Protein AF-0000000075755833 (afdb_homodimer)

pLDDT: mean 76.12, std 20.35, range [17.09, 98.19]

Radius of gyration: 36.27 Å; Cα contacts (8 Å, |Δi|>4): 3076; chains: 2; bounding box: 116×124×97 Å

Structure (mmCIF, N/CA/C/O backbone):
data_AF-0000000075755833-model_v1
#
loop_
_entity.id
_entity.type
_entity.pdbx_description
1 polymer 'Uncharacterized protein'
#
loop_
_atom_site.group_PDB
_atom_site.id
_atom_site.type_symbol
_atom_site.label_atom_id
_atom_site.label_alt_id
_atom_site.label_comp_id
_atom_site.label_asym_id
_atom_site.label_entity_id
_atom_site.label_seq_id
_atom_site.pdbx_PDB_ins_code
_atom_site.Cartn_x
_atom_site.Cartn_y
_atom_site.Cartn_z
_atom_site.occupancy
_atom_site.B_iso_or_equiv
_atom_site.auth_seq_id
_atom_site.auth_comp_id
_atom_site.auth_asym_id
_atom_site.auth_atom_id
_atom_site.pdbx_PDB_model_num
ATOM 1 N N . MET A 1 1 ? -30.406 -0.521 -21.859 1 26.59 1 MET A N 1
ATOM 2 C CA . MET A 1 1 ? -29.328 -1.122 -21.062 1 26.59 1 MET A CA 1
ATOM 3 C C . MET A 1 1 ? -28.156 -1.527 -21.969 1 26.59 1 MET A C 1
ATOM 5 O O . MET A 1 1 ? -28.359 -2.191 -22.984 1 26.59 1 MET A O 1
ATOM 9 N N . ALA A 1 2 ? -27.203 -0.777 -22.047 1 30.27 2 ALA A N 1
ATOM 10 C CA . ALA A 1 2 ? -26.156 -1.152 -22.984 1 30.27 2 ALA A CA 1
ATOM 11 C C . ALA A 1 2 ? -25.609 -2.547 -22.672 1 30.27 2 ALA A C 1
ATOM 13 O O . ALA A 1 2 ? -25.391 -2.889 -21.5 1 30.27 2 ALA A O 1
ATOM 14 N N . THR A 1 3 ? -25.969 -3.449 -23.578 1 31.47 3 THR A N 1
ATOM 15 C CA . THR A 1 3 ? -25.672 -4.879 -23.531 1 31.47 3 THR A CA 1
ATOM 16 C C . THR A 1 3 ? -24.188 -5.133 -23.75 1 31.47 3 THR A C 1
ATOM 18 O O . THR A 1 3 ? -23.625 -4.727 -24.766 1 31.47 3 THR A O 1
ATOM 21 N N . LEU A 1 4 ? -23.391 -5.031 -22.766 1 42.38 4 LEU A N 1
ATOM 22 C CA . LEU A 1 4 ? -22.062 -5.562 -23.047 1 42.38 4 LEU A CA 1
ATOM 23 C C . LEU A 1 4 ? -22.125 -7.039 -23.422 1 42.38 4 LEU A C 1
ATOM 25 O O . LEU A 1 4 ? -22.891 -7.801 -22.828 1 42.38 4 LEU A O 1
ATOM 29 N N . VAL A 1 5 ? -21.938 -7.34 -24.734 1 37.75 5 VAL A N 1
ATOM 30 C CA . VAL A 1 5 ? -21.984 -8.688 -25.297 1 37.75 5 VAL A CA 1
ATOM 31 C C . VAL A 1 5 ? -20.844 -9.523 -24.734 1 37.75 5 VAL A C 1
ATOM 33 O O . VAL A 1 5 ? -19.672 -9.156 -24.859 1 37.75 5 VAL A O 1
ATOM 36 N N . PHE A 1 6 ? -21.141 -10.227 -23.562 1 39.69 6 PHE A N 1
ATOM 37 C CA . PHE A 1 6 ? -20.125 -11.078 -22.969 1 39.69 6 PHE A CA 1
ATOM 38 C C . PHE A 1 6 ? -20.188 -12.492 -23.547 1 39.69 6 PHE A C 1
ATOM 40 O O . PHE A 1 6 ? -21.266 -12.969 -23.906 1 39.69 6 PHE A O 1
ATOM 47 N N . THR A 1 7 ? -19.312 -12.945 -24.375 1 37.56 7 THR A N 1
ATOM 48 C CA . THR A 1 7 ? -19.297 -14.32 -24.859 1 37.56 7 THR A CA 1
ATOM 49 C C . THR A 1 7 ? -18.984 -15.297 -23.734 1 37.56 7 THR A C 1
ATOM 51 O O . THR A 1 7 ? -18.047 -15.086 -22.969 1 37.56 7 THR A O 1
ATOM 54 N N . THR A 1 8 ? -19.984 -15.883 -23.188 1 33.81 8 THR A N 1
ATOM 55 C CA . THR A 1 8 ? -19.781 -16.891 -22.156 1 33.81 8 THR A CA 1
ATOM 56 C C . THR A 1 8 ? -19.031 -18.094 -22.703 1 33.81 8 THR A C 1
ATOM 58 O O . THR A 1 8 ? -19.016 -18.328 -23.922 1 33.81 8 THR A O 1
ATOM 61 N N . THR A 1 9 ? -18.125 -18.688 -21.984 1 32.5 9 THR A N 1
ATOM 62 C CA . THR A 1 9 ? -17.359 -19.859 -22.422 1 32.5 9 THR A CA 1
ATOM 63 C C . THR A 1 9 ? -18.297 -20.938 -22.969 1 32.5 9 THR A C 1
ATOM 65 O O . THR A 1 9 ? -17.844 -21.891 -23.625 1 32.5 9 THR A O 1
ATOM 68 N N . ALA A 1 10 ? -19.328 -21.359 -22.312 1 32.16 10 ALA A N 1
ATOM 69 C CA . ALA A 1 10 ? -20.109 -22.547 -22.641 1 32.16 10 ALA A CA 1
ATOM 70 C C . ALA A 1 10 ? -20.859 -22.359 -23.953 1 32.16 10 ALA A C 1
ATOM 72 O O . ALA A 1 10 ? -21.75 -23.141 -24.281 1 32.16 10 ALA A O 1
ATOM 73 N N . GLY A 1 11 ? -20.453 -21.844 -25.125 1 30.73 11 GLY A N 1
ATOM 74 C CA . GLY A 1 11 ? -20.953 -21.828 -26.5 1 30.73 11 GLY A CA 1
ATOM 75 C C . GLY A 1 11 ? -21.172 -20.422 -27.031 1 30.73 11 GLY A C 1
ATOM 76 O O . GLY A 1 11 ? -21.078 -19.438 -26.281 1 30.73 11 GLY A O 1
ATOM 77 N N . PRO A 1 12 ? -21.438 -20.266 -28.547 1 32.53 12 PRO A N 1
ATOM 78 C CA . PRO A 1 12 ? -21.562 -19.062 -29.359 1 32.53 12 PRO A CA 1
ATOM 79 C C . PRO A 1 12 ? -22.297 -17.938 -28.641 1 32.53 12 PRO A C 1
ATOM 81 O O . PRO A 1 12 ? -21.828 -16.797 -28.625 1 32.53 12 PRO A O 1
ATOM 84 N N . LEU A 1 13 ? -23.75 -17.719 -28.844 1 32.69 13 LEU A N 1
ATOM 85 C CA . LEU A 1 13 ? -24.703 -16.656 -29.109 1 32.69 13 LEU A CA 1
ATOM 86 C C . LEU A 1 13 ? -25.125 -15.961 -27.812 1 32.69 13 LEU A C 1
ATOM 88 O O . LEU A 1 13 ? -25.984 -15.07 -27.828 1 32.69 13 LEU A O 1
ATOM 92 N N . GLN A 1 14 ? -25.188 -16.719 -26.688 1 33.78 14 GLN A N 1
ATOM 93 C CA . GLN A 1 14 ? -26.188 -16.109 -25.812 1 33.78 14 GLN A CA 1
ATOM 94 C C . GLN A 1 14 ? -25.625 -14.867 -25.125 1 33.78 14 GLN A C 1
ATOM 96 O O . GLN A 1 14 ? -24.562 -14.922 -24.5 1 33.78 14 GLN A O 1
ATOM 101 N N . GLN A 1 15 ? -25.859 -13.75 -25.703 1 38.88 15 GLN A N 1
ATOM 102 C CA . GLN A 1 15 ? -25.656 -12.406 -25.172 1 38.88 15 GLN A CA 1
ATOM 103 C C . GLN A 1 15 ? -26.188 -12.297 -23.734 1 38.88 15 GLN A C 1
ATOM 105 O O . GLN A 1 15 ? -27.359 -12.57 -23.484 1 38.88 15 GLN A O 1
ATOM 110 N N . VAL A 1 16 ? -25.359 -12.828 -22.766 1 42.94 16 VAL A N 1
ATOM 111 C CA . VAL A 1 16 ? -25.844 -12.68 -21.391 1 42.94 16 VAL A CA 1
ATOM 112 C C . VAL A 1 16 ? -25.719 -11.219 -20.953 1 42.94 16 VAL A C 1
ATOM 114 O O . VAL A 1 16 ? -24.734 -10.562 -21.25 1 42.94 16 VAL A O 1
ATOM 117 N N . GLN A 1 17 ? -26.812 -10.641 -20.672 1 43.16 17 GLN A N 1
ATOM 118 C CA . GLN A 1 17 ? -26.859 -9.32 -20.062 1 43.16 17 GLN A CA 1
ATOM 119 C C . GLN A 1 17 ? -26.359 -9.359 -18.625 1 43.16 17 GLN A C 1
ATOM 121 O O . GLN A 1 17 ? -26.906 -10.078 -17.781 1 43.16 17 GLN A O 1
ATOM 126 N N . ILE A 1 18 ? -25.062 -9.062 -18.484 1 49.44 18 ILE A N 1
ATOM 127 C CA . ILE A 1 18 ? -24.516 -8.961 -17.141 1 49.44 18 ILE A CA 1
ATOM 128 C C . ILE A 1 18 ? -25.125 -7.766 -16.422 1 49.44 18 ILE A C 1
ATOM 130 O O . ILE A 1 18 ? -25.406 -6.734 -17.031 1 49.44 18 ILE A O 1
ATOM 134 N N . GLY A 1 19 ? -25.484 -8 -15.172 1 55.53 19 GLY A N 1
ATOM 135 C CA . GLY A 1 19 ? -25.984 -6.898 -14.367 1 55.53 19 GLY A CA 1
ATOM 136 C C . GLY A 1 19 ? -25.016 -5.742 -14.273 1 55.53 19 GLY A C 1
ATOM 137 O O . GLY A 1 19 ? -23.797 -5.945 -14.25 1 55.53 19 GLY A O 1
ATOM 138 N N . PRO A 1 20 ? -25.484 -4.57 -14.523 1 61.88 20 PRO A N 1
ATOM 139 C CA . PRO A 1 20 ? -24.656 -3.363 -14.516 1 61.88 20 PRO A CA 1
ATOM 140 C C . PRO A 1 20 ? -23.75 -3.281 -13.289 1 61.88 20 PRO A C 1
ATOM 142 O O . PRO A 1 20 ? -22.641 -2.742 -13.375 1 61.88 20 PRO A O 1
ATOM 145 N N . ALA A 1 21 ? -24.141 -4.047 -12.273 1 64.56 21 ALA A N 1
ATOM 146 C CA . ALA A 1 21 ? -23.375 -3.941 -11.039 1 64.56 21 ALA A CA 1
ATOM 147 C C . ALA A 1 21 ? -22.047 -4.691 -11.156 1 64.56 21 ALA A C 1
ATOM 149 O O . ALA A 1 21 ? -21 -4.203 -10.711 1 64.56 21 ALA A O 1
ATOM 150 N N . ASP A 1 22 ? -22.141 -5.785 -11.852 1 70 22 ASP A N 1
ATOM 151 C CA . ASP A 1 22 ? -20.922 -6.574 -12.016 1 70 22 ASP A CA 1
ATOM 152 C C . ASP A 1 22 ? -19.938 -5.879 -12.953 1 70 22 ASP A C 1
ATOM 154 O O . ASP A 1 22 ? -18.734 -5.863 -12.703 1 70 22 ASP A O 1
ATOM 158 N N . VAL A 1 23 ? -20.469 -5.273 -13.859 1 66.19 23 VAL A N 1
ATOM 159 C CA . VAL A 1 23 ? -19.641 -4.602 -14.852 1 66.19 23 VAL A CA 1
ATOM 160 C C . VAL A 1 23 ? -18.969 -3.381 -14.227 1 66.19 23 VAL A C 1
ATOM 162 O O . VAL A 1 23 ? -17.75 -3.195 -14.359 1 66.19 23 VAL A O 1
ATOM 165 N N . ILE A 1 24 ? -19.734 -2.707 -13.531 1 67 24 ILE A N 1
ATOM 166 C CA . ILE A 1 24 ? -19.219 -1.475 -12.945 1 67 24 ILE A CA 1
ATOM 167 C C . ILE A 1 24 ? -18.203 -1.809 -11.852 1 67 24 ILE A C 1
ATOM 169 O O . ILE A 1 24 ? -17.156 -1.16 -11.742 1 67 24 ILE A O 1
ATOM 173 N N . SER A 1 25 ? -18.516 -2.777 -11.156 1 68.75 25 SER A N 1
ATOM 174 C CA . SER A 1 25 ? -17.578 -3.195 -10.125 1 68.75 25 SER A CA 1
ATOM 175 C C . SER A 1 25 ? -16.281 -3.691 -10.727 1 68.75 25 SER A C 1
ATOM 177 O O . SER A 1 25 ? -15.195 -3.412 -10.203 1 68.75 25 SER A O 1
ATOM 179 N N . THR A 1 26 ? -16.438 -4.379 -11.781 1 66.69 26 THR A N 1
ATOM 180 C CA . THR A 1 26 ? -15.266 -4.906 -12.484 1 66.69 26 THR A CA 1
ATOM 181 C C . THR A 1 26 ? -14.422 -3.773 -13.062 1 66.69 26 THR A C 1
ATOM 183 O O . THR A 1 26 ? -13.203 -3.76 -12.906 1 66.69 26 THR A O 1
ATOM 186 N N . LEU A 1 27 ? -15.102 -2.904 -13.68 1 67.31 27 LEU A N 1
ATOM 187 C CA . LEU A 1 27 ? -14.391 -1.775 -14.266 1 67.31 27 LEU A CA 1
ATOM 188 C C . LEU A 1 27 ? -13.727 -0.924 -13.188 1 67.31 27 LEU A C 1
ATOM 190 O O . LEU A 1 27 ? -12.617 -0.423 -13.375 1 67.31 27 LEU A O 1
ATOM 194 N N . SER A 1 28 ? -14.43 -0.807 -12.141 1 66.62 28 SER A N 1
ATOM 195 C CA . SER A 1 28 ? -13.867 -0.073 -11.016 1 66.62 28 SER A CA 1
ATOM 196 C C . SER A 1 28 ? -12.617 -0.758 -10.477 1 66.62 28 SER A C 1
ATOM 198 O O . SER A 1 28 ? -11.609 -0.098 -10.203 1 66.62 28 SER A O 1
ATOM 200 N N . ALA A 1 29 ? -12.664 -1.994 -10.445 1 64.75 29 ALA A N 1
ATOM 201 C CA . ALA A 1 29 ? -11.523 -2.77 -9.961 1 64.75 29 ALA A CA 1
ATOM 202 C C . ALA A 1 29 ? -10.352 -2.676 -10.93 1 64.75 29 ALA A C 1
ATOM 204 O O . ALA A 1 29 ? -9.195 -2.602 -10.508 1 64.75 29 ALA A O 1
ATOM 205 N N . ALA A 1 30 ? -10.641 -2.676 -12.172 1 62.09 30 ALA A N 1
ATOM 206 C CA . ALA A 1 30 ? -9.609 -2.631 -13.211 1 62.09 30 ALA A CA 1
ATOM 207 C C . ALA A 1 30 ? -8.797 -1.343 -13.125 1 62.09 30 ALA A C 1
ATOM 209 O O . ALA A 1 30 ? -7.582 -1.354 -13.32 1 62.09 30 ALA A O 1
ATOM 210 N N . TYR A 1 31 ? -9.453 -0.344 -12.773 1 59.94 31 TYR A N 1
ATOM 211 C CA . TYR A 1 31 ? -8.758 0.935 -12.805 1 59.94 31 TYR A CA 1
ATOM 212 C C . TYR A 1 31 ? -8.164 1.269 -11.445 1 59.94 31 TYR A C 1
ATOM 214 O O . TYR A 1 31 ? -7.195 2.029 -11.352 1 59.94 31 TYR A O 1
ATOM 222 N N . THR A 1 32 ? -8.781 0.763 -10.492 1 54.59 32 THR A N 1
ATOM 223 C CA . THR A 1 32 ? -8.281 1.14 -9.172 1 54.59 32 THR A CA 1
ATOM 224 C C . THR A 1 32 ? -6.855 0.632 -8.969 1 54.59 32 THR A C 1
ATOM 226 O O . THR A 1 32 ? -6.391 -0.243 -9.703 1 54.59 32 THR A O 1
ATOM 229 N N . ALA A 1 33 ? -6.172 1.301 -8.047 1 46.94 33 ALA A N 1
ATOM 230 C CA . ALA A 1 33 ? -4.785 0.999 -7.699 1 46.94 33 ALA A CA 1
ATOM 231 C C . ALA A 1 33 ? -4.559 -0.508 -7.605 1 46.94 33 ALA A C 1
ATOM 233 O O . ALA A 1 33 ? -3.461 -0.996 -7.887 1 46.94 33 ALA A O 1
ATOM 234 N N . ALA A 1 34 ? -5.684 -1.25 -7.055 1 48.84 34 ALA A N 1
ATOM 235 C CA . ALA A 1 34 ? -5.32 -2.664 -6.973 1 48.84 34 ALA A CA 1
ATOM 236 C C . ALA A 1 34 ? -5.023 -3.23 -8.359 1 48.84 34 ALA A C 1
ATOM 238 O O . ALA A 1 34 ? -4.676 -4.406 -8.492 1 48.84 34 ALA A O 1
ATOM 239 N N . GLY A 1 35 ? -4.828 -2.285 -9.391 1 53.75 35 GLY A N 1
ATOM 240 C CA . GLY A 1 35 ? -3.943 -2.326 -10.547 1 53.75 35 GLY A CA 1
ATOM 241 C C . GLY A 1 35 ? -4.148 -3.555 -11.414 1 53.75 35 GLY A C 1
ATOM 242 O O . GLY A 1 35 ? -3.197 -4.062 -12.008 1 53.75 35 GLY A O 1
ATOM 243 N N . TRP A 1 36 ? -5.453 -3.955 -11.406 1 60.34 36 TRP A N 1
ATOM 244 C CA . TRP A 1 36 ? -5.441 -5.184 -12.195 1 60.34 36 TRP A CA 1
ATOM 245 C C . TRP A 1 36 ? -4.875 -4.93 -13.586 1 60.34 36 TRP A C 1
ATOM 247 O O . TRP A 1 36 ? -4.082 -5.723 -14.094 1 60.34 36 TRP A O 1
ATOM 257 N N . LEU A 1 37 ? -5.438 -3.816 -14.219 1 59.94 37 LEU A N 1
ATOM 258 C CA . LEU A 1 37 ? -4.957 -3.584 -15.578 1 59.94 37 LEU A CA 1
ATOM 259 C C . LEU A 1 37 ? -4.32 -2.203 -15.695 1 59.94 37 LEU A C 1
ATOM 261 O O . LEU A 1 37 ? -4.664 -1.289 -14.945 1 59.94 37 LEU A O 1
ATOM 265 N N . GLY A 1 38 ? -3.359 -2.258 -16.484 1 60.59 38 GLY A N 1
ATOM 266 C CA . GLY A 1 38 ? -2.797 -0.979 -16.891 1 60.59 38 GLY A CA 1
ATOM 267 C C . GLY A 1 38 ? -1.657 -0.519 -16.016 1 60.59 38 GLY A C 1
ATOM 268 O O . GLY A 1 38 ? -0.87 -1.336 -15.523 1 60.59 38 GLY A O 1
ATOM 269 N N . GLY A 1 39 ? -1.248 0.649 -16 1 61.94 39 GLY A N 1
ATOM 270 C CA . GLY A 1 39 ? -0.295 1.229 -15.062 1 61.94 39 GLY A CA 1
ATOM 271 C C . GLY A 1 39 ? 0.862 1.93 -15.75 1 61.94 39 GLY A C 1
ATOM 272 O O . GLY A 1 39 ? 1.658 2.607 -15.102 1 61.94 39 GLY A O 1
ATOM 273 N N . LEU A 1 40 ? 0.791 1.753 -17.078 1 75.38 40 LEU A N 1
ATOM 274 C CA . LEU A 1 40 ? 1.986 2.307 -17.703 1 75.38 40 LEU A CA 1
ATOM 275 C C . LEU A 1 40 ? 1.755 3.75 -18.125 1 75.38 40 LEU A C 1
ATOM 277 O O . LEU A 1 40 ? 2.547 4.309 -18.891 1 75.38 40 LEU A O 1
ATOM 281 N N . ASP A 1 41 ? 0.688 4.309 -17.641 1 71.19 41 ASP A N 1
ATOM 282 C CA . ASP A 1 41 ? 0.421 5.711 -17.953 1 71.19 41 ASP A CA 1
ATOM 283 C C . ASP A 1 41 ? 1.513 6.617 -17.406 1 71.19 41 ASP A C 1
ATOM 285 O O . ASP A 1 41 ? 1.879 7.617 -18.031 1 71.19 41 ASP A O 1
ATOM 289 N N . GLY A 1 42 ? 1.945 6.219 -16.234 1 72.06 42 GLY A N 1
ATOM 290 C CA . GLY A 1 42 ? 3.057 6.977 -15.688 1 72.06 42 GLY A CA 1
ATOM 291 C C . GLY A 1 42 ? 4.316 6.887 -16.531 1 72.06 42 GLY A C 1
ATOM 292 O O . GLY A 1 42 ? 5.008 7.887 -16.734 1 72.06 42 GLY A O 1
ATOM 293 N N . VAL A 1 43 ? 4.531 5.738 -17 1 73.88 43 VAL A N 1
ATOM 294 C CA . VAL A 1 43 ? 5.68 5.527 -17.875 1 73.88 43 VAL A CA 1
ATOM 295 C C . VAL A 1 43 ? 5.492 6.305 -19.172 1 73.88 43 VAL A C 1
ATOM 297 O O . VAL A 1 43 ? 6.422 6.945 -19.656 1 73.88 43 VAL A O 1
ATOM 300 N N . LYS A 1 44 ? 4.32 6.238 -19.656 1 76.5 44 LYS A N 1
ATOM 301 C CA . LYS A 1 44 ? 3.992 7 -20.859 1 76.5 44 LYS A CA 1
ATOM 302 C C . LYS A 1 44 ? 4.242 8.492 -20.656 1 76.5 44 LYS A C 1
ATOM 304 O O . LYS A 1 44 ? 4.809 9.156 -21.516 1 76.5 44 LYS A O 1
ATOM 309 N N . TYR A 1 45 ? 3.832 8.922 -19.594 1 71.44 45 TYR A N 1
ATOM 310 C CA . TYR A 1 45 ? 3.986 10.328 -19.266 1 71.44 45 TYR A CA 1
ATOM 311 C C . TYR A 1 45 ? 5.461 10.719 -19.203 1 71.44 45 TYR A C 1
ATOM 313 O O . TYR A 1 45 ? 5.871 11.719 -19.812 1 71.44 45 TYR A O 1
ATOM 321 N N . ILE A 1 46 ? 6.25 9.969 -18.547 1 72.75 46 ILE A N 1
ATOM 322 C CA . ILE A 1 46 ? 7.668 10.266 -18.391 1 72.75 46 ILE A CA 1
ATOM 323 C C . ILE A 1 46 ? 8.359 10.211 -19.75 1 72.75 46 ILE A C 1
ATOM 325 O O . ILE A 1 46 ? 9.195 11.062 -20.062 1 72.75 46 ILE A O 1
ATOM 329 N N . LEU A 1 47 ? 7.961 9.273 -20.484 1 73.19 47 LEU A N 1
ATOM 330 C CA . LEU A 1 47 ? 8.555 9.125 -21.812 1 73.19 47 LEU A CA 1
ATOM 331 C C . LEU A 1 47 ? 8.188 10.305 -22.703 1 73.19 47 LEU A C 1
ATOM 333 O O . LEU A 1 47 ? 9.039 10.828 -23.438 1 73.19 47 LEU A O 1
ATOM 337 N N . SER A 1 48 ? 6.957 10.672 -22.609 1 70.88 48 SER A N 1
ATOM 338 C CA . SER A 1 48 ? 6.504 11.789 -23.438 1 70.88 48 SER A CA 1
ATOM 339 C C . SER A 1 48 ? 7.211 13.086 -23.047 1 70.88 48 SER A C 1
ATOM 341 O O . SER A 1 48 ? 7.562 13.891 -23.906 1 70.88 48 SER A O 1
ATOM 343 N N . ARG A 1 49 ? 7.414 13.242 -21.812 1 67.19 49 ARG A N 1
ATOM 344 C CA . ARG A 1 49 ? 8.078 14.453 -21.344 1 67.19 49 ARG A CA 1
ATOM 345 C C . ARG A 1 49 ? 9.562 14.43 -21.656 1 67.19 49 ARG A C 1
ATOM 347 O O . ARG A 1 49 ? 10.164 15.461 -21.969 1 67.19 49 ARG A O 1
ATOM 354 N N . TYR A 1 50 ? 10.086 13.266 -21.531 1 67.12 50 TYR A N 1
ATOM 355 C CA . TYR A 1 50 ? 11.5 13.117 -21.844 1 67.12 50 TYR A CA 1
ATOM 356 C C . TYR A 1 50 ? 11.773 13.43 -23.312 1 67.12 50 TYR A C 1
ATOM 358 O O . TYR A 1 50 ? 12.75 14.109 -23.641 1 67.12 50 TYR A O 1
ATOM 366 N N . VAL A 1 51 ? 10.891 12.93 -24.094 1 62.06 51 VAL A N 1
ATOM 367 C CA . VAL A 1 51 ? 11.031 13.18 -25.531 1 62.06 51 VAL A CA 1
ATOM 368 C C . VAL A 1 51 ? 10.914 14.68 -25.797 1 62.06 51 VAL A C 1
ATOM 370 O O . VAL A 1 51 ? 11.633 15.227 -26.641 1 62.06 51 VAL A O 1
ATOM 373 N N . GLY A 1 52 ? 10.047 15.242 -25 1 58.06 52 GLY A N 1
ATOM 374 C CA . GLY A 1 52 ? 9.883 16.672 -25.156 1 58.06 52 GLY A CA 1
ATOM 375 C C . GLY A 1 52 ? 11.086 17.469 -24.672 1 58.06 52 GLY A C 1
ATOM 376 O O . GLY A 1 52 ? 11.367 18.547 -25.172 1 58.06 52 GLY A O 1
ATOM 377 N N . LEU A 1 53 ? 11.664 16.875 -23.656 1 58.97 53 LEU A N 1
ATOM 378 C CA . LEU A 1 53 ? 12.836 17.531 -23.094 1 58.97 53 LEU A CA 1
ATOM 379 C C . LEU A 1 53 ? 14.055 17.328 -23.969 1 58.97 53 LEU A C 1
ATOM 381 O O . LEU A 1 53 ? 14.969 18.156 -23.969 1 58.97 53 LEU A O 1
ATOM 385 N N . LEU A 1 54 ? 14.023 16.094 -24.578 1 55.38 54 LEU A N 1
ATOM 386 C CA . LEU A 1 54 ? 15.18 15.812 -25.438 1 55.38 54 LEU A CA 1
ATOM 387 C C . LEU A 1 54 ? 15.039 16.5 -26.781 1 55.38 54 LEU A C 1
ATOM 389 O O . LEU A 1 54 ? 13.93 16.828 -27.203 1 55.38 54 LEU A O 1
ATOM 393 N N . ARG A 1 55 ? 16.047 16.938 -27.469 1 50.62 55 ARG A N 1
ATOM 394 C CA . ARG A 1 55 ? 16.078 17.547 -28.797 1 50.62 55 ARG A CA 1
ATOM 395 C C . ARG A 1 55 ? 15.344 16.672 -29.812 1 50.62 55 ARG A C 1
ATOM 397 O O . ARG A 1 55 ? 15.32 15.445 -29.688 1 50.62 55 ARG A O 1
ATOM 404 N N . PRO A 1 56 ? 14.375 17.266 -30.656 1 50 56 PRO A N 1
ATOM 405 C CA . PRO A 1 56 ? 13.617 16.578 -31.719 1 50 56 PRO A CA 1
ATOM 406 C C . PRO A 1 56 ? 14.391 15.43 -32.344 1 50 56 PRO A C 1
ATOM 408 O O . PRO A 1 56 ? 13.789 14.43 -32.75 1 50 56 PRO A O 1
ATOM 411 N N . SER A 1 57 ? 15.617 15.406 -32.469 1 52.31 57 SER A N 1
ATOM 412 C CA . SER A 1 57 ? 16.438 14.375 -33.094 1 52.31 57 SER A CA 1
ATOM 413 C C . SER A 1 57 ? 16.375 13.062 -32.281 1 52.31 57 SER A C 1
ATOM 415 O O . SER A 1 57 ? 16.672 12 -32.844 1 52.31 57 SER A O 1
ATOM 417 N N . SER A 1 58 ? 15.891 13.141 -31.062 1 55.53 58 SER A N 1
ATOM 418 C CA . SER A 1 58 ? 15.906 11.984 -30.188 1 55.53 58 SER A CA 1
ATOM 419 C C . SER A 1 58 ? 14.742 11.039 -30.484 1 55.53 58 SER A C 1
ATOM 421 O O . SER A 1 58 ? 14.883 9.82 -30.359 1 55.53 58 SER A O 1
ATOM 423 N N . ASN A 1 59 ? 13.672 11.555 -30.969 1 59.09 59 ASN A N 1
ATOM 424 C CA . ASN A 1 59 ? 12.547 10.703 -31.359 1 59.09 59 ASN A CA 1
ATOM 425 C C . ASN A 1 59 ? 12.891 9.836 -32.562 1 59.09 59 ASN A C 1
ATOM 427 O O . ASN A 1 59 ? 12.523 8.664 -32.625 1 59.09 59 ASN A O 1
ATOM 431 N N . HIS A 1 60 ? 13.602 10.453 -33.469 1 61.5 60 HIS A N 1
ATOM 432 C CA . HIS A 1 60 ? 14.016 9.688 -34.625 1 61.5 60 HIS A CA 1
ATOM 433 C C . HIS A 1 60 ? 14.992 8.578 -34.25 1 61.5 60 HIS A C 1
ATOM 435 O O . HIS A 1 60 ? 14.93 7.48 -34.812 1 61.5 60 HIS A O 1
ATOM 441 N N . VAL A 1 61 ? 15.727 8.867 -33.312 1 64.12 61 VAL A N 1
ATOM 442 C CA . VAL A 1 61 ? 16.719 7.891 -32.875 1 64.12 61 VAL A CA 1
ATOM 443 C C . VAL A 1 61 ? 16.016 6.715 -32.188 1 64.12 61 VAL A C 1
ATOM 445 O O . VAL A 1 61 ? 16.359 5.555 -32.438 1 64.12 61 VAL A O 1
ATOM 448 N N . LEU A 1 62 ? 15.039 7.016 -31.484 1 71.25 62 LEU A N 1
ATOM 449 C CA . LEU A 1 62 ? 14.289 5.965 -30.812 1 71.25 62 LEU A CA 1
ATOM 450 C C . LEU A 1 62 ? 13.531 5.102 -31.828 1 71.25 62 LEU A C 1
ATOM 452 O O . LEU A 1 62 ? 13.555 3.873 -31.734 1 71.25 62 LEU A O 1
ATOM 456 N N . SER A 1 63 ? 12.953 5.754 -32.781 1 69.06 63 SER A N 1
ATOM 457 C CA . SER A 1 63 ? 12.195 5.027 -33.781 1 69.06 63 SER A CA 1
ATOM 458 C C . SER A 1 63 ? 13.094 4.105 -34.594 1 69.06 63 SER A C 1
ATOM 460 O O . SER A 1 63 ? 12.711 2.977 -34.906 1 69.06 63 SER A O 1
ATOM 462 N N . ASN A 1 64 ? 14.188 4.57 -34.906 1 70.81 64 ASN A N 1
ATOM 463 C CA . ASN A 1 64 ? 15.141 3.764 -35.656 1 70.81 64 ASN A CA 1
ATOM 464 C C . ASN A 1 64 ? 15.633 2.57 -34.844 1 70.81 64 ASN A C 1
ATOM 466 O O . ASN A 1 64 ? 15.781 1.468 -35.375 1 70.81 64 ASN A O 1
ATOM 470 N N . ARG A 1 65 ? 15.836 2.781 -33.688 1 75.06 65 ARG A N 1
ATOM 471 C CA . ARG A 1 65 ? 16.297 1.711 -32.812 1 75.06 65 ARG A CA 1
ATOM 472 C C . ARG A 1 65 ? 15.234 0.637 -32.625 1 75.06 65 ARG A C 1
ATOM 474 O O . ARG A 1 65 ? 15.539 -0.557 -32.656 1 75.06 65 ARG A O 1
ATOM 481 N N . LEU A 1 66 ? 14.109 1.118 -32.531 1 74.31 66 LEU A N 1
ATOM 482 C CA . LEU A 1 66 ? 12.992 0.182 -32.406 1 74.31 66 LEU A CA 1
ATOM 483 C C . LEU A 1 66 ? 12.805 -0.633 -33.656 1 74.31 66 LEU A C 1
ATOM 485 O O . LEU A 1 66 ? 12.492 -1.823 -33.594 1 74.31 66 LEU A O 1
ATOM 489 N N . ALA A 1 67 ? 13.07 -0.002 -34.719 1 72.69 67 ALA A N 1
ATOM 490 C CA . ALA A 1 67 ? 12.922 -0.681 -36 1 72.69 67 ALA A CA 1
ATOM 491 C C . ALA A 1 67 ? 13.961 -1.791 -36.156 1 72.69 67 ALA A C 1
ATOM 493 O O . ALA A 1 67 ? 13.719 -2.777 -36.844 1 72.69 67 ALA A O 1
ATOM 494 N N . THR A 1 68 ? 15.078 -1.598 -35.5 1 74.31 68 THR A N 1
ATOM 495 C CA . THR A 1 68 ? 16.125 -2.6 -35.625 1 74.31 68 THR A CA 1
ATOM 496 C C . THR A 1 68 ? 15.883 -3.746 -34.625 1 74.31 68 THR A C 1
ATOM 498 O O . THR A 1 68 ? 16.359 -4.863 -34.844 1 74.31 68 THR A O 1
ATOM 501 N N . LEU A 1 69 ? 15.234 -3.451 -33.625 1 79.38 69 LEU A N 1
ATOM 502 C CA . LEU A 1 69 ? 15.047 -4.43 -32.562 1 79.38 69 LEU A CA 1
ATOM 503 C C . LEU A 1 69 ? 13.758 -5.219 -32.781 1 79.38 69 LEU A C 1
ATOM 505 O O . LEU A 1 69 ? 13.656 -6.371 -32.344 1 79.38 69 LEU A O 1
ATOM 509 N N . LEU A 1 70 ? 12.828 -4.465 -33.469 1 79.56 70 LEU A N 1
ATOM 510 C CA . LEU A 1 70 ? 11.492 -5.051 -33.531 1 79.56 70 LEU A CA 1
ATOM 511 C C . LEU A 1 70 ? 11.164 -5.5 -34.938 1 79.56 70 LEU A C 1
ATOM 513 O O . LEU A 1 70 ? 11.609 -4.887 -35.906 1 79.56 70 LEU A O 1
ATOM 517 N N . GLY A 1 71 ? 10.609 -6.645 -34.969 1 68.19 71 GLY A N 1
ATOM 518 C CA . GLY A 1 71 ? 10.07 -7.109 -36.25 1 68.19 71 GLY A CA 1
ATOM 519 C C . GLY A 1 71 ? 8.758 -6.441 -36.594 1 68.19 71 GLY A C 1
ATOM 520 O O . GLY A 1 71 ? 8.5 -5.305 -36.219 1 68.19 71 GLY A O 1
ATOM 521 N N . PRO A 1 72 ? 7.945 -7.254 -37.375 1 60.78 72 PRO A N 1
ATOM 522 C CA . PRO A 1 72 ? 6.668 -6.695 -37.812 1 60.78 72 PRO A CA 1
ATOM 523 C C . PRO A 1 72 ? 5.789 -6.238 -36.656 1 60.78 72 PRO A C 1
ATOM 525 O O . PRO A 1 72 ? 6.012 -6.645 -35.531 1 60.78 72 PRO A O 1
ATOM 528 N N . SER A 1 73 ? 4.844 -5.434 -37 1 63.34 73 SER A N 1
ATOM 529 C CA . SER A 1 73 ? 3.949 -4.758 -36.062 1 63.34 73 SER A CA 1
ATOM 530 C C . SER A 1 73 ? 3.277 -5.75 -35.125 1 63.34 73 SER A C 1
ATOM 532 O O . SER A 1 73 ? 2.809 -6.805 -35.531 1 63.34 73 SER A O 1
ATOM 534 N N . ILE A 1 74 ? 3.471 -5.496 -33.812 1 63.97 74 ILE A N 1
ATOM 535 C CA . ILE A 1 74 ? 2.869 -6.289 -32.75 1 63.97 74 ILE A CA 1
ATOM 536 C C . ILE A 1 74 ? 1.355 -6.086 -32.75 1 63.97 74 ILE A C 1
ATOM 538 O O . ILE A 1 74 ? 0.875 -4.953 -32.812 1 63.97 74 ILE A O 1
ATOM 542 N N . SER A 1 75 ? 0.571 -7.137 -33 1 74.12 75 SER A N 1
ATOM 543 C CA . SER A 1 75 ? -0.88 -7.043 -32.875 1 74.12 75 SER A CA 1
ATOM 544 C C . SER A 1 75 ? -1.348 -7.512 -31.516 1 74.12 75 SER A C 1
ATOM 546 O O . SER A 1 75 ? -0.818 -8.484 -30.969 1 74.12 75 SER A O 1
ATOM 548 N N . PHE A 1 76 ? -2.207 -6.746 -30.969 1 80 76 PHE A N 1
ATOM 549 C CA . PHE A 1 76 ? -2.732 -7.086 -29.641 1 80 76 PHE A CA 1
ATOM 550 C C . PHE A 1 76 ? -4.16 -7.613 -29.75 1 80 76 PHE A C 1
ATOM 552 O O . PHE A 1 76 ? -4.945 -7.137 -30.578 1 80 76 PHE A O 1
ATOM 559 N N . ASN A 1 77 ? -4.371 -8.633 -28.922 1 79.62 77 ASN A N 1
ATOM 560 C CA . ASN A 1 77 ? -5.746 -9.086 -28.75 1 79.62 77 ASN A CA 1
ATOM 561 C C . ASN A 1 77 ? -6.523 -8.156 -27.812 1 79.62 77 ASN A C 1
ATOM 563 O O . ASN A 1 77 ? -5.926 -7.457 -26.984 1 79.62 77 ASN A O 1
ATOM 567 N N . ASN A 1 78 ? -7.812 -8.188 -28.062 1 79.69 78 ASN A N 1
ATOM 568 C CA . ASN A 1 78 ? -8.688 -7.574 -27.062 1 79.69 78 ASN A CA 1
ATOM 569 C C . ASN A 1 78 ? -8.539 -8.25 -25.703 1 79.69 78 ASN A C 1
ATOM 571 O O . ASN A 1 78 ? -8.172 -9.422 -25.625 1 79.69 78 ASN A O 1
ATOM 575 N N . SER A 1 79 ? -8.719 -7.434 -24.688 1 78.56 79 SER A N 1
ATOM 576 C CA . SER A 1 79 ? -8.695 -8.031 -23.359 1 78.56 79 SER A CA 1
ATOM 577 C C . SER A 1 79 ? -9.852 -9.016 -23.172 1 78.56 79 SER A C 1
ATOM 579 O O . SER A 1 79 ? -10.984 -8.719 -23.547 1 78.56 79 SER A O 1
ATOM 581 N N . GLN A 1 80 ? -9.477 -10.172 -22.781 1 81.25 80 GLN A N 1
ATOM 582 C CA . GLN A 1 80 ? -10.461 -11.188 -22.438 1 81.25 80 GLN A CA 1
ATOM 583 C C . GLN A 1 80 ? -10.398 -11.523 -20.953 1 81.25 80 GLN A C 1
ATOM 585 O O . GLN A 1 80 ? -9.336 -11.875 -20.422 1 81.25 80 GLN A O 1
ATOM 590 N N . VAL A 1 81 ? -11.578 -11.344 -20.281 1 80.88 81 VAL A N 1
ATOM 591 C CA . VAL A 1 81 ? -11.609 -11.602 -18.844 1 80.88 81 VAL A CA 1
ATOM 592 C C . VAL A 1 81 ? -12.852 -12.414 -18.484 1 80.88 81 VAL A C 1
ATOM 594 O O . VAL A 1 81 ? -13.805 -12.469 -19.266 1 80.88 81 VAL A O 1
ATOM 597 N N . HIS A 1 82 ? -12.727 -13.141 -17.406 1 84.5 82 HIS A N 1
ATOM 598 C CA . HIS A 1 82 ? -13.898 -13.773 -16.812 1 84.5 82 HIS A CA 1
ATOM 599 C C . HIS A 1 82 ? -14.43 -12.953 -15.641 1 84.5 82 HIS A C 1
ATOM 601 O O . HIS A 1 82 ? -13.656 -12.375 -14.875 1 84.5 82 HIS A O 1
ATOM 607 N N . ILE A 1 83 ? -15.742 -12.797 -15.609 1 82.5 83 ILE A N 1
ATOM 608 C CA . ILE A 1 83 ? -16.422 -12.102 -14.523 1 82.5 83 ILE A CA 1
ATOM 609 C C . ILE A 1 83 ? -17.344 -13.062 -13.789 1 82.5 83 ILE A C 1
ATOM 611 O O . ILE A 1 83 ? -18.094 -13.812 -14.422 1 82.5 83 ILE A O 1
ATOM 615 N N . LEU A 1 84 ? -17.172 -13.078 -12.531 1 86.75 84 LEU A N 1
ATOM 616 C CA . LEU A 1 84 ? -18.078 -13.883 -11.727 1 86.75 84 LEU A CA 1
ATOM 617 C C . LEU A 1 84 ? -19.391 -13.148 -11.477 1 86.75 84 LEU A C 1
ATOM 619 O O . LEU A 1 84 ? -19.391 -12.031 -10.961 1 86.75 84 LEU A O 1
ATOM 623 N N . THR A 1 85 ? -20.469 -13.789 -11.898 1 82.62 85 THR A N 1
ATOM 624 C CA . THR A 1 85 ? -21.781 -13.156 -11.781 1 82.62 85 THR A CA 1
ATOM 625 C C . THR A 1 85 ? -22.719 -14.023 -10.953 1 82.62 85 THR A C 1
ATOM 627 O O . THR A 1 85 ? -22.531 -15.242 -10.859 1 82.62 85 THR A O 1
ATOM 630 N N . SER A 1 86 ? -23.75 -13.469 -10.422 1 79.94 86 SER A N 1
ATOM 631 C CA . SER A 1 86 ? -24.703 -14.172 -9.57 1 79.94 86 SER A CA 1
ATOM 632 C C . SER A 1 86 ? -25.609 -15.07 -10.391 1 79.94 86 SER A C 1
ATOM 634 O O . SER A 1 86 ? -25.953 -16.172 -9.953 1 79.94 86 SER A O 1
ATOM 636 N N . ASP A 1 87 ? -25.891 -14.641 -11.617 1 72.19 87 ASP A N 1
ATOM 637 C CA . ASP A 1 87 ? -26.938 -15.336 -12.375 1 72.19 87 ASP A CA 1
ATOM 638 C C . ASP A 1 87 ? -26.328 -16.391 -13.289 1 72.19 87 ASP A C 1
ATOM 640 O O . ASP A 1 87 ? -26.938 -17.438 -13.516 1 72.19 87 ASP A O 1
ATOM 644 N N . HIS A 1 88 ? -25.109 -16.109 -13.703 1 72.31 88 HIS A N 1
ATOM 645 C CA . HIS A 1 88 ? -24.625 -16.969 -14.766 1 72.31 88 HIS A CA 1
ATOM 646 C C . HIS A 1 88 ? -23.297 -17.625 -14.375 1 72.31 88 HIS A C 1
ATOM 648 O O . HIS A 1 88 ? -22.719 -18.391 -15.148 1 72.31 88 HIS A O 1
ATOM 654 N N . GLY A 1 89 ? -22.922 -17.422 -13.172 1 77.19 89 GLY A N 1
ATOM 655 C CA . GLY A 1 89 ? -21.578 -17.891 -12.875 1 77.19 89 GLY A CA 1
ATOM 656 C C . GLY A 1 89 ? -20.5 -17.141 -13.641 1 77.19 89 GLY A C 1
ATOM 657 O O . GLY A 1 89 ? -20.625 -15.938 -13.891 1 77.19 89 GLY A O 1
ATOM 658 N N . PRO A 1 90 ? -19.422 -17.859 -13.961 1 83.94 90 PRO A N 1
ATOM 659 C CA . PRO A 1 90 ? -18.359 -17.188 -14.711 1 83.94 90 PRO A CA 1
ATOM 660 C C . PRO A 1 90 ? -18.766 -16.875 -16.156 1 83.94 90 PRO A C 1
ATOM 662 O O . PRO A 1 90 ? -19.25 -17.766 -16.859 1 83.94 90 PRO A O 1
ATOM 665 N N . VAL A 1 91 ? -18.609 -15.656 -16.516 1 80.38 91 VAL A N 1
ATOM 666 C CA . VAL A 1 91 ? -18.922 -15.234 -17.875 1 80.38 91 VAL A CA 1
ATOM 667 C C . VAL A 1 91 ? -17.672 -14.617 -18.516 1 80.38 91 VAL A C 1
ATOM 669 O O . VAL A 1 91 ? -16.953 -13.859 -17.875 1 80.38 91 VAL A O 1
ATOM 672 N N . ARG A 1 92 ? -17.391 -15.086 -19.703 1 80.81 92 ARG A N 1
ATOM 673 C CA . ARG A 1 92 ? -16.281 -14.516 -20.438 1 80.81 92 ARG A CA 1
ATOM 674 C C . ARG A 1 92 ? -16.672 -13.203 -21.109 1 80.81 92 ARG A C 1
ATOM 676 O O . ARG A 1 92 ? -17.719 -13.117 -21.75 1 80.81 92 ARG A O 1
ATOM 683 N N . CYS A 1 93 ? -15.859 -12.211 -20.828 1 73.56 93 CYS A N 1
ATOM 684 C CA . CYS A 1 93 ? -16.109 -10.891 -21.391 1 73.56 93 CYS A CA 1
ATOM 685 C C . CYS A 1 93 ? -14.906 -10.422 -22.219 1 73.56 93 CYS A C 1
ATOM 687 O O . CYS A 1 93 ? -13.758 -10.68 -21.859 1 73.56 93 CYS A O 1
ATOM 689 N N . GLU A 1 94 ? -15.258 -9.844 -23.359 1 74.5 94 GLU A N 1
ATOM 690 C CA . GLU A 1 94 ? -14.227 -9.234 -24.188 1 74.5 94 GLU A CA 1
ATOM 691 C C . GLU A 1 94 ? -14.344 -7.715 -24.188 1 74.5 94 GLU A C 1
ATOM 693 O O . GLU A 1 94 ? -15.43 -7.172 -24.391 1 74.5 94 GLU A O 1
ATOM 698 N N . ILE A 1 95 ? -13.344 -7.086 -23.859 1 68.62 95 ILE A N 1
ATOM 699 C CA . ILE A 1 95 ? -13.273 -5.629 -23.891 1 68.62 95 ILE A CA 1
ATOM 700 C C . ILE A 1 95 ? -12.508 -5.172 -25.125 1 68.62 95 ILE A C 1
ATOM 702 O O . ILE A 1 95 ? -11.344 -5.535 -25.297 1 68.62 95 ILE A O 1
ATOM 706 N N . PRO A 1 96 ? -13.164 -4.48 -26.016 1 72.81 96 PRO A N 1
ATOM 707 C CA . PRO A 1 96 ? -12.5 -4.039 -27.25 1 72.81 96 PRO A CA 1
ATOM 708 C C . PRO A 1 96 ? -11.5 -2.912 -27 1 72.81 96 PRO A C 1
ATOM 710 O O . PRO A 1 96 ? -11.789 -1.751 -27.297 1 72.81 96 PRO A O 1
ATOM 713 N N . ASN A 1 97 ? -10.359 -3.17 -26.547 1 74.5 97 ASN A N 1
ATOM 714 C CA . ASN A 1 97 ? -9.367 -2.16 -26.203 1 74.5 97 ASN A CA 1
ATOM 715 C C . ASN A 1 97 ? -7.973 -2.57 -26.672 1 74.5 97 ASN A C 1
ATOM 717 O O . ASN A 1 97 ? -6.98 -2.316 -25.984 1 74.5 97 ASN A O 1
ATOM 721 N N . ALA A 1 98 ? -7.93 -3.203 -27.766 1 79.19 98 ALA A N 1
ATOM 722 C CA . ALA A 1 98 ? -6.652 -3.674 -28.297 1 79.19 98 ALA A CA 1
ATOM 723 C C . ALA A 1 98 ? -5.703 -2.508 -28.562 1 79.19 98 ALA A C 1
ATOM 725 O O . ALA A 1 98 ? -4.504 -2.6 -28.281 1 79.19 98 ALA A O 1
ATOM 726 N N . GLU A 1 99 ? -6.289 -1.421 -29 1 77.44 99 GLU A N 1
ATOM 727 C CA . GLU A 1 99 ? -5.473 -0.268 -29.375 1 77.44 99 GLU A CA 1
ATOM 728 C C . GLU A 1 99 ? -4.91 0.424 -28.125 1 77.44 99 GLU A C 1
ATOM 730 O O . GLU A 1 99 ? -3.895 1.117 -28.203 1 77.44 99 GLU A O 1
ATOM 735 N N . GLU A 1 100 ? -5.543 0.18 -27.031 1 77.75 100 GLU A N 1
ATOM 736 C CA . GLU A 1 100 ? -5.145 0.847 -25.797 1 77.75 100 GLU A CA 1
ATOM 737 C C . GLU A 1 100 ? -4.258 -0.055 -24.953 1 77.75 100 GLU A C 1
ATOM 739 O O . GLU A 1 100 ? -4.008 0.24 -23.781 1 77.75 100 GLU A O 1
ATOM 744 N N . ALA A 1 101 ? -3.717 -1.051 -25.609 1 84.31 101 ALA A N 1
ATOM 745 C CA . ALA A 1 101 ? -2.908 -2.006 -24.859 1 84.31 101 ALA A CA 1
ATOM 746 C C . ALA A 1 101 ? -1.685 -1.33 -24.25 1 84.31 101 ALA A C 1
ATOM 748 O O . ALA A 1 101 ? -1.004 -0.546 -24.922 1 84.31 101 ALA A O 1
ATOM 749 N N . PHE A 1 102 ? -1.459 -1.65 -22.984 1 87.19 102 PHE A N 1
ATOM 750 C CA . PHE A 1 102 ? -0.302 -1.136 -22.266 1 87.19 102 PHE A CA 1
ATOM 751 C C . PHE A 1 102 ? -0.18 0.373 -22.438 1 87.19 102 PHE A C 1
ATOM 753 O O . PHE A 1 102 ? 0.893 0.879 -22.781 1 87.19 102 PHE A O 1
ATOM 760 N N . SER A 1 103 ? -1.269 1.105 -22.391 1 79.19 103 SER A N 1
ATOM 761 C CA . SER A 1 103 ? -1.399 2.559 -22.422 1 79.19 103 SER A CA 1
ATOM 762 C C . SER A 1 103 ? -1.344 3.084 -23.844 1 79.19 103 SER A C 1
ATOM 764 O O . SER A 1 103 ? -1.245 4.293 -24.062 1 79.19 103 SER A O 1
ATOM 766 N N . GLY A 1 104 ? -1.255 2.279 -24.922 1 78.62 104 GLY A N 1
ATOM 767 C CA . GLY A 1 104 ? -1.564 2.605 -26.312 1 78.62 104 GLY A CA 1
ATOM 768 C C . GLY A 1 104 ? -0.378 3.168 -27.062 1 78.62 104 GLY A C 1
ATOM 769 O O . GLY A 1 104 ? -0.456 3.381 -28.281 1 78.62 104 GLY A O 1
ATOM 770 N N . ASP A 1 105 ? 0.73 3.459 -26.422 1 81.62 105 ASP A N 1
ATOM 771 C CA . ASP A 1 105 ? 1.918 3.971 -27.094 1 81.62 105 ASP A CA 1
ATOM 772 C C . ASP A 1 105 ? 2.891 2.844 -27.422 1 81.62 105 ASP A C 1
ATOM 774 O O . ASP A 1 105 ? 3.047 1.901 -26.641 1 81.62 105 ASP A O 1
ATOM 778 N N . GLN A 1 106 ? 3.555 3.021 -28.484 1 78.62 106 GLN A N 1
ATOM 779 C CA . GLN A 1 106 ? 4.465 1.98 -28.953 1 78.62 106 GLN A CA 1
ATOM 780 C C . GLN A 1 106 ? 5.543 1.686 -27.922 1 78.62 106 GLN A C 1
ATOM 782 O O . GLN A 1 106 ? 5.922 0.529 -27.719 1 78.62 106 GLN A O 1
ATOM 787 N N . SER A 1 107 ? 6.012 2.736 -27.297 1 81.12 107 SER A N 1
ATOM 788 C CA . SER A 1 107 ? 7.082 2.557 -26.328 1 81.12 107 SER A CA 1
ATOM 789 C C . SER A 1 107 ? 6.59 1.793 -25.094 1 81.12 107 SER A C 1
ATOM 791 O O . SER A 1 107 ? 7.281 0.905 -24.594 1 81.12 107 SER A O 1
ATOM 793 N N . THR A 1 108 ? 5.414 2.188 -24.641 1 86.19 108 THR A N 1
ATOM 794 C CA . THR A 1 108 ? 4.875 1.511 -23.469 1 86.19 108 THR A CA 1
ATOM 795 C C . THR A 1 108 ? 4.461 0.082 -23.812 1 86.19 108 THR A C 1
ATOM 797 O O . THR A 1 108 ? 4.562 -0.816 -22.969 1 86.19 108 THR A O 1
ATOM 800 N N . GLN A 1 109 ? 4.004 -0.092 -25.031 1 86.06 109 GLN A N 1
ATOM 801 C CA . GLN A 1 109 ? 3.656 -1.433 -25.5 1 86.06 109 GLN A CA 1
ATOM 802 C C . GLN A 1 109 ? 4.883 -2.34 -25.516 1 86.06 109 GLN A C 1
ATOM 804 O O . GLN A 1 109 ? 4.812 -3.502 -25.125 1 86.06 109 GLN A O 1
ATOM 809 N N . LEU A 1 110 ? 5.883 -1.781 -25.969 1 87.25 110 LEU A N 1
ATOM 810 C CA . LEU A 1 110 ? 7.125 -2.545 -25.984 1 87.25 110 LEU A CA 1
ATOM 811 C C . LEU A 1 110 ? 7.559 -2.934 -24.578 1 87.25 110 LEU A C 1
ATOM 813 O O . LEU A 1 110 ? 7.984 -4.066 -24.344 1 87.25 110 LEU A O 1
ATOM 817 N N . VAL A 1 111 ? 7.488 -2.008 -23.688 1 89.12 111 VAL A N 1
ATOM 818 C CA . VAL A 1 111 ? 7.867 -2.266 -22.297 1 89.12 111 VAL A CA 1
ATOM 819 C C . VAL A 1 111 ? 6.977 -3.363 -21.719 1 89.12 111 VAL A C 1
ATOM 821 O O . VAL A 1 111 ? 7.477 -4.332 -21.141 1 89.12 111 VAL A O 1
ATOM 824 N N . GLY A 1 112 ? 5.676 -3.203 -21.906 1 91.19 112 GLY A N 1
ATOM 825 C CA . GLY A 1 112 ? 4.734 -4.176 -21.375 1 91.19 112 GLY A CA 1
ATOM 826 C C . GLY A 1 112 ? 4.934 -5.57 -21.938 1 91.19 112 GLY A C 1
ATOM 827 O O . GLY A 1 112 ? 5.012 -6.547 -21.188 1 91.19 112 GLY A O 1
ATOM 828 N N . LEU A 1 113 ? 5.105 -5.656 -23.234 1 91.25 113 LEU A N 1
ATOM 829 C CA . LEU A 1 113 ? 5.297 -6.934 -23.922 1 91.25 113 LEU A CA 1
ATOM 830 C C . LEU A 1 113 ? 6.602 -7.594 -23.484 1 91.25 113 LEU A C 1
ATOM 832 O O . LEU A 1 113 ? 6.637 -8.805 -23.25 1 91.25 113 LEU A O 1
ATOM 836 N N . THR A 1 114 ? 7.566 -6.797 -23.391 1 92.94 114 THR A N 1
ATOM 837 C CA . THR A 1 114 ? 8.875 -7.32 -23 1 92.94 114 THR A CA 1
ATOM 838 C C . THR A 1 114 ? 8.82 -7.898 -21.594 1 92.94 114 THR A C 1
ATOM 840 O O . THR A 1 114 ? 9.344 -8.984 -21.344 1 92.94 114 THR A O 1
ATOM 843 N N . LEU A 1 115 ? 8.188 -7.176 -20.719 1 93.38 115 LEU A N 1
ATOM 844 C CA . LEU A 1 115 ? 8.102 -7.625 -19.344 1 93.38 115 LEU A CA 1
ATOM 845 C C . LEU A 1 115 ? 7.301 -8.914 -19.234 1 93.38 115 LEU A C 1
ATOM 847 O O . LEU A 1 115 ? 7.676 -9.828 -18.5 1 93.38 115 LEU A O 1
ATOM 851 N N . CYS A 1 116 ? 6.223 -8.953 -19.984 1 92.75 116 CYS A N 1
ATOM 852 C CA . CYS A 1 116 ? 5.414 -10.172 -19.969 1 92.75 116 CYS A CA 1
ATOM 853 C C . CYS A 1 116 ? 6.207 -11.359 -20.5 1 92.75 116 CYS A C 1
ATOM 855 O O . CYS A 1 116 ? 6.133 -12.453 -19.938 1 92.75 116 CYS A O 1
ATOM 857 N N . ALA A 1 117 ? 6.949 -11.141 -21.516 1 94.5 117 ALA A N 1
ATOM 858 C CA . ALA A 1 117 ? 7.738 -12.211 -22.125 1 94.5 117 ALA A CA 1
ATOM 859 C C . ALA A 1 117 ? 8.82 -12.703 -21.172 1 94.5 117 ALA A C 1
ATOM 861 O O . ALA A 1 117 ? 9 -13.906 -20.984 1 94.5 117 ALA A O 1
ATOM 862 N N . LEU A 1 118 ? 9.508 -11.797 -20.562 1 93.94 118 LEU A N 1
ATOM 863 C CA . LEU A 1 118 ? 10.586 -12.148 -19.641 1 93.94 118 LEU A CA 1
ATOM 864 C C . LEU A 1 118 ? 10.031 -12.797 -18.375 1 93.94 118 LEU A C 1
ATOM 866 O O . LEU A 1 118 ? 10.586 -13.781 -17.891 1 93.94 118 LEU A O 1
ATOM 870 N N . ALA A 1 119 ? 8.961 -12.227 -17.906 1 91.25 119 ALA A N 1
ATOM 871 C CA . ALA A 1 119 ? 8.391 -12.68 -16.641 1 91.25 119 ALA A CA 1
ATOM 872 C C . ALA A 1 119 ? 7.82 -14.086 -16.766 1 91.25 119 ALA A C 1
ATOM 874 O O . ALA A 1 119 ? 7.684 -14.805 -15.773 1 91.25 119 ALA A O 1
ATOM 875 N N . HIS A 1 120 ? 7.477 -14.453 -17.984 1 90.19 120 HIS A N 1
ATOM 876 C CA . HIS A 1 120 ? 6.898 -15.781 -18.188 1 90.19 120 HIS A CA 1
ATOM 877 C C . HIS A 1 120 ? 7.867 -16.875 -17.766 1 90.19 120 HIS A C 1
ATOM 879 O O . HIS A 1 120 ? 7.453 -17.906 -17.219 1 90.19 120 HIS A O 1
ATOM 885 N N . GLU A 1 121 ? 9.211 -16.625 -18 1 86.44 121 GLU A N 1
ATOM 886 C CA . GLU A 1 121 ? 10.227 -17.641 -17.703 1 86.44 121 GLU A CA 1
ATOM 887 C C . GLU A 1 121 ? 11.055 -17.25 -16.484 1 86.44 121 GLU A C 1
ATOM 889 O O . GLU A 1 121 ? 11.672 -18.109 -15.852 1 86.44 121 GLU A O 1
ATOM 894 N N . CYS A 1 122 ? 11.211 -16 -16.031 1 82.75 122 CYS A N 1
ATOM 895 C CA . CYS A 1 122 ? 12.156 -15.555 -15.023 1 82.75 122 CYS A CA 1
ATOM 896 C C . CYS A 1 122 ? 11.422 -15.008 -13.805 1 82.75 122 CYS A C 1
ATOM 898 O O . CYS A 1 122 ? 12.055 -14.664 -12.797 1 82.75 122 CYS A O 1
ATOM 900 N N . THR A 1 123 ? 10.219 -14.672 -13.68 1 78.69 123 THR A N 1
ATOM 901 C CA . THR A 1 123 ? 9.391 -14.055 -12.648 1 78.69 123 THR A CA 1
ATOM 902 C C . THR A 1 123 ? 9.266 -12.555 -12.883 1 78.69 123 THR A C 1
ATOM 904 O O . THR A 1 123 ? 10.039 -11.969 -13.641 1 78.69 123 THR A O 1
ATOM 907 N N . GLY A 1 124 ? 8.422 -11.898 -12.18 1 80.19 124 GLY A N 1
ATOM 908 C CA . GLY A 1 124 ? 8.078 -10.508 -12.43 1 80.19 124 GLY A CA 1
ATOM 909 C C . GLY A 1 124 ? 9.203 -9.539 -12.102 1 80.19 124 GLY A C 1
ATOM 910 O O . GLY A 1 124 ? 9.695 -8.836 -12.977 1 80.19 124 GLY A O 1
ATOM 911 N N . LEU A 1 125 ? 9.789 -9.539 -10.891 1 80.94 125 LEU A N 1
ATOM 912 C CA . LEU A 1 125 ? 10.797 -8.578 -10.469 1 80.94 125 LEU A CA 1
ATOM 913 C C . LEU A 1 125 ? 12.102 -8.797 -11.227 1 80.94 125 LEU A C 1
ATOM 915 O O . LEU A 1 125 ? 12.781 -7.832 -11.602 1 80.94 125 LEU A O 1
ATOM 919 N N . THR A 1 126 ? 12.43 -10.016 -11.492 1 85.81 126 THR A N 1
ATOM 920 C CA . THR A 1 126 ? 13.617 -10.328 -12.281 1 85.81 126 THR A CA 1
ATOM 921 C C . THR A 1 126 ? 13.469 -9.82 -13.711 1 85.81 126 THR A C 1
ATOM 923 O O . THR A 1 126 ? 14.438 -9.32 -14.297 1 85.81 126 THR A O 1
ATOM 926 N N . ALA A 1 127 ? 12.297 -9.961 -14.156 1 91 127 ALA A N 1
ATOM 927 C CA . ALA A 1 127 ? 12.031 -9.469 -15.508 1 91 127 ALA A CA 1
ATOM 928 C C . ALA A 1 127 ? 12.25 -7.965 -15.602 1 91 127 ALA A C 1
ATOM 930 O O . ALA A 1 127 ? 12.828 -7.473 -16.578 1 91 127 ALA A O 1
ATOM 931 N N . VAL A 1 128 ? 11.82 -7.266 -14.625 1 88.25 128 VAL A N 1
ATOM 932 C CA . VAL A 1 128 ? 11.977 -5.816 -14.602 1 88.25 128 VAL A CA 1
ATOM 933 C C . VAL A 1 128 ? 13.461 -5.457 -14.57 1 88.25 128 VAL A C 1
ATOM 935 O O . VAL A 1 128 ? 13.906 -4.586 -15.32 1 88.25 128 VAL A O 1
ATOM 938 N N . ARG A 1 129 ? 14.25 -6.121 -13.812 1 86.25 129 ARG A N 1
ATOM 939 C CA . ARG A 1 129 ? 15.672 -5.836 -13.68 1 86.25 129 ARG A CA 1
ATOM 940 C C . ARG A 1 129 ? 16.422 -6.176 -14.969 1 86.25 129 ARG A C 1
ATOM 942 O O . ARG A 1 129 ? 17.281 -5.418 -15.414 1 86.25 129 ARG A O 1
ATOM 949 N N . LEU A 1 130 ? 16.078 -7.312 -15.492 1 91.12 130 LEU A N 1
ATOM 950 C CA . LEU A 1 130 ? 16.688 -7.719 -16.75 1 91.12 130 LEU A CA 1
ATOM 951 C C . LEU A 1 130 ? 16.406 -6.699 -17.844 1 91.12 130 LEU A C 1
ATOM 953 O O . LEU A 1 130 ? 17.312 -6.289 -18.578 1 91.12 130 LEU A O 1
ATOM 957 N N . PHE A 1 131 ? 15.242 -6.309 -17.828 1 92.44 131 PHE A N 1
ATOM 958 C CA . PHE A 1 131 ? 14.844 -5.324 -18.828 1 92.44 131 PHE A CA 1
ATOM 959 C C . PHE A 1 131 ? 15.57 -4.004 -18.609 1 92.44 131 PHE A C 1
ATOM 961 O O . PHE A 1 131 ? 16.172 -3.457 -19.547 1 92.44 131 PHE A O 1
ATOM 968 N N . ALA A 1 132 ? 15.484 -3.537 -17.484 1 87.25 132 ALA A N 1
ATOM 969 C CA . ALA A 1 132 ? 16.031 -2.219 -17.172 1 87.25 132 ALA A CA 1
ATOM 970 C C . ALA A 1 132 ? 17.547 -2.199 -17.359 1 87.25 132 ALA A C 1
ATOM 972 O O . ALA A 1 132 ? 18.109 -1.19 -17.781 1 87.25 132 ALA A O 1
ATOM 973 N N . ASN A 1 133 ? 18.25 -3.281 -17.109 1 86.12 133 ASN A N 1
ATOM 974 C CA . ASN A 1 133 ? 19.719 -3.293 -17.109 1 86.12 133 ASN A CA 1
ATOM 975 C C . ASN A 1 133 ? 20.281 -3.645 -18.484 1 86.12 133 ASN A C 1
ATOM 977 O O . ASN A 1 133 ? 21.375 -3.217 -18.828 1 86.12 133 ASN A O 1
ATOM 981 N N . PHE A 1 134 ? 19.5 -4.352 -19.266 1 90.5 134 PHE A N 1
ATOM 982 C CA . PHE A 1 134 ? 20.203 -4.941 -20.406 1 90.5 134 PHE A CA 1
ATOM 983 C C . PHE A 1 134 ? 19.484 -4.602 -21.703 1 90.5 134 PHE A C 1
ATOM 985 O O . PHE A 1 134 ? 20.078 -4.715 -22.781 1 90.5 134 PHE A O 1
ATOM 992 N N . LEU A 1 135 ? 18.25 -4.219 -21.641 1 90.62 135 LEU A N 1
ATOM 993 C CA . LEU A 1 135 ? 17.547 -3.896 -22.875 1 90.62 135 LEU A CA 1
ATOM 994 C C . LEU A 1 135 ? 17.188 -2.412 -22.922 1 90.62 135 LEU A C 1
ATOM 996 O O . LEU A 1 135 ? 17.391 -1.76 -23.953 1 90.62 135 LEU A O 1
ATOM 1000 N N . ALA A 1 136 ? 16.656 -1.916 -21.812 1 88.31 136 ALA A N 1
ATOM 1001 C CA . ALA A 1 136 ? 16.172 -0.543 -21.766 1 88.31 136 ALA A CA 1
ATOM 1002 C C . ALA A 1 136 ? 17.25 0.451 -22.156 1 88.31 136 ALA A C 1
ATOM 1004 O O . ALA A 1 136 ? 16.984 1.405 -22.891 1 88.31 136 ALA A O 1
ATOM 1005 N N . PRO A 1 137 ? 18.5 0.281 -21.688 1 84.56 137 PRO A N 1
ATOM 1006 C CA . PRO A 1 137 ? 19.547 1.243 -22.078 1 84.56 137 PRO A CA 1
ATOM 1007 C C . PRO A 1 137 ? 19.75 1.318 -23.594 1 84.56 137 PRO A C 1
ATOM 1009 O O . PRO A 1 137 ? 20.109 2.375 -24.109 1 84.56 137 PRO A O 1
ATOM 1012 N N . ALA A 1 138 ? 19.531 0.184 -24.219 1 82.94 138 ALA A N 1
ATOM 1013 C CA . ALA A 1 138 ? 19.703 0.157 -25.672 1 82.94 138 ALA A CA 1
ATOM 1014 C C . ALA A 1 138 ? 18.484 0.774 -26.359 1 82.94 138 ALA A C 1
ATOM 1016 O O . ALA A 1 138 ? 18.625 1.413 -27.406 1 82.94 138 ALA A O 1
ATOM 1017 N N . ILE A 1 139 ? 17.391 0.574 -25.812 1 81.31 139 ILE A N 1
ATOM 1018 C CA . ILE A 1 139 ? 16.156 1.096 -26.391 1 81.31 139 ILE A CA 1
ATOM 1019 C C . ILE A 1 139 ? 16.109 2.611 -26.203 1 81.31 139 ILE A C 1
ATOM 1021 O O . ILE A 1 139 ? 15.773 3.342 -27.141 1 81.31 139 ILE A O 1
ATOM 1025 N N . PHE A 1 140 ? 16.469 3.01 -25 1 77.81 140 PHE A N 1
ATOM 1026 C CA . PHE A 1 140 ? 16.391 4.43 -24.672 1 77.81 140 PHE A CA 1
ATOM 1027 C C . PHE A 1 140 ? 17.781 5.055 -24.641 1 77.81 140 PHE A C 1
ATOM 1029 O O . PHE A 1 140 ? 18.109 5.785 -23.703 1 77.81 140 PHE A O 1
ATOM 1036 N N . LYS A 1 141 ? 18.609 4.75 -25.531 1 69.12 141 LYS A N 1
ATOM 1037 C CA . LYS A 1 141 ? 20.031 5.117 -25.609 1 69.12 141 LYS A CA 1
ATOM 1038 C C . LYS A 1 141 ? 20.234 6.586 -25.25 1 69.12 141 LYS A C 1
ATOM 1040 O O . LYS A 1 141 ? 19.562 7.465 -25.781 1 69.12 141 LYS A O 1
ATOM 1045 N N . GLY A 1 142 ? 21.172 6.723 -24.391 1 62.72 142 GLY A N 1
ATOM 1046 C CA . GLY A 1 142 ? 21.562 8.062 -23.984 1 62.72 142 GLY A CA 1
ATOM 1047 C C . GLY A 1 142 ? 20.703 8.617 -22.875 1 62.72 142 GLY A C 1
ATOM 1048 O O . GLY A 1 142 ? 20.922 9.75 -22.422 1 62.72 142 GLY A O 1
ATOM 1049 N N . ALA A 1 143 ? 19.797 7.836 -22.453 1 70.5 143 ALA A N 1
ATOM 1050 C CA . ALA A 1 143 ? 18.891 8.383 -21.438 1 70.5 143 ALA A CA 1
ATOM 1051 C C . ALA A 1 143 ? 18.922 7.555 -20.156 1 70.5 143 ALA A C 1
ATOM 1053 O O . ALA A 1 143 ? 17.906 6.988 -19.75 1 70.5 143 ALA A O 1
ATOM 1054 N N . ASN A 1 144 ? 20.094 7.602 -19.5 1 73.5 144 ASN A N 1
ATOM 1055 C CA . ASN A 1 144 ? 20.266 6.801 -18.297 1 73.5 144 ASN A CA 1
ATOM 1056 C C . ASN A 1 144 ? 19.312 7.242 -17.188 1 73.5 144 ASN A C 1
ATOM 1058 O O . ASN A 1 144 ? 18.797 6.41 -16.453 1 73.5 144 ASN A O 1
ATOM 1062 N N . LEU A 1 145 ? 19.094 8.523 -17.234 1 73.5 145 LEU A N 1
ATOM 1063 C CA . LEU A 1 145 ? 18.172 9.055 -16.25 1 73.5 145 LEU A CA 1
ATOM 1064 C C . LEU A 1 145 ? 16.766 8.492 -16.453 1 73.5 145 LEU A C 1
ATOM 1066 O O . LEU A 1 145 ? 16.062 8.211 -15.484 1 73.5 145 LEU A O 1
ATOM 1070 N N . LEU A 1 146 ? 16.484 8.336 -17.672 1 76 146 LEU A N 1
ATOM 1071 C CA . LEU A 1 146 ? 15.164 7.797 -18 1 76 146 LEU A CA 1
ATOM 1072 C C . LEU A 1 146 ? 15.062 6.332 -17.609 1 76 146 LEU A C 1
ATOM 1074 O O . LEU A 1 146 ? 14.023 5.895 -17.094 1 76 146 LEU A O 1
ATOM 1078 N N . VAL A 1 147 ? 16.094 5.664 -17.812 1 80.56 147 VAL A N 1
ATOM 1079 C CA . VAL A 1 147 ? 16.094 4.242 -17.484 1 80.56 147 VAL A CA 1
ATOM 1080 C C . VAL A 1 147 ? 15.961 4.051 -15.977 1 80.56 147 VAL A C 1
ATOM 1082 O O . VAL A 1 147 ? 15.211 3.182 -15.523 1 80.56 147 VAL A O 1
ATOM 1085 N N . ASP A 1 148 ? 16.578 4.887 -15.266 1 78.69 148 ASP A N 1
ATOM 1086 C CA . ASP A 1 148 ? 16.484 4.816 -13.812 1 78.69 148 ASP A CA 1
ATOM 1087 C C . ASP A 1 148 ? 15.062 5.129 -13.336 1 78.69 148 ASP A C 1
ATOM 1089 O O . ASP A 1 148 ? 14.555 4.488 -12.414 1 78.69 148 ASP A O 1
ATOM 1093 N N . SER A 1 149 ? 14.531 6.062 -13.977 1 76.94 149 SER A N 1
ATOM 1094 C CA . SER A 1 149 ? 13.172 6.445 -13.625 1 76.94 149 SER A CA 1
ATOM 1095 C C . SER A 1 149 ? 12.172 5.344 -13.984 1 76.94 149 SER A C 1
ATOM 1097 O O . SER A 1 149 ? 11.211 5.113 -13.258 1 76.94 149 SER A O 1
ATOM 1099 N N . LEU A 1 150 ? 12.438 4.762 -15.117 1 78.94 150 LEU A N 1
ATOM 1100 C CA . LEU A 1 150 ? 11.594 3.656 -15.555 1 78.94 150 LEU A CA 1
ATOM 1101 C C . LEU A 1 150 ? 11.672 2.488 -14.578 1 78.94 150 LEU A C 1
ATOM 1103 O O . LEU A 1 150 ? 10.656 1.893 -14.227 1 78.94 150 LEU A O 1
ATOM 1107 N N . LEU A 1 151 ? 12.852 2.201 -14.227 1 80.88 151 LEU A N 1
ATOM 1108 C CA . LEU A 1 151 ? 13.047 1.126 -13.266 1 80.88 151 LEU A CA 1
ATOM 1109 C C . LEU A 1 151 ? 12.328 1.429 -11.953 1 80.88 151 LEU A C 1
ATOM 1111 O O . LEU A 1 151 ? 11.68 0.55 -11.383 1 80.88 151 LEU A O 1
ATOM 1115 N N . SER A 1 152 ? 12.398 2.602 -11.578 1 76.62 152 SER A N 1
ATOM 1116 C CA . SER A 1 152 ? 11.742 3.014 -10.344 1 76.62 152 SER A CA 1
ATOM 1117 C C . SER A 1 152 ? 10.227 2.887 -10.453 1 76.62 152 SER A C 1
ATOM 1119 O O . SER A 1 152 ? 9.57 2.396 -9.531 1 76.62 152 SER A O 1
ATOM 1121 N N . GLN A 1 153 ? 9.703 3.23 -11.539 1 77.75 153 GLN A N 1
ATOM 1122 C CA . GLN A 1 153 ? 8.258 3.184 -11.75 1 77.75 153 GLN A CA 1
ATOM 1123 C C . GLN A 1 153 ? 7.762 1.743 -11.836 1 77.75 153 GLN A C 1
ATOM 1125 O O . GLN A 1 153 ? 6.707 1.409 -11.297 1 77.75 153 GLN A O 1
ATOM 1130 N N . LEU A 1 154 ? 8.492 0.986 -12.469 1 81.38 154 LEU A N 1
ATOM 1131 C CA . LEU A 1 154 ? 8.055 -0.387 -12.703 1 81.38 154 LEU A CA 1
ATOM 1132 C C . LEU A 1 154 ? 8.102 -1.202 -11.414 1 81.38 154 LEU A C 1
ATOM 1134 O O . LEU A 1 154 ? 7.41 -2.217 -11.297 1 81.38 154 LEU A O 1
ATOM 1138 N N . THR A 1 155 ? 8.898 -0.78 -10.523 1 78.25 155 THR A N 1
ATOM 1139 C CA . THR A 1 155 ? 9.016 -1.523 -9.273 1 78.25 155 THR A CA 1
ATOM 1140 C C . THR A 1 155 ? 8.102 -0.931 -8.203 1 78.25 155 THR A C 1
ATOM 1142 O O . THR A 1 155 ? 7.934 -1.515 -7.133 1 78.25 155 THR A O 1
ATOM 1145 N N . ASP A 1 156 ? 7.434 0.143 -8.531 1 71.31 156 ASP A N 1
ATOM 1146 C CA . ASP A 1 156 ? 6.586 0.85 -7.574 1 71.31 156 ASP A CA 1
ATOM 1147 C C . ASP A 1 156 ? 5.23 0.164 -7.426 1 71.31 156 ASP A C 1
ATOM 1149 O O . ASP A 1 156 ? 4.551 -0.098 -8.422 1 71.31 156 ASP A O 1
ATOM 1153 N N . ASP A 1 157 ? 4.805 0.037 -6.297 1 62.97 157 ASP A N 1
ATOM 1154 C CA . ASP A 1 157 ? 3.459 -0.331 -5.867 1 62.97 157 ASP A CA 1
ATOM 1155 C C . ASP A 1 157 ? 2.908 -1.48 -6.707 1 62.97 157 ASP A C 1
ATOM 1157 O O . ASP A 1 157 ? 1.749 -1.451 -7.125 1 62.97 157 ASP A O 1
ATOM 1161 N N . GLY A 1 158 ? 3.779 -2.4 -7.098 1 67.19 158 GLY A N 1
ATOM 1162 C CA . GLY A 1 158 ? 3.293 -3.59 -7.777 1 67.19 158 GLY A CA 1
ATOM 1163 C C . GLY A 1 158 ? 2.883 -3.332 -9.219 1 67.19 158 GLY A C 1
ATOM 1164 O O . GLY A 1 158 ? 2.105 -4.098 -9.789 1 67.19 158 GLY A O 1
ATOM 1165 N N . LEU A 1 159 ? 3.428 -2.27 -9.805 1 77.31 159 LEU A N 1
ATOM 1166 C CA . LEU A 1 159 ? 3.076 -1.92 -11.18 1 77.31 159 LEU A CA 1
ATOM 1167 C C . LEU A 1 159 ? 3.367 -3.078 -12.125 1 77.31 159 LEU A C 1
ATOM 1169 O O . LEU A 1 159 ? 2.6 -3.332 -13.055 1 77.31 159 LEU A O 1
ATOM 1173 N N . TYR A 1 160 ? 4.398 -3.729 -11.883 1 81.31 160 TYR A N 1
ATOM 1174 C CA . TYR A 1 160 ? 4.719 -4.816 -12.797 1 81.31 160 TYR A CA 1
ATOM 1175 C C . TYR A 1 160 ? 3.672 -5.918 -12.727 1 81.31 160 TYR A C 1
ATOM 1177 O O . TYR A 1 160 ? 3.393 -6.586 -13.727 1 81.31 160 TYR A O 1
ATOM 1185 N N . GLU A 1 161 ? 3.051 -6.105 -11.609 1 79.19 161 GLU A N 1
ATOM 1186 C CA . GLU A 1 161 ? 1.985 -7.098 -11.5 1 79.19 161 GLU A CA 1
ATOM 1187 C C . GLU A 1 161 ? 0.777 -6.707 -12.344 1 79.19 161 GLU A C 1
ATOM 1189 O O . GLU A 1 161 ? 0.145 -7.562 -12.969 1 79.19 161 GLU A O 1
ATOM 1194 N N . ARG A 1 162 ? 0.49 -5.441 -12.359 1 80.94 162 ARG A N 1
ATOM 1195 C CA . ARG A 1 162 ? -0.607 -4.949 -13.188 1 80.94 162 ARG A CA 1
ATOM 1196 C C . ARG A 1 162 ? -0.323 -5.18 -14.664 1 80.94 162 ARG A C 1
ATOM 1198 O O . ARG A 1 162 ? -1.229 -5.508 -15.43 1 80.94 162 ARG A O 1
ATOM 1205 N N . ILE A 1 163 ? 0.932 -4.961 -14.977 1 86.69 163 ILE A N 1
ATOM 1206 C CA . ILE A 1 163 ? 1.348 -5.18 -16.359 1 86.69 163 ILE A CA 1
ATOM 1207 C C . ILE A 1 163 ? 1.185 -6.656 -16.719 1 86.69 163 ILE A C 1
ATOM 1209 O O . ILE A 1 163 ? 0.67 -6.984 -17.797 1 86.69 163 ILE A O 1
ATOM 1213 N N . LEU A 1 164 ? 1.563 -7.484 -15.859 1 86.75 164 LEU A N 1
ATOM 1214 C CA . LEU A 1 164 ? 1.454 -8.914 -16.109 1 86.75 164 LEU A CA 1
ATOM 1215 C C . LEU A 1 164 ? -0.008 -9.344 -16.188 1 86.75 164 LEU A C 1
ATOM 1217 O O . LEU A 1 164 ? -0.358 -10.219 -16.984 1 86.75 164 LEU A O 1
ATOM 1221 N N . ASN A 1 165 ? -0.822 -8.734 -15.383 1 84.25 165 ASN A N 1
ATOM 1222 C CA . ASN A 1 165 ? -2.252 -9.016 -15.445 1 84.25 165 ASN A CA 1
ATOM 1223 C C . ASN A 1 165 ? -2.854 -8.57 -16.781 1 84.25 165 ASN A C 1
ATOM 1225 O O . ASN A 1 165 ? -3.713 -9.25 -17.328 1 84.25 165 ASN A O 1
ATOM 1229 N N . GLU A 1 166 ? -2.426 -7.438 -17.172 1 86.94 166 GLU A N 1
ATOM 1230 C CA . GLU A 1 166 ? -2.896 -7 -18.484 1 86.94 166 GLU A CA 1
ATOM 1231 C C . GLU A 1 166 ? -2.475 -7.98 -19.578 1 86.94 166 GLU A C 1
ATOM 1233 O O . GLU A 1 166 ? -3.262 -8.305 -20.469 1 86.94 166 GLU A O 1
ATOM 1238 N N . GLY A 1 167 ? -1.241 -8.398 -19.516 1 89 167 GLY A N 1
ATOM 1239 C CA . GLY A 1 167 ? -0.788 -9.406 -20.453 1 89 167 GLY A CA 1
ATOM 1240 C C . GLY A 1 167 ? -1.608 -10.68 -20.391 1 89 167 GLY A C 1
ATOM 1241 O O . GLY A 1 167 ? -1.908 -11.281 -21.438 1 89 167 GLY A O 1
ATOM 1242 N N . ALA A 1 168 ? -1.954 -11.039 -19.234 1 87.19 168 ALA A N 1
ATOM 1243 C CA . ALA A 1 168 ? -2.754 -12.25 -19.062 1 87.19 168 ALA A CA 1
ATOM 1244 C C . ALA A 1 168 ? -4.133 -12.094 -19.703 1 87.19 168 ALA A C 1
ATOM 1246 O O . ALA A 1 168 ? -4.66 -13.039 -20.297 1 87.19 168 ALA A O 1
ATOM 1247 N N . THR A 1 169 ? -4.727 -10.93 -19.578 1 85.56 169 THR A N 1
ATOM 1248 C CA . THR A 1 169 ? -6.035 -10.695 -20.188 1 85.56 169 THR A CA 1
ATOM 1249 C C . THR A 1 169 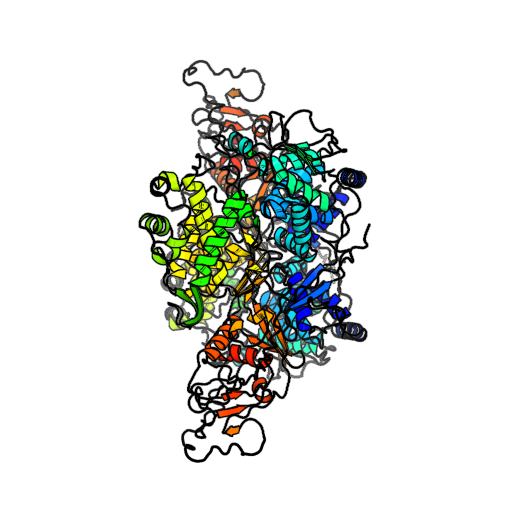? -5.945 -10.742 -21.703 1 85.56 169 THR A C 1
ATOM 1251 O O . THR A 1 169 ? -6.945 -10.984 -22.391 1 85.56 169 THR A O 1
ATOM 1254 N N . ARG A 1 170 ? -4.773 -10.562 -22.156 1 88.75 170 ARG A N 1
ATOM 1255 C CA . ARG A 1 170 ? -4.605 -10.508 -23.609 1 88.75 170 ARG A CA 1
ATOM 1256 C C . ARG A 1 170 ? -4.133 -11.852 -24.156 1 88.75 170 ARG A C 1
ATOM 1258 O O . ARG A 1 170 ? -3.836 -11.969 -25.344 1 88.75 170 ARG A O 1
ATOM 1265 N N . GLY A 1 171 ? -3.971 -12.797 -23.375 1 87.12 171 GLY A N 1
ATOM 1266 C CA . GLY A 1 171 ? -3.686 -14.164 -23.797 1 87.12 171 GLY A CA 1
ATOM 1267 C C . GLY A 1 171 ? -2.203 -14.43 -23.984 1 87.12 171 GLY A C 1
ATOM 1268 O O . GLY A 1 171 ? -1.82 -15.438 -24.578 1 87.12 171 GLY A O 1
ATOM 1269 N N . LEU A 1 172 ? -1.374 -13.633 -23.453 1 90.44 172 LEU A N 1
ATOM 1270 C CA . LEU A 1 172 ? 0.056 -13.773 -23.703 1 90.44 172 LEU A CA 1
ATOM 1271 C C . LEU A 1 172 ? 0.607 -15.023 -23.031 1 90.44 172 LEU A C 1
ATOM 1273 O O . LEU A 1 172 ? 1.351 -15.789 -23.656 1 90.44 172 LEU A O 1
ATOM 1277 N N . PRO A 1 173 ? 0.25 -15.273 -21.797 1 88 173 PRO A N 1
ATOM 1278 C CA . PRO A 1 173 ? 0.78 -16.5 -21.188 1 88 173 PRO A CA 1
ATOM 1279 C C . PRO A 1 173 ? 0.404 -17.75 -21.969 1 88 173 PRO A C 1
ATOM 1281 O O . PRO A 1 173 ? 1.218 -18.672 -22.094 1 88 173 PRO A O 1
ATOM 1284 N N . GLU A 1 174 ? -0.795 -17.781 -22.5 1 87 174 GLU A N 1
ATOM 1285 C CA . GLU A 1 174 ? -1.23 -18.922 -23.312 1 87 174 GLU A CA 1
ATOM 1286 C C . GLU A 1 174 ? -0.419 -19.016 -24.594 1 87 174 GLU A C 1
ATOM 1288 O O . GLU A 1 174 ? -0.008 -20.109 -24.984 1 87 174 GLU A O 1
ATOM 1293 N N . LEU A 1 175 ? -0.237 -17.953 -25.109 1 90.12 175 LEU A N 1
ATOM 1294 C CA . LEU A 1 175 ? 0.547 -17.906 -26.344 1 90.12 175 LEU A CA 1
ATOM 1295 C C . LEU A 1 175 ? 1.966 -18.406 -26.094 1 90.12 175 LEU A C 1
ATOM 1297 O O . LEU A 1 175 ? 2.5 -19.188 -26.891 1 90.12 175 LEU A O 1
ATOM 1301 N N . PHE A 1 176 ? 2.582 -18 -25.062 1 91.38 176 PHE A N 1
ATOM 1302 C CA . PHE A 1 176 ? 3.945 -18.391 -24.734 1 91.38 176 PHE A CA 1
ATOM 1303 C C . PHE A 1 176 ? 4.02 -19.891 -24.453 1 91.38 176 PHE A C 1
ATOM 1305 O O . PHE A 1 176 ? 4.906 -20.578 -24.953 1 91.38 176 PHE A O 1
ATOM 1312 N N . THR A 1 177 ? 3.098 -20.328 -23.688 1 86.5 177 THR A N 1
ATOM 1313 C CA . THR A 1 177 ? 3.076 -21.734 -23.312 1 86.5 177 THR A CA 1
ATOM 1314 C C . THR A 1 177 ? 2.871 -22.625 -24.547 1 86.5 177 THR A C 1
ATOM 1316 O O . THR A 1 177 ? 3.576 -23.625 -24.719 1 86.5 177 THR A O 1
ATOM 1319 N N . GLU A 1 178 ? 1.932 -22.266 -25.359 1 87.38 178 GLU A N 1
ATOM 1320 C CA . GLU A 1 178 ? 1.642 -23.047 -26.562 1 87.38 178 GLU A CA 1
ATOM 1321 C C . GLU A 1 178 ? 2.842 -23.078 -27.5 1 87.38 178 GLU A C 1
ATOM 1323 O O . GLU A 1 178 ? 3.174 -24.125 -28.062 1 87.38 178 GLU A O 1
ATOM 1328 N N . SER A 1 179 ? 3.389 -21.953 -27.641 1 90.94 179 SER A N 1
ATOM 1329 C CA . SER A 1 179 ? 4.535 -21.875 -28.547 1 90.94 179 SER A CA 1
ATOM 1330 C C . SER A 1 179 ? 5.711 -22.672 -28.016 1 90.94 179 SER A C 1
ATOM 1332 O O . SER A 1 179 ? 6.406 -23.344 -28.781 1 90.94 179 SER A O 1
ATOM 1334 N N . THR A 1 180 ? 5.965 -22.594 -26.781 1 86.56 180 THR A N 1
ATOM 1335 C CA . THR A 1 180 ? 7.055 -23.344 -26.172 1 86.56 180 THR A CA 1
ATOM 1336 C C . THR A 1 180 ? 6.809 -24.844 -26.297 1 86.56 180 THR A C 1
ATOM 1338 O O . THR A 1 180 ? 7.734 -25.609 -26.547 1 86.56 180 THR A O 1
ATOM 1341 N N . GLU A 1 181 ? 5.59 -25.234 -26.125 1 83.19 181 GLU A N 1
ATOM 1342 C CA . GLU A 1 181 ? 5.227 -26.641 -26.266 1 83.19 181 GLU A CA 1
ATOM 1343 C C . GLU A 1 181 ? 5.383 -27.109 -27.703 1 83.19 181 GLU A C 1
ATOM 1345 O O . GLU A 1 181 ? 5.855 -28.234 -27.938 1 83.19 181 GLU A O 1
ATOM 1350 N N . ARG A 1 182 ? 5.051 -26.266 -28.531 1 87.81 182 ARG A N 1
ATOM 1351 C CA . ARG A 1 182 ? 5.152 -26.609 -29.938 1 87.81 182 ARG A CA 1
ATOM 1352 C C . ARG A 1 182 ? 6.605 -26.797 -30.359 1 87.81 182 ARG A C 1
ATOM 1354 O O . ARG A 1 182 ? 6.922 -27.672 -31.156 1 87.81 182 ARG A O 1
ATOM 1361 N N . LEU A 1 183 ? 7.453 -25.969 -29.828 1 89.12 183 LEU A N 1
ATOM 1362 C CA . LEU A 1 183 ? 8.867 -26.047 -30.188 1 89.12 183 LEU A CA 1
ATOM 1363 C C . LEU A 1 183 ? 9.547 -27.203 -29.484 1 89.12 183 LEU A C 1
ATOM 1365 O O . LEU A 1 183 ? 10.617 -27.656 -29.906 1 89.12 183 LEU A O 1
ATOM 1369 N N . GLY A 1 184 ? 8.992 -27.672 -28.391 1 82.06 184 GLY A N 1
ATOM 1370 C CA . GLY A 1 184 ? 9.555 -28.797 -27.672 1 82.06 184 GLY A CA 1
ATOM 1371 C C . GLY A 1 184 ? 10.977 -28.562 -27.203 1 82.06 184 GLY A C 1
ATOM 1372 O O . GLY A 1 184 ? 11.844 -29.422 -27.375 1 82.06 184 GLY A O 1
ATOM 1373 N N . LEU A 1 185 ? 11.242 -27.438 -26.719 1 83.12 185 LEU A N 1
ATOM 1374 C CA . LEU A 1 185 ? 12.609 -27.094 -26.359 1 83.12 185 LEU A CA 1
ATOM 1375 C C . LEU A 1 185 ? 13.039 -27.812 -25.078 1 83.12 185 LEU A C 1
ATOM 1377 O O . LEU A 1 185 ? 12.344 -27.734 -24.062 1 83.12 185 LEU A O 1
ATOM 1381 N N . PRO A 1 186 ? 14.188 -28.469 -25.172 1 79.19 186 PRO A N 1
ATOM 1382 C CA . PRO A 1 186 ? 14.688 -29.156 -23.984 1 79.19 186 PRO A CA 1
ATOM 1383 C C . PRO A 1 186 ? 15.32 -28.203 -22.969 1 79.19 186 PRO A C 1
ATOM 1385 O O . PRO A 1 186 ? 15.406 -27 -23.203 1 79.19 186 PRO A O 1
ATOM 1388 N N . VAL A 1 187 ? 15.797 -28.656 -21.719 1 73.56 187 VAL A N 1
ATOM 1389 C CA . VAL A 1 187 ? 16.406 -27.906 -20.625 1 73.56 187 VAL A CA 1
ATOM 1390 C C . VAL A 1 187 ? 17.766 -27.359 -21.062 1 73.56 187 VAL A C 1
ATOM 1392 O O . VAL A 1 187 ? 18.234 -26.344 -20.547 1 73.56 187 VAL A O 1
ATOM 1395 N N . GLY A 1 188 ? 18.484 -27.797 -21.906 1 79.88 188 GLY A N 1
ATOM 1396 C CA . GLY A 1 188 ? 19.812 -27.438 -22.344 1 79.88 188 GLY A CA 1
ATOM 1397 C C . GLY A 1 188 ? 20.859 -28.5 -22 1 79.88 188 GLY A C 1
ATOM 1398 O O . GLY A 1 188 ? 20.5 -29.641 -21.703 1 79.88 188 GLY A O 1
ATOM 1399 N N . ASP A 1 189 ? 22.141 -28.141 -22.203 1 83.25 189 ASP A N 1
ATOM 1400 C CA . ASP A 1 189 ? 23.234 -29.047 -21.859 1 83.25 189 ASP A CA 1
ATOM 1401 C C . ASP A 1 189 ? 23.453 -29.094 -20.359 1 83.25 189 ASP A C 1
ATOM 1403 O O . ASP A 1 189 ? 24.312 -28.375 -19.828 1 83.25 189 ASP A O 1
ATOM 1407 N N . ALA A 1 190 ? 22.812 -29.984 -19.781 1 78.44 190 ALA A N 1
ATOM 1408 C CA . ALA A 1 190 ? 22.797 -30.047 -18.312 1 78.44 190 ALA A CA 1
ATOM 1409 C C . ALA A 1 190 ? 24.188 -30.359 -17.766 1 78.44 190 ALA A C 1
ATOM 1411 O O . ALA A 1 190 ? 24.562 -29.844 -16.703 1 78.44 190 ALA A O 1
ATOM 1412 N N . SER A 1 191 ? 24.859 -31.172 -18.484 1 77.94 191 SER A N 1
ATOM 1413 C CA . SER A 1 191 ? 26.188 -31.562 -18 1 77.94 191 SER A CA 1
ATOM 1414 C C . SER A 1 191 ? 27.141 -30.359 -18.016 1 77.94 191 SER A C 1
ATOM 1416 O O . SER A 1 191 ? 27.891 -30.156 -17.062 1 77.94 191 SER A O 1
ATOM 1418 N N . TRP A 1 192 ? 27.047 -29.719 -19.047 1 83.38 192 TRP A N 1
ATOM 1419 C CA . TRP A 1 192 ? 27.906 -28.531 -19.156 1 83.38 192 TRP A CA 1
ATOM 1420 C C . TRP A 1 192 ? 27.516 -27.484 -18.109 1 83.38 192 TRP A C 1
ATOM 1422 O O . TRP A 1 192 ? 28.375 -26.906 -17.453 1 83.38 192 TRP A O 1
ATOM 1432 N N . LEU A 1 193 ? 26.297 -27.188 -18 1 82.12 193 LEU A N 1
ATOM 1433 C CA . LEU A 1 193 ? 25.781 -26.203 -17.062 1 82.12 193 LEU A CA 1
ATOM 1434 C C . LEU A 1 193 ? 26.219 -26.531 -15.633 1 82.12 193 LEU A C 1
ATOM 1436 O O . LEU A 1 193 ? 26.625 -25.641 -14.883 1 82.12 193 LEU A O 1
ATOM 1440 N N . ARG A 1 194 ? 26.141 -27.703 -15.344 1 76.69 194 ARG A N 1
ATOM 1441 C CA . ARG A 1 194 ? 26.516 -28.156 -14.008 1 76.69 194 ARG A CA 1
ATOM 1442 C C . ARG A 1 194 ? 28 -27.875 -13.742 1 76.69 194 ARG A C 1
ATOM 1444 O O . ARG A 1 194 ? 28.359 -27.453 -12.641 1 76.69 194 ARG A O 1
ATOM 1451 N N . ARG A 1 195 ? 28.703 -28.047 -14.688 1 73.75 195 ARG A N 1
ATOM 1452 C CA . ARG A 1 195 ? 30.141 -27.875 -14.539 1 73.75 195 ARG A CA 1
ATOM 1453 C C . ARG A 1 195 ? 30.516 -26.391 -14.469 1 73.75 195 ARG A C 1
ATOM 1455 O O . ARG A 1 195 ? 31.391 -26 -13.703 1 73.75 195 ARG A O 1
ATOM 1462 N N . GLN A 1 196 ? 29.828 -25.609 -15.266 1 72.06 196 GLN A N 1
ATOM 1463 C CA . GLN A 1 196 ? 30.25 -24.219 -15.438 1 72.06 196 GLN A CA 1
ATOM 1464 C C . GLN A 1 196 ? 29.531 -23.297 -14.445 1 72.06 196 GLN A C 1
ATOM 1466 O O . GLN A 1 196 ? 30.094 -22.297 -14.008 1 72.06 196 GLN A O 1
ATOM 1471 N N . MET A 1 197 ? 28.344 -23.453 -14.25 1 68.75 197 MET A N 1
ATOM 1472 C CA . MET A 1 197 ? 27.578 -22.531 -13.414 1 68.75 197 MET A CA 1
ATOM 1473 C C . MET A 1 197 ? 27.797 -22.828 -11.938 1 68.75 197 MET A C 1
ATOM 1475 O O . MET A 1 197 ? 27.688 -21.938 -11.094 1 68.75 197 MET A O 1
ATOM 1479 N N . HIS A 1 198 ? 28 -23.984 -11.523 1 54.56 198 HIS A N 1
ATOM 1480 C CA . HIS A 1 198 ? 28.219 -24.391 -10.141 1 54.56 198 HIS A CA 1
ATOM 1481 C C . HIS A 1 198 ? 29.656 -24.172 -9.727 1 54.56 198 HIS A C 1
ATOM 1483 O O . HIS A 1 198 ? 30.391 -25.141 -9.5 1 54.56 198 HIS A O 1
ATOM 1489 N N . VAL A 1 199 ? 30.109 -22.938 -10.156 1 51.69 199 VAL A N 1
ATOM 1490 C CA . VAL A 1 199 ? 31.484 -22.766 -9.688 1 51.69 199 VAL A CA 1
ATOM 1491 C C . VAL A 1 199 ? 31.516 -22.703 -8.164 1 51.69 199 VAL A C 1
ATOM 1493 O O . VAL A 1 199 ? 30.875 -21.844 -7.566 1 51.69 199 VAL A O 1
ATOM 1496 N N . LYS A 1 200 ? 31.984 -23.656 -7.492 1 49.53 200 LYS A N 1
ATOM 1497 C CA . LYS A 1 200 ? 32.25 -23.828 -6.066 1 49.53 200 LYS A CA 1
ATOM 1498 C C . LYS A 1 200 ? 32.969 -22.609 -5.504 1 49.53 200 LYS A C 1
ATOM 1500 O O . LYS A 1 200 ? 33.969 -22.141 -6.078 1 49.53 200 LYS A O 1
ATOM 1505 N N . GLY A 1 201 ? 32.469 -22 -4.535 1 49.03 201 GLY A N 1
ATOM 1506 C CA . GLY A 1 201 ? 33.156 -21.031 -3.701 1 49.03 201 GLY A CA 1
ATOM 1507 C C . GLY A 1 201 ? 32.875 -19.594 -4.09 1 49.03 201 GLY A C 1
ATOM 1508 O O . GLY A 1 201 ? 33.469 -18.656 -3.516 1 49.03 201 GLY A O 1
ATOM 1509 N N . SER A 1 202 ? 32.25 -19.562 -5.309 1 51.22 202 SER A N 1
ATOM 1510 C CA . SER A 1 202 ? 32.031 -18.172 -5.664 1 51.22 202 SER A CA 1
ATOM 1511 C C . SER A 1 202 ? 30.969 -17.531 -4.793 1 51.22 202 SER A C 1
ATOM 1513 O O . SER A 1 202 ? 30.016 -18.188 -4.398 1 51.22 202 SER A O 1
ATOM 1515 N N . GLU A 1 203 ? 31.344 -16.469 -4.242 1 56.81 203 GLU A N 1
ATOM 1516 C CA . GLU A 1 203 ? 30.5 -15.664 -3.377 1 56.81 203 GLU A CA 1
ATOM 1517 C C . GLU A 1 203 ? 29.172 -15.344 -4.055 1 56.81 203 GLU A C 1
ATOM 1519 O O . GLU A 1 203 ? 28.125 -15.305 -3.4 1 56.81 203 GLU A O 1
ATOM 1524 N N . VAL A 1 204 ? 29.234 -15.211 -5.434 1 57.41 204 VAL A N 1
ATOM 1525 C CA . VAL A 1 204 ? 27.984 -14.938 -6.129 1 57.41 204 VAL A CA 1
ATOM 1526 C C . VAL A 1 204 ? 27.75 -15.992 -7.211 1 57.41 204 VAL A C 1
ATOM 1528 O O . VAL A 1 204 ? 28.531 -16.094 -8.156 1 57.41 204 VAL A O 1
ATOM 1531 N N . PRO A 1 205 ? 26.828 -16.844 -7.039 1 66.69 205 PRO A N 1
ATOM 1532 C CA . PRO A 1 205 ? 26.609 -17.938 -8 1 66.69 205 PRO A CA 1
ATOM 1533 C C . PRO A 1 205 ? 26.109 -17.422 -9.359 1 66.69 205 PRO A C 1
ATOM 1535 O O . PRO A 1 205 ? 25.359 -16.453 -9.422 1 66.69 205 PRO A O 1
ATOM 1538 N N . VAL A 1 206 ? 26.719 -17.984 -10.43 1 75.69 206 VAL A N 1
ATOM 1539 C CA . VAL A 1 206 ? 26.25 -17.734 -11.781 1 75.69 206 VAL A CA 1
ATOM 1540 C C . VAL A 1 206 ? 25.094 -18.688 -12.117 1 75.69 206 VAL A C 1
ATOM 1542 O O . VAL A 1 206 ? 25.188 -19.891 -11.867 1 75.69 206 VAL A O 1
ATOM 1545 N N . THR A 1 207 ? 23.969 -18.188 -12.547 1 79.5 207 THR A N 1
ATOM 1546 C CA . THR A 1 207 ? 22.797 -18.984 -12.891 1 79.5 207 THR A CA 1
ATOM 1547 C C . THR A 1 207 ? 22.422 -18.781 -14.359 1 79.5 207 THR A C 1
ATOM 1549 O O . THR A 1 207 ? 23.062 -18.016 -15.07 1 79.5 207 THR A O 1
ATOM 1552 N N . GLU A 1 208 ? 21.422 -19.453 -14.812 1 84.56 208 GLU A N 1
ATOM 1553 C CA . GLU A 1 208 ? 20.969 -19.328 -16.203 1 84.56 208 GLU A CA 1
ATOM 1554 C C . GLU A 1 208 ? 20.453 -17.922 -16.484 1 84.56 208 GLU A C 1
ATOM 1556 O O . GLU A 1 208 ? 20.438 -17.484 -17.625 1 84.56 208 GLU A O 1
ATOM 1561 N N . ILE A 1 209 ? 20.078 -17.203 -15.391 1 86.19 209 ILE A N 1
ATOM 1562 C CA . ILE A 1 209 ? 19.594 -15.836 -15.57 1 86.19 209 ILE A CA 1
ATOM 1563 C C . ILE A 1 209 ? 20.719 -14.969 -16.125 1 86.19 209 ILE A C 1
ATOM 1565 O O . ILE A 1 209 ? 20.469 -14.055 -16.922 1 86.19 209 ILE A O 1
ATOM 1569 N N . HIS A 1 210 ? 21.906 -15.305 -15.758 1 88.31 210 HIS A N 1
ATOM 1570 C CA . HIS A 1 210 ? 23.062 -14.586 -16.297 1 88.31 210 HIS A CA 1
ATOM 1571 C C . HIS A 1 210 ? 23.219 -14.836 -17.797 1 88.31 210 HIS A C 1
ATOM 1573 O O . HIS A 1 210 ? 23.703 -13.977 -18.516 1 88.31 210 HIS A O 1
ATOM 1579 N N . MET A 1 211 ? 22.812 -16 -18.156 1 91.06 211 MET A N 1
ATOM 1580 C CA . MET A 1 211 ? 22.844 -16.344 -19.578 1 91.06 211 MET A CA 1
ATOM 1581 C C . MET A 1 211 ? 21.734 -15.633 -20.344 1 91.06 211 MET A C 1
ATOM 1583 O O . MET A 1 211 ? 21.922 -15.227 -21.5 1 91.06 211 MET A O 1
ATOM 1587 N N . VAL A 1 212 ? 20.625 -15.492 -19.719 1 92.88 212 VAL A N 1
ATOM 1588 C CA . VAL A 1 212 ? 19.547 -14.727 -20.312 1 92.88 212 VAL A CA 1
ATOM 1589 C C . VAL A 1 212 ? 19.984 -13.289 -20.547 1 92.88 212 VAL A C 1
ATOM 1591 O O . VAL A 1 212 ? 19.672 -12.688 -21.562 1 92.88 212 VAL A O 1
ATOM 1594 N N . ALA A 1 213 ? 20.703 -12.758 -19.531 1 93.69 213 ALA A N 1
ATOM 1595 C CA . ALA A 1 213 ? 21.25 -11.414 -19.703 1 93.69 213 ALA A CA 1
ATOM 1596 C C . ALA A 1 213 ? 22.141 -11.328 -20.938 1 93.69 213 ALA A C 1
ATOM 1598 O O . ALA A 1 213 ? 22.141 -10.312 -21.641 1 93.69 213 ALA A O 1
ATOM 1599 N N . GLY A 1 214 ? 22.875 -12.328 -21.172 1 94.69 214 GLY A N 1
ATOM 1600 C CA . GLY A 1 214 ? 23.688 -12.391 -22.375 1 94.69 214 GLY A CA 1
ATOM 1601 C C . GLY A 1 214 ? 22.859 -12.336 -23.656 1 94.69 214 GLY A C 1
ATOM 1602 O O . GLY A 1 214 ? 23.234 -11.641 -24.609 1 94.69 214 GLY A O 1
ATOM 1603 N N . LEU A 1 215 ? 21.828 -13.07 -23.672 1 96 215 LEU A N 1
ATOM 1604 C CA . LEU A 1 215 ? 20.891 -13.016 -24.797 1 96 215 LEU A CA 1
ATOM 1605 C C . LEU A 1 215 ? 20.391 -11.594 -25.016 1 96 215 LEU A C 1
ATOM 1607 O O . LEU A 1 215 ? 20.344 -11.117 -26.156 1 96 215 LEU A O 1
ATOM 1611 N N . LEU A 1 216 ? 19.969 -10.961 -23.953 1 95 216 LEU A N 1
ATOM 1612 C CA . LEU A 1 216 ? 19.438 -9.609 -24.047 1 95 216 LEU A CA 1
ATOM 1613 C C . LEU A 1 216 ? 20.5 -8.641 -24.578 1 95 216 LEU A C 1
ATOM 1615 O O . LEU A 1 216 ? 20.188 -7.746 -25.359 1 95 216 LEU A O 1
ATOM 1619 N N . ARG A 1 217 ? 21.734 -8.828 -24.141 1 93.38 217 ARG A N 1
ATOM 1620 C CA . ARG A 1 217 ? 22.828 -8.031 -24.688 1 93.38 217 ARG A CA 1
ATOM 1621 C C . ARG A 1 217 ? 22.953 -8.234 -26.203 1 93.38 217 ARG A C 1
ATOM 1623 O O . ARG A 1 217 ? 23.188 -7.281 -26.938 1 93.38 217 ARG A O 1
ATOM 1630 N N . TRP A 1 218 ? 22.875 -9.445 -26.562 1 94.38 218 TRP A N 1
ATOM 1631 C CA . TRP A 1 218 ? 22.953 -9.805 -27.969 1 94.38 218 TRP A CA 1
ATOM 1632 C C . TRP A 1 218 ? 21.844 -9.125 -28.766 1 94.38 218 TRP A C 1
ATOM 1634 O O . TRP A 1 218 ? 22.094 -8.555 -29.828 1 94.38 218 TRP A O 1
ATOM 1644 N N . ILE A 1 219 ? 20.641 -9.188 -28.281 1 92.69 219 ILE A N 1
ATOM 1645 C CA . ILE A 1 219 ? 19.516 -8.539 -28.922 1 92.69 219 ILE A CA 1
ATOM 1646 C C . ILE A 1 219 ? 19.75 -7.031 -29 1 92.69 219 ILE A C 1
ATOM 1648 O O . ILE A 1 219 ? 19.531 -6.41 -30.047 1 92.69 219 ILE A O 1
ATOM 1652 N N . ALA A 1 220 ? 20.156 -6.457 -27.875 1 89.69 220 ALA A N 1
ATOM 1653 C CA . ALA A 1 220 ? 20.391 -5.02 -27.766 1 89.69 220 ALA A CA 1
ATOM 1654 C C . ALA A 1 220 ? 21.453 -4.555 -28.766 1 89.69 220 ALA A C 1
ATOM 1656 O O . ALA A 1 220 ? 21.359 -3.449 -29.297 1 89.69 220 ALA A O 1
ATOM 1657 N N . LYS A 1 221 ? 22.406 -5.293 -28.953 1 85.88 221 LYS A N 1
ATOM 1658 C CA . LYS A 1 221 ? 23.5 -4.969 -29.875 1 85.88 221 LYS A CA 1
ATOM 1659 C C . LYS A 1 221 ? 23.047 -5.031 -31.328 1 85.88 221 LYS A C 1
ATOM 1661 O O . LYS A 1 221 ? 23.641 -4.402 -32.188 1 85.88 221 LYS A O 1
ATOM 1666 N N . GLY A 1 222 ? 22 -5.719 -31.594 1 81.12 222 GLY A N 1
ATOM 1667 C CA . GLY A 1 222 ? 21.516 -5.875 -32.969 1 81.12 222 GLY A CA 1
ATOM 1668 C C . GLY A 1 222 ? 22.406 -6.766 -33.812 1 81.12 222 GLY A C 1
ATOM 1669 O O . GLY A 1 222 ? 22.484 -6.602 -35.031 1 81.12 222 GLY A O 1
ATOM 1670 N N . ASP A 1 223 ? 23.047 -7.582 -33.156 1 76 223 ASP A N 1
ATOM 1671 C CA . ASP A 1 223 ? 23.969 -8.484 -33.844 1 76 223 ASP A CA 1
ATOM 1672 C C . ASP A 1 223 ? 23.219 -9.43 -34.781 1 76 223 ASP A C 1
ATOM 1674 O O . ASP A 1 223 ? 22.125 -9.898 -34.469 1 76 223 ASP A O 1
ATOM 1678 N N . THR A 1 224 ? 23.766 -9.586 -35.969 1 85.19 224 THR A N 1
ATOM 1679 C CA . THR A 1 224 ? 23.125 -10.461 -36.938 1 85.19 224 THR A CA 1
ATOM 1680 C C . THR A 1 224 ? 23.688 -11.875 -36.844 1 85.19 224 THR A C 1
ATOM 1682 O O . THR A 1 224 ? 23.109 -12.805 -37.406 1 85.19 224 THR A O 1
ATOM 1685 N N . GLN A 1 225 ? 24.766 -12.008 -36.125 1 88.62 225 GLN A N 1
ATOM 1686 C CA . GLN A 1 225 ? 25.375 -13.328 -35.969 1 88.62 225 GLN A CA 1
ATOM 1687 C C . GLN A 1 225 ? 24.531 -14.234 -35.094 1 88.62 225 GLN A C 1
ATOM 1689 O O . GLN A 1 225 ? 23.844 -13.758 -34.188 1 88.62 225 GLN A O 1
ATOM 1694 N N . PRO A 1 226 ? 24.609 -15.508 -35.375 1 92.75 226 PRO A N 1
ATOM 1695 C CA . PRO A 1 226 ? 23.844 -16.438 -34.531 1 92.75 226 PRO A CA 1
ATOM 1696 C C . PRO A 1 226 ? 24.297 -16.422 -33.062 1 92.75 226 PRO A C 1
ATOM 1698 O O . PRO A 1 226 ? 25.484 -16.172 -32.812 1 92.75 226 PRO A O 1
ATOM 1701 N N . TYR A 1 227 ? 23.375 -16.641 -32.25 1 95.19 227 TYR A N 1
ATOM 1702 C CA . TYR A 1 227 ? 23.656 -16.75 -30.828 1 95.19 227 TYR A CA 1
ATOM 1703 C C . TYR A 1 227 ? 23.656 -18.219 -30.375 1 95.19 227 TYR A C 1
ATOM 1705 O O . TYR A 1 227 ? 22.641 -18.906 -30.5 1 95.19 227 TYR A O 1
ATOM 1713 N N . PHE A 1 228 ? 24.781 -18.688 -29.859 1 93.69 228 PHE A N 1
ATOM 1714 C CA . PHE A 1 228 ? 24.906 -20.062 -29.375 1 93.69 228 PHE A CA 1
ATOM 1715 C C . PHE A 1 228 ? 24.75 -20.109 -27.859 1 93.69 228 PHE A C 1
ATOM 1717 O O . PHE A 1 228 ? 25.375 -19.328 -27.141 1 93.69 228 PHE A O 1
ATOM 1724 N N . THR A 1 229 ? 23.859 -21.031 -27.422 1 95.12 229 THR A N 1
ATOM 1725 C CA . THR A 1 229 ? 23.641 -21.141 -25.984 1 95.12 229 THR A CA 1
ATOM 1726 C C . THR A 1 229 ? 23.531 -22.594 -25.547 1 95.12 229 THR A C 1
ATOM 1728 O O . THR A 1 229 ? 23.172 -23.453 -26.359 1 95.12 229 THR A O 1
ATOM 1731 N N . ARG A 1 230 ? 23.828 -22.891 -24.312 1 92.56 230 ARG A N 1
ATOM 1732 C CA . ARG A 1 230 ? 23.672 -24.219 -23.719 1 92.56 230 ARG A CA 1
ATOM 1733 C C . ARG A 1 230 ? 22.516 -24.234 -22.734 1 92.56 230 ARG A C 1
ATOM 1735 O O . ARG A 1 230 ? 22.297 -25.234 -22.031 1 92.56 230 ARG A O 1
ATOM 1742 N N . SER A 1 231 ? 21.812 -23.219 -22.688 1 91.31 231 SER A N 1
ATOM 1743 C CA . SER A 1 231 ? 20.719 -23.078 -21.719 1 91.31 231 SER A CA 1
ATOM 1744 C C . SER A 1 231 ? 19.359 -23.156 -22.406 1 91.31 231 SER A C 1
ATOM 1746 O O . SER A 1 231 ? 19.062 -22.375 -23.312 1 91.31 231 SER A O 1
ATOM 1748 N N . GLY A 1 232 ? 18.547 -24.062 -21.969 1 90.12 232 GLY A N 1
ATOM 1749 C CA . GLY A 1 232 ? 17.172 -24.125 -22.438 1 90.12 232 GLY A CA 1
ATOM 1750 C C . GLY A 1 232 ? 16.344 -22.906 -22.062 1 90.12 232 GLY A C 1
ATOM 1751 O O . GLY A 1 232 ? 15.438 -22.516 -22.797 1 90.12 232 GLY A O 1
ATOM 1752 N N . LEU A 1 233 ? 16.641 -22.344 -20.891 1 89.5 233 LEU A N 1
ATOM 1753 C CA . LEU A 1 233 ? 15.953 -21.141 -20.453 1 89.5 233 LEU A CA 1
ATOM 1754 C C . LEU A 1 233 ? 16.156 -20 -21.438 1 89.5 233 LEU A C 1
ATOM 1756 O O . LEU A 1 233 ? 15.219 -19.25 -21.734 1 89.5 233 LEU A O 1
ATOM 1760 N N . VAL A 1 234 ? 17.344 -19.891 -21.891 1 94.12 234 VAL A N 1
ATOM 1761 C CA . VAL A 1 234 ? 17.672 -18.859 -22.859 1 94.12 234 VAL A CA 1
ATOM 1762 C C . VAL A 1 234 ? 16.859 -19.078 -24.141 1 94.12 234 VAL A C 1
ATOM 1764 O O . VAL A 1 234 ? 16.281 -18.141 -24.688 1 94.12 234 VAL A O 1
ATOM 1767 N N . ALA A 1 235 ? 16.766 -20.281 -24.547 1 94.62 235 ALA A N 1
ATOM 1768 C CA . ALA A 1 235 ? 16.031 -20.609 -25.766 1 94.62 235 ALA A CA 1
ATOM 1769 C C . ALA A 1 235 ? 14.547 -20.297 -25.594 1 94.62 235 ALA A C 1
ATOM 1771 O O . ALA A 1 235 ? 13.914 -19.75 -26.5 1 94.62 235 ALA A O 1
ATOM 1772 N N . ARG A 1 236 ? 13.992 -20.672 -24.547 1 93.12 236 ARG A N 1
ATOM 1773 C CA . ARG A 1 236 ? 12.578 -20.406 -24.281 1 93.12 236 ARG A CA 1
ATOM 1774 C C . ARG A 1 236 ? 12.32 -18.906 -24.172 1 93.12 236 ARG A C 1
ATOM 1776 O O . ARG A 1 236 ? 11.32 -18.406 -24.688 1 93.12 236 ARG A O 1
ATOM 1783 N N . THR A 1 237 ? 13.188 -18.219 -23.469 1 94.12 237 THR A N 1
ATOM 1784 C CA . THR A 1 237 ? 13.062 -16.766 -23.359 1 94.12 237 THR A CA 1
ATOM 1785 C C . THR A 1 237 ? 13.141 -16.109 -24.75 1 94.12 237 THR A C 1
ATOM 1787 O O . THR A 1 237 ? 12.367 -15.188 -25.047 1 94.12 237 THR A O 1
ATOM 1790 N N . ALA A 1 238 ? 14.031 -16.562 -25.516 1 96.19 238 ALA A N 1
ATOM 1791 C CA . ALA A 1 238 ? 14.156 -16.062 -26.875 1 96.19 238 ALA A CA 1
ATOM 1792 C C . ALA A 1 238 ? 12.859 -16.281 -27.656 1 96.19 238 ALA A C 1
ATOM 1794 O O . ALA A 1 238 ? 12.438 -15.406 -28.422 1 96.19 238 ALA A O 1
ATOM 1795 N N . ASN A 1 239 ? 12.32 -17.406 -27.5 1 94.69 239 ASN A N 1
ATOM 1796 C CA . ASN A 1 239 ? 11.047 -17.703 -28.156 1 94.69 239 ASN A CA 1
ATOM 1797 C C . ASN A 1 239 ? 9.953 -16.734 -27.719 1 94.69 239 ASN A C 1
ATOM 1799 O O . ASN A 1 239 ? 9.195 -16.234 -28.562 1 94.69 239 ASN A O 1
ATOM 1803 N N . CYS A 1 240 ? 9.844 -16.5 -26.438 1 93.88 240 CYS A N 1
ATOM 1804 C CA . CYS A 1 240 ? 8.844 -15.562 -25.922 1 93.88 240 CYS A CA 1
ATOM 1805 C C . CYS A 1 240 ? 9.062 -14.164 -26.484 1 93.88 240 CYS A C 1
ATOM 1807 O O . CYS A 1 240 ? 8.109 -13.492 -26.875 1 93.88 240 CYS A O 1
ATOM 1809 N N . LEU A 1 241 ? 10.289 -13.734 -26.516 1 94.56 241 LEU A N 1
ATOM 1810 C CA . LEU A 1 241 ? 10.617 -12.414 -27.031 1 94.56 241 LEU A CA 1
ATOM 1811 C C . LEU A 1 241 ? 10.328 -12.328 -28.531 1 94.56 241 LEU A C 1
ATOM 1813 O O . LEU A 1 241 ? 9.875 -11.297 -29.016 1 94.56 241 LEU A O 1
ATOM 1817 N N . LYS A 1 242 ? 10.57 -13.359 -29.219 1 92.81 242 LYS A N 1
ATOM 1818 C CA . LYS A 1 242 ? 10.242 -13.422 -30.641 1 92.81 242 LYS A CA 1
ATOM 1819 C C . LYS A 1 242 ? 8.75 -13.234 -30.875 1 92.81 242 LYS A C 1
ATOM 1821 O O . LYS A 1 242 ? 8.336 -12.5 -31.766 1 92.81 242 LYS A O 1
ATOM 1826 N N . LEU A 1 243 ? 8 -13.844 -30.125 1 91 243 LEU A N 1
ATOM 1827 C CA . LEU A 1 243 ? 6.547 -13.82 -30.266 1 91 243 LEU A CA 1
ATOM 1828 C C . LEU A 1 243 ? 6.004 -12.414 -30.031 1 91 243 LEU A C 1
ATOM 1830 O O . LEU A 1 243 ? 4.969 -12.047 -30.594 1 91 243 LEU A O 1
ATOM 1834 N N . VAL A 1 244 ? 6.66 -11.711 -29.203 1 90.56 244 VAL A N 1
ATOM 1835 C CA . VAL A 1 244 ? 6.129 -10.383 -28.891 1 90.56 244 VAL A CA 1
ATOM 1836 C C . VAL A 1 244 ? 6.738 -9.352 -29.844 1 90.56 244 VAL A C 1
ATOM 1838 O O . VAL A 1 244 ? 6.57 -8.148 -29.641 1 90.56 244 VAL A O 1
ATOM 1841 N N . GLY A 1 245 ? 7.582 -9.766 -30.766 1 88.31 245 GLY A N 1
ATOM 1842 C CA . GLY A 1 245 ? 7.906 -8.852 -31.859 1 88.31 245 GLY A CA 1
ATOM 1843 C C . GLY A 1 245 ? 9.398 -8.633 -32.031 1 88.31 245 GLY A C 1
ATOM 1844 O O . GLY A 1 245 ? 9.828 -7.992 -33 1 88.31 245 GLY A O 1
ATOM 1845 N N . TYR A 1 246 ? 10.242 -9.117 -31.125 1 90.75 246 TYR A N 1
ATOM 1846 C CA . TYR A 1 246 ? 11.68 -8.938 -31.312 1 90.75 246 TYR A CA 1
ATOM 1847 C C . TYR A 1 246 ? 12.172 -9.703 -32.531 1 90.75 246 TYR A C 1
ATOM 1849 O O . TYR A 1 246 ? 11.719 -10.812 -32.812 1 90.75 246 TYR A O 1
ATOM 1857 N N . PHE A 1 247 ? 13.086 -9.086 -33.188 1 89.56 247 PHE A N 1
ATOM 1858 C CA . PHE A 1 247 ? 13.664 -9.742 -34.344 1 89.56 247 PHE A CA 1
ATOM 1859 C C . PHE A 1 247 ? 14.625 -10.844 -33.938 1 89.56 247 PHE A C 1
ATOM 1861 O O . PHE A 1 247 ? 15.836 -10.617 -33.812 1 89.56 247 PHE A O 1
ATOM 1868 N N . ILE A 1 248 ? 14.156 -11.992 -33.844 1 92.62 248 ILE A N 1
ATOM 1869 C CA . ILE A 1 248 ? 14.898 -13.211 -33.5 1 92.62 248 ILE A CA 1
ATOM 1870 C C . ILE A 1 248 ? 14.602 -14.281 -34.562 1 92.62 248 ILE A C 1
ATOM 1872 O O . ILE A 1 248 ? 13.438 -14.57 -34.844 1 92.62 248 ILE A O 1
ATOM 1876 N N . GLY A 1 249 ? 15.562 -14.742 -35.156 1 91 249 GLY A N 1
ATOM 1877 C CA . GLY A 1 249 ? 15.414 -15.773 -36.188 1 91 249 GLY A CA 1
ATOM 1878 C C . GLY A 1 249 ? 14.961 -17.109 -35.625 1 91 249 GLY A C 1
ATOM 1879 O O . GLY A 1 249 ? 14.414 -17.172 -34.531 1 91 249 GLY A O 1
ATOM 1880 N N . PRO A 1 250 ? 15.156 -18.125 -36.406 1 92.62 250 PRO A N 1
ATOM 1881 C CA . PRO A 1 250 ? 14.742 -19.453 -35.969 1 92.62 250 PRO A CA 1
ATOM 1882 C C . PRO A 1 250 ? 15.555 -19.953 -34.75 1 92.62 250 PRO A C 1
ATOM 1884 O O . PRO A 1 250 ? 16.734 -19.625 -34.656 1 92.62 250 PRO A O 1
ATOM 1887 N N . ILE A 1 251 ? 14.867 -20.672 -34 1 94.5 251 ILE A N 1
ATOM 1888 C CA . ILE A 1 251 ? 15.516 -21.328 -32.875 1 94.5 251 ILE A CA 1
ATOM 1889 C C . ILE A 1 251 ? 15.734 -22.812 -33.188 1 94.5 251 ILE A C 1
ATOM 1891 O O . ILE A 1 251 ? 14.773 -23.547 -33.406 1 94.5 251 ILE A O 1
ATOM 1895 N N . GLU A 1 252 ? 17 -23.188 -33.25 1 92 252 GLU A N 1
ATOM 1896 C CA . GLU A 1 252 ? 17.359 -24.562 -33.625 1 92 252 GLU A CA 1
ATOM 1897 C C . GLU A 1 252 ? 18.094 -25.266 -32.5 1 92 252 GLU A C 1
ATOM 1899 O O . GLU A 1 252 ? 18.766 -24.625 -31.672 1 92 252 GLU A O 1
ATOM 1904 N N . VAL A 1 253 ? 17.906 -26.562 -32.5 1 92.44 253 VAL A N 1
ATOM 1905 C CA . VAL A 1 253 ? 18.609 -27.391 -31.516 1 92.44 253 VAL A CA 1
ATOM 1906 C C . VAL A 1 253 ? 19.734 -28.156 -32.219 1 92.44 253 VAL A C 1
ATOM 1908 O O . VAL A 1 253 ? 19.547 -28.719 -33.281 1 92.44 253 VAL A O 1
ATOM 1911 N N . TRP A 1 254 ? 20.938 -28.078 -31.703 1 93 254 TRP A N 1
ATOM 1912 C CA . TRP A 1 254 ? 22.125 -28.75 -32.219 1 93 254 TRP A CA 1
ATOM 1913 C C . TRP A 1 254 ? 22.766 -29.625 -31.172 1 93 254 TRP A C 1
ATOM 1915 O O . TRP A 1 254 ? 22.953 -29.203 -30.031 1 93 254 TRP A O 1
ATOM 1925 N N . ASP A 1 255 ? 23.188 -30.812 -31.531 1 90.19 255 ASP A N 1
ATOM 1926 C CA . ASP A 1 255 ? 23.719 -31.781 -30.578 1 90.19 255 ASP A CA 1
ATOM 1927 C C . ASP A 1 255 ? 25.172 -31.469 -30.234 1 90.19 255 ASP A C 1
ATOM 1929 O O . ASP A 1 255 ? 25.719 -32 -29.266 1 90.19 255 ASP A O 1
ATOM 1933 N N . GLY A 1 256 ? 25.719 -30.5 -30.969 1 90.5 256 GLY A N 1
ATOM 1934 C CA . GLY A 1 256 ? 27.078 -30.094 -30.656 1 90.5 256 GLY A CA 1
ATOM 1935 C C . GLY A 1 256 ? 28.125 -30.812 -31.484 1 90.5 256 GLY A C 1
ATOM 1936 O O . GLY A 1 256 ? 29.312 -30.484 -31.438 1 90.5 256 GLY A O 1
ATOM 1937 N N . ALA A 1 257 ? 27.75 -31.844 -32.281 1 89.62 257 ALA A N 1
ATOM 1938 C CA . ALA A 1 257 ? 28.688 -32.594 -33.125 1 89.62 257 ALA A CA 1
ATOM 1939 C C . ALA A 1 257 ? 28.938 -31.844 -34.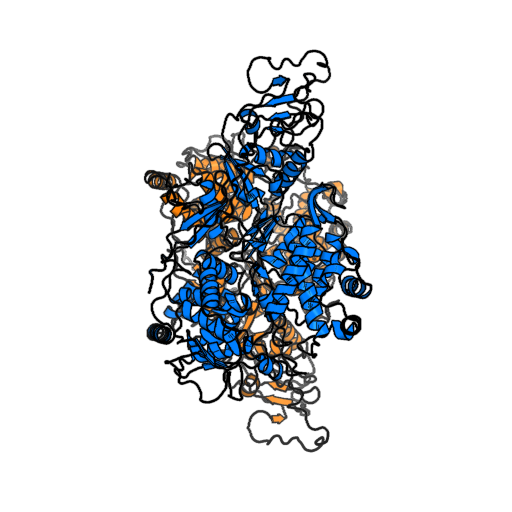438 1 89.62 257 ALA A C 1
ATOM 1941 O O . ALA A 1 257 ? 28.016 -31.266 -35.031 1 89.62 257 ALA A O 1
ATOM 1942 N N . PRO A 1 258 ? 30.234 -31.859 -34.781 1 87.44 258 PRO A N 1
ATOM 1943 C CA . PRO A 1 258 ? 30.516 -31.203 -36.062 1 87.44 258 PRO A CA 1
ATOM 1944 C C . PRO A 1 258 ? 29.75 -31.859 -37.219 1 87.44 258 PRO A C 1
ATOM 1946 O O . PRO A 1 258 ? 29.422 -33.031 -37.188 1 87.44 258 PRO A O 1
ATOM 1949 N N . PRO A 1 259 ? 29.484 -31.172 -38.281 1 85.62 259 PRO A N 1
ATOM 1950 C CA . PRO A 1 259 ? 29.844 -29.766 -38.531 1 85.62 259 PRO A CA 1
ATOM 1951 C C . PRO A 1 259 ? 28.891 -28.797 -37.844 1 85.62 259 PRO A C 1
ATOM 1953 O O . PRO A 1 259 ? 27.734 -29.141 -37.562 1 85.62 259 PRO A O 1
ATOM 1956 N N . ARG A 1 260 ? 29.344 -27.688 -37.594 1 87.31 260 ARG A N 1
ATOM 1957 C CA . ARG A 1 260 ? 28.516 -26.609 -37.062 1 87.31 260 ARG A CA 1
ATOM 1958 C C . ARG A 1 260 ? 27.328 -26.328 -38 1 87.31 260 ARG A C 1
ATOM 1960 O O . ARG A 1 260 ? 27.5 -26.25 -39.219 1 87.31 260 ARG A O 1
ATOM 1967 N N . PRO A 1 261 ? 26.219 -26.312 -37.406 1 84.81 261 PRO A N 1
ATOM 1968 C CA . PRO A 1 261 ? 25.062 -26.047 -38.25 1 84.81 261 PRO A CA 1
ATOM 1969 C C . PRO A 1 261 ? 25.156 -24.703 -38.969 1 84.81 261 PRO A C 1
ATOM 1971 O O . PRO A 1 261 ? 25.688 -23.734 -38.406 1 84.81 261 PRO A O 1
ATOM 1974 N N . LYS A 1 262 ? 24.844 -24.703 -40.219 1 81.94 262 LYS A N 1
ATOM 1975 C CA . LYS A 1 262 ? 24.719 -23.438 -40.938 1 81.94 262 LYS A CA 1
ATOM 1976 C C . LYS A 1 262 ? 23.469 -22.688 -40.5 1 81.94 262 LYS A C 1
ATOM 1978 O O . LYS A 1 262 ? 22.359 -23.219 -40.531 1 81.94 262 LYS A O 1
ATOM 1983 N N . PRO A 1 263 ? 23.656 -21.531 -39.938 1 77.06 263 PRO A N 1
ATOM 1984 C CA . PRO A 1 263 ? 22.484 -20.797 -39.469 1 77.06 263 PRO A CA 1
ATOM 1985 C C . PRO A 1 263 ? 21.438 -20.562 -40.562 1 77.06 263 PRO A C 1
ATOM 1987 O O . PRO A 1 263 ? 21.781 -20.125 -41.656 1 77.06 263 PRO A O 1
ATOM 1990 N N . PRO A 1 264 ? 20.297 -21.031 -40.344 1 76.12 264 PRO A N 1
ATOM 1991 C CA . PRO A 1 264 ? 19.234 -20.922 -41.375 1 76.12 264 PRO A CA 1
ATOM 1992 C C . PRO A 1 264 ? 18.922 -19.469 -41.719 1 76.12 264 PRO A C 1
ATOM 1994 O O . PRO A 1 264 ? 18.234 -19.219 -42.719 1 76.12 264 PRO A O 1
ATOM 1997 N N . GLY A 1 265 ? 19.391 -18.5 -41 1 79.25 265 GLY A N 1
ATOM 1998 C CA . GLY A 1 265 ? 19.125 -17.094 -41.219 1 79.25 265 GLY A CA 1
ATOM 1999 C C . GLY A 1 265 ? 19.797 -16.188 -40.219 1 79.25 265 GLY A C 1
ATOM 2000 O O . GLY A 1 265 ? 20.516 -16.656 -39.344 1 79.25 265 GLY A O 1
ATOM 2001 N N . PRO A 1 266 ? 19.516 -14.984 -40.469 1 86.44 266 PRO A N 1
ATOM 2002 C CA . PRO A 1 266 ? 20.125 -14.039 -39.531 1 86.44 266 PRO A CA 1
ATOM 2003 C C . PRO A 1 266 ? 19.5 -14.109 -38.156 1 86.44 266 PRO A C 1
ATOM 2005 O O . PRO A 1 266 ? 18.328 -14.484 -38 1 86.44 266 PRO A O 1
ATOM 2008 N N . ARG A 1 267 ? 20.219 -13.867 -37.062 1 91.5 267 ARG A N 1
ATOM 2009 C CA . ARG A 1 267 ? 19.781 -13.734 -35.688 1 91.5 267 ARG A CA 1
ATOM 2010 C C . ARG A 1 267 ? 19.156 -15.031 -35.188 1 91.5 267 ARG A C 1
ATOM 2012 O O . ARG A 1 267 ? 18.141 -15.008 -34.469 1 91.5 267 ARG A O 1
ATOM 2019 N N . CYS A 1 268 ? 19.719 -16.109 -35.688 1 93.75 268 CYS A N 1
ATOM 2020 C CA . CYS A 1 268 ? 19.281 -17.422 -35.25 1 93.75 268 CYS A CA 1
ATOM 2021 C C . CYS A 1 268 ? 19.828 -17.75 -33.875 1 93.75 268 CYS A C 1
ATOM 2023 O O . CYS A 1 268 ? 20.891 -17.25 -33.5 1 93.75 268 CYS A O 1
ATOM 2025 N N . ILE A 1 269 ? 19.031 -18.469 -33.156 1 95.31 269 ILE A N 1
ATOM 2026 C CA . ILE A 1 269 ? 19.469 -18.984 -31.844 1 95.31 269 ILE A CA 1
ATOM 2027 C C . ILE A 1 269 ? 19.703 -20.5 -31.953 1 95.31 269 ILE A C 1
ATOM 2029 O O . ILE A 1 269 ? 18.859 -21.234 -32.469 1 95.31 269 ILE A O 1
ATOM 2033 N N . VAL A 1 270 ? 20.859 -20.922 -31.531 1 94.12 270 VAL A N 1
ATOM 2034 C CA . VAL A 1 270 ? 21.203 -22.344 -31.578 1 94.12 270 VAL A CA 1
ATOM 2035 C C . VAL A 1 270 ? 21.391 -22.859 -30.156 1 94.12 270 VAL A C 1
ATOM 2037 O O . VAL A 1 270 ? 22.328 -22.453 -29.453 1 94.12 270 VAL A O 1
ATOM 2040 N N . LEU A 1 271 ? 20.531 -23.719 -29.766 1 95 271 LEU A N 1
ATOM 2041 C CA . LEU A 1 271 ? 20.688 -24.406 -28.484 1 95 271 LEU A CA 1
ATOM 2042 C C . LEU A 1 271 ? 21.609 -25.609 -28.625 1 95 271 LEU A C 1
ATOM 2044 O O . LEU A 1 271 ? 21.281 -26.578 -29.312 1 95 271 LEU A O 1
ATOM 2048 N N . VAL A 1 272 ? 22.703 -25.547 -27.984 1 94 272 VAL A N 1
ATOM 2049 C CA . VAL A 1 272 ? 23.75 -26.562 -28.094 1 94 272 VAL A CA 1
ATOM 2050 C C . VAL A 1 272 ? 23.609 -27.578 -26.953 1 94 272 VAL A C 1
ATOM 2052 O O . VAL A 1 272 ? 23.703 -27.203 -25.781 1 94 272 VAL A O 1
ATOM 2055 N N . LEU A 1 273 ? 23.453 -28.844 -27.266 1 91.69 273 LEU A N 1
ATOM 2056 C CA . LEU A 1 273 ? 23.188 -29.859 -26.25 1 91.69 273 LEU A CA 1
ATOM 2057 C C . LEU A 1 273 ? 24.453 -30.641 -25.906 1 91.69 273 LEU A C 1
ATOM 2059 O O . LEU A 1 273 ? 24.453 -31.422 -24.953 1 91.69 273 LEU A O 1
ATOM 2063 N N . GLY A 1 274 ? 25.516 -30.391 -26.656 1 88.88 274 GLY A N 1
ATOM 2064 C CA . GLY A 1 274 ? 26.75 -31.109 -26.406 1 88.88 274 GLY A CA 1
ATOM 2065 C C . GLY A 1 274 ? 27.938 -30.516 -27.156 1 88.88 274 GLY A C 1
ATOM 2066 O O . GLY A 1 274 ? 27.875 -29.391 -27.625 1 88.88 274 GLY A O 1
ATOM 2067 N N . GLY A 1 275 ? 29.094 -31.234 -27.078 1 87.75 275 GLY A N 1
ATOM 2068 C CA . GLY A 1 275 ? 30.281 -30.812 -27.781 1 87.75 275 GLY A CA 1
ATOM 2069 C C . GLY A 1 275 ? 31.094 -29.766 -27.016 1 87.75 275 GLY A C 1
ATOM 2070 O O . GLY A 1 275 ? 30.844 -29.531 -25.844 1 87.75 275 GLY A O 1
ATOM 2071 N N . SER A 1 276 ? 32.094 -29.156 -27.766 1 86.31 276 SER A N 1
ATOM 2072 C CA . SER A 1 276 ? 33.031 -28.266 -27.078 1 86.31 276 SER A CA 1
ATOM 2073 C C . SER A 1 276 ? 32.906 -26.844 -27.578 1 86.31 276 SER A C 1
ATOM 2075 O O . SER A 1 276 ? 33.688 -25.969 -27.188 1 86.31 276 SER A O 1
ATOM 2077 N N . GLU A 1 277 ? 31.938 -26.609 -28.375 1 87.25 277 GLU A N 1
ATOM 2078 C CA . GLU A 1 277 ? 31.766 -25.266 -28.906 1 87.25 277 GLU A CA 1
ATOM 2079 C C . GLU A 1 277 ? 31.547 -24.25 -27.781 1 87.25 277 GLU A C 1
ATOM 2081 O O . GLU A 1 277 ? 30.812 -24.516 -26.828 1 87.25 277 GLU A O 1
ATOM 2086 N N . GLU A 1 278 ? 32.219 -23.094 -27.906 1 88.94 278 GLU A N 1
ATOM 2087 C CA . GLU A 1 278 ? 32 -22.031 -26.922 1 88.94 278 GLU A CA 1
ATOM 2088 C C . GLU A 1 278 ? 30.688 -21.328 -27.156 1 88.94 278 GLU A C 1
ATOM 2090 O O . GLU A 1 278 ? 30.312 -21.047 -28.297 1 88.94 278 GLU A O 1
ATOM 2095 N N . THR A 1 279 ? 29.969 -21.266 -26.078 1 92.81 279 THR A N 1
ATOM 2096 C CA . THR A 1 279 ? 28.641 -20.656 -26.156 1 92.81 279 THR A CA 1
ATOM 2097 C C . THR A 1 279 ? 28.5 -19.547 -25.125 1 92.81 279 THR A C 1
ATOM 2099 O O . THR A 1 279 ? 29.375 -19.359 -24.281 1 92.81 279 THR A O 1
ATOM 2102 N N . ASP A 1 280 ? 27.484 -18.703 -25.203 1 93.06 280 ASP A N 1
ATOM 2103 C CA . ASP A 1 280 ? 27.078 -17.688 -24.234 1 93.06 280 ASP A CA 1
ATOM 2104 C C . ASP A 1 280 ? 28.219 -16.719 -23.938 1 93.06 280 ASP A C 1
ATOM 2106 O O . ASP A 1 280 ? 28.516 -16.438 -22.781 1 93.06 280 ASP A O 1
ATOM 2110 N N . LEU A 1 281 ? 28.75 -16.266 -24.891 1 91 281 LEU A N 1
ATOM 2111 C CA . LEU A 1 281 ? 29.922 -15.398 -24.812 1 91 281 LEU A CA 1
ATOM 2112 C C . LEU A 1 281 ? 29.562 -14.055 -24.172 1 91 281 LEU A C 1
ATOM 2114 O O . LEU A 1 281 ? 30.422 -13.359 -23.641 1 91 281 LEU A O 1
ATOM 2118 N N . LEU A 1 282 ? 28.281 -13.75 -24.203 1 92.06 282 LEU A N 1
ATOM 2119 C CA . LEU A 1 282 ? 27.875 -12.438 -23.719 1 92.06 282 LEU A CA 1
ATOM 2120 C C . LEU A 1 282 ? 27.219 -12.547 -22.344 1 92.06 282 LEU A C 1
ATOM 2122 O O . LEU A 1 282 ? 26.578 -11.594 -21.891 1 92.06 282 LEU A O 1
ATOM 2126 N N . MET A 1 283 ? 27.312 -13.648 -21.734 1 90.62 283 MET A N 1
ATOM 2127 C CA . MET A 1 283 ? 26.719 -13.867 -20.422 1 90.62 283 MET A CA 1
ATOM 2128 C C . MET A 1 283 ? 27.188 -12.805 -19.422 1 90.62 283 MET A C 1
ATOM 2130 O O . MET A 1 283 ? 28.344 -12.391 -19.453 1 90.62 283 MET A O 1
ATOM 2134 N N . ALA A 1 284 ? 26.203 -12.375 -18.578 1 86.69 284 ALA A N 1
ATOM 2135 C CA . ALA A 1 284 ? 26.531 -11.359 -17.578 1 86.69 284 ALA A CA 1
ATOM 2136 C C . ALA A 1 284 ? 27.438 -11.938 -16.484 1 86.69 284 ALA A C 1
ATOM 2138 O O . ALA A 1 284 ? 27.359 -13.125 -16.172 1 86.69 284 ALA A O 1
ATOM 2139 N N . ALA A 1 285 ? 28.156 -10.984 -15.898 1 78.12 285 ALA A N 1
ATOM 2140 C CA . ALA A 1 285 ? 28.984 -11.359 -14.75 1 78.12 285 ALA A CA 1
ATOM 2141 C C . ALA A 1 285 ? 28.125 -11.547 -13.5 1 78.12 285 ALA A C 1
ATOM 2143 O O . ALA A 1 285 ? 27.016 -11.016 -13.414 1 78.12 285 ALA A O 1
ATOM 2144 N N . ALA A 1 286 ? 28.562 -12.32 -12.609 1 72.94 286 ALA A N 1
ATOM 2145 C CA . ALA A 1 286 ? 27.844 -12.695 -11.391 1 72.94 286 ALA A CA 1
ATOM 2146 C C . ALA A 1 286 ? 27.391 -11.461 -10.617 1 72.94 286 ALA A C 1
ATOM 2148 O O . ALA A 1 286 ? 26.312 -11.453 -10.023 1 72.94 286 ALA A O 1
ATOM 2149 N N . GLU A 1 287 ? 28.156 -10.422 -10.656 1 68 287 GLU A N 1
ATOM 2150 C CA . GLU A 1 287 ? 27.922 -9.25 -9.82 1 68 287 GLU A CA 1
ATOM 2151 C C . GLU A 1 287 ? 26.875 -8.328 -10.453 1 68 287 GLU A C 1
ATOM 2153 O O . GLU A 1 287 ? 26.312 -7.461 -9.781 1 68 287 GLU A O 1
ATOM 2158 N N . GLU A 1 288 ? 26.562 -8.672 -11.656 1 73.25 288 GLU A N 1
ATOM 2159 C CA . GLU A 1 288 ? 25.703 -7.75 -12.383 1 73.25 288 GLU A CA 1
ATOM 2160 C C . GLU A 1 288 ? 24.234 -8 -12.047 1 73.25 288 GLU A C 1
ATOM 2162 O O . GLU A 1 288 ? 23.375 -7.145 -12.289 1 73.25 288 GLU A O 1
ATOM 2167 N N . ILE A 1 289 ? 23.953 -9.195 -11.609 1 73.56 289 ILE A N 1
ATOM 2168 C CA . ILE A 1 289 ? 22.562 -9.539 -11.32 1 73.56 289 ILE A CA 1
ATOM 2169 C C . ILE A 1 289 ? 22.406 -9.883 -9.844 1 73.56 289 ILE A C 1
ATOM 2171 O O . ILE A 1 289 ? 23.188 -10.672 -9.297 1 73.56 289 ILE A O 1
ATOM 2175 N N . THR A 1 290 ? 21.531 -9.055 -9.125 1 60.75 290 THR A N 1
ATOM 2176 C CA . THR A 1 290 ? 21.234 -9.398 -7.738 1 60.75 290 THR A CA 1
ATOM 2177 C C . THR A 1 290 ? 20.234 -10.555 -7.668 1 60.75 290 THR A C 1
ATOM 2179 O O . THR A 1 290 ? 19.266 -10.594 -8.438 1 60.75 290 THR A O 1
ATOM 2182 N N . GLN A 1 291 ? 20.578 -11.633 -6.926 1 54.97 291 GLN A N 1
ATOM 2183 C CA . GLN A 1 291 ? 19.984 -12.961 -6.891 1 54.97 291 GLN A CA 1
ATOM 2184 C C . GLN A 1 291 ? 18.578 -12.914 -6.289 1 54.97 291 GLN A C 1
ATOM 2186 O O . GLN A 1 291 ? 18.406 -12.664 -5.094 1 54.97 291 GLN A O 1
ATOM 2191 N N . ASP A 1 292 ? 17.531 -12.242 -6.57 1 53.22 292 ASP A N 1
ATOM 2192 C CA . ASP A 1 292 ? 16.234 -12.547 -5.969 1 53.22 292 ASP A CA 1
ATOM 2193 C C . ASP A 1 292 ? 15.469 -13.562 -6.809 1 53.22 292 ASP A C 1
ATOM 2195 O O . ASP A 1 292 ? 14.242 -13.633 -6.738 1 53.22 292 ASP A O 1
ATOM 2199 N N . CYS A 1 293 ? 16.188 -14.422 -7.617 1 54.28 293 CYS A N 1
ATOM 2200 C CA . CYS A 1 293 ? 15.352 -14.898 -8.711 1 54.28 293 CYS A CA 1
ATOM 2201 C C . CYS A 1 293 ? 14.789 -16.281 -8.414 1 54.28 293 CYS A C 1
ATOM 2203 O O . CYS A 1 293 ? 15.547 -17.234 -8.219 1 54.28 293 CYS A O 1
ATOM 2205 N N . ASN A 1 294 ? 13.5 -16.312 -7.832 1 61.78 294 ASN A N 1
ATOM 2206 C CA . ASN A 1 294 ? 12.797 -17.594 -7.801 1 61.78 294 ASN A CA 1
ATOM 2207 C C . ASN A 1 294 ? 12.234 -17.953 -9.172 1 61.78 294 ASN A C 1
ATOM 2209 O O . ASN A 1 294 ? 11.68 -17.109 -9.867 1 61.78 294 ASN A O 1
ATOM 2213 N N . GLN A 1 295 ? 12.578 -19.188 -9.656 1 71.81 295 GLN A N 1
ATOM 2214 C CA . GLN A 1 295 ? 12.055 -19.672 -10.93 1 71.81 295 GLN A CA 1
ATOM 2215 C C . GLN A 1 295 ? 10.641 -20.234 -10.766 1 71.81 295 GLN A C 1
ATOM 2217 O O . GLN A 1 295 ? 10.32 -20.828 -9.742 1 71.81 295 GLN A O 1
ATOM 2222 N N . VAL A 1 296 ? 9.805 -19.906 -11.734 1 79.12 296 VAL A N 1
ATOM 2223 C CA . VAL A 1 296 ? 8.438 -20.406 -11.781 1 79.12 296 VAL A CA 1
ATOM 2224 C C . VAL A 1 296 ? 8.297 -21.453 -12.875 1 79.12 296 VAL A C 1
ATOM 2226 O O . VAL A 1 296 ? 8.859 -21.312 -13.961 1 79.12 296 VAL A O 1
ATOM 2229 N N . TYR A 1 297 ? 7.641 -22.625 -12.555 1 86.12 297 TYR A N 1
ATOM 2230 C CA . TYR A 1 297 ? 7.434 -23.703 -13.516 1 86.12 297 TYR A CA 1
ATOM 2231 C C . TYR A 1 297 ? 5.949 -23.922 -13.781 1 86.12 297 TYR A C 1
ATOM 2233 O O . TYR A 1 297 ? 5.152 -24 -12.844 1 86.12 297 TYR A O 1
ATOM 2241 N N . HIS A 1 298 ? 5.676 -23.938 -15.078 1 86.19 298 HIS A N 1
ATOM 2242 C CA . HIS A 1 298 ? 4.316 -24.266 -15.477 1 86.19 298 HIS A CA 1
ATOM 2243 C C . HIS A 1 298 ? 4.184 -25.766 -15.789 1 86.19 298 HIS A C 1
ATOM 2245 O O . HIS A 1 298 ? 5.094 -26.359 -16.359 1 86.19 298 HIS A O 1
ATOM 2251 N N . TYR A 1 299 ? 3.02 -26.391 -15.328 1 91.06 299 TYR A N 1
ATOM 2252 C CA . TYR A 1 299 ? 2.883 -27.812 -15.57 1 91.06 299 TYR A CA 1
ATOM 2253 C C . TYR A 1 299 ? 1.417 -28.219 -15.664 1 91.06 299 TYR A C 1
ATOM 2255 O O . TYR A 1 299 ? 0.528 -27.438 -15.32 1 91.06 299 TYR A O 1
ATOM 2263 N N . THR A 1 300 ? 1.131 -29.312 -16.266 1 92.56 300 THR A N 1
ATOM 2264 C CA . THR A 1 300 ? -0.132 -30.047 -16.281 1 92.56 300 THR A CA 1
ATOM 2265 C C . THR A 1 300 ? 0.051 -31.453 -15.734 1 92.56 300 THR A C 1
ATOM 2267 O O . THR A 1 300 ? 1.162 -31.844 -15.367 1 92.56 300 THR A O 1
ATOM 2270 N N . ARG A 1 301 ? -0.987 -32.188 -15.656 1 94 301 ARG A N 1
ATOM 2271 C CA . ARG A 1 301 ? -0.919 -33.531 -15.141 1 94 301 ARG A CA 1
ATOM 2272 C C . ARG A 1 301 ? 0.118 -34.344 -15.906 1 94 301 ARG A C 1
ATOM 2274 O O . ARG A 1 301 ? 0.856 -35.156 -15.305 1 94 301 ARG A O 1
ATOM 2281 N N . SER A 1 302 ? 0.242 -34.094 -17.125 1 91.38 302 SER A N 1
ATOM 2282 C CA . SER A 1 302 ? 1.074 -34.906 -17.984 1 91.38 302 SER A CA 1
ATOM 2283 C C . SER A 1 302 ? 2.51 -34.406 -18.031 1 91.38 302 SER A C 1
ATOM 2285 O O . SER A 1 302 ? 3.389 -35.062 -18.594 1 91.38 302 SER A O 1
ATOM 2287 N N . THR A 1 303 ? 2.744 -33.281 -17.406 1 91.38 303 THR A N 1
ATOM 2288 C CA . THR A 1 303 ? 4.086 -32.719 -17.516 1 91.38 303 THR A CA 1
ATOM 2289 C C . THR A 1 303 ? 4.688 -32.469 -16.141 1 91.38 303 THR A C 1
ATOM 2291 O O . THR A 1 303 ? 5.523 -31.594 -15.961 1 91.38 303 THR A O 1
ATOM 2294 N N . VAL A 1 304 ? 4.211 -33.156 -15.156 1 95.38 304 VAL A N 1
ATOM 2295 C CA . VAL A 1 304 ? 4.785 -33.031 -13.82 1 95.38 304 VAL A CA 1
ATOM 2296 C C . VAL A 1 304 ? 6.223 -33.531 -13.828 1 95.38 304 VAL A C 1
ATOM 2298 O O . VAL A 1 304 ? 7.094 -32.969 -13.172 1 95.38 304 VAL A O 1
ATOM 2301 N N . GLY A 1 305 ? 6.48 -34.656 -14.5 1 93.62 305 GLY A N 1
ATOM 2302 C CA . GLY A 1 305 ? 7.82 -35.219 -14.609 1 93.62 305 GLY A CA 1
ATOM 2303 C C . GLY A 1 305 ? 8.844 -34.219 -15.109 1 93.62 305 GLY A C 1
ATOM 2304 O O . GLY A 1 305 ? 9.812 -33.906 -14.422 1 93.62 305 GLY A O 1
ATOM 2305 N N . PRO A 1 306 ? 8.555 -33.688 -16.266 1 88.69 306 PRO A N 1
ATOM 2306 C CA . PRO A 1 306 ? 9.445 -32.625 -16.781 1 88.69 306 PRO A CA 1
ATOM 2307 C C . PRO A 1 306 ? 9.609 -31.469 -15.797 1 88.69 306 PRO A C 1
ATOM 2309 O O . PRO A 1 306 ? 10.711 -30.938 -15.656 1 88.69 306 PRO A O 1
ATOM 2312 N N . MET A 1 307 ? 8.547 -31.016 -15.211 1 91.31 307 MET A N 1
ATOM 2313 C CA . MET A 1 307 ? 8.625 -29.922 -14.25 1 91.31 307 MET A CA 1
ATOM 2314 C C . MET A 1 307 ? 9.555 -30.281 -13.094 1 91.31 307 MET A C 1
ATOM 2316 O O . MET A 1 307 ? 10.375 -29.453 -12.672 1 91.31 307 MET A O 1
ATOM 2320 N N . LEU A 1 308 ? 9.492 -31.5 -12.562 1 94 308 LEU A N 1
ATOM 2321 C CA . LEU A 1 308 ? 10.359 -31.969 -11.484 1 94 308 LEU A CA 1
ATOM 2322 C C . LEU A 1 308 ? 11.82 -31.953 -11.922 1 94 308 LEU A C 1
ATOM 2324 O O . LEU A 1 308 ? 12.695 -31.516 -11.172 1 94 308 LEU A O 1
ATOM 2328 N N . TYR A 1 309 ? 11.984 -32.438 -13.023 1 89.38 309 TYR A N 1
ATOM 2329 C CA . TYR A 1 309 ? 13.336 -32.469 -13.578 1 89.38 309 TYR A CA 1
ATOM 2330 C C . TYR A 1 309 ? 13.922 -31.062 -13.648 1 89.38 309 TYR A C 1
ATOM 2332 O O . TYR A 1 309 ? 15.047 -30.844 -13.195 1 89.38 309 TYR A O 1
ATOM 2340 N N . HIS A 1 310 ? 13.102 -30.141 -14.102 1 81.88 310 HIS A N 1
ATOM 2341 C CA . HIS A 1 310 ? 13.57 -28.766 -14.266 1 81.88 310 HIS A CA 1
ATOM 2342 C C . HIS A 1 310 ? 13.82 -28.109 -12.914 1 81.88 310 HIS A C 1
ATOM 2344 O O . HIS A 1 310 ? 14.719 -27.281 -12.773 1 81.88 310 HIS A O 1
ATOM 2350 N N . SER A 1 311 ? 13.055 -28.438 -11.977 1 87.69 311 SER A N 1
ATOM 2351 C CA . SER A 1 311 ? 13.172 -27.812 -10.656 1 87.69 311 SER A CA 1
ATOM 2352 C C . SER A 1 311 ? 14.477 -28.234 -9.969 1 87.69 311 SER A C 1
ATOM 2354 O O . SER A 1 311 ? 14.914 -27.562 -9.023 1 87.69 311 SER A O 1
ATOM 2356 N N . LEU A 1 312 ? 15.094 -29.266 -10.422 1 85.62 312 LEU A N 1
ATOM 2357 C CA . LEU A 1 312 ? 16.391 -29.719 -9.914 1 85.62 312 LEU A CA 1
ATOM 2358 C C . LEU A 1 312 ? 17.516 -28.906 -10.547 1 85.62 312 LEU A C 1
ATOM 2360 O O . LEU A 1 312 ? 18.641 -28.906 -10.047 1 85.62 312 LEU A O 1
ATOM 2364 N N . GLY A 1 313 ? 17.156 -28.297 -11.602 1 76.44 313 GLY A N 1
ATOM 2365 C CA . GLY A 1 313 ? 18.203 -27.594 -12.328 1 76.44 313 GLY A CA 1
ATOM 2366 C C . GLY A 1 313 ? 19.219 -28.531 -12.953 1 76.44 313 GLY A C 1
ATOM 2367 O O . GLY A 1 313 ? 18.953 -29.703 -13.148 1 76.44 313 GLY A O 1
ATOM 2368 N N . PRO A 1 314 ? 20.266 -27.938 -13.305 1 74.56 314 PRO A N 1
ATOM 2369 C CA . PRO A 1 314 ? 21.297 -28.75 -13.938 1 74.56 314 PRO A CA 1
ATOM 2370 C C . PRO A 1 314 ? 22.141 -29.516 -12.922 1 74.56 314 PRO A C 1
ATOM 2372 O O . PRO A 1 314 ? 23.297 -29.875 -13.211 1 74.56 314 PRO A O 1
ATOM 2375 N N . HIS A 1 315 ? 21.531 -29.766 -11.844 1 78.38 315 HIS A N 1
ATOM 2376 C CA . HIS A 1 315 ? 22.344 -30.312 -10.758 1 78.38 315 HIS A CA 1
ATOM 2377 C C . HIS A 1 315 ? 22.344 -31.844 -10.789 1 78.38 315 HIS A C 1
ATOM 2379 O O . HIS A 1 315 ? 23.234 -32.469 -10.227 1 78.38 315 HIS A O 1
ATOM 2385 N N . TYR A 1 316 ? 21.328 -32.406 -11.367 1 82.12 316 TYR A N 1
ATOM 2386 C CA . TYR A 1 316 ? 21.281 -33.875 -11.531 1 82.12 316 TYR A CA 1
ATOM 2387 C C . TYR A 1 316 ? 20.375 -34.25 -12.703 1 82.12 316 TYR A C 1
ATOM 2389 O O . TYR A 1 316 ? 19.312 -33.656 -12.891 1 82.12 316 TYR A O 1
ATOM 2397 N N . LEU A 1 317 ? 20.875 -35.281 -13.422 1 83.12 317 LEU A N 1
ATOM 2398 C CA . LEU A 1 317 ? 20.125 -35.688 -14.602 1 83.12 317 LEU A CA 1
ATOM 2399 C C . LEU A 1 317 ? 19.281 -36.938 -14.312 1 83.12 317 LEU A C 1
ATOM 2401 O O . LEU A 1 317 ? 19.828 -37.969 -13.938 1 83.12 317 LEU A O 1
ATOM 2405 N N . ILE A 1 318 ? 18.078 -36.719 -14.32 1 87.38 318 ILE A N 1
ATOM 2406 C CA . ILE A 1 318 ? 17.125 -37.812 -14.211 1 87.38 318 ILE A CA 1
ATOM 2407 C C . ILE A 1 318 ? 16.188 -37.812 -15.422 1 87.38 318 ILE A C 1
ATOM 2409 O O . ILE A 1 318 ? 15.836 -36.75 -15.93 1 87.38 318 ILE A O 1
ATOM 2413 N N . ASP A 1 319 ? 15.844 -39.031 -15.891 1 87.06 319 ASP A N 1
ATOM 2414 C CA . ASP A 1 319 ? 14.906 -39.094 -17 1 87.06 319 ASP A CA 1
ATOM 2415 C C . ASP A 1 319 ? 13.539 -38.562 -16.609 1 87.06 319 ASP A C 1
ATOM 2417 O O . ASP A 1 319 ? 12.891 -39.094 -15.711 1 87.06 319 ASP A O 1
ATOM 2421 N N . PRO A 1 320 ? 13.094 -37.562 -17.391 1 90.19 320 PRO A N 1
ATOM 2422 C CA . PRO A 1 320 ? 11.797 -37 -17.047 1 90.19 320 PRO A CA 1
ATOM 2423 C C . PRO A 1 320 ? 10.656 -38 -17.141 1 90.19 320 PRO A C 1
ATOM 2425 O O . PRO A 1 320 ? 9.672 -37.906 -16.406 1 90.19 320 PRO A O 1
ATOM 2428 N N . GLU A 1 321 ? 10.727 -38.969 -18.031 1 91.56 321 GLU A N 1
ATOM 2429 C CA . GLU A 1 321 ? 9.695 -39.969 -18.188 1 91.56 321 GLU A CA 1
ATOM 2430 C C . GLU A 1 321 ? 9.617 -40.875 -16.953 1 91.56 321 GLU A C 1
ATOM 2432 O O . GLU A 1 321 ? 8.523 -41.281 -16.547 1 91.56 321 GLU A O 1
ATOM 2437 N N . CYS A 1 322 ? 10.789 -41.125 -16.484 1 94.12 322 CYS A N 1
ATOM 2438 C CA . CYS A 1 322 ? 10.82 -41.875 -15.242 1 94.12 322 CYS A CA 1
ATOM 2439 C C . CYS A 1 322 ? 10.133 -41.125 -14.109 1 94.12 322 CYS A C 1
ATOM 2441 O O . CYS A 1 322 ? 9.359 -41.719 -13.344 1 94.12 322 CYS A O 1
ATOM 2443 N N . LEU A 1 323 ? 10.375 -39.906 -14.039 1 95.88 323 LEU A N 1
ATOM 2444 C CA . LEU A 1 323 ? 9.766 -39.062 -13.008 1 95.88 323 LEU A CA 1
ATOM 2445 C C . LEU A 1 323 ? 8.258 -39 -13.195 1 95.88 323 LEU A C 1
ATOM 2447 O O . LEU A 1 323 ? 7.508 -38.969 -12.219 1 95.88 323 LEU A O 1
ATOM 2451 N N . GLN A 1 324 ? 7.816 -38.969 -14.445 1 95.5 324 GLN A N 1
ATOM 2452 C CA . GLN A 1 324 ? 6.391 -38.906 -14.742 1 95.5 324 GLN A CA 1
ATOM 2453 C C . GLN A 1 324 ? 5.695 -40.219 -14.336 1 95.5 324 GLN A C 1
ATOM 2455 O O . GLN A 1 324 ? 4.602 -40.188 -13.773 1 95.5 324 GLN A O 1
ATOM 2460 N N . GLU A 1 325 ? 6.336 -41.25 -14.625 1 95.88 325 GLU A N 1
ATOM 2461 C CA . GLU A 1 325 ? 5.789 -42.562 -14.234 1 95.88 325 GLU A CA 1
ATOM 2462 C C . GLU A 1 325 ? 5.703 -42.688 -12.719 1 95.88 325 GLU A C 1
ATOM 2464 O O . GLU A 1 325 ? 4.711 -43.188 -12.188 1 95.88 325 GLU A O 1
ATOM 2469 N N . ASP A 1 326 ? 6.723 -42.25 -12.086 1 96.44 326 ASP A N 1
ATOM 2470 C CA . ASP A 1 326 ? 6.711 -42.25 -10.625 1 96.44 326 ASP A CA 1
ATOM 2471 C C . ASP A 1 326 ? 5.562 -41.406 -10.078 1 96.44 326 ASP A C 1
ATOM 2473 O O . ASP A 1 326 ? 4.887 -41.812 -9.133 1 96.44 326 ASP A O 1
ATOM 2477 N N . PHE A 1 327 ? 5.367 -40.312 -10.719 1 97.38 327 PHE A N 1
ATOM 2478 C CA . PHE A 1 327 ? 4.312 -39.438 -10.266 1 97.38 327 PHE A CA 1
ATOM 2479 C C . PHE A 1 327 ? 2.943 -40.062 -10.438 1 97.38 327 PHE A C 1
ATOM 2481 O O . PHE A 1 327 ? 2.102 -40 -9.539 1 97.38 327 PHE A O 1
ATOM 2488 N N . GLU A 1 328 ? 2.713 -40.656 -11.547 1 97.06 328 GLU A N 1
ATOM 2489 C CA . GLU A 1 328 ? 1.425 -41.281 -11.789 1 97.06 328 GLU A CA 1
ATOM 2490 C C . GLU A 1 328 ? 1.168 -42.406 -10.781 1 97.06 328 GLU A C 1
ATOM 2492 O O . GLU A 1 328 ? 0.045 -42.562 -10.297 1 97.06 328 GLU A O 1
ATOM 2497 N N . TYR A 1 329 ? 2.184 -43.094 -10.508 1 96.69 329 TYR A N 1
ATOM 2498 C CA . TYR A 1 329 ? 2.076 -44.156 -9.492 1 96.69 329 TYR A CA 1
ATOM 2499 C C . TYR A 1 329 ? 1.714 -43.531 -8.141 1 96.69 329 TYR A C 1
ATOM 2501 O O . TYR A 1 329 ? 0.81 -44.031 -7.457 1 96.69 329 TYR A O 1
ATOM 2509 N N . ILE A 1 330 ? 2.414 -42.531 -7.734 1 97.62 330 ILE A N 1
ATOM 2510 C CA . ILE A 1 330 ? 2.215 -41.844 -6.449 1 97.62 330 ILE A CA 1
ATOM 2511 C C . ILE A 1 330 ? 0.806 -41.25 -6.387 1 97.62 330 ILE A C 1
ATOM 2513 O O . ILE A 1 330 ? 0.094 -41.438 -5.398 1 97.62 330 ILE A O 1
ATOM 2517 N N . ARG A 1 331 ? 0.468 -40.531 -7.398 1 96.94 331 ARG A N 1
ATOM 2518 C CA . ARG A 1 331 ? -0.86 -39.938 -7.48 1 96.94 331 ARG A CA 1
ATOM 2519 C C . ARG A 1 331 ? -1.949 -40.969 -7.297 1 96.94 331 ARG A C 1
ATOM 2521 O O . ARG A 1 331 ? -2.889 -40.781 -6.523 1 96.94 331 ARG A O 1
ATOM 2528 N N . HIS A 1 332 ? -1.831 -42.094 -7.98 1 95.31 332 HIS A N 1
ATOM 2529 C CA . HIS A 1 332 ? -2.814 -43.156 -7.891 1 95.31 332 HIS A CA 1
ATOM 2530 C C . HIS A 1 332 ? -2.838 -43.75 -6.492 1 95.31 332 HIS A C 1
ATOM 2532 O O . HIS A 1 332 ? -3.91 -44 -5.938 1 95.31 332 HIS A O 1
ATOM 2538 N N . SER A 1 333 ? -1.714 -44 -5.926 1 95.31 333 SER A N 1
ATOM 2539 C CA . SER A 1 333 ? -1.6 -44.562 -4.586 1 95.31 333 SER A CA 1
ATOM 2540 C C . SER A 1 333 ? -2.299 -43.688 -3.555 1 95.31 333 SER A C 1
ATOM 2542 O O . SER A 1 333 ? -2.955 -44.188 -2.643 1 95.31 333 SER A O 1
ATOM 2544 N N . ILE A 1 334 ? -2.137 -42.406 -3.703 1 95.5 334 ILE A N 1
ATOM 2545 C CA . ILE A 1 334 ? -2.715 -41.5 -2.74 1 95.5 334 ILE A CA 1
ATOM 2546 C C . ILE A 1 334 ? -4.207 -41.312 -3.018 1 95.5 334 ILE A C 1
ATOM 2548 O O . ILE A 1 334 ? -5.031 -41.438 -2.107 1 95.5 334 ILE A O 1
ATOM 2552 N N . ALA A 1 335 ? -4.602 -41.125 -4.23 1 93.81 335 ALA A N 1
ATOM 2553 C CA . ALA A 1 335 ? -5.969 -40.781 -4.621 1 93.81 335 ALA A CA 1
ATOM 2554 C C . ALA A 1 335 ? -6.934 -41.906 -4.227 1 93.81 335 ALA A C 1
ATOM 2556 O O . ALA A 1 335 ? -8.094 -41.656 -3.895 1 93.81 335 ALA A O 1
ATOM 2557 N N . THR A 1 336 ? -6.523 -43.062 -4.176 1 93.06 336 THR A N 1
ATOM 2558 C CA . THR A 1 336 ? -7.395 -44.188 -3.895 1 93.06 336 THR A CA 1
ATOM 2559 C C . THR A 1 336 ? -7.547 -44.406 -2.391 1 93.06 336 THR A C 1
ATOM 2561 O O . THR A 1 336 ? -8.438 -45.125 -1.947 1 93.06 336 THR A O 1
ATOM 2564 N N . ARG A 1 337 ? -6.824 -43.688 -1.571 1 95.38 337 ARG A N 1
ATOM 2565 C CA . ARG A 1 337 ? -6.812 -44.031 -0.147 1 95.38 337 ARG A CA 1
ATOM 2566 C C . ARG A 1 337 ? -7.191 -42.812 0.691 1 95.38 337 ARG A C 1
ATOM 2568 O O . ARG A 1 337 ? -7.348 -42.906 1.91 1 95.38 337 ARG A O 1
ATOM 2575 N N . ILE A 1 338 ? -7.258 -41.688 0.018 1 94.69 338 ILE A N 1
ATOM 2576 C CA . ILE A 1 338 ? -7.504 -40.469 0.802 1 94.69 338 ILE A CA 1
ATOM 2577 C C . ILE A 1 338 ? -8.875 -39.906 0.452 1 94.69 338 ILE A C 1
ATOM 2579 O O . ILE A 1 338 ? -9.297 -39.938 -0.707 1 94.69 338 ILE A O 1
ATOM 2583 N N . ARG A 1 339 ? -9.625 -39.438 1.478 1 91.38 339 ARG A N 1
ATOM 2584 C CA . ARG A 1 339 ? -10.883 -38.719 1.33 1 91.38 339 ARG A CA 1
ATOM 2585 C C . ARG A 1 339 ? -10.867 -37.438 2.152 1 91.38 339 ARG A C 1
ATOM 2587 O O . ARG A 1 339 ? -10.516 -37.438 3.334 1 91.38 339 ARG A O 1
ATOM 2594 N N . VAL A 1 340 ? -11.227 -36.406 1.42 1 91.5 340 VAL A N 1
ATOM 2595 C CA . VAL A 1 340 ? -11.25 -35.094 2.09 1 91.5 340 VAL A CA 1
ATOM 2596 C C . VAL A 1 340 ? -12.688 -34.562 2.123 1 91.5 340 VAL A C 1
ATOM 2598 O O . VAL A 1 340 ? -13.367 -34.531 1.097 1 91.5 340 VAL A O 1
ATOM 2601 N N . SER A 1 341 ? -13.172 -34.188 3.289 1 88 341 SER A N 1
ATOM 2602 C CA . SER A 1 341 ? -14.484 -33.562 3.465 1 88 341 SER A CA 1
ATOM 2603 C C . SER A 1 341 ? -14.375 -32.25 4.23 1 88 341 SER A C 1
ATOM 2605 O O . SER A 1 341 ? -13.43 -32.062 4.992 1 88 341 SER A O 1
ATOM 2607 N N . TYR A 1 342 ? -15.297 -31.359 3.947 1 88.69 342 TYR A N 1
ATOM 2608 C CA . TYR A 1 342 ? -15.289 -30.047 4.586 1 88.69 342 TYR A CA 1
ATOM 2609 C C . TYR A 1 342 ? -16.438 -29.922 5.586 1 88.69 342 TYR A C 1
ATOM 2611 O O . TYR A 1 342 ? -17.578 -30.203 5.258 1 88.69 342 TYR A O 1
ATOM 2619 N N . HIS A 1 343 ? -16.016 -29.5 6.801 1 84.06 343 HIS A N 1
ATOM 2620 C CA . HIS A 1 343 ? -16.984 -29.375 7.891 1 84.06 343 HIS A CA 1
ATOM 2621 C C . HIS A 1 343 ? -16.688 -28.156 8.75 1 84.06 343 HIS A C 1
ATOM 2623 O O . HIS A 1 343 ? -15.609 -27.578 8.664 1 84.06 343 HIS A O 1
ATOM 2629 N N . LEU A 1 344 ? -17.734 -27.734 9.516 1 85.06 344 LEU A N 1
ATOM 2630 C CA . LEU A 1 344 ? -17.531 -26.688 10.5 1 85.06 344 LEU A CA 1
ATOM 2631 C C . LEU A 1 344 ? -16.984 -27.266 11.797 1 85.06 344 LEU A C 1
ATOM 2633 O O . LEU A 1 344 ? -17.484 -28.281 12.297 1 85.06 344 LEU A O 1
ATOM 2637 N N . GLU A 1 345 ? -15.914 -26.672 12.164 1 81.38 345 GLU A N 1
ATOM 2638 C CA . GLU A 1 345 ? -15.32 -27.109 13.43 1 81.38 345 GLU A CA 1
ATOM 2639 C C . GLU A 1 345 ? -15.039 -25.922 14.336 1 81.38 345 GLU A C 1
ATOM 2641 O O . GLU A 1 345 ? -14.836 -24.797 13.859 1 81.38 345 GLU A O 1
ATOM 2646 N N . ASN A 1 346 ? -15.141 -26.188 15.523 1 72.44 346 ASN A N 1
ATOM 2647 C CA . ASN A 1 346 ? -14.727 -25.172 16.469 1 72.44 346 ASN A CA 1
ATOM 2648 C C . ASN A 1 346 ? -13.211 -24.969 16.453 1 72.44 346 ASN A C 1
ATOM 2650 O O . ASN A 1 346 ? -12.453 -25.922 16.672 1 72.44 346 ASN A O 1
ATOM 2654 N N . VAL A 1 347 ? -12.789 -24.047 15.844 1 57.47 347 VAL A N 1
ATOM 2655 C CA . VAL A 1 347 ? -11.359 -23.797 15.781 1 57.47 347 VAL A CA 1
ATOM 2656 C C . VAL A 1 347 ? -10.891 -23.109 17.062 1 57.47 347 VAL A C 1
ATOM 2658 O O . VAL A 1 347 ? -11.57 -22.219 17.578 1 57.47 347 VAL A O 1
ATOM 2661 N N . ARG A 1 348 ? -9.734 -23.484 17.516 1 50.12 348 ARG A N 1
ATOM 2662 C CA . ARG A 1 348 ? -9.086 -22.969 18.719 1 50.12 348 ARG A CA 1
ATOM 2663 C C . ARG A 1 348 ? -8.805 -21.469 18.609 1 50.12 348 ARG A C 1
ATOM 2665 O O . ARG A 1 348 ? -8.391 -21 17.547 1 50.12 348 ARG A O 1
ATOM 2672 N N . ASP A 1 349 ? -9.141 -20.781 19.75 1 45.03 349 ASP A N 1
ATOM 2673 C CA . ASP A 1 349 ? -8.805 -19.391 20 1 45.03 349 ASP A CA 1
ATOM 2674 C C . ASP A 1 349 ? -9.719 -18.453 19.203 1 45.03 349 ASP A C 1
ATOM 2676 O O . ASP A 1 349 ? -9.492 -17.25 19.156 1 45.03 349 ASP A O 1
ATOM 2680 N N . VAL A 1 350 ? -10.367 -19.234 18.344 1 49.53 350 VAL A N 1
ATOM 2681 C CA . VAL A 1 350 ? -11.383 -18.391 17.734 1 49.53 350 VAL A CA 1
ATOM 2682 C C . VAL A 1 350 ? -12.742 -18.641 18.391 1 49.53 350 VAL A C 1
ATOM 2684 O O . VAL A 1 350 ? -13.125 -19.797 18.625 1 49.53 350 VAL A O 1
ATOM 2687 N N . ILE A 1 351 ? -13.266 -17.812 19 1 47.31 351 ILE A N 1
ATOM 2688 C CA . ILE A 1 351 ? -14.609 -17.797 19.562 1 47.31 351 ILE A CA 1
ATOM 2689 C C . ILE A 1 351 ? -15.594 -18.375 18.562 1 47.31 351 ILE A C 1
ATOM 2691 O O . ILE A 1 351 ? -16.703 -18.781 18.922 1 47.31 351 ILE A O 1
ATOM 2695 N N . LYS A 1 352 ? -15.18 -18.453 17.234 1 62.56 352 LYS A N 1
ATOM 2696 C CA . LYS A 1 352 ? -16.219 -18.734 16.25 1 62.56 352 LYS A CA 1
ATOM 2697 C C . LYS A 1 352 ? -15.836 -19.938 15.398 1 62.56 352 LYS A C 1
ATOM 2699 O O . LYS A 1 352 ? -14.656 -20.281 15.273 1 62.56 352 LYS A O 1
ATOM 2704 N N . GLU A 1 353 ? -16.719 -20.875 15.039 1 75.94 353 GLU A N 1
ATOM 2705 C CA . GLU A 1 353 ? -16.641 -22.016 14.125 1 75.94 353 GLU A CA 1
ATOM 2706 C C . GLU A 1 353 ? -16.062 -21.594 12.773 1 75.94 353 GLU A C 1
ATOM 2708 O O . GLU A 1 353 ? -16.312 -20.469 12.312 1 75.94 353 GLU A O 1
ATOM 2713 N N . ASP A 1 354 ? -15.086 -22.453 12.312 1 85.44 354 ASP A N 1
ATOM 2714 C CA . ASP A 1 354 ? -14.586 -22.203 10.969 1 85.44 354 ASP A CA 1
ATOM 2715 C C . ASP A 1 354 ? -14.586 -23.484 10.133 1 85.44 354 ASP A C 1
ATOM 2717 O O . ASP A 1 354 ? -14.688 -24.578 10.68 1 85.44 354 ASP A O 1
ATOM 2721 N N . ILE A 1 355 ? -14.547 -23.297 8.906 1 88.62 355 ILE A N 1
ATOM 2722 C CA . ILE A 1 355 ? -14.539 -24.422 7.977 1 88.62 355 ILE A CA 1
ATOM 2723 C C . ILE A 1 355 ? -13.188 -25.125 8.047 1 88.62 355 ILE A C 1
ATOM 2725 O O . ILE A 1 355 ? -12.141 -24.484 8.055 1 88.62 355 ILE A O 1
ATOM 2729 N N . CYS A 1 356 ? -13.281 -26.469 8.148 1 89.88 356 CYS A N 1
ATOM 2730 C CA . CYS A 1 356 ? -12.078 -27.281 8.156 1 89.88 356 CYS A CA 1
ATOM 2731 C C . CYS A 1 356 ? -12.203 -28.453 7.184 1 89.88 356 CYS A C 1
ATOM 2733 O O . CYS A 1 356 ? -13.312 -28.922 6.91 1 89.88 356 CYS A O 1
ATOM 2735 N N . GLY A 1 357 ? -11.062 -28.75 6.617 1 89.81 357 GLY A N 1
ATOM 2736 C CA . GLY A 1 357 ? -10.992 -30 5.871 1 89.81 357 GLY A CA 1
ATOM 2737 C C . GLY A 1 357 ? -10.648 -31.203 6.738 1 89.81 357 GLY A C 1
ATOM 2738 O O . GLY A 1 357 ? -9.664 -31.172 7.477 1 89.81 357 GLY A O 1
ATOM 2739 N N . ILE A 1 358 ? -11.477 -32.188 6.711 1 91.06 358 ILE A N 1
ATOM 2740 C CA . ILE A 1 358 ? -11.219 -33.438 7.441 1 91.06 358 ILE A CA 1
ATOM 2741 C C . ILE A 1 358 ? -10.609 -34.469 6.504 1 91.06 358 ILE A C 1
ATOM 2743 O O . ILE A 1 358 ? -11.141 -34.719 5.418 1 91.06 358 ILE A O 1
ATOM 2747 N N . ILE A 1 359 ? -9.5 -35 6.945 1 94.56 359 ILE A N 1
ATOM 2748 C CA . ILE A 1 359 ? -8.758 -35.938 6.129 1 94.56 359 ILE A CA 1
ATOM 2749 C C . ILE A 1 359 ? -8.969 -37.344 6.668 1 94.56 359 ILE A C 1
ATOM 2751 O O . ILE A 1 359 ? -8.719 -37.625 7.848 1 94.56 359 ILE A O 1
ATOM 2755 N N . GLU A 1 360 ? -9.414 -38.188 5.836 1 93.44 360 GLU A N 1
ATOM 2756 C CA . GLU A 1 360 ? -9.578 -39.594 6.172 1 93.44 360 GLU A CA 1
ATOM 2757 C C . GLU A 1 360 ? -8.727 -40.5 5.27 1 93.44 360 GLU A C 1
ATOM 2759 O O . GLU A 1 360 ? -8.773 -40.375 4.043 1 93.44 360 GLU A O 1
ATOM 2764 N N . TRP A 1 361 ? -7.93 -41.375 5.891 1 95.06 361 TRP A N 1
ATOM 2765 C CA . TRP A 1 361 ? -7.039 -42.25 5.156 1 95.06 361 TRP A CA 1
ATOM 2766 C C . TRP A 1 361 ? -7.543 -43.719 5.219 1 95.06 361 TRP A C 1
ATOM 2768 O O . TRP A 1 361 ? -8.031 -44.156 6.258 1 95.06 361 TRP A O 1
ATOM 2778 N N . GLU A 1 362 ? -7.492 -44.312 4.164 1 93.19 362 GLU A N 1
ATOM 2779 C CA . GLU A 1 362 ? -7.621 -45.75 4.145 1 93.19 362 GLU A CA 1
ATOM 2780 C C . GLU A 1 362 ? -6.25 -46.438 4.164 1 93.19 362 GLU A C 1
ATOM 2782 O O . GLU A 1 362 ? -5.289 -45.906 3.598 1 93.19 362 GLU A O 1
ATOM 2787 N N . ASP A 1 363 ? -6.223 -47.531 4.82 1 88.75 363 ASP A N 1
ATOM 2788 C CA . ASP A 1 363 ? -4.953 -48.25 4.91 1 88.75 363 ASP A CA 1
ATOM 2789 C C . ASP A 1 363 ? -4.539 -48.812 3.549 1 88.75 363 ASP A C 1
ATOM 2791 O O . ASP A 1 363 ? -5.391 -49.125 2.713 1 88.75 363 ASP A O 1
ATOM 2795 N N . SER A 1 364 ? -3.252 -48.844 3.424 1 88.44 364 SER A N 1
ATOM 2796 C CA . SER A 1 364 ? -2.729 -49.438 2.193 1 88.44 364 SER A CA 1
ATOM 2797 C C . SER A 1 364 ? -2.994 -50.938 2.137 1 88.44 364 SER A C 1
ATOM 2799 O O . SER A 1 364 ? -2.898 -51.625 3.152 1 88.44 364 SER A O 1
ATOM 2801 N N . GLN A 1 365 ? -3.312 -51.406 0.951 1 84.94 365 GLN A N 1
ATOM 2802 C CA . GLN A 1 365 ? -3.539 -52.812 0.762 1 84.94 365 GLN A CA 1
ATOM 2803 C C . GLN A 1 365 ? -2.219 -53.594 0.708 1 84.94 365 GLN A C 1
ATOM 2805 O O . GLN A 1 365 ? -2.18 -54.781 0.979 1 84.94 365 GLN A O 1
ATOM 2810 N N . ARG A 1 366 ? -1.262 -52.875 0.319 1 87.38 366 ARG A N 1
ATOM 2811 C CA . ARG A 1 366 ? 0.051 -53.5 0.206 1 87.38 366 ARG A CA 1
ATOM 2812 C C . ARG A 1 366 ? 0.846 -53.344 1.498 1 87.38 366 ARG A C 1
ATOM 2814 O O . ARG A 1 366 ? 0.726 -52.312 2.186 1 87.38 366 ARG A O 1
ATOM 2821 N N . GLN A 1 367 ? 1.723 -54.438 1.782 1 88.38 367 GLN A N 1
ATOM 2822 C CA . GLN A 1 367 ? 2.604 -54.344 2.943 1 88.38 367 GLN A CA 1
ATOM 2823 C C . GLN A 1 367 ? 3.74 -53.375 2.709 1 88.38 367 GLN A C 1
ATOM 2825 O O . GLN A 1 367 ? 4.422 -53.438 1.685 1 88.38 367 GLN A O 1
ATOM 2830 N N . VAL A 1 368 ? 3.947 -52.438 3.604 1 92.31 368 VAL A N 1
ATOM 2831 C CA . VAL A 1 368 ? 4.953 -51.375 3.518 1 92.31 368 VAL A CA 1
ATOM 2832 C C . VAL A 1 368 ? 6.246 -51.844 4.18 1 92.31 368 VAL A C 1
ATOM 2834 O O . VAL A 1 368 ? 6.223 -52.375 5.285 1 92.31 368 VAL A O 1
ATOM 2837 N N . SER A 1 369 ? 7.34 -51.688 3.541 1 94.31 369 SER A N 1
ATOM 2838 C CA . SER A 1 369 ? 8.633 -52.125 4.074 1 94.31 369 SER A CA 1
ATOM 2839 C C . SER A 1 369 ? 9.156 -51.125 5.102 1 94.31 369 SER A C 1
ATOM 2841 O O . SER A 1 369 ? 8.695 -49.969 5.152 1 94.31 369 SER A O 1
ATOM 2843 N N . ALA A 1 370 ? 10.195 -51.594 5.84 1 94.38 370 ALA A N 1
ATOM 2844 C CA . ALA A 1 370 ? 10.812 -50.75 6.84 1 94.38 370 ALA A CA 1
ATOM 2845 C C . ALA A 1 370 ? 11.555 -49.562 6.18 1 94.38 370 ALA A C 1
ATOM 2847 O O . ALA A 1 370 ? 11.586 -48.469 6.723 1 94.38 370 ALA A O 1
ATOM 2848 N N . VAL A 1 371 ? 12.086 -49.781 5.031 1 96.44 371 VAL A N 1
ATOM 2849 C CA . VAL A 1 371 ? 12.828 -48.75 4.32 1 96.44 371 VAL A CA 1
ATOM 2850 C C . VAL A 1 371 ? 11.867 -47.656 3.83 1 96.44 371 VAL A C 1
ATOM 2852 O O . VAL A 1 371 ? 12.141 -46.469 3.953 1 96.44 371 VAL A O 1
ATOM 2855 N N . GLU A 1 372 ? 10.781 -48.156 3.301 1 96.94 372 GLU A N 1
ATOM 2856 C CA . GLU A 1 372 ? 9.766 -47.219 2.846 1 96.94 372 GLU A CA 1
ATOM 2857 C C . GLU A 1 372 ? 9.297 -46.312 3.986 1 96.94 372 GLU A C 1
ATOM 2859 O O . GLU A 1 372 ? 9.195 -45.094 3.828 1 96.94 372 GLU A O 1
ATOM 2864 N N . ARG A 1 373 ? 9.023 -46.844 5.09 1 96.25 373 ARG A N 1
ATOM 2865 C CA . ARG A 1 373 ? 8.547 -46.125 6.258 1 96.25 373 ARG A CA 1
ATOM 2866 C C . ARG A 1 373 ? 9.594 -45.125 6.75 1 96.25 373 ARG A C 1
ATOM 2868 O O . ARG A 1 373 ? 9.258 -44.031 7.18 1 96.25 373 ARG A O 1
ATOM 2875 N N . SER A 1 374 ? 10.789 -45.594 6.727 1 96.62 374 SER A N 1
ATOM 2876 C CA . SER A 1 374 ? 11.875 -44.75 7.195 1 96.62 374 SER A CA 1
ATOM 2877 C C . SER A 1 374 ? 12.062 -43.531 6.281 1 96.62 374 SER A C 1
ATOM 2879 O O . SER A 1 374 ? 12.305 -42.406 6.754 1 96.62 374 SER A O 1
ATOM 2881 N N . LEU A 1 375 ? 11.992 -43.75 5.004 1 97.06 375 LEU A N 1
ATOM 2882 C CA . LEU A 1 375 ? 12.086 -42.625 4.059 1 97.06 375 LEU A CA 1
ATOM 2883 C C . LEU A 1 375 ? 10.961 -41.625 4.273 1 97.06 375 LEU A C 1
ATOM 2885 O O . LEU A 1 375 ? 11.195 -40.438 4.305 1 97.06 375 LEU A O 1
ATOM 2889 N N . ALA A 1 376 ? 9.797 -42.156 4.414 1 97.38 376 ALA A N 1
ATOM 2890 C CA . ALA A 1 376 ? 8.625 -41.312 4.617 1 97.38 376 ALA A CA 1
ATOM 2891 C C . ALA A 1 376 ? 8.75 -40.5 5.906 1 97.38 376 ALA A C 1
ATOM 2893 O O . ALA A 1 376 ? 8.375 -39.344 5.953 1 97.38 376 ALA A O 1
ATOM 2894 N N . ALA A 1 377 ? 9.312 -41.062 6.918 1 95.31 377 ALA A N 1
ATOM 2895 C CA . ALA A 1 377 ? 9.352 -40.5 8.258 1 95.31 377 ALA A CA 1
ATOM 2896 C C . ALA A 1 377 ? 10.312 -39.312 8.305 1 95.31 377 ALA A C 1
ATOM 2898 O O . ALA A 1 377 ? 10.266 -38.5 9.242 1 95.31 377 ALA A O 1
ATOM 2899 N N . ILE A 1 378 ? 11.086 -39.188 7.34 1 95.19 378 ILE A N 1
ATOM 2900 C CA . ILE A 1 378 ? 12.062 -38.125 7.344 1 95.19 378 ILE A CA 1
ATOM 2901 C C . ILE A 1 378 ? 11.336 -36.781 7.281 1 95.19 378 ILE A C 1
ATOM 2903 O O . ILE A 1 378 ? 11.641 -35.875 8.055 1 95.19 378 ILE A O 1
ATOM 2907 N N . TYR A 1 379 ? 10.406 -36.719 6.34 1 95.38 379 TYR A N 1
ATOM 2908 C CA . TYR A 1 379 ? 9.695 -35.469 6.188 1 95.38 379 TYR A CA 1
ATOM 2909 C C . TYR A 1 379 ? 8.273 -35.562 6.734 1 95.38 379 TYR A C 1
ATOM 2911 O O . TYR A 1 379 ? 7.652 -34.562 7.062 1 95.38 379 TYR A O 1
ATOM 2919 N N . PHE A 1 380 ? 7.746 -36.781 6.781 1 96.5 380 PHE A N 1
ATOM 2920 C CA . PHE A 1 380 ? 6.355 -36.969 7.18 1 96.5 380 PHE A CA 1
ATOM 2921 C C . PHE A 1 380 ? 6.266 -37.906 8.367 1 96.5 380 PHE A C 1
ATOM 2923 O O . PHE A 1 380 ? 5.609 -38.969 8.289 1 96.5 380 PHE A O 1
ATOM 2930 N N . PRO A 1 381 ? 6.695 -37.531 9.461 1 95.06 381 PRO A N 1
ATOM 2931 C CA . PRO A 1 381 ? 6.684 -38.438 10.594 1 95.06 381 PRO A CA 1
ATOM 2932 C C . PRO A 1 381 ? 5.273 -38.844 11.031 1 95.06 381 PRO A C 1
ATOM 2934 O O . PRO A 1 381 ? 5.031 -39.969 11.414 1 95.06 381 PRO A O 1
ATOM 2937 N N . LEU A 1 382 ? 4.293 -38 10.984 1 94.31 382 LEU A N 1
ATOM 2938 C CA . LEU A 1 382 ? 2.932 -38.312 11.414 1 94.31 382 LEU A CA 1
ATOM 2939 C C . LEU A 1 382 ? 2.176 -39.094 10.352 1 94.31 382 LEU A C 1
ATOM 2941 O O . LEU A 1 382 ? 1.202 -39.781 10.664 1 94.31 382 LEU A O 1
ATOM 2945 N N . LEU A 1 383 ? 2.615 -38.969 9.078 1 95.31 383 LEU A N 1
ATOM 2946 C CA . LEU A 1 383 ? 1.914 -39.562 7.949 1 95.31 383 LEU A CA 1
ATOM 2947 C C . LEU A 1 383 ? 2.715 -40.75 7.375 1 95.31 383 LEU A C 1
ATOM 2949 O O . LEU A 1 383 ? 2.408 -41.219 6.285 1 95.31 383 LEU A O 1
ATOM 2953 N N . ALA A 1 384 ? 3.65 -41.125 8.055 1 95 384 ALA A N 1
ATOM 2954 C CA . ALA A 1 384 ? 4.637 -42.031 7.504 1 95 384 ALA A CA 1
ATOM 2955 C C . ALA A 1 384 ? 3.963 -43.312 6.973 1 95 384 ALA A C 1
ATOM 2957 O O . ALA A 1 384 ? 4.266 -43.75 5.867 1 95 384 ALA A O 1
ATOM 2958 N N . ASP A 1 385 ? 3.049 -43.812 7.695 1 92 385 ASP A N 1
ATOM 2959 C CA . ASP A 1 385 ? 2.406 -45.062 7.301 1 92 385 ASP A CA 1
ATOM 2960 C C . ASP A 1 385 ? 1.538 -44.875 6.059 1 92 385 ASP A C 1
ATOM 2962 O O . ASP A 1 385 ? 1.387 -45.781 5.25 1 92 385 ASP A O 1
ATOM 2966 N N . HIS A 1 386 ? 1.052 -43.75 5.93 1 94.62 386 HIS A N 1
ATOM 2967 C CA . HIS A 1 386 ? 0.152 -43.469 4.816 1 94.62 386 HIS A CA 1
ATOM 2968 C C . HIS A 1 386 ? 0.932 -43.125 3.551 1 94.62 386 HIS A C 1
ATOM 2970 O O . HIS A 1 386 ? 0.491 -43.438 2.441 1 94.62 386 HIS A O 1
ATOM 2976 N N . VAL A 1 387 ? 2.088 -42.469 3.691 1 96.5 387 VAL A N 1
ATOM 2977 C CA . VAL A 1 387 ? 2.82 -41.969 2.535 1 96.5 387 VAL A CA 1
ATOM 2978 C C . VAL A 1 387 ? 3.928 -42.938 2.154 1 96.5 387 VAL A C 1
ATOM 2980 O O . VAL A 1 387 ? 4.449 -42.906 1.036 1 96.5 387 VAL A O 1
ATOM 2983 N N . ALA A 1 388 ? 4.254 -43.875 2.984 1 96.69 388 ALA A N 1
ATOM 2984 C CA . ALA A 1 388 ? 5.363 -44.812 2.797 1 96.69 388 ALA A CA 1
ATOM 2985 C C . ALA A 1 388 ? 5.246 -45.562 1.465 1 96.69 388 ALA A C 1
ATOM 2987 O O . ALA A 1 388 ? 6.23 -45.688 0.74 1 96.69 388 ALA A O 1
ATOM 2988 N N . PRO A 1 389 ? 4.07 -46.031 1.138 1 96 389 PRO A N 1
ATOM 2989 C CA . PRO A 1 389 ? 3.953 -46.719 -0.135 1 96 389 PRO A CA 1
ATOM 2990 C C . PRO A 1 389 ? 4.414 -45.906 -1.326 1 96 389 PRO A C 1
ATOM 2992 O O . PRO A 1 389 ? 4.82 -46.438 -2.354 1 96 389 PRO A O 1
ATOM 2995 N N . CYS A 1 390 ? 4.355 -44.594 -1.256 1 96.75 390 CYS A N 1
ATOM 2996 C CA . CYS A 1 390 ? 4.719 -43.719 -2.346 1 96.75 390 CYS A CA 1
ATOM 2997 C C . CYS A 1 390 ? 6.219 -43.75 -2.613 1 96.75 390 CYS A C 1
ATOM 2999 O O . CYS A 1 390 ? 6.668 -43.375 -3.699 1 96.75 390 CYS A O 1
ATOM 3001 N N . TYR A 1 391 ? 6.98 -44.219 -1.634 1 97.06 391 TYR A N 1
ATOM 3002 C CA . TYR A 1 391 ? 8.43 -44.281 -1.777 1 97.06 391 TYR A CA 1
ATOM 3003 C C . TYR A 1 391 ? 8.883 -45.625 -2.291 1 97.06 391 TYR A C 1
ATOM 3005 O O . TYR A 1 391 ? 10.086 -45.938 -2.344 1 97.06 391 TYR A O 1
ATOM 3013 N N . SER A 1 392 ? 8.062 -46.469 -2.707 1 95.5 392 SER A N 1
ATOM 3014 C CA . SER A 1 392 ? 8.359 -47.844 -3.033 1 95.5 392 SER A CA 1
ATOM 3015 C C . SER A 1 392 ? 9.383 -47.969 -4.156 1 95.5 392 SER A C 1
ATOM 3017 O O . SER A 1 392 ? 10.25 -48.844 -4.137 1 95.5 392 SER A O 1
ATOM 3019 N N . ARG A 1 393 ? 9.359 -47.062 -5.039 1 93.81 393 ARG A N 1
ATOM 3020 C CA . ARG A 1 393 ? 10.18 -47.156 -6.242 1 93.81 393 ARG A CA 1
ATOM 3021 C C . ARG A 1 393 ? 11.609 -46.719 -5.957 1 93.81 393 ARG A C 1
ATOM 3023 O O . ARG A 1 393 ? 12.523 -46.969 -6.746 1 93.81 393 ARG A O 1
ATOM 3030 N N . ILE A 1 394 ? 11.758 -46.094 -4.824 1 95.25 394 ILE A N 1
ATOM 3031 C CA . ILE A 1 394 ? 13.109 -45.625 -4.523 1 95.25 394 ILE A CA 1
ATOM 3032 C C . ILE A 1 394 ? 13.578 -46.219 -3.197 1 95.25 394 ILE A C 1
ATOM 3034 O O . ILE A 1 394 ? 14.609 -45.812 -2.652 1 95.25 394 ILE A O 1
ATOM 3038 N N . ALA A 1 395 ? 12.867 -47.125 -2.656 1 96.06 395 ALA A N 1
ATOM 3039 C CA . ALA A 1 395 ? 13.125 -47.656 -1.321 1 96.06 395 ALA A CA 1
ATOM 3040 C C . ALA A 1 395 ? 14.297 -48.656 -1.338 1 96.06 395 ALA A C 1
ATOM 3042 O O . ALA A 1 395 ? 14.094 -49.875 -1.356 1 96.06 395 ALA A O 1
ATOM 3043 N N . THR A 1 396 ? 15.453 -48.219 -1.291 1 95.31 396 THR A N 1
ATOM 3044 C CA . THR A 1 396 ? 16.656 -49 -1.159 1 95.31 396 THR A CA 1
ATOM 3045 C C . THR A 1 396 ? 17.469 -48.562 0.055 1 95.31 396 THR A C 1
ATOM 3047 O O . THR A 1 396 ? 17.391 -47.406 0.477 1 95.31 396 THR A O 1
ATOM 3050 N N . ARG A 1 397 ? 18.25 -49.469 0.567 1 93.94 397 ARG A N 1
ATOM 3051 C CA . ARG A 1 397 ? 19.062 -49.156 1.74 1 93.94 397 ARG A CA 1
ATOM 3052 C C . ARG A 1 397 ? 20.094 -48.094 1.425 1 93.94 397 ARG A C 1
ATOM 3054 O O . ARG A 1 397 ? 20.438 -47.25 2.285 1 93.94 397 ARG A O 1
ATOM 3061 N N . SER A 1 398 ? 20.578 -48.094 0.282 1 93.69 398 SER A N 1
ATOM 3062 C CA . SER A 1 398 ? 21.562 -47.125 -0.139 1 93.69 398 SER A CA 1
ATOM 3063 C C . SER A 1 398 ? 21 -45.688 -0.108 1 93.69 398 SER A C 1
ATOM 3065 O O . SER A 1 398 ? 21.609 -44.781 0.455 1 93.69 398 SER A O 1
ATOM 3067 N N . ILE A 1 399 ? 19.828 -45.562 -0.66 1 94.56 399 ILE A N 1
ATOM 3068 C CA . ILE A 1 399 ? 19.203 -44.25 -0.691 1 94.56 399 ILE A CA 1
ATOM 3069 C C . ILE A 1 399 ? 18.844 -43.812 0.729 1 94.56 399 ILE A C 1
ATOM 3071 O O . ILE A 1 399 ? 19.062 -42.656 1.096 1 94.56 399 ILE A O 1
ATOM 3075 N N . LEU A 1 400 ? 18.406 -44.688 1.532 1 95.69 400 LEU A N 1
ATOM 3076 C CA . LEU A 1 400 ? 18.047 -44.375 2.908 1 95.69 400 LEU A CA 1
ATOM 3077 C C . LEU A 1 400 ? 19.266 -43.875 3.684 1 95.69 400 LEU A C 1
ATOM 3079 O O . LEU A 1 400 ? 19.172 -42.906 4.438 1 95.69 400 LEU A O 1
ATOM 3083 N N . THR A 1 401 ? 20.328 -44.531 3.502 1 93 401 THR A N 1
ATOM 3084 C CA . THR A 1 401 ? 21.547 -44.156 4.203 1 93 401 THR A CA 1
ATOM 3085 C C . THR A 1 401 ? 21.969 -42.719 3.795 1 93 401 THR A C 1
ATOM 3087 O O . THR A 1 401 ? 22.406 -41.938 4.633 1 93 401 THR A O 1
ATOM 3090 N N . GLU A 1 402 ? 21.812 -42.438 2.645 1 91.06 402 GLU A N 1
ATOM 3091 C CA . GLU A 1 402 ? 22.188 -41.125 2.125 1 91.06 402 GLU A CA 1
ATOM 3092 C C . GLU A 1 402 ? 21.281 -40 2.699 1 91.06 402 GLU A C 1
ATOM 3094 O O . GLU A 1 402 ? 21.781 -38.969 3.125 1 91.06 402 GLU A O 1
ATOM 3099 N N . VAL A 1 403 ? 20.062 -40.25 2.711 1 93.19 403 VAL A N 1
ATOM 3100 C CA . VAL A 1 403 ? 19.094 -39.219 3.061 1 93.19 403 VAL A CA 1
ATOM 3101 C C . VAL A 1 403 ? 19.016 -39.062 4.578 1 93.19 403 VAL A C 1
ATOM 3103 O O . VAL A 1 403 ? 18.641 -38 5.09 1 93.19 403 VAL A O 1
ATOM 3106 N N . ARG A 1 404 ? 19.375 -40 5.301 1 91.25 404 ARG A N 1
ATOM 3107 C CA . ARG A 1 404 ? 19.344 -39.938 6.758 1 91.25 404 ARG A CA 1
ATOM 3108 C C . ARG A 1 404 ? 20.453 -39.031 7.293 1 91.25 404 ARG A C 1
ATOM 3110 O O . ARG A 1 404 ? 20.359 -38.531 8.414 1 91.25 404 ARG A O 1
ATOM 3117 N N . ASN A 1 405 ? 21.375 -38.906 6.52 1 87.88 405 ASN A N 1
ATOM 3118 C CA . ASN A 1 405 ? 22.438 -37.969 6.891 1 87.88 405 ASN A CA 1
ATOM 3119 C C . ASN A 1 405 ? 22 -36.531 6.688 1 87.88 405 ASN A C 1
ATOM 3121 O O . ASN A 1 405 ? 21.859 -36.062 5.551 1 87.88 405 ASN A O 1
ATOM 3125 N N . PRO A 1 406 ? 21.828 -35.844 7.762 1 86.06 406 PRO A N 1
ATOM 3126 C CA . PRO A 1 406 ? 21.297 -34.469 7.648 1 86.06 406 PRO A CA 1
ATOM 3127 C C . PRO A 1 406 ? 22.203 -33.562 6.824 1 86.06 406 PRO A C 1
ATOM 3129 O O . PRO A 1 406 ? 21.719 -32.688 6.098 1 86.06 406 PRO A O 1
ATOM 3132 N N . ARG A 1 407 ? 23.469 -33.656 6.973 1 80.88 407 ARG A N 1
ATOM 3133 C CA . ARG A 1 407 ? 24.406 -32.844 6.215 1 80.88 407 ARG A CA 1
ATOM 3134 C C . ARG A 1 407 ? 24.234 -33.062 4.715 1 80.88 407 ARG A C 1
ATOM 3136 O O . ARG A 1 407 ? 24.312 -32.094 3.936 1 80.88 407 ARG A O 1
ATOM 3143 N N . ARG A 1 408 ? 24 -34.312 4.402 1 82.62 408 ARG A N 1
ATOM 3144 C CA . ARG A 1 408 ? 23.797 -34.625 2.99 1 82.62 408 ARG A CA 1
ATOM 3145 C C . ARG A 1 408 ? 22.422 -34.156 2.51 1 82.62 408 ARG A C 1
ATOM 3147 O O . ARG A 1 408 ? 22.281 -33.656 1.395 1 82.62 408 ARG A O 1
ATOM 3154 N N . ARG A 1 409 ? 21.531 -34.312 3.318 1 86.25 409 ARG A N 1
ATOM 3155 C CA . ARG A 1 409 ? 20.156 -33.969 2.953 1 86.25 409 ARG A CA 1
ATOM 3156 C C . ARG A 1 409 ? 20.016 -32.469 2.752 1 86.25 409 ARG A C 1
ATOM 3158 O O . ARG A 1 409 ? 19.266 -32.031 1.884 1 86.25 409 ARG A O 1
ATOM 3165 N N . MET A 1 410 ? 20.734 -31.797 3.551 1 81.25 410 MET A N 1
ATOM 3166 C CA . MET A 1 410 ? 20.641 -30.328 3.518 1 81.25 410 MET A CA 1
ATOM 3167 C C . MET A 1 410 ? 21.594 -29.75 2.475 1 81.25 410 MET A C 1
ATOM 3169 O O . MET A 1 410 ? 21.781 -28.547 2.408 1 81.25 410 MET A O 1
ATOM 3173 N N . ALA A 1 411 ? 22.141 -30.656 1.765 1 75.44 411 ALA A N 1
ATOM 3174 C CA . ALA A 1 411 ? 23.094 -30.219 0.755 1 75.44 411 ALA A CA 1
ATOM 3175 C C . ALA A 1 411 ? 22.469 -29.219 -0.209 1 75.44 411 ALA A C 1
ATOM 3177 O O . ALA A 1 411 ? 21.328 -29.391 -0.644 1 75.44 411 ALA A O 1
ATOM 3178 N N . ASP A 1 412 ? 23.125 -28.125 -0.384 1 74.5 412 ASP A N 1
ATOM 3179 C CA . ASP A 1 412 ? 22.812 -27.141 -1.41 1 74.5 412 ASP A CA 1
ATOM 3180 C C . ASP A 1 412 ? 23.5 -27.469 -2.73 1 74.5 412 ASP A C 1
ATOM 3182 O O . ASP A 1 412 ? 24.719 -27.422 -2.822 1 74.5 412 ASP A O 1
ATOM 3186 N N . ALA A 1 413 ? 22.672 -27.812 -3.697 1 74.75 413 ALA A N 1
ATOM 3187 C CA . ALA A 1 413 ? 23.188 -28.312 -4.969 1 74.75 413 ALA A CA 1
ATOM 3188 C C . ALA A 1 413 ? 24.078 -27.266 -5.645 1 74.75 413 ALA A C 1
ATOM 3190 O O . ALA A 1 413 ? 24.859 -27.594 -6.531 1 74.75 413 ALA A O 1
ATOM 3191 N N . TYR A 1 414 ? 23.875 -26.094 -5.246 1 68.38 414 TYR A N 1
ATOM 3192 C CA . TYR A 1 414 ? 24.703 -25.031 -5.797 1 68.38 414 TYR A CA 1
ATOM 3193 C C . TYR A 1 414 ? 26.125 -25.094 -5.238 1 68.38 414 TYR A C 1
ATOM 3195 O O . TYR A 1 414 ? 27.078 -24.672 -5.898 1 68.38 414 TYR A O 1
ATOM 3203 N N . ASP A 1 415 ? 26.172 -25.688 -4.035 1 67.5 415 ASP A N 1
ATOM 3204 C CA . ASP A 1 415 ? 27.469 -25.734 -3.35 1 67.5 415 ASP A CA 1
ATOM 3205 C C . ASP A 1 415 ? 28 -27.172 -3.275 1 67.5 415 ASP A C 1
ATOM 3207 O O . ASP A 1 415 ? 29.203 -27.375 -3.205 1 67.5 415 ASP A O 1
ATOM 3211 N N . ASP A 1 416 ? 26.984 -28.062 -3.285 1 67.44 416 ASP A N 1
ATOM 3212 C CA . ASP A 1 416 ? 27.328 -29.469 -3.09 1 67.44 416 ASP A CA 1
ATOM 3213 C C . ASP A 1 416 ? 26.859 -30.312 -4.27 1 67.44 416 ASP A C 1
ATOM 3215 O O . ASP A 1 416 ? 26 -29.891 -5.039 1 67.44 416 ASP A O 1
ATOM 3219 N N . ASP A 1 417 ? 27.578 -31.422 -4.434 1 72.25 417 ASP A N 1
ATOM 3220 C CA . ASP A 1 417 ? 27.109 -32.344 -5.453 1 72.25 417 ASP A CA 1
ATOM 3221 C C . ASP A 1 417 ? 25.859 -33.094 -4.98 1 72.25 417 ASP A C 1
ATOM 3223 O O . ASP A 1 417 ? 25.844 -33.656 -3.883 1 72.25 417 ASP A O 1
ATOM 3227 N N . LEU A 1 418 ? 24.891 -33.031 -5.758 1 83.62 418 LEU A N 1
ATOM 3228 C CA . LEU A 1 418 ? 23.688 -33.781 -5.449 1 83.62 418 LEU A CA 1
ATOM 3229 C C . LEU A 1 418 ? 23.812 -35.219 -5.898 1 83.62 418 LEU A C 1
ATOM 3231 O O . LEU A 1 418 ? 24.188 -35.5 -7.039 1 83.62 418 LEU A O 1
ATOM 3235 N N . THR A 1 419 ? 23.578 -36.094 -5.023 1 87.25 419 THR A N 1
ATOM 3236 C CA . THR A 1 419 ? 23.625 -37.5 -5.359 1 87.25 419 THR A CA 1
ATOM 3237 C C . THR A 1 419 ? 22.312 -37.969 -5.984 1 87.25 419 THR A C 1
ATOM 3239 O O . THR A 1 419 ? 21.297 -37.281 -5.875 1 87.25 419 THR A O 1
ATOM 3242 N N . GLU A 1 420 ? 22.391 -39.094 -6.594 1 86.94 420 GLU A N 1
ATOM 3243 C CA . GLU A 1 420 ? 21.188 -39.656 -7.199 1 86.94 420 GLU A CA 1
ATOM 3244 C C . GLU A 1 420 ? 20.109 -39.938 -6.152 1 86.94 420 GLU A C 1
ATOM 3246 O O . GLU A 1 420 ? 18.938 -39.625 -6.371 1 86.94 420 GLU A O 1
ATOM 3251 N N . GLY A 1 421 ? 20.562 -40.531 -5.109 1 90.5 421 GLY A N 1
ATOM 3252 C CA . GLY A 1 421 ? 19.609 -40.844 -4.047 1 90.5 421 GLY A CA 1
ATOM 3253 C C . GLY A 1 421 ? 18.891 -39.625 -3.518 1 90.5 421 GLY A C 1
ATOM 3254 O O . GLY A 1 421 ? 17.688 -39.656 -3.297 1 90.5 421 GLY A O 1
ATOM 3255 N N . LEU A 1 422 ? 19.578 -38.594 -3.352 1 93 422 LEU A N 1
ATOM 3256 C CA . LEU A 1 422 ? 19 -37.344 -2.832 1 93 422 LEU A CA 1
ATOM 3257 C C . LEU A 1 422 ? 18.078 -36.719 -3.855 1 93 422 LEU A C 1
ATOM 3259 O O . LEU A 1 422 ? 17 -36.219 -3.5 1 93 422 LEU A O 1
ATOM 3263 N N . ALA A 1 423 ? 18.547 -36.688 -5.109 1 92.69 423 ALA A N 1
ATOM 3264 C CA . ALA A 1 423 ? 17.719 -36.094 -6.176 1 92.69 423 ALA A CA 1
ATOM 3265 C C . ALA A 1 423 ? 16.391 -36.844 -6.305 1 92.69 423 ALA A C 1
ATOM 3267 O O . ALA A 1 423 ? 15.336 -36.25 -6.406 1 92.69 423 ALA A O 1
ATOM 3268 N N . ARG A 1 424 ? 16.484 -38.156 -6.25 1 94.38 424 ARG A N 1
ATOM 3269 C CA . ARG A 1 424 ? 15.289 -38.969 -6.359 1 94.38 424 ARG A CA 1
ATOM 3270 C C . ARG A 1 424 ? 14.383 -38.781 -5.145 1 94.38 424 ARG A C 1
ATOM 3272 O O . ARG A 1 424 ? 13.164 -38.75 -5.273 1 94.38 424 ARG A O 1
ATOM 3279 N N . PHE A 1 425 ? 14.961 -38.75 -4.047 1 96 425 PHE A N 1
ATOM 3280 C CA . PHE A 1 425 ? 14.203 -38.531 -2.822 1 96 425 PHE A CA 1
ATOM 3281 C C . PHE A 1 425 ? 13.453 -37.219 -2.869 1 96 425 PHE A C 1
ATOM 3283 O O . PHE A 1 425 ? 12.273 -37.156 -2.523 1 96 425 PHE A O 1
ATOM 3290 N N . ARG A 1 426 ? 14.141 -36.125 -3.279 1 95.81 426 ARG A N 1
ATOM 3291 C CA . ARG A 1 426 ? 13.547 -34.812 -3.326 1 95.81 426 ARG A CA 1
ATOM 3292 C C . ARG A 1 426 ? 12.43 -34.75 -4.359 1 95.81 426 ARG A C 1
ATOM 3294 O O . ARG A 1 426 ? 11.359 -34.188 -4.086 1 95.81 426 ARG A O 1
ATOM 3301 N N . THR A 1 427 ? 12.633 -35.344 -5.523 1 96.69 427 THR A N 1
ATOM 3302 C CA . THR A 1 427 ? 11.625 -35.312 -6.574 1 96.69 427 THR A CA 1
ATOM 3303 C C . THR A 1 427 ? 10.414 -36.156 -6.184 1 96.69 427 THR A C 1
ATOM 3305 O O . THR A 1 427 ? 9.273 -35.75 -6.422 1 96.69 427 THR A O 1
ATOM 3308 N N . THR A 1 428 ? 10.688 -37.281 -5.586 1 97.44 428 THR A N 1
ATOM 3309 C CA . THR A 1 428 ? 9.602 -38.125 -5.109 1 97.44 428 THR A CA 1
ATOM 3310 C C . THR A 1 428 ? 8.781 -37.406 -4.039 1 97.44 428 THR A C 1
ATOM 3312 O O . THR A 1 428 ? 7.555 -37.438 -4.047 1 97.44 428 THR A O 1
ATOM 3315 N N . THR A 1 429 ? 9.484 -36.812 -3.174 1 97.5 429 THR A N 1
ATOM 3316 C CA . THR A 1 429 ? 8.828 -36.094 -2.09 1 97.5 429 THR A CA 1
ATOM 3317 C C . THR A 1 429 ? 7.961 -34.969 -2.639 1 97.5 429 THR A C 1
ATOM 3319 O O . THR A 1 429 ? 6.832 -34.75 -2.186 1 97.5 429 THR A O 1
ATOM 3322 N N . LEU A 1 430 ? 8.484 -34.188 -3.6 1 97.25 430 LEU A N 1
ATOM 3323 C CA . LEU A 1 430 ? 7.684 -33.125 -4.195 1 97.25 430 LEU A CA 1
ATOM 3324 C C . LEU A 1 430 ? 6.461 -33.719 -4.91 1 97.25 430 LEU A C 1
ATOM 3326 O O . LEU A 1 430 ? 5.379 -33.125 -4.867 1 97.25 430 LEU A O 1
ATOM 3330 N N . ALA A 1 431 ? 6.645 -34.812 -5.539 1 98.06 431 ALA A N 1
ATOM 3331 C CA . ALA A 1 431 ? 5.52 -35.469 -6.191 1 98.06 431 ALA A CA 1
ATOM 3332 C C . ALA A 1 431 ? 4.438 -35.844 -5.18 1 98.06 431 ALA A C 1
ATOM 3334 O O . ALA A 1 431 ? 3.246 -35.719 -5.461 1 98.06 431 ALA A O 1
ATOM 3335 N N . ILE A 1 432 ? 4.871 -36.344 -4.086 1 97.94 432 ILE A N 1
ATOM 3336 C CA . ILE A 1 432 ? 3.941 -36.656 -3.012 1 97.94 432 ILE A CA 1
ATOM 3337 C C . ILE A 1 432 ? 3.199 -35.406 -2.568 1 97.94 432 ILE A C 1
ATOM 3339 O O . ILE A 1 432 ? 1.976 -35.406 -2.406 1 97.94 432 ILE A O 1
ATOM 3343 N N . VAL A 1 433 ? 3.936 -34.312 -2.428 1 97.12 433 VAL A N 1
ATOM 3344 C CA . VAL A 1 433 ? 3.355 -33.062 -2.01 1 97.12 433 VAL A CA 1
ATOM 3345 C C . VAL A 1 433 ? 2.281 -32.625 -3.008 1 97.12 433 VAL A C 1
ATOM 3347 O O . VAL A 1 433 ? 1.158 -32.281 -2.617 1 97.12 433 VAL A O 1
ATOM 3350 N N . ILE A 1 434 ? 2.566 -32.625 -4.254 1 97.31 434 ILE A N 1
ATOM 3351 C CA . ILE A 1 434 ? 1.641 -32.188 -5.297 1 97.31 434 ILE A CA 1
ATOM 3352 C C . ILE A 1 434 ? 0.405 -33.094 -5.293 1 97.31 434 ILE A C 1
ATOM 3354 O O . ILE A 1 434 ? -0.725 -32.594 -5.363 1 97.31 434 ILE A O 1
ATOM 3358 N N . ALA A 1 435 ? 0.614 -34.375 -5.125 1 97.38 435 ALA A N 1
ATOM 3359 C CA . ALA A 1 435 ? -0.491 -35.312 -5.133 1 97.38 435 ALA A CA 1
ATOM 3360 C C . ALA A 1 435 ? -1.408 -35.094 -3.932 1 97.38 435 ALA A C 1
ATOM 3362 O O . ALA A 1 435 ? -2.633 -35.156 -4.059 1 97.38 435 ALA A O 1
ATOM 3363 N N . LEU A 1 436 ? -0.834 -34.938 -2.844 1 96.81 436 LEU A N 1
ATOM 3364 C CA . LEU A 1 436 ? -1.625 -34.719 -1.638 1 96.81 436 LEU A CA 1
ATOM 3365 C C . LEU A 1 436 ? -2.42 -33.406 -1.739 1 96.81 436 LEU A C 1
ATOM 3367 O O . LEU A 1 436 ? -3.627 -33.406 -1.496 1 96.81 436 LEU A O 1
ATOM 3371 N N . VAL A 1 437 ? -1.77 -32.312 -2.104 1 96.19 437 VAL A N 1
ATOM 3372 C CA . VAL A 1 437 ? -2.4 -31 -2.154 1 96.19 437 VAL A CA 1
ATOM 3373 C C . VAL A 1 437 ? -3.518 -31.016 -3.197 1 96.19 437 VAL A C 1
ATOM 3375 O O . VAL A 1 437 ? -4.551 -30.359 -3.01 1 96.19 437 VAL A O 1
ATOM 3378 N N . ALA A 1 438 ? -3.34 -31.766 -4.227 1 96.44 438 ALA A N 1
ATOM 3379 C CA . ALA A 1 438 ? -4.348 -31.859 -5.277 1 96.44 438 ALA A CA 1
ATOM 3380 C C . ALA A 1 438 ? -5.664 -32.406 -4.73 1 96.44 438 ALA A C 1
ATOM 3382 O O . ALA A 1 438 ? -6.738 -32.094 -5.242 1 96.44 438 ALA A O 1
ATOM 3383 N N . THR A 1 439 ? -5.629 -33.156 -3.703 1 95 439 THR A N 1
ATOM 3384 C CA . THR A 1 439 ? -6.828 -33.781 -3.162 1 95 439 THR A CA 1
ATOM 3385 C C . THR A 1 439 ? -7.672 -32.75 -2.396 1 95 439 THR A C 1
ATOM 3387 O O . THR A 1 439 ? -8.844 -33 -2.1 1 95 439 THR A O 1
ATOM 3390 N N . LEU A 1 440 ? -7.074 -31.672 -2.09 1 94.19 440 LEU A N 1
ATOM 3391 C CA . LEU A 1 440 ? -7.773 -30.641 -1.327 1 94.19 440 LEU A CA 1
ATOM 3392 C C . LEU A 1 440 ? -8.695 -29.828 -2.23 1 94.19 440 LEU A C 1
ATOM 3394 O O . LEU A 1 440 ? -9.547 -29.078 -1.742 1 94.19 440 LEU A O 1
ATOM 3398 N N . SER A 1 441 ? -8.469 -29.906 -3.494 1 92.81 441 SER A N 1
ATOM 3399 C CA . SER A 1 441 ? -9.234 -29.156 -4.477 1 92.81 441 SER A CA 1
ATOM 3400 C C . SER A 1 441 ? -10.398 -29.969 -5.02 1 92.81 441 SER A C 1
ATOM 3402 O O . SER A 1 441 ? -10.539 -31.156 -4.691 1 92.81 441 SER A O 1
ATOM 3404 N N . ASP A 1 442 ? -11.156 -29.312 -5.832 1 81.69 442 ASP A N 1
ATOM 3405 C CA . ASP A 1 442 ? -12.273 -30 -6.465 1 81.69 442 ASP A CA 1
ATOM 3406 C C . ASP A 1 442 ? -11.781 -30.969 -7.535 1 81.69 442 ASP A C 1
ATOM 3408 O O . ASP A 1 442 ? -10.578 -31.141 -7.719 1 81.69 442 ASP A O 1
ATOM 3412 N N . THR A 1 443 ? -12.617 -31.562 -8.148 1 73.25 443 THR A N 1
ATOM 3413 C CA . THR A 1 443 ? -12.305 -32.688 -9.023 1 73.25 443 THR A CA 1
ATOM 3414 C C . THR A 1 443 ? -11.672 -32.219 -10.32 1 73.25 443 THR A C 1
ATOM 3416 O O . THR A 1 443 ? -11.117 -33 -11.078 1 73.25 443 THR A O 1
ATOM 3419 N N . GLN A 1 444 ? -11.547 -30.984 -10.445 1 83.69 444 GLN A N 1
ATOM 3420 C CA . GLN A 1 444 ? -11.062 -30.484 -11.727 1 83.69 444 GLN A CA 1
ATOM 3421 C C . GLN A 1 444 ? -9.609 -30.031 -11.633 1 83.69 444 GLN A C 1
ATOM 3423 O O . GLN A 1 444 ? -9.086 -29.406 -12.555 1 83.69 444 GLN A O 1
ATOM 3428 N N . PHE A 1 445 ? -8.922 -30.406 -10.602 1 93.5 445 PHE A N 1
ATOM 3429 C CA . PHE A 1 445 ? -7.555 -29.969 -10.383 1 93.5 445 PHE A CA 1
ATOM 3430 C C . PHE A 1 445 ? -6.66 -30.375 -11.547 1 93.5 445 PHE A C 1
ATOM 3432 O O . PHE A 1 445 ? -5.852 -29.578 -12.031 1 93.5 445 PHE A O 1
ATOM 3439 N N . TRP A 1 446 ? -6.859 -31.547 -12.016 1 94.06 446 TRP A N 1
ATOM 3440 C CA . TRP A 1 446 ? -5.922 -32.094 -12.992 1 94.06 446 TRP A CA 1
ATOM 3441 C C . TRP A 1 446 ? -6.328 -31.719 -14.414 1 94.06 446 TRP A C 1
ATOM 3443 O O . TRP A 1 446 ? -5.625 -32.031 -15.375 1 94.06 446 TRP A O 1
ATOM 3453 N N . ASN A 1 447 ? -7.355 -30.938 -14.586 1 91.81 447 ASN A N 1
ATOM 3454 C CA . ASN A 1 447 ? -7.828 -30.531 -15.906 1 91.81 447 ASN A CA 1
ATOM 3455 C C . ASN A 1 447 ? -7.348 -29.125 -16.266 1 91.81 447 ASN A C 1
ATOM 3457 O O . ASN A 1 447 ? -7.688 -28.609 -17.328 1 91.81 447 ASN A O 1
ATOM 3461 N N . VAL A 1 448 ? -6.629 -28.594 -15.383 1 93.25 448 VAL A N 1
ATOM 3462 C CA . VAL A 1 448 ? -6.172 -27.234 -15.625 1 93.25 448 VAL A CA 1
ATOM 3463 C C . VAL A 1 448 ? -4.645 -27.188 -15.586 1 93.25 448 VAL A C 1
ATOM 3465 O O . VAL A 1 448 ? -3.998 -28.156 -15.18 1 93.25 448 VAL A O 1
ATOM 3468 N N . ARG A 1 449 ? -4.145 -26.078 -16.016 1 91 449 ARG A N 1
ATOM 3469 C CA . ARG A 1 449 ? -2.711 -25.828 -15.914 1 91 449 ARG A CA 1
ATOM 3470 C C . ARG A 1 449 ? -2.346 -25.266 -14.547 1 91 449 ARG A C 1
ATOM 3472 O O . ARG A 1 449 ? -3.172 -24.625 -13.891 1 91 449 ARG A O 1
ATOM 3479 N N . HIS A 1 450 ? -1.101 -25.516 -14.164 1 93.88 450 HIS A N 1
ATOM 3480 C CA . HIS A 1 450 ? -0.618 -25.094 -12.859 1 93.88 450 HIS A CA 1
ATOM 3481 C C . HIS A 1 450 ? 0.734 -24.391 -12.969 1 93.88 450 HIS A C 1
ATOM 3483 O O . HIS A 1 450 ? 1.401 -24.484 -14 1 93.88 450 HIS A O 1
ATOM 3489 N N . CYS A 1 451 ? 1.007 -23.703 -11.992 1 90.94 451 CYS A N 1
ATOM 3490 C CA . CYS A 1 451 ? 2.318 -23.078 -11.852 1 90.94 451 CYS A CA 1
ATOM 3491 C C . CYS A 1 451 ? 2.855 -23.25 -10.43 1 90.94 451 CYS A C 1
ATOM 3493 O O . CYS A 1 451 ? 2.096 -23.203 -9.461 1 90.94 451 CYS A O 1
ATOM 3495 N N . ILE A 1 452 ? 4.145 -23.531 -10.258 1 90.94 452 ILE A N 1
ATOM 3496 C CA . ILE A 1 452 ? 4.754 -23.75 -8.945 1 90.94 452 ILE A CA 1
ATOM 3497 C C . ILE A 1 452 ? 6.113 -23.062 -8.891 1 90.94 452 ILE A C 1
ATOM 3499 O O . ILE A 1 452 ? 6.844 -23.031 -9.875 1 90.94 452 ILE A O 1
ATOM 3503 N N . SER A 1 453 ? 6.363 -22.438 -7.766 1 87.94 453 SER A N 1
ATOM 3504 C CA . SER A 1 453 ? 7.676 -21.859 -7.504 1 87.94 453 SER A CA 1
ATOM 3505 C C . SER A 1 453 ? 8.469 -22.688 -6.508 1 87.94 453 SER A C 1
ATOM 3507 O O . SER A 1 453 ? 8.258 -22.594 -5.297 1 87.94 453 SER A O 1
ATOM 3509 N N . VAL A 1 454 ? 9.344 -23.516 -6.996 1 88.62 454 VAL A N 1
ATOM 3510 C CA . VAL A 1 454 ? 10.086 -24.438 -6.137 1 88.62 454 VAL A CA 1
ATOM 3511 C C . VAL A 1 454 ? 11.516 -24.578 -6.648 1 88.62 454 VAL A C 1
ATOM 3513 O O . VAL A 1 454 ? 11.766 -24.469 -7.852 1 88.62 454 VAL A O 1
ATOM 3516 N N . ASP A 1 455 ? 12.422 -24.641 -5.695 1 82.19 455 ASP A N 1
ATOM 3517 C CA . ASP A 1 455 ? 13.82 -24.922 -5.988 1 82.19 455 ASP A CA 1
ATOM 3518 C C . ASP A 1 455 ? 14.281 -26.203 -5.277 1 82.19 455 ASP A C 1
ATOM 3520 O O . ASP A 1 455 ? 14.617 -26.172 -4.094 1 82.19 455 ASP A O 1
ATOM 3524 N N . LEU A 1 456 ? 14.391 -27.297 -6.016 1 88.88 456 LEU A N 1
ATOM 3525 C CA . LEU A 1 456 ? 14.742 -28.578 -5.43 1 88.88 456 LEU A CA 1
ATOM 3526 C C . LEU A 1 456 ? 16.25 -28.734 -5.305 1 88.88 456 LEU A C 1
ATOM 3528 O O . LEU A 1 456 ? 16.75 -29.719 -4.77 1 88.88 456 LEU A O 1
ATOM 3532 N N . ALA A 1 457 ? 16.906 -27.672 -5.789 1 82 457 ALA A N 1
ATOM 3533 C CA . ALA A 1 457 ? 18.344 -27.656 -5.551 1 82 457 ALA A CA 1
ATOM 3534 C C . ALA A 1 457 ? 18.656 -27.484 -4.066 1 82 457 ALA A C 1
ATOM 3536 O O . ALA A 1 457 ? 19.75 -27.844 -3.605 1 82 457 ALA A O 1
ATOM 3537 N N . GLN A 1 458 ? 17.656 -26.938 -3.436 1 82.88 458 GLN A N 1
ATOM 3538 C CA . GLN A 1 458 ? 17.781 -26.75 -1.994 1 82.88 458 GLN A CA 1
ATOM 3539 C C . GLN A 1 458 ? 16.672 -27.484 -1.245 1 82.88 458 GLN A C 1
ATOM 3541 O O . GLN A 1 458 ? 15.609 -27.766 -1.811 1 82.88 458 GLN A O 1
ATOM 3546 N N . GLU A 1 459 ? 16.969 -27.719 -0.003 1 87.19 459 GLU A N 1
ATOM 3547 C CA . GLU A 1 459 ? 16.031 -28.531 0.786 1 87.19 459 GLU A CA 1
ATOM 3548 C C . GLU A 1 459 ? 15 -27.656 1.482 1 87.19 459 GLU A C 1
ATOM 3550 O O . GLU A 1 459 ? 13.922 -28.141 1.855 1 87.19 459 GLU A O 1
ATOM 3555 N N . ALA A 1 460 ? 15.25 -26.406 1.584 1 82.94 460 ALA A N 1
ATOM 3556 C CA . ALA A 1 460 ? 14.5 -25.516 2.463 1 82.94 460 ALA A CA 1
ATOM 3557 C C . ALA A 1 460 ? 13.016 -25.516 2.1 1 82.94 460 ALA A C 1
ATOM 3559 O O . ALA A 1 460 ? 12.156 -25.578 2.98 1 82.94 460 ALA A O 1
ATOM 3560 N N . TRP A 1 461 ? 12.711 -25.422 0.858 1 85.81 461 TRP A N 1
ATOM 3561 C CA . TRP A 1 461 ? 11.328 -25.375 0.408 1 85.81 461 TRP A CA 1
ATOM 3562 C C . TRP A 1 461 ? 10.602 -26.672 0.78 1 85.81 461 TRP A C 1
ATOM 3564 O O . TRP A 1 461 ? 9.477 -26.625 1.292 1 85.81 461 TRP A O 1
ATOM 3574 N N . LEU A 1 462 ? 11.195 -27.781 0.617 1 90.06 462 LEU A N 1
ATOM 3575 C CA . LEU A 1 462 ? 10.586 -29.078 0.89 1 90.06 462 LEU A CA 1
ATOM 3576 C C . LEU A 1 462 ? 10.367 -29.266 2.387 1 90.06 462 LEU A C 1
ATOM 3578 O O . LEU A 1 462 ? 9.336 -29.812 2.805 1 90.06 462 LEU A O 1
ATOM 3582 N N . GLU A 1 463 ? 11.375 -28.891 3.059 1 89.75 463 GLU A N 1
ATOM 3583 C CA . GLU A 1 463 ? 11.273 -29.047 4.508 1 89.75 463 GLU A CA 1
ATOM 3584 C C . GLU A 1 463 ? 10.062 -28.297 5.059 1 89.75 463 GLU A C 1
ATOM 3586 O O . GLU A 1 463 ? 9.289 -28.844 5.844 1 89.75 463 GLU A O 1
ATOM 3591 N N . GLU A 1 464 ? 9.93 -27.141 4.578 1 87.62 464 GLU A N 1
ATOM 3592 C CA . GLU A 1 464 ? 8.836 -26.297 5.062 1 87.62 464 GLU A CA 1
ATOM 3593 C C . GLU A 1 464 ? 7.484 -26.844 4.594 1 87.62 464 GLU A C 1
ATOM 3595 O O . GLU A 1 464 ? 6.547 -26.953 5.387 1 87.62 464 GLU A O 1
ATOM 3600 N N . MET A 1 465 ? 7.363 -27.156 3.355 1 91.5 465 MET A N 1
ATOM 3601 C CA . MET A 1 465 ? 6.117 -27.656 2.783 1 91.5 465 MET A CA 1
ATOM 3602 C C . MET A 1 465 ? 5.727 -28.984 3.406 1 91.5 465 MET A C 1
ATOM 3604 O O . MET A 1 465 ? 4.559 -29.203 3.734 1 91.5 465 MET A O 1
ATOM 3608 N N . CYS A 1 466 ? 6.688 -29.781 3.557 1 94.44 466 CYS A N 1
ATOM 3609 C CA . CYS A 1 466 ? 6.402 -31.109 4.102 1 94.44 466 CYS A CA 1
ATOM 3610 C C . CYS A 1 466 ? 6.008 -31.016 5.574 1 94.44 466 CYS A C 1
ATOM 3612 O O . CYS A 1 466 ? 5.172 -31.797 6.043 1 94.44 466 CYS A O 1
ATOM 3614 N N . ALA A 1 467 ? 6.629 -30.125 6.273 1 91.62 467 ALA A N 1
ATOM 3615 C CA . ALA A 1 467 ? 6.242 -29.922 7.668 1 91.62 467 ALA A CA 1
ATOM 3616 C C . ALA A 1 467 ? 4.77 -29.531 7.777 1 91.62 467 ALA A C 1
ATOM 3618 O O . ALA A 1 467 ? 4.043 -30.047 8.633 1 91.62 467 ALA A O 1
ATOM 3619 N N . THR A 1 468 ? 4.359 -28.688 6.945 1 89.5 468 THR A N 1
ATOM 3620 C CA . THR A 1 468 ? 2.973 -28.234 6.93 1 89.5 468 THR A CA 1
ATOM 3621 C C . THR A 1 468 ? 2.039 -29.375 6.531 1 89.5 468 THR A C 1
ATOM 3623 O O . THR A 1 468 ? 1.014 -29.609 7.18 1 89.5 468 THR A O 1
ATOM 3626 N N . ILE A 1 469 ? 2.398 -30.062 5.531 1 94.12 469 ILE A N 1
ATOM 3627 C CA . ILE A 1 469 ? 1.598 -31.172 5.027 1 94.12 469 ILE A CA 1
ATOM 3628 C C . ILE A 1 469 ? 1.489 -32.281 6.094 1 94.12 469 ILE A C 1
ATOM 3630 O O . ILE A 1 469 ? 0.411 -32.812 6.316 1 94.12 469 ILE A O 1
ATOM 3634 N N . ASN A 1 470 ? 2.594 -32.531 6.73 1 93.75 470 ASN A N 1
ATOM 3635 C CA . ASN A 1 470 ? 2.621 -33.531 7.773 1 93.75 470 ASN A CA 1
ATOM 3636 C C . ASN A 1 470 ? 1.607 -33.25 8.875 1 93.75 470 ASN A C 1
ATOM 3638 O O . ASN A 1 470 ? 0.904 -34.125 9.336 1 93.75 470 ASN A O 1
ATOM 3642 N N . ARG A 1 471 ? 1.525 -32.062 9.195 1 90.75 471 ARG A N 1
ATOM 3643 C CA . ARG A 1 471 ? 0.599 -31.641 10.242 1 90.75 471 ARG A CA 1
ATOM 3644 C C . ARG A 1 471 ? -0.838 -31.641 9.727 1 90.75 471 ARG A C 1
ATOM 3646 O O . ARG A 1 471 ? -1.74 -32.156 10.391 1 90.75 471 ARG A O 1
ATOM 3653 N N . THR A 1 472 ? -1.029 -31.141 8.562 1 89.62 472 THR A N 1
ATOM 3654 C CA . THR A 1 472 ? -2.355 -30.859 8.023 1 89.62 472 THR A CA 1
ATOM 3655 C C . THR A 1 472 ? -3.043 -32.156 7.59 1 89.62 472 THR A C 1
ATOM 3657 O O . THR A 1 472 ? -4.25 -32.312 7.777 1 89.62 472 THR A O 1
ATOM 3660 N N . PHE A 1 473 ? -2.404 -33.094 7.09 1 93.94 473 PHE A N 1
ATOM 3661 C CA . PHE A 1 473 ? -3.01 -34.281 6.523 1 93.94 473 PHE A CA 1
ATOM 3662 C C . PHE A 1 473 ? -3.107 -35.406 7.57 1 93.94 473 PHE A C 1
ATOM 3664 O O . PHE A 1 473 ? -3.604 -36.5 7.281 1 93.94 473 PHE A O 1
ATOM 3671 N N . ALA A 1 474 ? -2.637 -35.094 8.766 1 91.19 474 ALA A N 1
ATOM 3672 C CA . ALA A 1 474 ? -2.738 -36.062 9.844 1 91.19 474 ALA A CA 1
ATOM 3673 C C . ALA A 1 474 ? -4.125 -36.031 10.477 1 91.19 474 ALA A C 1
ATOM 3675 O O . ALA A 1 474 ? -4.543 -37.031 11.109 1 91.19 474 ALA A O 1
ATOM 3676 N N . SER A 1 475 ? -4.801 -34.969 10.414 1 87.75 475 SER A N 1
ATOM 3677 C CA . SER A 1 475 ? -6.113 -34.844 11.039 1 87.75 475 SER A CA 1
ATOM 3678 C C . SER A 1 475 ? -7 -33.844 10.289 1 87.75 475 SER A C 1
ATOM 3680 O O . SER A 1 475 ? -7.594 -34.188 9.266 1 87.75 475 SER A O 1
ATOM 3682 N N . SER A 1 476 ? -7.094 -32.688 10.797 1 86.38 476 SER A N 1
ATOM 3683 C CA . SER A 1 476 ? -7.918 -31.656 10.156 1 86.38 476 SER A CA 1
ATOM 3684 C C . SER A 1 476 ? -7.078 -30.453 9.75 1 86.38 476 SER A C 1
ATOM 3686 O O . SER A 1 476 ? -6.004 -30.219 10.305 1 86.38 476 SER A O 1
ATOM 3688 N N . VAL A 1 477 ? -7.555 -29.875 8.734 1 89.25 477 VAL A N 1
ATOM 3689 C CA . VAL A 1 477 ? -6.828 -28.734 8.18 1 89.25 477 VAL A CA 1
ATOM 3690 C C . VAL A 1 477 ? -7.75 -27.516 8.109 1 89.25 477 VAL A C 1
ATOM 3692 O O . VAL A 1 477 ? -8.891 -27.625 7.656 1 89.25 477 VAL A O 1
ATOM 3695 N N . GLU A 1 478 ? -7.199 -26.391 8.555 1 87.44 478 GLU A N 1
ATOM 3696 C CA . GLU A 1 478 ? -7.973 -25.141 8.492 1 87.44 478 GLU A CA 1
ATOM 3697 C C . GLU A 1 478 ? -8.18 -24.688 7.051 1 87.44 478 GLU A C 1
ATOM 3699 O O . GLU A 1 478 ? -7.312 -24.906 6.199 1 87.44 478 GLU A O 1
ATOM 3704 N N . TYR A 1 479 ? -9.188 -23.984 6.867 1 90.38 479 TYR A N 1
ATOM 3705 C CA . TYR A 1 479 ? -9.57 -23.547 5.527 1 90.38 479 TYR A CA 1
ATOM 3706 C C . TYR A 1 479 ? -8.484 -22.672 4.91 1 90.38 479 TYR A C 1
ATOM 3708 O O . TYR A 1 479 ? -8.125 -22.828 3.742 1 90.38 479 TYR A O 1
ATOM 3716 N N . SER A 1 480 ? -7.992 -21.672 5.664 1 88.5 480 SER A N 1
ATOM 3717 C CA . SER A 1 480 ? -6.973 -20.766 5.156 1 88.5 480 SER A CA 1
ATOM 3718 C C . SER A 1 480 ? -5.691 -21.5 4.809 1 88.5 480 SER A C 1
ATOM 3720 O O . SER A 1 480 ? -4.996 -21.141 3.857 1 88.5 480 SER A O 1
ATOM 3722 N N . GLU A 1 481 ? -5.41 -22.578 5.527 1 89.25 481 GLU A N 1
ATOM 3723 C CA . GLU A 1 481 ? -4.227 -23.391 5.246 1 89.25 481 GLU A CA 1
ATOM 3724 C C . GLU A 1 481 ? -4.395 -24.188 3.953 1 89.25 481 GLU A C 1
ATOM 3726 O O . GLU A 1 481 ? -3.432 -24.375 3.207 1 89.25 481 GLU A O 1
ATOM 3731 N N . ILE A 1 482 ? -5.566 -24.656 3.742 1 93 482 ILE A N 1
ATOM 3732 C CA . ILE A 1 482 ? -5.852 -25.344 2.492 1 93 482 ILE A CA 1
ATOM 3733 C C . ILE A 1 482 ? -5.625 -24.406 1.313 1 93 482 ILE A C 1
ATOM 3735 O O . ILE A 1 482 ? -5.023 -24.781 0.308 1 93 482 ILE A O 1
ATOM 3739 N N . VAL A 1 483 ? -6.121 -23.219 1.472 1 93.38 483 VAL A N 1
ATOM 3740 C CA . VAL A 1 483 ? -5.973 -22.219 0.426 1 93.38 483 VAL A CA 1
ATOM 3741 C C . VAL A 1 483 ? -4.488 -21.984 0.148 1 93.38 483 VAL A C 1
ATOM 3743 O O . VAL A 1 483 ? -4.07 -21.922 -1.01 1 93.38 483 VAL A O 1
ATOM 3746 N N . ASP A 1 484 ? -3.713 -21.938 1.173 1 91.69 484 ASP A N 1
ATOM 3747 C CA . ASP A 1 484 ? -2.285 -21.672 1.045 1 91.69 484 ASP A CA 1
ATOM 3748 C C . ASP A 1 484 ? -1.565 -22.812 0.342 1 91.69 484 ASP A C 1
ATOM 3750 O O . ASP A 1 484 ? -0.697 -22.578 -0.503 1 91.69 484 ASP A O 1
ATOM 3754 N N . LEU A 1 485 ? -1.896 -23.953 0.7 1 93.88 485 LEU A N 1
ATOM 3755 C CA . LEU A 1 485 ? -1.275 -25.125 0.092 1 93.88 485 LEU A CA 1
ATOM 3756 C C . LEU A 1 485 ? -1.601 -25.203 -1.396 1 93.88 485 LEU A C 1
ATOM 3758 O O . LEU A 1 485 ? -0.71 -25.422 -2.219 1 93.88 485 LEU A O 1
ATOM 3762 N N . LEU A 1 486 ? -2.822 -24.969 -1.662 1 95.5 486 LEU A N 1
ATOM 3763 C CA . LEU A 1 486 ? -3.227 -24.984 -3.064 1 95.5 486 LEU A CA 1
ATOM 3764 C C . LEU A 1 486 ? -2.557 -23.844 -3.834 1 95.5 486 LEU A C 1
ATOM 3766 O O . LEU A 1 486 ? -2.182 -24.016 -4.996 1 95.5 486 LEU A O 1
ATOM 3770 N N . ALA A 1 487 ? -2.502 -22.766 -3.219 1 94.69 487 ALA A N 1
ATOM 3771 C CA . ALA A 1 487 ? -1.861 -21.625 -3.871 1 94.69 487 ALA A CA 1
ATOM 3772 C C . ALA A 1 487 ? -0.401 -21.922 -4.195 1 94.69 487 ALA A C 1
ATOM 3774 O O . ALA A 1 487 ? 0.102 -21.531 -5.25 1 94.69 487 ALA A O 1
ATOM 3775 N N . ALA A 1 488 ? 0.274 -22.609 -3.334 1 92.94 488 ALA A N 1
ATOM 3776 C CA . ALA A 1 488 ? 1.682 -22.938 -3.527 1 92.94 488 ALA A CA 1
ATOM 3777 C C . ALA A 1 488 ? 1.865 -23.844 -4.742 1 92.94 488 ALA A C 1
ATOM 3779 O O . ALA A 1 488 ? 2.83 -23.703 -5.496 1 92.94 488 ALA A O 1
ATOM 3780 N N . VAL A 1 489 ? 0.914 -24.719 -4.957 1 95.31 489 VAL A N 1
ATOM 3781 C CA . VAL A 1 489 ? 1.109 -25.75 -5.973 1 95.31 489 VAL A CA 1
ATOM 3782 C C . VAL A 1 489 ? 0.384 -25.359 -7.258 1 95.31 489 VAL A C 1
ATOM 3784 O O . VAL A 1 489 ? 0.64 -25.938 -8.32 1 95.31 489 VAL A O 1
ATOM 3787 N N . HIS A 1 490 ? -0.445 -24.359 -7.227 1 95.44 490 HIS A N 1
ATOM 3788 C CA . HIS A 1 490 ? -1.251 -24.031 -8.398 1 95.44 490 HIS A CA 1
ATOM 3789 C C . HIS A 1 490 ? -0.954 -22.625 -8.898 1 95.44 490 HIS A C 1
ATOM 3791 O O . HIS A 1 490 ? -1.03 -22.359 -10.102 1 95.44 490 HIS A O 1
ATOM 3797 N N . VAL A 1 491 ? -0.752 -21.719 -7.969 1 92.19 491 VAL A N 1
ATOM 3798 C CA . VAL A 1 491 ? -0.656 -20.328 -8.359 1 92.19 491 VAL A CA 1
ATOM 3799 C C . VAL A 1 491 ? 0.801 -19.875 -8.305 1 92.19 491 VAL A C 1
ATOM 3801 O O . VAL A 1 491 ? 1.139 -18.781 -8.789 1 92.19 491 VAL A O 1
ATOM 3804 N N . GLY A 1 492 ? 1.68 -20.672 -7.789 1 88 492 GLY A N 1
ATOM 3805 C CA . GLY A 1 492 ? 3.102 -20.375 -7.781 1 88 492 GLY A CA 1
ATOM 3806 C C . GLY A 1 492 ? 3.506 -19.453 -6.645 1 88 492 GLY A C 1
ATOM 3807 O O . GLY A 1 492 ? 4.465 -18.688 -6.77 1 88 492 GLY A O 1
ATOM 3808 N N . VAL A 1 493 ? 2.723 -19.375 -5.602 1 83.56 493 VAL A N 1
ATOM 3809 C CA . VAL A 1 493 ? 3.064 -18.578 -4.422 1 83.56 493 VAL A CA 1
ATOM 3810 C C . VAL A 1 493 ? 4.211 -19.25 -3.666 1 83.56 493 VAL A C 1
ATOM 3812 O O . VAL A 1 493 ? 4.262 -20.484 -3.561 1 83.56 493 VAL A O 1
ATOM 3815 N N . ASP A 1 494 ? 5.141 -18.359 -3.27 1 74.19 494 ASP A N 1
ATOM 3816 C CA . ASP A 1 494 ? 6.277 -18.906 -2.527 1 74.19 494 ASP A CA 1
ATOM 3817 C C . ASP A 1 494 ? 5.875 -19.281 -1.104 1 74.19 494 ASP A C 1
ATOM 3819 O O . ASP A 1 494 ? 5.5 -18.406 -0.31 1 74.19 494 ASP A O 1
ATOM 3823 N N . ALA A 1 495 ? 5.84 -20.484 -0.911 1 62.28 495 ALA A N 1
ATOM 3824 C CA . ALA A 1 495 ? 5.426 -21.016 0.384 1 62.28 495 ALA A CA 1
ATOM 3825 C C . ALA A 1 495 ? 6.41 -20.625 1.481 1 62.28 495 ALA A C 1
ATOM 3827 O O . ALA A 1 495 ? 6.066 -20.625 2.666 1 62.28 495 ALA A O 1
ATOM 3828 N N . SER A 1 496 ? 7.684 -20.359 1.016 1 57.16 496 SER A N 1
ATOM 3829 C CA . SER A 1 496 ? 8.695 -20.062 2.023 1 57.16 496 SER A CA 1
ATOM 3830 C C . SER A 1 496 ? 8.398 -18.734 2.711 1 57.16 496 SER A C 1
ATOM 3832 O O . SER A 1 496 ? 8.766 -18.531 3.871 1 57.16 496 SER A O 1
ATOM 3834 N N . ASP A 1 497 ? 7.898 -17.797 1.944 1 51.62 497 ASP A N 1
ATOM 3835 C CA . ASP A 1 497 ? 7.625 -16.453 2.463 1 51.62 497 ASP A CA 1
ATOM 3836 C C . ASP A 1 497 ? 6.305 -16.422 3.232 1 51.62 497 ASP A C 1
ATOM 3838 O O . ASP A 1 497 ? 6.059 -15.508 4.016 1 51.62 497 ASP A O 1
ATOM 3842 N N . SER A 1 498 ? 5.375 -17.203 2.771 1 46.84 498 SER A N 1
ATOM 3843 C CA . SER A 1 498 ? 4.031 -17.266 3.336 1 46.84 498 SER A CA 1
ATOM 3844 C C . SER A 1 498 ? 4.059 -17.719 4.793 1 46.84 498 SER A C 1
ATOM 3846 O O . SER A 1 498 ? 3.064 -17.594 5.508 1 46.84 498 SER A O 1
ATOM 3848 N N . ALA A 1 499 ? 5.023 -18.531 5.059 1 39.69 499 ALA A N 1
ATOM 3849 C CA . ALA A 1 499 ? 5.238 -18.984 6.43 1 39.69 499 ALA A CA 1
ATOM 3850 C C . ALA A 1 499 ? 5.383 -17.797 7.383 1 39.69 499 ALA A C 1
ATOM 3852 O O . ALA A 1 499 ? 5.195 -17.938 8.594 1 39.69 499 ALA A O 1
ATOM 3853 N N . GLY A 1 500 ? 5.992 -16.844 6.938 1 35.94 500 GLY A N 1
ATOM 3854 C CA . GLY A 1 500 ? 6.023 -15.656 7.777 1 35.94 500 GLY A CA 1
ATOM 3855 C C . GLY A 1 500 ? 4.648 -15.055 8.008 1 35.94 500 GLY A C 1
ATOM 3856 O O . GLY A 1 500 ? 4.5 -14.125 8.805 1 35.94 500 GLY A O 1
ATOM 3857 N N . VAL A 1 501 ? 3.797 -15.164 7.035 1 36.72 501 VAL A N 1
ATOM 3858 C CA . VAL A 1 501 ? 2.389 -14.859 7.254 1 36.72 501 VAL A CA 1
ATOM 3859 C C . VAL A 1 501 ? 1.816 -15.781 8.328 1 36.72 501 VAL A C 1
ATOM 3861 O O . VAL A 1 501 ? 0.78 -15.484 8.922 1 36.72 501 VAL A O 1
ATOM 3864 N N . THR A 1 502 ? 2.277 -17 8.398 1 36.72 502 THR A N 1
ATOM 3865 C CA . THR A 1 502 ? 1.696 -17.922 9.367 1 36.72 502 THR A CA 1
ATOM 3866 C C . THR A 1 502 ? 1.873 -17.406 10.789 1 36.72 502 THR A C 1
ATOM 3868 O O . THR A 1 502 ? 1.079 -17.719 11.672 1 36.72 502 THR A O 1
ATOM 3871 N N . LYS A 1 503 ? 3.109 -17.25 11.078 1 37.59 503 LYS A N 1
ATOM 3872 C CA . LYS A 1 503 ? 3.184 -17.219 12.539 1 37.59 503 LYS A CA 1
ATOM 3873 C C . LYS A 1 503 ? 2.156 -16.25 13.117 1 37.59 503 LYS A C 1
ATOM 3875 O O . LYS A 1 503 ? 1.493 -16.562 14.109 1 37.59 503 LYS A O 1
ATOM 3880 N N . GLU A 1 504 ? 2.42 -14.922 13.18 1 37.31 504 GLU A N 1
ATOM 3881 C CA . GLU A 1 504 ? 1.36 -14.227 13.898 1 37.31 504 GLU A CA 1
ATOM 3882 C C . GLU A 1 504 ? 0.107 -14.086 13.039 1 37.31 504 GLU A C 1
ATOM 3884 O O . GLU A 1 504 ? -0.114 -13.047 12.414 1 37.31 504 GLU A O 1
ATOM 3889 N N . LYS A 1 505 ? -0.252 -15.062 12.203 1 46.97 505 LYS A N 1
ATOM 3890 C CA . LYS A 1 505 ? -1.543 -15.227 11.539 1 46.97 505 LYS A CA 1
ATOM 3891 C C . LYS A 1 505 ? -2.672 -14.641 12.375 1 46.97 505 LYS A C 1
ATOM 3893 O O . LYS A 1 505 ? -3.154 -15.273 13.312 1 46.97 505 LYS A O 1
ATOM 3898 N N . GLY A 1 506 ? -2.479 -13.656 12.617 1 48.94 506 GLY A N 1
ATOM 3899 C CA . GLY A 1 506 ? -3.463 -12.859 13.328 1 48.94 506 GLY A CA 1
ATOM 3900 C C . GLY A 1 506 ? -4.848 -12.93 12.711 1 48.94 506 GLY A C 1
ATOM 3901 O O . GLY A 1 506 ? -5.105 -13.773 11.852 1 48.94 506 GLY A O 1
ATOM 3902 N N . ILE A 1 507 ? -5.703 -12.43 13.055 1 52.5 507 ILE A N 1
ATOM 3903 C CA . ILE A 1 507 ? -7.121 -12.305 12.742 1 52.5 507 ILE A CA 1
ATOM 3904 C C . ILE A 1 507 ? -7.297 -12.07 11.242 1 52.5 507 ILE A C 1
ATOM 3906 O O . ILE A 1 507 ? -8.227 -12.602 10.625 1 52.5 507 ILE A O 1
ATOM 3910 N N . LEU A 1 508 ? -6.18 -11.664 10.555 1 55.25 508 LEU A N 1
ATOM 3911 C CA . LEU A 1 508 ? -6.324 -11.281 9.148 1 55.25 508 LEU A CA 1
ATOM 3912 C C . LEU A 1 508 ? -6.113 -12.477 8.234 1 55.25 508 LEU A C 1
ATOM 3914 O O . LEU A 1 508 ? -6.73 -12.562 7.168 1 55.25 508 LEU A O 1
ATOM 3918 N N . SER A 1 509 ? -5.297 -13.406 8.664 1 69 509 SER A N 1
ATOM 3919 C CA . SER A 1 509 ? -5.051 -14.586 7.836 1 69 509 SER A CA 1
ATOM 3920 C C . SER A 1 509 ? -6.289 -15.469 7.746 1 69 509 SER A C 1
ATOM 3922 O O . SER A 1 509 ? -6.469 -16.203 6.766 1 69 509 SER A O 1
ATOM 3924 N N . ARG A 1 510 ? -7.125 -15.273 8.594 1 75 510 ARG A N 1
ATOM 3925 C CA . ARG A 1 510 ? -8.312 -16.125 8.609 1 75 510 ARG A CA 1
ATOM 3926 C C . ARG A 1 510 ? -9.359 -15.609 7.621 1 75 510 ARG A C 1
ATOM 3928 O O . ARG A 1 510 ? -10.312 -16.328 7.297 1 75 510 ARG A O 1
ATOM 3935 N N . GLN A 1 511 ? -9.062 -14.5 7.133 1 86.38 511 GLN A N 1
ATOM 3936 C CA . GLN A 1 511 ? -10 -13.93 6.172 1 86.38 511 GLN A CA 1
ATOM 3937 C C . GLN A 1 511 ? -9.633 -14.312 4.742 1 86.38 511 GLN A C 1
ATOM 3939 O O . GLN A 1 511 ? -10.359 -14 3.799 1 86.38 511 GLN A O 1
ATOM 3944 N N . ILE A 1 512 ? -8.562 -15.133 4.625 1 89.19 512 ILE A N 1
ATOM 3945 C CA . ILE A 1 512 ? -8.141 -15.555 3.293 1 89.19 512 ILE A CA 1
ATOM 3946 C C . ILE A 1 512 ? -9.109 -16.609 2.762 1 89.19 512 ILE A C 1
ATOM 3948 O O . ILE A 1 512 ? -9.359 -17.625 3.424 1 89.19 512 ILE A O 1
ATOM 3952 N N . ILE A 1 513 ? -9.602 -16.391 1.554 1 93.44 513 ILE A N 1
ATOM 3953 C CA . ILE A 1 513 ? -10.539 -17.344 0.97 1 93.44 513 ILE A CA 1
ATOM 3954 C C . ILE A 1 513 ? -10.016 -17.812 -0.39 1 93.44 513 ILE A C 1
ATOM 3956 O O . ILE A 1 513 ? -10.641 -18.641 -1.047 1 93.44 513 ILE A O 1
ATOM 3960 N N . GLY A 1 514 ? -8.93 -17.234 -0.848 1 94.19 514 GLY A N 1
ATOM 3961 C CA . GLY A 1 514 ? -8.406 -17.609 -2.15 1 94.19 514 GLY A CA 1
ATOM 3962 C C . GLY A 1 514 ? -7.117 -16.891 -2.506 1 94.19 514 GLY A C 1
ATOM 3963 O O . GLY A 1 514 ? -6.547 -16.188 -1.674 1 94.19 514 GLY A O 1
ATOM 3964 N N . TRP A 1 515 ? -6.648 -17.203 -3.744 1 92.69 515 TRP A N 1
ATOM 3965 C CA . TRP A 1 515 ? -5.445 -16.594 -4.301 1 92.69 515 TRP A CA 1
ATOM 3966 C C . TRP A 1 515 ? -5.574 -16.406 -5.809 1 92.69 515 TRP A C 1
ATOM 3968 O O . TRP A 1 515 ? -6.277 -17.156 -6.477 1 92.69 515 TRP A O 1
ATOM 3978 N N . ARG A 1 516 ? -4.941 -15.375 -6.246 1 89 516 ARG A N 1
ATOM 3979 C CA . ARG A 1 516 ? -4.824 -15.195 -7.691 1 89 516 ARG A CA 1
ATOM 3980 C C . ARG A 1 516 ? -3.453 -14.648 -8.062 1 89 516 ARG A C 1
ATOM 3982 O O . ARG A 1 516 ? -2.928 -13.758 -7.387 1 89 516 ARG A O 1
ATOM 3989 N N . ASN A 1 517 ? -2.875 -15.188 -9.023 1 83.12 517 ASN A N 1
ATOM 3990 C CA . ASN A 1 517 ? -1.633 -14.734 -9.641 1 83.12 517 ASN A CA 1
ATOM 3991 C C . ASN A 1 517 ? -1.694 -14.852 -11.164 1 83.12 517 ASN A C 1
ATOM 3993 O O . ASN A 1 517 ? -1.611 -15.945 -11.719 1 83.12 517 ASN A O 1
ATOM 3997 N N . GLY A 1 518 ? -1.886 -13.68 -11.797 1 80.19 518 GLY A N 1
ATOM 3998 C CA . GLY A 1 518 ? -2.1 -13.719 -13.234 1 80.19 518 GLY A CA 1
ATOM 3999 C C . GLY A 1 518 ? -3.352 -14.477 -13.633 1 80.19 518 GLY A C 1
ATOM 4000 O O . GLY A 1 518 ? -4.445 -14.172 -13.148 1 80.19 518 GLY A O 1
ATOM 4001 N N . ARG A 1 519 ? -3.125 -15.523 -14.391 1 84.94 519 ARG A N 1
ATOM 4002 C CA . ARG A 1 519 ? -4.27 -16.266 -14.914 1 84.94 519 ARG A CA 1
ATOM 4003 C C . ARG A 1 519 ? -4.695 -17.359 -13.953 1 84.94 519 ARG A C 1
ATOM 4005 O O . ARG A 1 519 ? -5.77 -17.953 -14.109 1 84.94 519 ARG A O 1
ATOM 4012 N N . TYR A 1 520 ? -3.9 -17.641 -12.992 1 90.69 520 TYR A N 1
ATOM 4013 C CA . TYR A 1 520 ? -4.215 -18.75 -12.094 1 90.69 520 TYR A CA 1
ATOM 4014 C C . TYR A 1 520 ? -4.922 -18.25 -10.844 1 90.69 520 TYR A C 1
ATOM 4016 O O . TYR A 1 520 ? -4.586 -17.188 -10.312 1 90.69 520 TYR A O 1
ATOM 4024 N N . SER A 1 521 ? -5.863 -18.984 -10.422 1 93.5 521 SER A N 1
ATOM 4025 C CA . SER A 1 521 ? -6.566 -18.594 -9.203 1 93.5 521 SER A CA 1
ATOM 4026 C C . SER A 1 521 ? -7.059 -19.812 -8.438 1 93.5 521 SER A C 1
ATOM 4028 O O . SER A 1 521 ? -7.293 -20.875 -9.023 1 93.5 521 SER A O 1
ATOM 4030 N N . VAL A 1 522 ? -7.039 -19.719 -7.117 1 96.06 522 VAL A N 1
ATOM 4031 C CA . VAL A 1 522 ? -7.715 -20.609 -6.188 1 96.06 522 VAL A CA 1
ATOM 4032 C C . VAL A 1 522 ? -8.875 -19.875 -5.52 1 96.06 522 VAL A C 1
ATOM 4034 O O . VAL A 1 522 ? -8.68 -18.844 -4.883 1 96.06 522 VAL A O 1
ATOM 4037 N N . ILE A 1 523 ? -10.07 -20.344 -5.715 1 95.5 523 ILE A N 1
ATOM 4038 C CA . ILE A 1 523 ? -11.234 -19.656 -5.164 1 95.5 523 ILE A CA 1
ATOM 4039 C C . ILE A 1 523 ? -12.258 -20.672 -4.672 1 95.5 523 ILE A C 1
ATOM 4041 O O . ILE A 1 523 ? -12.289 -21.812 -5.141 1 95.5 523 ILE A O 1
ATOM 4045 N N . PRO A 1 524 ? -13.086 -20.266 -3.705 1 95.38 524 PRO A N 1
ATOM 4046 C CA . PRO A 1 524 ? -14.188 -21.172 -3.338 1 95.38 524 PRO A CA 1
ATOM 4047 C C . PRO A 1 524 ? -15.141 -21.438 -4.496 1 95.38 524 PRO A C 1
ATOM 4049 O O . PRO A 1 524 ? -15.453 -20.531 -5.273 1 95.38 524 PRO A O 1
ATOM 4052 N N . SER A 1 525 ? -15.609 -22.641 -4.559 1 93.62 525 SER A N 1
ATOM 4053 C CA . SER A 1 525 ? -16.547 -23.016 -5.605 1 93.62 525 SER A CA 1
ATOM 4054 C C . SER A 1 525 ? -17.844 -22.203 -5.512 1 93.62 525 SER A C 1
ATOM 4056 O O . SER A 1 525 ? -18.531 -22.016 -6.512 1 93.62 525 SER A O 1
ATOM 4058 N N . LEU A 1 526 ? -18.062 -21.734 -4.336 1 93.56 526 LEU A N 1
ATOM 4059 C CA . LEU A 1 526 ? -19.234 -20.891 -4.133 1 93.56 526 LEU A CA 1
ATOM 4060 C C . LEU A 1 526 ? -19.234 -19.703 -5.094 1 93.56 526 LEU A C 1
ATOM 4062 O O . LEU A 1 526 ? -20.281 -19.328 -5.629 1 93.56 526 LEU A O 1
ATOM 4066 N N . LEU A 1 527 ? -18.109 -19.109 -5.32 1 93.12 527 LEU A N 1
ATOM 4067 C CA . LEU A 1 527 ? -18 -17.922 -6.16 1 93.12 527 LEU A CA 1
ATOM 4068 C C . LEU A 1 527 ? -18.25 -18.266 -7.625 1 93.12 527 LEU A C 1
ATOM 4070 O O . LEU A 1 527 ? -18.625 -17.391 -8.414 1 93.12 527 LEU A O 1
ATOM 4074 N N . LEU A 1 528 ? -18.031 -19.5 -7.949 1 90.75 528 LEU A N 1
ATOM 4075 C CA . LEU A 1 528 ? -18.234 -19.938 -9.32 1 90.75 528 LEU A CA 1
ATOM 4076 C C . LEU A 1 528 ? -19.703 -20.297 -9.57 1 90.75 528 LEU A C 1
ATOM 4078 O O . LEU A 1 528 ? -20.25 -19.984 -10.633 1 90.75 528 LEU A O 1
ATOM 4082 N N . GLU A 1 529 ? -20.297 -20.875 -8.555 1 86 529 GLU A N 1
ATOM 4083 C CA . GLU A 1 529 ? -21.656 -21.375 -8.734 1 86 529 GLU A CA 1
ATOM 4084 C C . GLU A 1 529 ? -22.688 -20.375 -8.234 1 86 529 GLU A C 1
ATOM 4086 O O . GLU A 1 529 ? -23.781 -20.281 -8.789 1 86 529 GLU A O 1
ATOM 4091 N N . MET A 1 530 ? -22.406 -19.672 -7.277 1 86.56 530 MET A N 1
ATOM 4092 C CA . MET A 1 530 ? -23.266 -18.688 -6.625 1 86.56 530 MET A CA 1
ATOM 4093 C C . MET A 1 530 ? -24.578 -19.328 -6.156 1 86.56 530 MET A C 1
ATOM 4095 O O . MET A 1 530 ? -25.656 -18.75 -6.324 1 86.56 530 MET A O 1
ATOM 4099 N N . LYS A 1 531 ? -24.438 -20.531 -5.734 1 85.25 531 LYS A N 1
ATOM 4100 C CA . LYS A 1 531 ? -25.547 -21.297 -5.164 1 85.25 531 LYS A CA 1
ATOM 4101 C C . LYS A 1 531 ? -25.094 -22.094 -3.943 1 85.25 531 LYS A C 1
ATOM 4103 O O . LYS A 1 531 ? -23.953 -22.562 -3.895 1 85.25 531 LYS A O 1
ATOM 4108 N N . PRO A 1 532 ? -26.031 -22.141 -3.041 1 85.81 532 PRO A N 1
ATOM 4109 C CA . PRO A 1 532 ? -25.656 -22.984 -1.908 1 85.81 532 PRO A CA 1
ATOM 4110 C C . PRO A 1 532 ? -25.625 -24.469 -2.27 1 85.81 532 PRO A C 1
ATOM 4112 O O . PRO A 1 532 ? -26.594 -24.984 -2.84 1 85.81 532 PRO A O 1
ATOM 4115 N N . SER A 1 533 ? -24.531 -25.109 -2.135 1 80.75 533 SER A N 1
ATOM 4116 C CA . SER A 1 533 ? -24.375 -26.547 -2.344 1 80.75 533 SER A CA 1
ATOM 4117 C C . SER A 1 533 ? -23.281 -27.109 -1.441 1 80.75 533 SER A C 1
ATOM 4119 O O . SER A 1 533 ? -22.5 -26.359 -0.851 1 80.75 533 SER A O 1
ATOM 4121 N N . MET A 1 534 ? -23.328 -28.391 -1.397 1 75.69 534 MET A N 1
ATOM 4122 C CA . MET A 1 534 ? -22.312 -29.062 -0.594 1 75.69 534 MET A CA 1
ATOM 4123 C C . MET A 1 534 ? -20.922 -28.828 -1.177 1 75.69 534 MET A C 1
ATOM 4125 O O . MET A 1 534 ? -19.922 -28.812 -0.447 1 75.69 534 MET A O 1
ATOM 4129 N N . HIS A 1 535 ? -20.922 -28.578 -2.402 1 83.81 535 HIS A N 1
ATOM 4130 C CA . HIS A 1 535 ? -19.656 -28.391 -3.102 1 83.81 535 HIS A CA 1
ATOM 4131 C C . HIS A 1 535 ? -19.172 -26.953 -3.012 1 83.81 535 HIS A C 1
ATOM 4133 O O . HIS A 1 535 ? -18.016 -26.656 -3.299 1 83.81 535 HIS A O 1
ATOM 4139 N N . ALA A 1 536 ? -20.047 -26.156 -2.504 1 87.12 536 ALA A N 1
ATOM 4140 C CA . ALA A 1 536 ? -19.781 -24.719 -2.537 1 87.12 536 ALA A CA 1
ATOM 4141 C C . ALA A 1 536 ? -18.594 -24.359 -1.649 1 87.12 536 ALA A C 1
ATOM 4143 O O . ALA A 1 536 ? -17.891 -23.375 -1.919 1 87.12 536 ALA A O 1
ATOM 4144 N N . VAL A 1 537 ? -18.328 -25.188 -0.656 1 89.75 537 VAL A N 1
ATOM 4145 C CA . VAL A 1 537 ? -17.297 -24.844 0.331 1 89.75 537 VAL A CA 1
ATOM 4146 C C . VAL A 1 537 ? -15.93 -25.312 -0.156 1 89.75 537 VAL A C 1
ATOM 4148 O O . VAL A 1 537 ? -14.898 -24.859 0.335 1 89.75 537 VAL A O 1
ATOM 4151 N N . ARG A 1 538 ? -15.953 -26.172 -1.114 1 92.25 538 ARG A N 1
ATOM 4152 C CA . ARG A 1 538 ? -14.695 -26.688 -1.648 1 92.25 538 ARG A CA 1
ATOM 4153 C C . ARG A 1 538 ? -13.969 -25.594 -2.439 1 92.25 538 ARG A C 1
ATOM 4155 O O . ARG A 1 538 ? -14.562 -24.594 -2.832 1 92.25 538 ARG A O 1
ATOM 4162 N N . LEU A 1 539 ? -12.703 -25.859 -2.596 1 95.38 539 LEU A N 1
ATOM 4163 C CA . LEU A 1 539 ? -11.891 -24.922 -3.357 1 95.38 539 LEU A CA 1
ATOM 4164 C C . LEU A 1 539 ? -11.688 -25.406 -4.785 1 95.38 539 LEU A C 1
ATOM 4166 O O . LEU A 1 539 ? -11.602 -26.609 -5.027 1 95.38 539 LEU A O 1
ATOM 4170 N N . ALA A 1 540 ? -11.648 -24.469 -5.676 1 95.75 540 ALA A N 1
ATOM 4171 C CA . ALA A 1 540 ? -11.414 -24.766 -7.09 1 95.75 540 ALA A CA 1
ATOM 4172 C C . ALA A 1 540 ? -10.164 -24.062 -7.602 1 95.75 540 ALA A C 1
ATOM 4174 O O . ALA A 1 540 ? -9.93 -22.891 -7.297 1 95.75 540 ALA A O 1
ATOM 4175 N N . CYS A 1 541 ? -9.344 -24.797 -8.273 1 96.56 541 CYS A N 1
ATOM 4176 C CA . CYS A 1 541 ? -8.195 -24.25 -8.984 1 96.56 541 CYS A CA 1
ATOM 4177 C C . CYS A 1 541 ? -8.57 -23.906 -10.43 1 96.56 541 CYS A C 1
ATOM 4179 O O . CYS A 1 541 ? -9.172 -24.734 -11.125 1 96.56 541 CYS A O 1
ATOM 4181 N N . ARG A 1 542 ? -8.25 -22.703 -10.867 1 93.88 542 ARG A N 1
ATOM 4182 C CA . ARG A 1 542 ? -8.633 -22.234 -12.195 1 93.88 542 ARG A CA 1
ATOM 4183 C C . ARG A 1 542 ? -7.445 -21.641 -12.938 1 93.88 542 ARG A C 1
ATOM 4185 O O . ARG A 1 542 ? -6.523 -21.109 -12.312 1 93.88 542 ARG A O 1
ATOM 4192 N N . ASP A 1 543 ? -7.469 -21.781 -14.242 1 91.69 543 ASP A N 1
ATOM 4193 C CA . ASP A 1 543 ? -6.445 -21.203 -15.117 1 91.69 543 ASP A CA 1
ATOM 4194 C C . ASP A 1 543 ? -7.039 -20.156 -16.047 1 91.69 543 ASP A C 1
ATOM 4196 O O . ASP A 1 543 ? -6.844 -20.203 -17.266 1 91.69 543 ASP A O 1
ATOM 4200 N N . SER A 1 544 ? -7.895 -19.312 -15.453 1 86.19 544 SER A N 1
ATOM 4201 C CA . SER A 1 544 ? -8.5 -18.156 -16.109 1 86.19 544 SER A CA 1
ATOM 4202 C C . SER A 1 544 ? -8.359 -16.906 -15.273 1 86.19 544 SER A C 1
ATOM 4204 O O . SER A 1 544 ? -8.289 -16.969 -14.047 1 86.19 544 SER A O 1
ATOM 4206 N N . PHE A 1 545 ? -8.406 -15.852 -16.016 1 85.69 545 PHE A N 1
ATOM 4207 C CA . PHE A 1 545 ? -8.289 -14.578 -15.312 1 85.69 545 PHE A CA 1
ATOM 4208 C C . PHE A 1 545 ? -9.664 -14.055 -14.914 1 85.69 545 PHE A C 1
ATOM 4210 O O . PHE A 1 545 ? -10.469 -13.688 -15.766 1 85.69 545 PHE A O 1
ATOM 4217 N N . TYR A 1 546 ? -9.93 -13.953 -13.586 1 86.12 546 TYR A N 1
ATOM 4218 C CA . TYR A 1 546 ? -11.18 -13.422 -13.062 1 86.12 546 TYR A CA 1
ATOM 4219 C C . TYR A 1 546 ? -11.016 -11.961 -12.641 1 86.12 546 TYR A C 1
ATOM 4221 O O . TYR A 1 546 ? -10.383 -11.672 -11.633 1 86.12 546 TYR A O 1
ATOM 4229 N N . ALA A 1 547 ? -11.711 -11.109 -13.312 1 79 547 ALA A N 1
ATOM 4230 C CA . ALA A 1 547 ? -11.422 -9.68 -13.25 1 79 547 ALA A CA 1
ATOM 4231 C C . ALA A 1 547 ? -12.055 -9.055 -12.008 1 79 547 ALA A C 1
ATOM 4233 O O . ALA A 1 547 ? -11.562 -8.039 -11.5 1 79 547 ALA A O 1
ATOM 4234 N N . ASN A 1 548 ? -13.148 -9.555 -11.477 1 80.38 548 ASN A N 1
ATOM 4235 C CA . ASN A 1 548 ? -13.828 -8.875 -10.383 1 80.38 548 ASN A CA 1
ATOM 4236 C C . ASN A 1 548 ? -13.414 -9.445 -9.023 1 80.38 548 ASN A C 1
ATOM 4238 O O . ASN A 1 548 ? -14.055 -9.18 -8.008 1 80.38 548 ASN A O 1
ATOM 4242 N N . LEU A 1 549 ? -12.398 -10.273 -9.047 1 85.19 549 LEU A N 1
ATOM 4243 C CA . LEU A 1 549 ? -11.797 -10.719 -7.793 1 85.19 549 LEU A CA 1
ATOM 4244 C C . LEU A 1 549 ? -10.617 -9.836 -7.418 1 85.19 549 LEU A C 1
ATOM 4246 O O . LEU A 1 549 ? -9.508 -10.023 -7.926 1 85.19 549 LEU A O 1
ATOM 4250 N N . ARG A 1 550 ? -10.844 -9.031 -6.508 1 81.62 550 ARG A N 1
ATOM 4251 C CA . ARG A 1 550 ? -9.773 -8.156 -6.043 1 81.62 550 ARG A CA 1
ATOM 4252 C C . ARG A 1 550 ? -8.812 -8.898 -5.121 1 81.62 550 ARG A C 1
ATOM 4254 O O . ARG A 1 550 ? -9.234 -9.773 -4.355 1 81.62 550 ARG A O 1
ATOM 4261 N N . VAL A 1 551 ? -7.562 -8.516 -5.238 1 83.56 551 VAL A N 1
ATOM 4262 C CA . VAL A 1 551 ? -6.551 -9.234 -4.465 1 83.56 551 VAL A CA 1
ATOM 4263 C C . VAL A 1 551 ? -5.68 -8.234 -3.707 1 83.56 551 VAL A C 1
ATOM 4265 O O . VAL A 1 551 ? -5.598 -7.059 -4.082 1 83.56 551 VAL A O 1
ATOM 4268 N N . HIS A 1 552 ? -5.082 -8.68 -2.68 1 80.62 552 HIS A N 1
ATOM 4269 C CA . HIS A 1 552 ? -4.031 -7.938 -1.987 1 80.62 552 HIS A CA 1
ATOM 4270 C C . HIS A 1 552 ? -2.721 -7.984 -2.766 1 80.62 552 HIS A C 1
ATOM 4272 O O . HIS A 1 552 ? -2.598 -8.727 -3.74 1 80.62 552 HIS A O 1
ATOM 4278 N N . GLN A 1 553 ? -1.723 -7.332 -2.412 1 71.75 553 GLN A N 1
ATOM 4279 C CA . GLN A 1 553 ? -0.455 -7.203 -3.121 1 71.75 553 GLN A CA 1
ATOM 4280 C C . GLN A 1 553 ? 0.226 -8.555 -3.289 1 71.75 553 GLN A C 1
ATOM 4282 O O . GLN A 1 553 ? 0.914 -8.797 -4.281 1 71.75 553 GLN A O 1
ATOM 4287 N N . ASP A 1 554 ? -0.037 -9.406 -2.285 1 75.25 554 ASP A N 1
ATOM 4288 C CA . ASP A 1 554 ? 0.612 -10.711 -2.359 1 75.25 554 ASP A CA 1
ATOM 4289 C C . ASP A 1 554 ? -0.203 -11.68 -3.211 1 75.25 554 ASP A C 1
ATOM 4291 O O . ASP A 1 554 ? 0.201 -12.828 -3.414 1 75.25 554 ASP A O 1
ATOM 4295 N N . GLY A 1 555 ? -1.361 -11.242 -3.66 1 81.94 555 GLY A N 1
ATOM 4296 C CA . GLY A 1 555 ? -2.209 -12.07 -4.496 1 81.94 555 GLY A CA 1
ATOM 4297 C C . GLY A 1 555 ? -3.312 -12.766 -3.723 1 81.94 555 GLY A C 1
ATOM 4298 O O . GLY A 1 555 ? -4.176 -13.422 -4.312 1 81.94 555 GLY A O 1
ATOM 4299 N N . SER A 1 556 ? -3.295 -12.594 -2.424 1 89.25 556 SER A N 1
ATOM 4300 C CA . SER A 1 556 ? -4.316 -13.25 -1.609 1 89.25 556 SER A CA 1
ATOM 4301 C C . SER A 1 556 ? -5.664 -12.555 -1.752 1 89.25 556 SER A C 1
ATOM 4303 O O . SER A 1 556 ? -5.73 -11.344 -1.969 1 89.25 556 SER A O 1
ATOM 4305 N N . ILE A 1 557 ? -6.695 -13.328 -1.674 1 90.38 557 ILE A N 1
ATOM 4306 C CA . ILE A 1 557 ? -8.062 -12.828 -1.671 1 90.38 557 ILE A CA 1
ATOM 4307 C C . ILE A 1 557 ? -8.648 -12.938 -0.264 1 90.38 557 ILE A C 1
ATOM 4309 O O . ILE A 1 557 ? -8.758 -14.031 0.289 1 90.38 557 ILE A O 1
ATOM 4313 N N . HIS A 1 558 ? -9.055 -11.797 0.291 1 91.25 558 HIS A N 1
ATOM 4314 C CA . HIS A 1 558 ? -9.594 -11.773 1.644 1 91.25 558 HIS A CA 1
ATOM 4315 C C . HIS A 1 558 ? -11.094 -11.461 1.629 1 91.25 558 HIS A C 1
ATOM 4317 O O . HIS A 1 558 ? -11.555 -10.641 0.836 1 91.25 558 HIS A O 1
ATOM 4323 N N . SER A 1 559 ? -11.742 -12.172 2.467 1 92.38 559 SER A N 1
ATOM 4324 C CA . SER A 1 559 ? -13.141 -11.836 2.719 1 92.38 559 SER A CA 1
ATOM 4325 C C . SER A 1 559 ? -13.258 -10.648 3.672 1 92.38 559 SER A C 1
ATOM 4327 O O . SER A 1 559 ? -12.562 -10.586 4.688 1 92.38 559 SER A O 1
ATOM 4329 N N . SER A 1 560 ? -14.117 -9.703 3.262 1 88.56 560 SER A N 1
ATOM 4330 C CA . SER A 1 560 ? -14.406 -8.594 4.168 1 88.56 560 SER A CA 1
ATOM 4331 C C . SER A 1 560 ? -15.203 -9.07 5.379 1 88.56 560 SER A C 1
ATOM 4333 O O . SER A 1 560 ? -15.82 -10.133 5.344 1 88.56 560 SER A O 1
ATOM 4335 N N . TYR A 1 561 ? -15.117 -8.18 6.359 1 80.69 561 TYR A N 1
ATOM 4336 C CA . TYR A 1 561 ? -15.992 -8.445 7.496 1 80.69 561 TYR A CA 1
ATOM 4337 C C . TYR A 1 561 ? -17.438 -8.07 7.18 1 80.69 561 TYR A C 1
ATOM 4339 O O . TYR A 1 561 ? -17.688 -7.207 6.332 1 80.69 561 TYR A O 1
ATOM 4347 N N . GLY A 1 562 ? -18.266 -8.867 7.621 1 74.19 562 GLY A N 1
ATOM 4348 C CA . GLY A 1 562 ? -19.656 -8.547 7.43 1 74.19 562 GLY A CA 1
ATOM 4349 C C . GLY A 1 562 ? -20.094 -7.281 8.156 1 74.19 562 GLY A C 1
ATOM 4350 O O . GLY A 1 562 ? -19.359 -6.785 9.023 1 74.19 562 GLY A O 1
ATOM 4351 N N . GLY A 1 563 ? -21.016 -6.559 7.543 1 65.25 563 GLY A N 1
ATOM 4352 C CA . GLY A 1 563 ? -21.594 -5.414 8.234 1 65.25 563 GLY A CA 1
ATOM 4353 C C . GLY A 1 563 ? -22.281 -5.789 9.531 1 65.25 563 GLY A C 1
ATOM 4354 O O . GLY A 1 563 ? -22.672 -6.941 9.727 1 65.25 563 GLY A O 1
ATOM 4355 N N . ALA A 1 564 ? -22.297 -4.879 10.484 1 59.44 564 ALA A N 1
ATOM 4356 C CA . ALA A 1 564 ? -23.016 -5.109 11.742 1 59.44 564 ALA A CA 1
ATOM 4357 C C . ALA A 1 564 ? -24.516 -5.176 11.516 1 59.44 564 ALA A C 1
ATOM 4359 O O . ALA A 1 564 ? -25.094 -4.328 10.82 1 59.44 564 ALA A O 1
ATOM 4360 N N . ILE A 1 565 ? -25.078 -6.363 11.734 1 68.94 565 ILE A N 1
ATOM 4361 C CA . ILE A 1 565 ? -26.531 -6.52 11.711 1 68.94 565 ILE A CA 1
ATOM 4362 C C . ILE A 1 565 ? -27.062 -6.668 13.133 1 68.94 565 ILE A C 1
ATOM 4364 O O . ILE A 1 565 ? -26.516 -7.445 13.922 1 68.94 565 ILE A O 1
ATOM 4368 N N . TYR A 1 566 ? -27.984 -5.75 13.453 1 63.47 566 TYR A N 1
ATOM 4369 C CA . TYR A 1 566 ? -28.562 -5.762 14.789 1 63.47 566 TYR A CA 1
ATOM 4370 C C . TYR A 1 566 ? -29.922 -6.457 14.797 1 63.47 566 TYR A C 1
ATOM 4372 O O . TYR A 1 566 ? -30.625 -6.461 13.781 1 63.47 566 TYR A O 1
ATOM 4380 N N . THR A 1 567 ? -30.141 -7.195 15.898 1 62.47 567 THR A N 1
ATOM 4381 C CA . THR A 1 567 ? -31.438 -7.852 16.078 1 62.47 567 THR A CA 1
ATOM 4382 C C . THR A 1 567 ? -32.438 -6.898 16.703 1 62.47 567 THR A C 1
ATOM 4384 O O . THR A 1 567 ? -32.125 -6.188 17.656 1 62.47 567 THR A O 1
ATOM 4387 N N . ASP A 1 568 ? -33.5 -6.691 16.031 1 58 568 ASP A N 1
ATOM 4388 C CA . ASP A 1 568 ? -34.594 -5.949 16.641 1 58 568 ASP A CA 1
ATOM 4389 C C . ASP A 1 568 ? -35.219 -6.727 17.797 1 58 568 ASP A C 1
ATOM 4391 O O . ASP A 1 568 ? -36.094 -7.562 17.594 1 58 568 ASP A O 1
ATOM 4395 N N . ARG A 1 569 ? -34.719 -6.68 18.922 1 52.72 569 ARG A N 1
ATOM 4396 C CA . ARG A 1 569 ? -35.188 -7.469 20.047 1 52.72 569 ARG A CA 1
ATOM 4397 C C . ARG A 1 569 ? -36.594 -6.996 20.484 1 52.72 569 ARG A C 1
ATOM 4399 O O . ARG A 1 569 ? -37.406 -7.801 20.922 1 52.72 569 ARG A O 1
ATOM 4406 N N . ASP A 1 570 ? -36.781 -5.688 20.547 1 51.41 570 ASP A N 1
ATOM 4407 C CA . ASP A 1 570 ? -37.969 -5.121 21.203 1 51.41 570 ASP A CA 1
ATOM 4408 C C . ASP A 1 570 ? -39.188 -5.219 20.297 1 51.41 570 ASP A C 1
ATOM 4410 O O . ASP A 1 570 ? -40.312 -5.246 20.781 1 51.41 570 ASP A O 1
ATOM 4414 N N . ARG A 1 571 ? -38.875 -5.188 19.078 1 50.69 571 ARG A N 1
ATOM 4415 C CA . ARG A 1 571 ? -40.062 -5.043 18.219 1 50.69 571 ARG A CA 1
ATOM 4416 C C . ARG A 1 571 ? -40.875 -6.324 18.203 1 50.69 571 ARG A C 1
ATOM 4418 O O . ARG A 1 571 ? -42.094 -6.285 17.953 1 50.69 571 ARG A O 1
ATOM 4425 N N . PHE A 1 572 ? -40.062 -7.402 18.312 1 48.97 572 PHE A N 1
ATOM 4426 C CA . PHE A 1 572 ? -40.844 -8.633 18.172 1 48.97 572 PHE A CA 1
ATOM 4427 C C . PHE A 1 572 ? -40.906 -9.398 19.484 1 48.97 572 PHE A C 1
ATOM 4429 O O . PHE A 1 572 ? -40.875 -10.633 19.5 1 48.97 572 PHE A O 1
ATOM 4436 N N . SER A 1 573 ? -40.625 -8.664 20.609 1 42.66 573 SER A N 1
ATOM 4437 C CA . SER A 1 573 ? -40.906 -9.359 21.875 1 42.66 573 SER A CA 1
ATOM 4438 C C . SER A 1 573 ? -42.344 -9.812 21.953 1 42.66 573 SER A C 1
ATOM 4440 O O . SER A 1 573 ? -43.281 -9.016 21.766 1 42.66 573 SER A O 1
ATOM 4442 N N . VAL A 1 574 ? -42.562 -11.016 21.797 1 41.38 574 VAL A N 1
ATOM 4443 C CA . VAL A 1 574 ? -43.844 -11.562 22.156 1 41.38 574 VAL A CA 1
ATOM 4444 C C . VAL A 1 574 ? -44.188 -11.172 23.594 1 41.38 574 VAL A C 1
ATOM 4446 O O . VAL A 1 574 ? -43.406 -11.398 24.5 1 41.38 574 VAL A O 1
ATOM 4449 N N . PRO A 1 575 ? -44.938 -10.211 23.906 1 37.03 575 PRO A N 1
ATOM 4450 C CA . PRO A 1 575 ? -45.281 -9.992 25.312 1 37.03 575 PRO A CA 1
ATOM 4451 C C . PRO A 1 575 ? -45.312 -11.281 26.125 1 37.03 575 PRO A C 1
ATOM 4453 O O . PRO A 1 575 ? -45.719 -12.328 25.625 1 37.03 575 PRO A O 1
ATOM 4456 N N . ALA A 1 576 ? -44.469 -11.391 27.172 1 34.94 576 ALA A N 1
ATOM 4457 C CA . ALA A 1 576 ? -44.469 -12.531 28.078 1 34.94 576 ALA A CA 1
ATOM 4458 C C . ALA A 1 576 ? -45.875 -13.125 28.219 1 34.94 576 ALA A C 1
ATOM 4460 O O . ALA A 1 576 ? -46.031 -14.344 28.297 1 34.94 576 ALA A O 1
ATOM 4461 N N . GLN A 1 577 ? -46.812 -12.32 28.906 1 34.47 577 GLN A N 1
ATOM 4462 C CA . GLN A 1 577 ? -48.094 -12.82 29.375 1 34.47 577 GLN A CA 1
ATOM 4463 C C . GLN A 1 577 ? -48.906 -13.398 28.234 1 34.47 577 GLN A C 1
ATOM 4465 O O . GLN A 1 577 ? -50 -13.938 28.438 1 34.47 577 GLN A O 1
ATOM 4470 N N . VAL A 1 578 ? -48.906 -12.812 27.141 1 34.72 578 VAL A N 1
ATOM 4471 C CA . VAL A 1 578 ? -49.781 -13.414 26.125 1 34.72 578 VAL A CA 1
ATOM 4472 C C . VAL A 1 578 ? -49.219 -14.75 25.672 1 34.72 578 VAL A C 1
ATOM 4474 O O . VAL A 1 578 ? -48.312 -14.797 24.828 1 34.72 578 VAL A O 1
ATOM 4477 N N . SER A 1 579 ? -48.625 -15.547 26.531 1 32.66 579 SER A N 1
ATOM 4478 C CA . SER A 1 579 ? -48.312 -16.969 26.406 1 32.66 579 SER A CA 1
ATOM 4479 C C . SER A 1 579 ? -49.312 -17.672 25.5 1 32.66 579 SER A C 1
ATOM 4481 O O . SER A 1 579 ? -48.969 -18.625 24.797 1 32.66 579 SER A O 1
ATOM 4483 N N . GLN A 1 580 ? -50.562 -17.906 26.125 1 32.62 580 GLN A N 1
ATOM 4484 C CA . GLN A 1 580 ? -51.562 -18.828 25.656 1 32.62 580 GLN A CA 1
ATOM 4485 C C . GLN A 1 580 ? -52.156 -18.375 24.328 1 32.62 580 GLN A C 1
ATOM 4487 O O . GLN A 1 580 ? -52.938 -19.094 23.688 1 32.62 580 GLN A O 1
ATOM 4492 N N . GLN A 1 581 ? -52.656 -17.062 24.281 1 29.72 581 GLN A N 1
ATOM 4493 C CA . GLN A 1 581 ? -53.375 -16.812 23.047 1 29.72 581 GLN A CA 1
ATOM 4494 C C . GLN A 1 581 ? -52.438 -16.719 21.844 1 29.72 581 GLN A C 1
ATOM 4496 O O . GLN A 1 581 ? -51.344 -16.125 21.953 1 29.72 581 GLN A O 1
ATOM 4501 N N . PRO A 1 582 ? -52.625 -17.672 20.906 1 31.58 582 PRO A N 1
ATOM 4502 C CA . PRO A 1 582 ? -51.938 -17.625 19.625 1 31.58 582 PRO A CA 1
ATOM 4503 C C . PRO A 1 582 ? -51.688 -16.203 19.125 1 31.58 582 PRO A C 1
ATOM 4505 O O . PRO A 1 582 ? -52.594 -15.352 19.234 1 31.58 582 PRO A O 1
ATOM 4508 N N . TYR A 1 583 ? -50.719 -15.531 19.531 1 33.94 583 TYR A N 1
ATOM 4509 C CA . TYR A 1 583 ? -50.438 -14.281 18.828 1 33.94 583 TYR A CA 1
ATOM 4510 C C . TYR A 1 583 ? -51 -14.336 17.406 1 33.94 583 TYR A C 1
ATOM 4512 O O . TYR A 1 583 ? -50.688 -15.234 16.625 1 33.94 583 TYR A O 1
ATOM 4520 N N . THR A 1 584 ? -52.344 -14.227 17.359 1 31.81 584 THR A N 1
ATOM 4521 C CA . THR A 1 584 ? -52.938 -14.125 16.031 1 31.81 584 THR A CA 1
ATOM 4522 C C . THR A 1 584 ? -52.344 -12.953 15.258 1 31.81 584 THR A C 1
ATOM 4524 O O . THR A 1 584 ? -52.594 -11.789 15.586 1 31.81 584 THR A O 1
ATOM 4527 N N . ILE A 1 585 ? -51 -12.766 15.227 1 37.28 585 ILE A N 1
ATOM 4528 C CA . ILE A 1 585 ? -50.75 -11.961 14.031 1 37.28 585 ILE A CA 1
ATOM 4529 C C . ILE A 1 585 ? -51.844 -12.234 13 1 37.28 585 ILE A C 1
ATOM 4531 O O . ILE A 1 585 ? -52.219 -13.391 12.773 1 37.28 585 ILE A O 1
ATOM 4535 N N . SER A 1 586 ? -52.844 -11.266 12.875 1 32.5 586 SER A N 1
ATOM 4536 C CA . SER A 1 586 ? -53.938 -11.562 11.961 1 32.5 586 SER A CA 1
ATOM 4537 C C . SER A 1 586 ? -53.562 -12.656 10.977 1 32.5 586 SER A C 1
ATOM 4539 O O . SER A 1 586 ? -52.5 -12.617 10.375 1 32.5 586 SER A O 1
ATOM 4541 N N . SER A 1 587 ? -53.906 -13.867 11.328 1 34.84 587 SER A N 1
ATOM 4542 C CA . SER A 1 587 ? -53.969 -15.109 10.57 1 34.84 587 SER A CA 1
ATOM 4543 C C . SER A 1 587 ? -54.188 -14.844 9.086 1 34.84 587 SER A C 1
ATOM 4545 O O . SER A 1 587 ? -54.438 -15.766 8.312 1 34.84 587 SER A O 1
ATOM 4547 N N . GLY A 1 588 ? -54.688 -13.578 8.812 1 36.88 588 GLY A N 1
ATOM 4548 C CA . GLY A 1 588 ? -54.906 -13.594 7.383 1 36.88 588 GLY A CA 1
ATOM 4549 C C . GLY A 1 588 ? -53.656 -13.812 6.562 1 36.88 588 GLY A C 1
ATOM 4550 O O . GLY A 1 588 ? -52.562 -13.852 7.105 1 36.88 588 GLY A O 1
ATOM 4551 N N . PRO A 1 589 ? -53.719 -14.117 5.363 1 44.25 589 PRO A N 1
ATOM 4552 C CA . PRO A 1 589 ? -52.688 -14.328 4.344 1 44.25 589 PRO A CA 1
ATOM 4553 C C . PRO A 1 589 ? -51.656 -13.219 4.336 1 44.25 589 PRO A C 1
ATOM 4555 O O . PRO A 1 589 ? -50.781 -13.188 3.455 1 44.25 589 PRO A O 1
ATOM 4558 N N . HIS A 1 590 ? -51.656 -12.164 5.309 1 53.75 590 HIS A N 1
ATOM 4559 C CA . HIS A 1 590 ? -50.812 -11.023 4.957 1 53.75 590 HIS A CA 1
ATOM 4560 C C . HIS A 1 590 ? -49.5 -11.047 5.723 1 53.75 590 HIS A C 1
ATOM 4562 O O . HIS A 1 590 ? -49.469 -11.453 6.891 1 53.75 590 HIS A O 1
ATOM 4568 N N . ASP A 1 591 ? -48.125 -11.016 5.422 1 61.5 591 ASP A N 1
ATOM 4569 C CA . ASP A 1 591 ? -46.719 -10.945 5.809 1 61.5 591 ASP A CA 1
ATOM 4570 C C . ASP A 1 591 ? -46.469 -9.797 6.785 1 61.5 591 ASP A C 1
ATOM 4572 O O . ASP A 1 591 ? -46.938 -8.68 6.566 1 61.5 591 ASP A O 1
ATOM 4576 N N . PRO A 1 592 ? -45.875 -10.109 8.297 1 75.25 592 PRO A N 1
ATOM 4577 C CA . PRO A 1 592 ? -45.344 -11.352 8.867 1 75.25 592 PRO A CA 1
ATOM 4578 C C . PRO A 1 592 ? -46.406 -12.133 9.641 1 75.25 592 PRO A C 1
ATOM 4580 O O . PRO A 1 592 ? -47.375 -11.555 10.125 1 75.25 592 PRO A O 1
ATOM 4583 N N . TRP A 1 593 ? -46.375 -13.492 9.773 1 76.25 593 TRP A N 1
ATOM 4584 C CA . TRP A 1 593 ? -47.344 -14.312 10.508 1 76.25 593 TRP A CA 1
ATOM 4585 C C . TRP A 1 593 ? -46.656 -15.508 11.164 1 76.25 593 TRP A C 1
ATOM 4587 O O . TRP A 1 593 ? -45.594 -15.961 10.695 1 76.25 593 TRP A O 1
ATOM 4597 N N . VAL A 1 594 ? -47.156 -16.047 12.234 1 76.56 594 VAL A N 1
ATOM 4598 C CA . VAL A 1 594 ? -46.625 -17.188 12.977 1 76.56 594 VAL A CA 1
ATOM 4599 C C . VAL A 1 594 ? -47.344 -18.453 12.57 1 76.56 594 VAL A C 1
ATOM 4601 O O . VAL A 1 594 ? -48.594 -18.5 12.57 1 76.56 594 VAL A O 1
ATOM 4604 N N . GLY A 1 595 ? -46.75 -19.391 12.133 1 72 595 GLY A N 1
ATOM 4605 C CA . GLY A 1 595 ? -47.281 -20.672 11.703 1 72 595 GLY A CA 1
ATOM 4606 C C . GLY A 1 595 ? -46.25 -21.578 11.07 1 72 595 GLY A C 1
ATOM 4607 O O . GLY A 1 595 ? -45.031 -21.344 11.227 1 72 595 GLY A O 1
ATOM 4608 N N . PRO A 1 596 ? -46.719 -22.609 10.562 1 70.94 596 PRO A N 1
ATOM 4609 C CA . PRO A 1 596 ? -45.781 -23.453 9.859 1 70.94 596 PRO A CA 1
ATOM 4610 C C . PRO A 1 596 ? -45.031 -22.719 8.742 1 70.94 596 PRO A C 1
ATOM 4612 O O . PRO A 1 596 ? -45.594 -21.812 8.125 1 70.94 596 PRO A O 1
ATOM 4615 N N . ALA A 1 597 ? -43.781 -23.062 8.586 1 74.12 597 ALA A N 1
ATOM 4616 C CA . ALA A 1 597 ? -42.969 -22.422 7.562 1 74.12 597 ALA A CA 1
ATOM 4617 C C . ALA A 1 597 ? -43.594 -22.562 6.184 1 74.12 597 ALA A C 1
ATOM 4619 O O . ALA A 1 597 ? -44 -23.672 5.789 1 74.12 597 ALA A O 1
ATOM 4620 N N . ARG A 1 598 ? -43.75 -21.516 5.414 1 72.88 598 ARG A N 1
ATOM 4621 C CA . ARG A 1 598 ? -44.312 -21.516 4.066 1 72.88 598 ARG A CA 1
ATOM 4622 C C . ARG A 1 598 ? -43.281 -21.125 3.035 1 72.88 598 ARG A C 1
ATOM 4624 O O . ARG A 1 598 ? -42.656 -20.062 3.152 1 72.88 598 ARG A O 1
ATOM 4631 N N . PRO A 1 599 ? -43 -22 2.061 1 78.06 599 PRO A N 1
ATOM 4632 C CA . PRO A 1 599 ? -42 -21.703 1.03 1 78.06 599 PRO A CA 1
ATOM 4633 C C . PRO A 1 599 ? -42.531 -20.781 -0.062 1 78.06 599 PRO A C 1
ATOM 4635 O O . PRO A 1 599 ? -43.125 -21.25 -1.03 1 78.06 599 PRO A O 1
ATOM 4638 N N . ASN A 1 600 ? -42.375 -19.547 0.036 1 77.31 600 ASN A N 1
ATOM 4639 C CA . ASN A 1 600 ? -42.781 -18.562 -0.96 1 77.31 600 ASN A CA 1
ATOM 4640 C C . ASN A 1 600 ? -41.562 -17.953 -1.67 1 77.31 600 ASN A C 1
ATOM 4642 O O . ASN A 1 600 ? -40.5 -17.781 -1.066 1 77.31 600 ASN A O 1
ATOM 4646 N N . PRO A 1 601 ? -41.75 -17.781 -2.969 1 83.81 601 PRO A N 1
ATOM 4647 C CA . PRO A 1 601 ? -40.688 -16.984 -3.613 1 83.81 601 PRO A CA 1
ATOM 4648 C C . PRO A 1 601 ? -40.625 -15.57 -3.068 1 83.81 601 PRO A C 1
ATOM 4650 O O . PRO A 1 601 ? -41.625 -15.047 -2.545 1 83.81 601 PRO A O 1
ATOM 4653 N N . PRO A 1 602 ? -39.5 -15.039 -3.047 1 87.56 602 PRO A N 1
ATOM 4654 C CA . PRO A 1 602 ? -39.406 -13.656 -2.568 1 87.56 602 PRO A CA 1
ATOM 4655 C C . PRO A 1 602 ? -40.188 -12.68 -3.428 1 87.56 602 PRO A C 1
ATOM 4657 O O . PRO A 1 602 ? -40.281 -12.859 -4.645 1 87.56 602 PRO A O 1
ATOM 4660 N N . SER A 1 603 ? -40.688 -11.656 -2.838 1 86.62 603 SER A N 1
ATOM 4661 C CA . SER A 1 603 ? -41.5 -10.656 -3.523 1 86.62 603 SER A CA 1
ATOM 4662 C C . SER A 1 603 ? -40.625 -9.797 -4.449 1 86.62 603 SER A C 1
ATOM 4664 O O . SER A 1 603 ? -41.156 -9.18 -5.387 1 86.62 603 SER A O 1
ATOM 4666 N N . LYS A 1 604 ? -39.344 -9.711 -4.188 1 86.75 604 LYS A N 1
ATOM 4667 C CA . LYS A 1 604 ? -38.406 -8.977 -5.008 1 86.75 604 LYS A CA 1
ATOM 4668 C C . LYS A 1 604 ? -37.125 -9.797 -5.258 1 86.75 604 LYS A C 1
ATOM 4670 O O . LYS A 1 604 ? -36.625 -10.445 -4.344 1 86.75 604 LYS A O 1
ATOM 4675 N N . PRO A 1 605 ? -36.75 -9.719 -6.48 1 83.38 605 PRO A N 1
ATOM 4676 C CA . PRO A 1 605 ? -35.5 -10.43 -6.738 1 83.38 605 PRO A CA 1
ATOM 4677 C C . PRO A 1 605 ? -34.281 -9.688 -6.199 1 83.38 605 PRO A C 1
ATOM 4679 O O . PRO A 1 605 ? -34.281 -8.461 -6.117 1 83.38 605 PRO A O 1
ATOM 4682 N N . LEU A 1 606 ? -33.281 -10.477 -5.801 1 87.19 606 LEU A N 1
ATOM 4683 C CA . LEU A 1 606 ? -32.031 -9.93 -5.32 1 87.19 606 LEU A CA 1
ATOM 4684 C C . LEU A 1 606 ? -30.891 -10.219 -6.305 1 87.19 606 LEU A C 1
ATOM 4686 O O . LEU A 1 606 ? -30.812 -11.32 -6.852 1 87.19 606 LEU A O 1
ATOM 4690 N N . TYR A 1 607 ? -30.188 -9.172 -6.609 1 83.62 607 TYR A N 1
ATOM 4691 C CA . TYR A 1 607 ? -28.938 -9.359 -7.348 1 83.62 607 TYR A CA 1
ATOM 4692 C C . TYR A 1 607 ? -27.734 -9.336 -6.41 1 83.62 607 TYR A C 1
ATOM 4694 O O . TYR A 1 607 ? -27.547 -8.375 -5.66 1 83.62 607 TYR A O 1
ATOM 4702 N N . LEU A 1 608 ? -27.016 -10.438 -6.496 1 87.56 608 LEU A N 1
ATOM 4703 C CA . LEU A 1 608 ? -25.828 -10.57 -5.66 1 87.56 608 LEU A CA 1
ATOM 4704 C C . LEU A 1 608 ? -24.562 -10.336 -6.473 1 87.56 608 LEU A C 1
ATOM 4706 O O . LEU A 1 608 ? -24.344 -11 -7.488 1 87.56 608 LEU A O 1
ATOM 4710 N N . SER A 1 609 ? -23.812 -9.344 -6.059 1 83.81 609 SER A N 1
ATOM 4711 C CA . SER A 1 609 ? -22.578 -9.055 -6.762 1 83.81 609 SER A CA 1
ATOM 4712 C C . SER A 1 609 ? -21.375 -9.227 -5.848 1 83.81 609 SER A C 1
ATOM 4714 O O . SER A 1 609 ? -21.5 -9.141 -4.621 1 83.81 609 SER A O 1
ATOM 4716 N N . ILE A 1 610 ? -20.219 -9.555 -6.422 1 86.81 610 ILE A N 1
ATOM 4717 C CA . ILE A 1 610 ? -18.938 -9.602 -5.711 1 86.81 610 ILE A CA 1
ATOM 4718 C C . ILE A 1 610 ? -18.234 -8.25 -5.836 1 86.81 610 ILE A C 1
ATOM 4720 O O . ILE A 1 610 ? -17.875 -7.824 -6.938 1 86.81 610 ILE A O 1
ATOM 4724 N N . GLU A 1 611 ? -18.125 -7.594 -4.711 1 82 611 GLU A N 1
ATOM 4725 C CA . GLU A 1 611 ? -17.547 -6.258 -4.711 1 82 611 GLU A CA 1
ATOM 4726 C C . GLU A 1 611 ? -16.562 -6.078 -3.553 1 82 611 GLU A C 1
ATOM 4728 O O . GLU A 1 611 ? -16.328 -7.016 -2.791 1 82 611 GLU A O 1
ATOM 4733 N N . ARG A 1 612 ? -15.945 -5 -3.529 1 79.62 612 ARG A N 1
ATOM 4734 C CA . ARG A 1 612 ? -15.211 -4.574 -2.34 1 79.62 612 ARG A CA 1
ATOM 4735 C C . ARG A 1 612 ? -16.109 -3.779 -1.399 1 79.62 612 ARG A C 1
ATOM 4737 O O . ARG A 1 612 ? -17.078 -3.152 -1.839 1 79.62 612 ARG A O 1
ATOM 4744 N N . GLN A 1 613 ? -15.68 -3.82 -0.155 1 74.88 613 GLN A N 1
ATOM 4745 C CA . GLN A 1 613 ? -16.422 -2.99 0.79 1 74.88 613 GLN A CA 1
ATOM 4746 C C . GLN A 1 613 ? -16.125 -1.51 0.58 1 74.88 613 GLN A C 1
ATOM 4748 O O . GLN A 1 613 ? -14.961 -1.095 0.644 1 74.88 613 GLN A O 1
ATOM 4753 N N . ALA A 1 614 ? -17.047 -0.714 0.231 1 63.94 614 ALA A N 1
ATOM 4754 C CA . ALA A 1 614 ? -16.875 0.677 -0.182 1 63.94 614 ALA A CA 1
ATOM 4755 C C . ALA A 1 614 ? -16.266 1.512 0.938 1 63.94 614 ALA A C 1
ATOM 4757 O O . ALA A 1 614 ? -15.578 2.5 0.677 1 63.94 614 ALA A O 1
ATOM 4758 N N . ARG A 1 615 ? -16.516 1.151 2.176 1 63.53 615 ARG A N 1
ATOM 4759 C CA . ARG A 1 615 ? -16.141 2.033 3.279 1 63.53 615 ARG A CA 1
ATOM 4760 C C . ARG A 1 615 ? -14.75 1.709 3.795 1 63.53 615 ARG A C 1
ATOM 4762 O O . ARG A 1 615 ? -14.211 2.432 4.633 1 63.53 615 ARG A O 1
ATOM 4769 N N . TYR A 1 616 ? -14.203 0.609 3.197 1 66.5 616 TYR A N 1
ATOM 4770 C CA . TYR A 1 616 ? -12.867 0.216 3.639 1 66.5 616 TYR A CA 1
ATOM 4771 C C . TYR A 1 616 ? -11.883 0.244 2.479 1 66.5 616 TYR A C 1
ATOM 4773 O O . TYR A 1 616 ? -12.242 -0.054 1.338 1 66.5 616 TYR A O 1
ATOM 4781 N N . ASN A 1 617 ? -10.68 0.658 2.703 1 64.81 617 ASN A N 1
ATOM 4782 C CA . ASN A 1 617 ? -9.656 0.809 1.669 1 64.81 617 ASN A CA 1
ATOM 4783 C C . ASN A 1 617 ? -9.008 -0.526 1.325 1 64.81 617 ASN A C 1
ATOM 4785 O O . ASN A 1 617 ? -8.219 -0.614 0.378 1 64.81 617 ASN A O 1
ATOM 4789 N N . SER A 1 618 ? -9.367 -1.554 2 1 73.06 618 SER A N 1
ATOM 4790 C CA . SER A 1 618 ? -8.773 -2.852 1.692 1 73.06 618 SER A CA 1
ATOM 4791 C C . SER A 1 618 ? -9.508 -3.537 0.546 1 73.06 618 SER A C 1
ATOM 4793 O O . SER A 1 618 ? -10.734 -3.438 0.438 1 73.06 618 SER A O 1
ATOM 4795 N N . PRO A 1 619 ? -8.773 -4.172 -0.34 1 80.06 619 PRO A N 1
ATOM 4796 C CA . PRO A 1 619 ? -9.398 -4.84 -1.483 1 80.06 619 PRO A CA 1
ATOM 4797 C C . PRO A 1 619 ? -10.117 -6.129 -1.091 1 80.06 619 PRO A C 1
ATOM 4799 O O . PRO A 1 619 ? -10.117 -7.098 -1.854 1 80.06 619 PRO A O 1
ATOM 4802 N N . ASP A 1 620 ? -10.641 -6.156 0.085 1 85.31 620 ASP A N 1
ATOM 4803 C CA . ASP A 1 620 ? -11.391 -7.324 0.525 1 85.31 620 ASP A CA 1
ATOM 4804 C C . ASP A 1 620 ? -12.695 -7.469 -0.256 1 85.31 620 ASP A C 1
ATOM 4806 O O . ASP A 1 620 ? -13.336 -6.469 -0.584 1 85.31 620 ASP A O 1
ATOM 4810 N N . VAL A 1 621 ? -13 -8.703 -0.489 1 88.81 621 VAL A N 1
ATOM 4811 C CA . VAL A 1 621 ? -14.188 -8.953 -1.298 1 88.81 621 VAL A CA 1
ATOM 4812 C C . VAL A 1 621 ? -15.383 -9.258 -0.389 1 88.81 621 VAL A C 1
ATOM 4814 O O . VAL A 1 621 ? -15.219 -9.859 0.676 1 88.81 621 VAL A O 1
ATOM 4817 N N . CYS A 1 622 ? -16.547 -8.852 -0.794 1 90.94 622 CYS A N 1
ATOM 4818 C CA . CYS A 1 622 ? -17.812 -9.141 -0.122 1 90.94 622 CYS A CA 1
ATOM 4819 C C . CYS A 1 622 ? -18.922 -9.344 -1.134 1 90.94 622 CYS A C 1
ATOM 4821 O O . CYS A 1 622 ? -18.75 -9.086 -2.326 1 90.94 622 CYS A O 1
ATOM 4823 N N . PHE A 1 623 ? -19.984 -9.875 -0.631 1 90.5 623 PHE A N 1
ATOM 4824 C CA . PHE A 1 623 ? -21.219 -9.898 -1.405 1 90.5 623 PHE A CA 1
ATOM 4825 C C . PHE A 1 623 ? -22.062 -8.656 -1.129 1 90.5 623 PHE A C 1
ATOM 4827 O O . PHE A 1 623 ? -22.234 -8.273 0.027 1 90.5 623 PHE A O 1
ATOM 4834 N N . VAL A 1 624 ? -22.469 -8.07 -2.199 1 86.56 624 VAL A N 1
ATOM 4835 C CA . VAL A 1 624 ? -23.375 -6.926 -2.064 1 86.56 624 VAL A CA 1
ATOM 4836 C C . VAL A 1 624 ? -24.734 -7.273 -2.658 1 86.56 624 VAL A C 1
ATOM 4838 O O . VAL A 1 624 ? -24.828 -7.723 -3.805 1 86.56 624 VAL A O 1
ATOM 4841 N N . GLY A 1 625 ? -25.766 -7.16 -1.741 1 86.81 625 GLY A N 1
ATOM 4842 C CA . GLY A 1 625 ? -27.125 -7.359 -2.225 1 86.81 625 GLY A CA 1
ATOM 4843 C C . GLY A 1 625 ? -27.766 -6.09 -2.75 1 86.81 625 GLY A C 1
ATOM 4844 O O . GLY A 1 625 ? -27.688 -5.039 -2.111 1 86.81 625 GLY A O 1
ATOM 4845 N N . ARG A 1 626 ? -28.328 -6.25 -3.902 1 82.44 626 ARG A N 1
ATOM 4846 C CA . ARG A 1 626 ? -29 -5.105 -4.504 1 82.44 626 ARG A CA 1
ATOM 4847 C C . ARG A 1 626 ? -30.438 -5.457 -4.891 1 82.44 626 ARG A C 1
ATOM 4849 O O . ARG A 1 626 ? -30.688 -6.527 -5.445 1 82.44 626 ARG A O 1
ATOM 4856 N N . VAL A 1 627 ? -31.359 -4.609 -4.512 1 83.44 627 VAL A N 1
ATOM 4857 C CA . VAL A 1 627 ? -32.75 -4.711 -4.91 1 83.44 627 VAL A CA 1
ATOM 4858 C C . VAL A 1 627 ? -33.156 -3.461 -5.68 1 83.44 627 VAL A C 1
ATOM 4860 O O . VAL A 1 627 ? -33 -2.34 -5.191 1 83.44 627 VAL A O 1
ATOM 4863 N N . ASP A 1 628 ? -33.594 -3.586 -6.848 1 74.62 628 ASP A N 1
ATOM 4864 C CA . ASP A 1 628 ? -33.938 -2.477 -7.727 1 74.62 628 ASP A CA 1
ATOM 4865 C C . ASP A 1 628 ? -32.75 -1.518 -7.906 1 74.62 628 ASP A C 1
ATOM 4867 O O . ASP A 1 628 ? -32.938 -0.298 -7.891 1 74.62 628 ASP A O 1
ATOM 4871 N N . GLY A 1 629 ? -31.562 -2.174 -7.871 1 71.06 629 GLY A N 1
ATOM 4872 C CA . GLY A 1 629 ? -30.359 -1.378 -8.094 1 71.06 629 GLY A CA 1
ATOM 4873 C C . GLY A 1 629 ? -29.797 -0.783 -6.812 1 71.06 629 GLY A C 1
ATOM 4874 O O . GLY A 1 629 ? -28.656 -0.336 -6.781 1 71.06 629 GLY A O 1
ATOM 4875 N N . ASP A 1 630 ? -30.562 -0.788 -5.703 1 74.25 630 ASP A N 1
ATOM 4876 C CA . ASP A 1 630 ? -30.141 -0.183 -4.445 1 74.25 630 ASP A CA 1
ATOM 4877 C C . ASP A 1 630 ? -29.328 -1.175 -3.605 1 74.25 630 ASP A C 1
ATOM 4879 O O . ASP A 1 630 ? -29.688 -2.354 -3.525 1 74.25 630 ASP A O 1
ATOM 4883 N N . ASN A 1 631 ? -28.281 -0.635 -3.07 1 81.19 631 ASN A N 1
ATOM 4884 C CA . ASN A 1 631 ? -27.484 -1.428 -2.146 1 81.19 631 ASN A CA 1
ATOM 4885 C C . ASN A 1 631 ? -28.188 -1.623 -0.81 1 81.19 631 ASN A C 1
ATOM 4887 O O . ASN A 1 631 ? -28.469 -0.653 -0.103 1 81.19 631 ASN A O 1
ATOM 4891 N N . ILE A 1 632 ? -28.453 -2.848 -0.42 1 82.81 632 ILE A N 1
ATOM 4892 C CA . ILE A 1 632 ? -29.219 -3.1 0.801 1 82.81 632 ILE A CA 1
ATOM 4893 C C . ILE A 1 632 ? -28.281 -3.656 1.879 1 82.81 632 ILE A C 1
ATOM 4895 O O . ILE A 1 632 ? -28.734 -4.012 2.969 1 82.81 632 ILE A O 1
ATOM 4899 N N . GLY A 1 633 ? -27.031 -3.832 1.515 1 82.44 633 GLY A N 1
ATOM 4900 C CA . GLY A 1 633 ? -26.062 -4.309 2.498 1 82.44 633 GLY A CA 1
ATOM 4901 C C . GLY A 1 633 ? -24.984 -5.199 1.899 1 82.44 633 GLY A C 1
ATOM 4902 O O . GLY A 1 633 ? -25.062 -5.574 0.728 1 82.44 633 GLY A O 1
ATOM 4903 N N . HIS A 1 634 ? -24.016 -5.445 2.637 1 87.12 634 HIS A N 1
ATOM 4904 C CA . HIS A 1 634 ? -22.938 -6.355 2.236 1 87.12 634 HIS A CA 1
ATOM 4905 C C . HIS A 1 634 ? -22.734 -7.453 3.273 1 87.12 634 HIS A C 1
ATOM 4907 O O . HIS A 1 634 ? -23.047 -7.266 4.453 1 87.12 634 HIS A O 1
ATOM 4913 N N . VAL A 1 635 ? -22.328 -8.578 2.842 1 90.81 635 VAL A N 1
ATOM 4914 C CA . VAL A 1 635 ? -22.047 -9.695 3.74 1 90.81 635 VAL A CA 1
ATOM 4915 C C . VAL A 1 635 ? -20.688 -10.297 3.422 1 90.81 635 VAL A C 1
ATOM 4917 O O . VAL A 1 635 ? -20.234 -10.25 2.277 1 90.81 635 VAL A O 1
ATOM 4920 N N . SER A 1 636 ? -20.125 -10.906 4.469 1 92.12 636 SER A N 1
ATOM 4921 C CA . SER A 1 636 ? -18.844 -11.586 4.32 1 92.12 636 SER A CA 1
ATOM 4922 C C . SER A 1 636 ? -18.984 -12.867 3.514 1 92.12 636 SER A C 1
ATOM 4924 O O . SER A 1 636 ? -19.906 -13.656 3.752 1 92.12 636 SER A O 1
ATOM 4926 N N . VAL A 1 637 ? -18.062 -13.039 2.555 1 92.94 637 VAL A N 1
ATOM 4927 C CA . VAL A 1 637 ? -18.062 -14.289 1.796 1 92.94 637 VAL A CA 1
ATOM 4928 C C . VAL A 1 637 ? -17.797 -15.461 2.736 1 92.94 637 VAL A C 1
ATOM 4930 O O . VAL A 1 637 ? -18.438 -16.516 2.609 1 92.94 637 VAL A O 1
ATOM 4933 N N . LYS A 1 638 ? -16.938 -15.266 3.664 1 91.81 638 LYS A N 1
ATOM 4934 C CA . LYS A 1 638 ? -16.594 -16.312 4.621 1 91.81 638 LYS A CA 1
ATOM 4935 C C . LYS A 1 638 ? -17.797 -16.672 5.5 1 91.81 638 LYS A C 1
ATOM 4937 O O . LYS A 1 638 ? -18 -17.828 5.836 1 91.81 638 LYS A O 1
ATOM 4942 N N . ALA A 1 639 ? -18.578 -15.656 5.895 1 90.19 639 ALA A N 1
ATOM 4943 C CA . ALA A 1 639 ? -19.781 -15.906 6.672 1 90.19 639 ALA A CA 1
ATOM 4944 C C . ALA A 1 639 ? -20.781 -16.734 5.875 1 90.19 639 ALA A C 1
ATOM 4946 O O . ALA A 1 639 ? -21.438 -17.625 6.426 1 90.19 639 ALA A O 1
ATOM 4947 N N . VAL A 1 640 ? -20.859 -16.453 4.633 1 91.5 640 VAL A N 1
ATOM 4948 C CA . VAL A 1 640 ? -21.766 -17.219 3.775 1 91.5 640 VAL A CA 1
ATOM 4949 C C . VAL A 1 640 ? -21.281 -18.656 3.668 1 91.5 640 VAL A C 1
ATOM 4951 O O . VAL A 1 640 ? -22.078 -19.594 3.779 1 91.5 640 VAL A O 1
ATOM 4954 N N . LEU A 1 641 ? -20 -18.844 3.5 1 91.69 641 LEU A N 1
ATOM 4955 C CA . LEU A 1 641 ? -19.438 -20.188 3.406 1 91.69 641 LEU A CA 1
ATOM 4956 C C . LEU A 1 641 ? -19.719 -21 4.672 1 91.69 641 LEU A C 1
ATOM 4958 O O . LEU A 1 641 ? -20.125 -22.156 4.594 1 91.69 641 LEU A O 1
ATOM 4962 N N . ARG A 1 642 ? -19.594 -20.375 5.77 1 88.81 642 ARG A N 1
ATOM 4963 C CA . ARG A 1 642 ? -19.859 -21.047 7.043 1 88.81 642 ARG A CA 1
ATOM 4964 C C . ARG A 1 642 ? -21.328 -21.406 7.176 1 88.81 642 ARG A C 1
ATOM 4966 O O . ARG A 1 642 ? -21.672 -22.516 7.609 1 88.81 642 ARG A O 1
ATOM 4973 N N . ALA A 1 643 ? -22.125 -20.453 6.797 1 86.25 643 ALA A N 1
ATOM 4974 C CA . ALA A 1 643 ? -23.562 -20.688 6.883 1 86.25 643 ALA A CA 1
ATOM 4975 C C . ALA A 1 643 ? -23.984 -21.828 5.953 1 86.25 643 ALA A C 1
ATOM 4977 O O . ALA A 1 643 ? -24.828 -22.641 6.309 1 86.25 643 ALA A O 1
ATOM 4978 N N . VAL A 1 644 ? -23.391 -21.844 4.797 1 86.56 644 VAL A N 1
ATOM 4979 C CA . VAL A 1 644 ? -23.703 -22.891 3.842 1 86.56 644 VAL A CA 1
ATOM 4980 C C . VAL A 1 644 ? -23.219 -24.234 4.387 1 86.56 644 VAL A C 1
ATOM 4982 O O . VAL A 1 644 ? -23.938 -25.234 4.352 1 86.56 644 VAL A O 1
ATOM 4985 N N . ALA A 1 645 ? -22.031 -24.266 4.859 1 86.5 645 ALA A N 1
ATOM 4986 C CA . ALA A 1 645 ? -21.5 -25.5 5.438 1 86.5 645 ALA A CA 1
ATOM 4987 C C . ALA A 1 645 ? -22.375 -26 6.574 1 86.5 645 ALA A C 1
ATOM 4989 O O . ALA A 1 645 ? -22.688 -27.203 6.652 1 86.5 645 ALA A O 1
ATOM 4990 N N . ARG A 1 646 ? -22.797 -25.094 7.371 1 81.88 646 ARG A N 1
ATOM 4991 C CA . ARG A 1 646 ? -23.656 -25.438 8.492 1 81.88 646 ARG A CA 1
ATOM 4992 C C . ARG A 1 646 ? -24.984 -26.016 8 1 81.88 646 ARG A C 1
ATOM 4994 O O . ARG A 1 646 ? -25.5 -26.984 8.586 1 81.88 646 ARG A O 1
ATOM 5001 N N . SER A 1 647 ? -25.438 -25.469 7.016 1 79.62 647 SER A N 1
ATOM 5002 C CA . SER A 1 647 ? -26.75 -25.859 6.484 1 79.62 647 SER A CA 1
ATOM 5003 C C . SER A 1 647 ? -26.734 -27.312 5.992 1 79.62 647 SER A C 1
ATOM 5005 O O . SER A 1 647 ? -27.766 -27.984 6.027 1 79.62 647 SER A O 1
ATOM 5007 N N . PHE A 1 648 ? -25.656 -27.812 5.59 1 76.69 648 PHE A N 1
ATOM 5008 C CA . PHE A 1 648 ? -25.609 -29.141 5.02 1 76.69 648 PHE A CA 1
ATOM 5009 C C . PHE A 1 648 ? -25.109 -30.156 6.051 1 76.69 648 PHE A C 1
ATOM 5011 O O . PHE A 1 648 ? -25.125 -31.359 5.805 1 76.69 648 PHE A O 1
ATOM 5018 N N . GLU A 1 649 ? -24.672 -29.719 7.062 1 70.19 649 GLU A N 1
ATOM 5019 C CA . GLU A 1 649 ? -24.328 -30.625 8.164 1 70.19 649 GLU A CA 1
ATOM 5020 C C . GLU A 1 649 ? -25.562 -30.984 8.977 1 70.19 649 GLU A C 1
ATOM 5022 O O . GLU A 1 649 ? -25.609 -32.062 9.602 1 70.19 649 GLU A O 1
ATOM 5027 N N . VAL A 1 650 ? -26.5 -30.141 8.961 1 57.88 650 VAL A N 1
ATOM 5028 C CA . VAL A 1 650 ? -27.703 -30.375 9.734 1 57.88 650 VAL A CA 1
ATOM 5029 C C . VAL A 1 650 ? -28.547 -31.453 9.062 1 57.88 650 VAL A C 1
ATOM 5031 O O . VAL A 1 650 ? -29.141 -31.219 8 1 57.88 650 VAL A O 1
ATOM 5034 N N . THR A 1 651 ? -28.141 -32.594 8.406 1 45.91 651 THR A N 1
ATOM 5035 C CA . THR A 1 651 ? -28.828 -33.594 7.621 1 45.91 651 THR A CA 1
ATOM 5036 C C . THR A 1 651 ? -30.016 -34.156 8.391 1 45.91 651 THR A C 1
ATOM 5038 O O . THR A 1 651 ? -31.078 -34.406 7.812 1 45.91 651 THR A O 1
ATOM 5041 N N . GLU A 1 652 ? -29.906 -35.25 9.492 1 38.91 652 GLU A N 1
ATOM 5042 C CA . GLU A 1 652 ? -30.766 -36.438 9.508 1 38.91 652 GLU A CA 1
ATOM 5043 C C . GLU A 1 652 ? -32.25 -36.031 9.555 1 38.91 652 GLU A C 1
ATOM 5045 O O . GLU A 1 652 ? -33.031 -36.5 8.742 1 38.91 652 GLU A O 1
ATOM 5050 N N . ASN A 1 653 ? -32.938 -36.156 10.852 1 35 653 ASN A N 1
ATOM 5051 C CA . ASN A 1 653 ? -34.344 -36.438 11.219 1 35 653 ASN A CA 1
ATOM 5052 C C . ASN A 1 653 ? -35.219 -35.219 11.008 1 35 653 ASN A C 1
ATOM 5054 O O . ASN A 1 653 ? -36.156 -34.969 11.781 1 35 653 ASN A O 1
ATOM 5058 N N . CYS A 1 654 ? -34.875 -34.375 10.242 1 37.81 654 CYS A N 1
ATOM 5059 C CA . CYS A 1 654 ? -35.812 -33.25 10.203 1 37.81 654 CYS A CA 1
ATOM 5060 C C . CYS A 1 654 ? -37.062 -33.625 9.398 1 37.81 654 CYS A C 1
ATOM 5062 O O . CYS A 1 654 ? -37 -33.75 8.18 1 37.81 654 CYS A O 1
ATOM 5064 N N . ASP A 1 655 ? -37.906 -34.562 9.898 1 33.56 655 ASP A N 1
ATOM 5065 C CA . ASP A 1 655 ? -39.219 -34.812 9.344 1 33.56 655 ASP A CA 1
ATOM 5066 C C . ASP A 1 655 ? -40 -33.531 9.172 1 33.56 655 ASP A C 1
ATOM 5068 O O . ASP A 1 655 ? -40.531 -32.969 10.141 1 33.56 655 ASP A O 1
ATOM 5072 N N . HIS A 1 656 ? -39.625 -32.688 8.461 1 35.59 656 HIS A N 1
ATOM 5073 C CA . HIS A 1 656 ? -40.438 -31.516 8.219 1 35.59 656 HIS A CA 1
ATOM 5074 C C . HIS A 1 656 ? -41.875 -31.891 7.852 1 35.59 656 HIS A C 1
ATOM 5076 O O . HIS A 1 656 ? -42.719 -31.031 7.695 1 35.59 656 HIS A O 1
ATOM 5082 N N . ARG A 1 657 ? -42.062 -33.031 7.32 1 36.53 657 ARG A N 1
ATOM 5083 C CA . ARG A 1 657 ? -43.438 -33.469 7.055 1 36.53 657 ARG A CA 1
ATOM 5084 C C . ARG A 1 657 ? -44.219 -33.625 8.352 1 36.53 657 ARG A C 1
ATOM 5086 O O . ARG A 1 657 ? -45.438 -33.875 8.336 1 36.53 657 ARG A O 1
ATOM 5093 N N . ASP A 1 658 ? -43.5 -34.188 9.344 1 36.06 658 ASP A N 1
ATOM 5094 C CA . ASP A 1 658 ? -44.375 -34.5 10.469 1 36.06 658 ASP A CA 1
ATOM 5095 C C . ASP A 1 658 ? -44.969 -33.219 11.078 1 36.06 658 ASP A C 1
ATOM 5097 O O . ASP A 1 658 ? -44.281 -32.188 11.148 1 36.06 658 ASP A O 1
ATOM 5101 N N . ALA A 1 659 ? -46.188 -33 11.07 1 38.5 659 ALA A N 1
ATOM 5102 C CA . ALA A 1 659 ? -47.25 -32.125 11.531 1 38.5 659 ALA A CA 1
ATOM 5103 C C . ALA A 1 659 ? -46.812 -31.328 12.758 1 38.5 659 ALA A C 1
ATOM 5105 O O . ALA A 1 659 ? -47.438 -30.344 13.133 1 38.5 659 ALA A O 1
ATOM 5106 N N . ASP A 1 660 ? -46 -31.844 13.625 1 40.41 660 ASP A N 1
ATOM 5107 C CA . ASP A 1 660 ? -45.75 -31.156 14.883 1 40.41 660 ASP A CA 1
ATOM 5108 C C . ASP A 1 660 ? -44.75 -30.016 14.688 1 40.41 660 ASP A C 1
ATOM 5110 O O . ASP A 1 660 ? -43.562 -30.156 15.062 1 40.41 660 ASP A O 1
ATOM 5114 N N . THR A 1 661 ? -44.562 -29.406 13.609 1 47.31 661 THR A N 1
ATOM 5115 C CA . THR A 1 661 ? -43.656 -28.375 13.102 1 47.31 661 THR A CA 1
ATOM 5116 C C . THR A 1 661 ? -43.719 -27.109 13.953 1 47.31 661 THR A C 1
ATOM 5118 O O . THR A 1 661 ? -44.812 -26.578 14.18 1 47.31 661 THR A O 1
ATOM 5121 N N . LYS A 1 662 ? -42.656 -26.688 14.633 1 55.47 662 LYS A N 1
ATOM 5122 C CA . LYS A 1 662 ? -42.531 -25.484 15.445 1 55.47 662 LYS A CA 1
ATOM 5123 C C . LYS A 1 662 ? -42.938 -24.25 14.672 1 55.47 662 LYS A C 1
ATOM 5125 O O . LYS A 1 662 ? -42.75 -24.172 13.453 1 55.47 662 LYS A O 1
ATOM 5130 N N . HIS A 1 663 ? -43.812 -23.609 15.203 1 66.25 663 HIS A N 1
ATOM 5131 C CA . HIS A 1 663 ? -44.25 -22.312 14.703 1 66.25 663 HIS A CA 1
ATOM 5132 C C . HIS A 1 663 ? -43.094 -21.359 14.539 1 66.25 663 HIS A C 1
ATOM 5134 O O . HIS A 1 663 ? -42.156 -21.344 15.359 1 66.25 663 HIS A O 1
ATOM 5140 N N . VAL A 1 664 ? -42.969 -20.953 13.289 1 74.62 664 VAL A N 1
ATOM 5141 C CA . VAL A 1 664 ? -41.938 -19.953 13.008 1 74.62 664 VAL A CA 1
ATOM 5142 C C . VAL A 1 664 ? -42.594 -18.625 12.672 1 74.62 664 VAL A C 1
ATOM 5144 O O . VAL A 1 664 ? -43.812 -18.562 12.438 1 74.62 664 VAL A O 1
ATOM 5147 N N . LEU A 1 665 ? -41.781 -17.609 12.766 1 77.81 665 LEU A N 1
ATOM 5148 C CA . LEU A 1 665 ? -42.219 -16.297 12.289 1 77.81 665 LEU A CA 1
ATOM 5149 C C . LEU A 1 665 ? -41.938 -16.141 10.797 1 77.81 665 LEU A C 1
ATOM 5151 O O . LEU A 1 665 ? -40.812 -15.828 10.398 1 77.81 665 LEU A O 1
ATOM 5155 N N . ASN A 1 666 ? -43 -16.359 10.039 1 78.75 666 ASN A N 1
ATOM 5156 C CA . ASN A 1 666 ? -42.875 -16.25 8.586 1 78.75 666 ASN A CA 1
ATOM 5157 C C . ASN A 1 666 ? -42.781 -14.797 8.141 1 78.75 666 ASN A C 1
ATOM 5159 O O . ASN A 1 666 ? -43.562 -13.961 8.562 1 78.75 666 ASN A O 1
ATOM 5163 N N . MET A 1 667 ? -41.75 -14.562 7.293 1 80.88 667 MET A N 1
ATOM 5164 C CA . MET A 1 667 ? -41.594 -13.203 6.793 1 80.88 667 MET A CA 1
ATOM 5165 C C . MET A 1 667 ? -41.25 -13.211 5.305 1 80.88 667 MET A C 1
ATOM 5167 O O . MET A 1 667 ? -40.656 -14.156 4.805 1 80.88 667 MET A O 1
ATOM 5171 N N . ASP A 1 668 ? -41.75 -12.141 4.688 1 81.75 668 ASP A N 1
ATOM 5172 C CA . ASP A 1 668 ? -41.375 -11.875 3.305 1 81.75 668 ASP A CA 1
ATOM 5173 C C . ASP A 1 668 ? -40.188 -10.898 3.234 1 81.75 668 ASP A C 1
ATOM 5175 O O . ASP A 1 668 ? -39.875 -10.227 4.215 1 81.75 668 ASP A O 1
ATOM 5179 N N . VAL A 1 669 ? -39.5 -10.875 2.096 1 86.75 669 VAL A N 1
ATOM 5180 C CA . VAL A 1 669 ? -38.312 -10.055 1.939 1 86.75 669 VAL A CA 1
ATOM 5181 C C . VAL A 1 669 ? -38.688 -8.578 2.104 1 86.75 669 VAL A C 1
ATOM 5183 O O . VAL A 1 669 ? -37.812 -7.762 2.447 1 86.75 669 VAL A O 1
ATOM 5186 N N . LYS A 1 670 ? -39.938 -8.211 1.83 1 83 670 LYS A N 1
ATOM 5187 C CA . LYS A 1 670 ? -40.375 -6.824 1.993 1 83 670 LYS A CA 1
ATOM 5188 C C . LYS A 1 670 ? -40.125 -6.34 3.422 1 83 670 LYS A C 1
ATOM 5190 O O . LYS A 1 670 ? -39.75 -5.188 3.639 1 83 670 LYS A O 1
ATOM 5195 N N . TYR A 1 671 ? -40.375 -7.25 4.297 1 79.19 671 TYR A N 1
ATOM 5196 C CA . TYR A 1 671 ? -40.156 -6.902 5.699 1 79.19 671 TYR A CA 1
ATOM 5197 C C . TYR A 1 671 ? -38.688 -6.871 6.055 1 79.19 671 TYR A C 1
ATOM 5199 O O . TYR A 1 671 ? -38.25 -6.059 6.875 1 79.19 671 TYR A O 1
ATOM 5207 N N . TRP A 1 672 ? -37.969 -7.723 5.453 1 82.12 672 TRP A N 1
ATOM 5208 C CA . TRP A 1 672 ? -36.531 -7.785 5.664 1 82.12 672 TRP A CA 1
ATOM 5209 C C . TRP A 1 672 ? -35.875 -6.504 5.195 1 82.12 672 TRP A C 1
ATOM 5211 O O . TRP A 1 672 ? -34.844 -6.086 5.758 1 82.12 672 TRP A O 1
ATOM 5221 N N . LEU A 1 673 ? -36.406 -5.809 4.227 1 86.88 673 LEU A N 1
ATOM 5222 C CA . LEU A 1 673 ? -35.844 -4.645 3.574 1 86.88 673 LEU A CA 1
ATOM 5223 C C . LEU A 1 673 ? -36.219 -3.361 4.305 1 86.88 673 LEU A C 1
ATOM 5225 O O . LEU A 1 673 ? -35.719 -2.285 3.99 1 86.88 673 LEU A O 1
ATOM 5229 N N . GLN A 1 674 ? -37 -3.432 5.25 1 77.62 674 GLN A N 1
ATOM 5230 C CA . GLN A 1 674 ? -37.531 -2.24 5.914 1 77.62 674 GLN A CA 1
ATOM 5231 C C . GLN A 1 674 ? -36.406 -1.484 6.633 1 77.62 674 GLN A C 1
ATOM 5233 O O . GLN A 1 674 ? -36.406 -0.252 6.645 1 77.62 674 GLN A O 1
ATOM 5238 N N . ASP A 1 675 ? -35.562 -2.264 7.211 1 71.06 675 ASP A N 1
ATOM 5239 C CA . ASP A 1 675 ? -34.438 -1.655 7.902 1 71.06 675 ASP A CA 1
ATOM 5240 C C . ASP A 1 675 ? -33.094 -2.27 7.441 1 71.06 675 ASP A C 1
ATOM 5242 O O . ASP A 1 675 ? -33 -3.494 7.352 1 71.06 675 ASP A O 1
ATOM 5246 N N . ARG A 1 676 ? -32.219 -1.378 7.238 1 69.56 676 ARG A N 1
ATOM 5247 C CA . ARG A 1 676 ? -30.938 -1.828 6.703 1 69.56 676 ARG A CA 1
ATOM 5248 C C . ARG A 1 676 ? -30.094 -2.498 7.785 1 69.56 676 ARG A C 1
ATOM 5250 O O . ARG A 1 676 ? -29.312 -3.408 7.5 1 69.56 676 ARG A O 1
ATOM 5257 N N . TYR A 1 677 ? -30.312 -2.086 8.961 1 68.56 677 TYR A N 1
ATOM 5258 C CA . TYR A 1 677 ? -29.359 -2.51 9.992 1 68.56 677 TYR A CA 1
ATOM 5259 C C . TYR A 1 677 ? -30.047 -3.396 11.023 1 68.56 677 TYR A C 1
ATOM 5261 O O . TYR A 1 677 ? -29.391 -4.188 11.703 1 68.56 677 TYR A O 1
ATOM 5269 N N . VAL A 1 678 ? -31.312 -3.18 11.172 1 71.81 678 VAL A N 1
ATOM 5270 C CA . VAL A 1 678 ? -32.062 -3.973 12.141 1 71.81 678 VAL A CA 1
ATOM 5271 C C . VAL A 1 678 ? -32.938 -4.98 11.414 1 71.81 678 VAL A C 1
ATOM 5273 O O . VAL A 1 678 ? -33.781 -4.598 10.594 1 71.81 678 VAL A O 1
ATOM 5276 N N . LYS A 1 679 ? -32.719 -6.277 11.711 1 76.94 679 LYS A N 1
ATOM 5277 C CA . LYS A 1 679 ? -33.438 -7.336 11.023 1 76.94 679 LYS A CA 1
ATOM 5278 C C . LYS A 1 679 ? -34.281 -8.141 12.008 1 76.94 679 LYS A C 1
ATOM 5280 O O . LYS A 1 679 ? -33.906 -8.336 13.156 1 76.94 679 LYS A O 1
ATOM 5285 N N . PRO A 1 680 ? -35.344 -8.547 11.594 1 73.25 680 PRO A N 1
ATOM 5286 C CA . PRO A 1 680 ? -36.219 -9.336 12.453 1 73.25 680 PRO A CA 1
ATOM 5287 C C . PRO A 1 680 ? -35.844 -10.805 12.523 1 73.25 680 PRO A C 1
ATOM 5289 O O . PRO A 1 680 ? -36.469 -11.648 11.883 1 73.25 680 PRO A O 1
ATOM 5292 N N . PHE A 1 681 ? -34.938 -11.227 13.32 1 71.94 681 PHE A N 1
ATOM 5293 C CA . PHE A 1 681 ? -34.406 -12.578 13.398 1 71.94 681 PHE A CA 1
ATOM 5294 C C . PHE A 1 681 ? -35.312 -13.477 14.227 1 71.94 681 PHE A C 1
ATOM 5296 O O . PHE A 1 681 ? -35.219 -14.703 14.148 1 71.94 681 PHE A O 1
ATOM 5303 N N . GLY A 1 682 ? -36.312 -13.031 14.797 1 68.5 682 GLY A N 1
ATOM 5304 C CA . GLY A 1 682 ? -37.094 -13.828 15.719 1 68.5 682 GLY A CA 1
ATOM 5305 C C . GLY A 1 682 ? -36.375 -14.148 17.016 1 68.5 682 GLY A C 1
ATOM 5306 O O . GLY A 1 682 ? -35.438 -13.461 17.391 1 68.5 682 GLY A O 1
ATOM 5307 N N . THR A 1 683 ? -36.938 -15 17.812 1 64.62 683 THR A N 1
ATOM 5308 C CA . THR A 1 683 ? -36.344 -15.453 19.078 1 64.62 683 THR A CA 1
ATOM 5309 C C . THR A 1 683 ? -36.031 -16.938 19.016 1 64.62 683 THR A C 1
ATOM 5311 O O . THR A 1 683 ? -36.344 -17.609 18.047 1 64.62 683 THR A O 1
ATOM 5314 N N . VAL A 1 684 ? -35.406 -17.406 20.031 1 63.06 684 VAL A N 1
ATOM 5315 C CA . VAL A 1 684 ? -35.062 -18.828 20.125 1 63.06 684 VAL A CA 1
ATOM 5316 C C . VAL A 1 684 ? -36.344 -19.672 20.094 1 63.06 684 VAL A C 1
ATOM 5318 O O . VAL A 1 684 ? -36.375 -20.734 19.453 1 63.06 684 VAL A O 1
ATOM 5321 N N . ASP A 1 685 ? -37.406 -19.172 20.766 1 61.88 685 ASP A N 1
ATOM 5322 C CA . ASP A 1 685 ? -38.656 -19.906 20.875 1 61.88 685 ASP A CA 1
ATOM 5323 C C . ASP A 1 685 ? -39.5 -19.75 19.609 1 61.88 685 ASP A C 1
ATOM 5325 O O . ASP A 1 685 ? -40.312 -20.625 19.297 1 61.88 685 ASP A O 1
ATOM 5329 N N . MET A 1 686 ? -39.188 -18.656 18.922 1 70.62 686 MET A N 1
ATOM 5330 C CA . MET A 1 686 ? -39.875 -18.359 17.672 1 70.62 686 MET A CA 1
ATOM 5331 C C . MET A 1 686 ? -38.906 -17.875 16.609 1 70.62 686 MET A C 1
ATOM 5333 O O . MET A 1 686 ? -38.844 -16.688 16.312 1 70.62 686 MET A O 1
ATOM 5337 N N . PRO A 1 687 ? -38.312 -18.859 16.047 1 72.88 687 PRO A N 1
ATOM 5338 C CA . PRO A 1 687 ? -37.281 -18.453 15.07 1 72.88 687 PRO A CA 1
ATOM 5339 C C . PRO A 1 687 ? -37.875 -17.75 13.852 1 72.88 687 PRO A C 1
ATOM 5341 O O . PRO A 1 687 ? -39 -18.094 13.422 1 72.88 687 PRO A O 1
ATOM 5344 N N . GLY A 1 688 ? -37.188 -16.844 13.344 1 76.44 688 GLY A N 1
ATOM 5345 C CA . GLY A 1 688 ? -37.562 -16.172 12.117 1 76.44 688 GLY A CA 1
ATOM 5346 C C . GLY A 1 688 ? -37.344 -17.031 10.875 1 76.44 688 GLY A C 1
ATOM 5347 O O . GLY A 1 688 ? -36.375 -17.766 10.789 1 76.44 688 GLY A O 1
ATOM 5348 N N . TYR A 1 689 ? -38.375 -17.016 9.992 1 80.44 689 TYR A N 1
ATOM 5349 C CA . TYR A 1 689 ? -38.281 -17.719 8.719 1 80.44 689 TYR A CA 1
ATOM 5350 C C . TYR A 1 689 ? -38.531 -16.781 7.551 1 80.44 689 TYR A C 1
ATOM 5352 O O . TYR A 1 689 ? -39.625 -16.219 7.41 1 80.44 689 TYR A O 1
ATOM 5360 N N . LEU A 1 690 ? -37.469 -16.609 6.789 1 83.81 690 LEU A N 1
ATOM 5361 C CA . LEU A 1 690 ? -37.562 -15.812 5.574 1 83.81 690 LEU A CA 1
ATOM 5362 C C . LEU A 1 690 ? -37.688 -16.703 4.344 1 83.81 690 LEU A C 1
ATOM 5364 O O . LEU A 1 690 ? -36.75 -17.422 3.992 1 83.81 690 LEU A O 1
ATOM 5368 N N . ALA A 1 691 ? -38.781 -16.625 3.693 1 81.06 691 ALA A N 1
ATOM 5369 C CA . ALA A 1 691 ? -39.031 -17.469 2.531 1 81.06 691 ALA A CA 1
ATOM 5370 C C . ALA A 1 691 ? -38.406 -16.875 1.274 1 81.06 691 ALA A C 1
ATOM 5372 O O . ALA A 1 691 ? -38.75 -15.758 0.882 1 81.06 691 ALA A O 1
ATOM 5373 N N . VAL A 1 692 ? -37.5 -17.609 0.723 1 87.12 692 VAL A N 1
ATOM 5374 C CA . VAL A 1 692 ? -36.875 -17.188 -0.523 1 87.12 692 VAL A CA 1
ATOM 5375 C C . VAL A 1 692 ? -36.75 -18.359 -1.479 1 87.12 692 VAL A C 1
ATOM 5377 O O . VAL A 1 692 ? -35.656 -18.641 -2.006 1 87.12 692 VAL A O 1
ATOM 5380 N N . LEU A 1 693 ? -37.906 -18.906 -1.842 1 79.94 693 LEU A N 1
ATOM 5381 C CA . LEU A 1 693 ? -37.969 -20.125 -2.652 1 79.94 693 LEU A CA 1
ATOM 5382 C C . LEU A 1 693 ? -37.375 -19.875 -4.039 1 79.94 693 LEU A C 1
ATOM 5384 O O . LEU A 1 693 ? -37.719 -18.891 -4.695 1 79.94 693 LEU A O 1
ATOM 5388 N N . ASP A 1 694 ? -36.438 -20.734 -4.465 1 78 694 ASP A N 1
ATOM 5389 C CA . ASP A 1 694 ? -35.844 -20.781 -5.793 1 78 694 ASP A CA 1
ATOM 5390 C C . ASP A 1 694 ? -35 -19.531 -6.074 1 78 694 ASP A C 1
ATOM 5392 O O . ASP A 1 694 ? -34.875 -19.125 -7.227 1 78 694 ASP A O 1
ATOM 5396 N N . ASP A 1 695 ? -34.531 -18.906 -5.047 1 84.62 695 ASP A N 1
ATOM 5397 C CA . ASP A 1 695 ? -33.688 -17.734 -5.191 1 84.62 695 ASP A CA 1
ATOM 5398 C C . ASP A 1 695 ? -32.406 -17.906 -4.395 1 84.62 695 ASP A C 1
ATOM 5400 O O . ASP A 1 695 ? -32.312 -17.469 -3.244 1 84.62 695 ASP A O 1
ATOM 5404 N N . PRO A 1 696 ? -31.422 -18.5 -5.031 1 87 696 PRO A N 1
ATOM 5405 C CA . PRO A 1 696 ? -30.172 -18.75 -4.32 1 87 696 PRO A CA 1
ATOM 5406 C C . PRO A 1 696 ? -29.484 -17.453 -3.871 1 87 696 PRO A C 1
ATOM 5408 O O . PRO A 1 696 ? -28.75 -17.453 -2.873 1 87 696 PRO A O 1
ATOM 5411 N N . GLN A 1 697 ? -29.766 -16.391 -4.52 1 87.25 697 GLN A N 1
ATOM 5412 C CA . GLN A 1 697 ? -29.109 -15.125 -4.176 1 87.25 697 GLN A CA 1
ATOM 5413 C C . GLN A 1 697 ? -29.594 -14.594 -2.834 1 87.25 697 GLN A C 1
ATOM 5415 O O . GLN A 1 697 ? -28.797 -14.219 -1.976 1 87.25 697 GLN A O 1
ATOM 5420 N N . TRP A 1 698 ? -30.828 -14.641 -2.727 1 89.12 698 TRP A N 1
ATOM 5421 C CA . TRP A 1 698 ? -31.391 -14.273 -1.432 1 89.12 698 TRP A CA 1
ATOM 5422 C C . TRP A 1 698 ? -30.891 -15.211 -0.338 1 89.12 698 TRP A C 1
ATOM 5424 O O . TRP A 1 698 ? -30.562 -14.773 0.766 1 89.12 698 TRP A O 1
ATOM 5434 N N . ALA A 1 699 ? -30.859 -16.438 -0.649 1 87.94 699 ALA A N 1
ATOM 5435 C CA . ALA A 1 699 ? -30.438 -17.422 0.341 1 87.94 699 ALA A CA 1
ATOM 5436 C C . ALA A 1 699 ? -29.016 -17.156 0.825 1 87.94 699 ALA A C 1
ATOM 5438 O O . ALA A 1 699 ? -28.75 -17.156 2.029 1 87.94 699 ALA A O 1
ATOM 5439 N N . LEU A 1 700 ? -28.188 -16.922 -0.116 1 90.81 700 LEU A N 1
ATOM 5440 C CA . LEU A 1 700 ? -26.781 -16.672 0.228 1 90.81 700 LEU A CA 1
ATOM 5441 C C . LEU A 1 700 ? -26.656 -15.367 1.01 1 90.81 700 LEU A C 1
ATOM 5443 O O . LEU A 1 700 ? -25.938 -15.32 2.016 1 90.81 700 LEU A O 1
ATOM 5447 N N . PHE A 1 701 ? -27.359 -14.359 0.56 1 90.88 701 PHE A N 1
ATOM 5448 C CA . PHE A 1 701 ? -27.266 -13.047 1.185 1 90.88 701 PHE A CA 1
ATOM 5449 C C . PHE A 1 701 ? -27.75 -13.102 2.631 1 90.88 701 PHE A C 1
ATOM 5451 O O . PHE A 1 701 ? -27.062 -12.617 3.535 1 90.88 701 PHE A O 1
ATOM 5458 N N . VAL A 1 702 ? -28.797 -13.719 2.822 1 88.56 702 VAL A N 1
ATOM 5459 C CA . VAL A 1 702 ? -29.391 -13.805 4.156 1 88.56 702 VAL A CA 1
ATOM 5460 C C . VAL A 1 702 ? -28.531 -14.719 5.039 1 88.56 702 VAL A C 1
ATOM 5462 O O . VAL A 1 702 ? -28.375 -14.461 6.234 1 88.56 702 VAL A O 1
ATOM 5465 N N . ALA A 1 703 ? -28.062 -15.727 4.438 1 87.12 703 ALA A N 1
ATOM 5466 C CA . ALA A 1 703 ? -27.188 -16.625 5.184 1 87.12 703 ALA A CA 1
ATOM 5467 C C . ALA A 1 703 ? -26 -15.867 5.77 1 87.12 703 ALA A C 1
ATOM 5469 O O . ALA A 1 703 ? -25.594 -16.125 6.906 1 87.12 703 ALA A O 1
ATOM 5470 N N . GLY A 1 704 ? -25.453 -15 4.992 1 89 704 GLY A N 1
ATOM 5471 C CA . GLY A 1 704 ? -24.344 -14.188 5.473 1 89 704 GLY A CA 1
ATOM 5472 C C . GLY A 1 704 ? -24.75 -13.227 6.57 1 89 704 GLY A C 1
ATOM 5473 O O . GLY A 1 704 ? -23.969 -12.969 7.496 1 89 704 GLY A O 1
ATOM 5474 N N . GLN A 1 705 ? -25.906 -12.719 6.473 1 85.31 705 GLN A N 1
ATOM 5475 C CA . GLN A 1 705 ? -26.375 -11.727 7.441 1 85.31 705 GLN A CA 1
ATOM 5476 C C . GLN A 1 705 ? -26.656 -12.375 8.797 1 85.31 705 GLN A C 1
ATOM 5478 O O . GLN A 1 705 ? -26.469 -11.742 9.836 1 85.31 705 GLN A O 1
ATOM 5483 N N . VAL A 1 706 ? -26.969 -13.617 8.758 1 78.94 706 VAL A N 1
ATOM 5484 C CA . VAL A 1 706 ? -27.453 -14.234 9.984 1 78.94 706 VAL A CA 1
ATOM 5485 C C . VAL A 1 706 ? -26.375 -15.148 10.562 1 78.94 706 VAL A C 1
ATOM 5487 O O . VAL A 1 706 ? -26.609 -15.867 11.531 1 78.94 706 VAL A O 1
ATOM 5490 N N . GLU A 1 707 ? -25.266 -15.188 10 1 78.75 707 GLU A N 1
ATOM 5491 C CA . GLU A 1 707 ? -24.219 -16.109 10.414 1 78.75 707 GLU A CA 1
ATOM 5492 C C . GLU A 1 707 ? -23.875 -15.93 11.891 1 78.75 707 GLU A C 1
ATOM 5494 O O . GLU A 1 707 ? -23.656 -16.922 12.602 1 78.75 707 GLU A O 1
ATOM 5499 N N . HIS A 1 708 ? -23.969 -14.711 12.344 1 72.56 708 HIS A N 1
ATOM 5500 C CA . HIS A 1 708 ? -23.625 -14.438 13.734 1 72.56 708 HIS A CA 1
ATOM 5501 C C . HIS A 1 708 ? -24.672 -15.016 14.68 1 72.56 708 HIS A C 1
ATOM 5503 O O . HIS A 1 708 ? -24.391 -15.258 15.859 1 72.56 708 HIS A O 1
ATOM 5509 N N . SER A 1 709 ? -25.875 -15.227 14.164 1 71.62 709 SER A N 1
ATOM 5510 C CA . SER A 1 709 ? -26.953 -15.789 14.969 1 71.62 709 SER A CA 1
ATOM 5511 C C . SER A 1 709 ? -27.125 -17.281 14.695 1 71.62 709 SER A C 1
ATOM 5513 O O . SER A 1 709 ? -28.156 -17.859 15.023 1 71.62 709 SER A O 1
ATOM 5515 N N . HIS A 1 710 ? -26.234 -17.875 13.961 1 73.19 710 HIS A N 1
ATOM 5516 C CA . HIS A 1 710 ? -26.219 -19.312 13.648 1 73.19 710 HIS A CA 1
ATOM 5517 C C . HIS A 1 710 ? -27.422 -19.703 12.797 1 73.19 710 HIS A C 1
ATOM 5519 O O . HIS A 1 710 ? -27.984 -20.781 12.992 1 73.19 710 HIS A O 1
ATOM 5525 N N . GLY A 1 711 ? -27.766 -18.656 12 1 71.56 711 GLY A N 1
ATOM 5526 C CA . GLY A 1 711 ? -28.797 -18.969 11.031 1 71.56 711 GLY A CA 1
ATOM 5527 C C . GLY A 1 711 ? -28.359 -19.938 9.961 1 71.56 711 GLY A C 1
ATOM 5528 O O . GLY A 1 711 ? -27.156 -20.156 9.766 1 71.56 711 GLY A O 1
ATOM 5529 N N . CYS A 1 712 ? -29.359 -20.672 9.328 1 76.06 712 CYS A N 1
ATOM 5530 C CA . CYS A 1 712 ? -29.047 -21.656 8.297 1 76.06 712 CYS A CA 1
ATOM 5531 C C . CYS A 1 712 ? -30.016 -21.547 7.121 1 76.06 712 CYS A C 1
ATOM 5533 O O . CYS A 1 712 ? -31.078 -20.953 7.246 1 76.06 712 CYS A O 1
ATOM 5535 N N . ILE A 1 713 ? -29.531 -21.984 6.012 1 76.62 713 ILE A N 1
ATOM 5536 C CA . ILE A 1 713 ? -30.391 -22.141 4.836 1 76.62 713 ILE A CA 1
ATOM 5537 C C . ILE A 1 713 ? -31.141 -23.469 4.914 1 76.62 713 ILE A C 1
ATOM 5539 O O . ILE A 1 713 ? -30.547 -24.516 5.125 1 76.62 713 ILE A O 1
ATOM 5543 N N . VAL A 1 714 ? -32.438 -23.281 4.805 1 72.12 714 VAL A N 1
ATOM 5544 C CA . VAL A 1 714 ? -33.25 -24.484 4.797 1 72.12 714 VAL A CA 1
ATOM 5545 C C . VAL A 1 714 ? -33.562 -24.906 3.359 1 72.12 714 VAL A C 1
ATOM 5547 O O . VAL A 1 714 ? -34.219 -24.172 2.633 1 72.12 714 VAL A O 1
ATOM 5550 N N . ALA A 1 715 ? -32.812 -25.797 2.721 1 59.78 715 ALA A N 1
ATOM 5551 C CA . ALA A 1 715 ? -33 -26.266 1.351 1 59.78 715 ALA A CA 1
ATOM 5552 C C . ALA A 1 715 ? -34.219 -27.188 1.25 1 59.78 715 ALA A C 1
ATOM 5554 O O . ALA A 1 715 ? -34.594 -27.828 2.232 1 59.78 715 ALA A O 1
ATOM 5555 N N . ARG A 1 716 ? -35.094 -26.984 0.428 1 50.84 716 ARG A N 1
ATOM 5556 C CA . ARG A 1 716 ? -36.219 -27.938 0.34 1 50.84 716 ARG A CA 1
ATOM 5557 C C . ARG A 1 716 ? -35.812 -29.312 0.862 1 50.84 716 ARG A C 1
ATOM 5559 O O . ARG A 1 716 ? -34.625 -29.609 0.939 1 50.84 716 ARG A O 1
ATOM 5566 N N . CYS A 1 717 ? -36.938 -30.266 0.711 1 38.25 717 CYS A N 1
ATOM 5567 C CA . CYS A 1 717 ? -37.125 -31.562 1.342 1 38.25 717 CYS A CA 1
ATOM 5568 C C . CYS A 1 717 ? -35.906 -32.438 1.124 1 38.25 717 CYS A C 1
ATOM 5570 O O . CYS A 1 717 ? -35.812 -33.188 0.138 1 38.25 717 CYS A O 1
ATOM 5572 N N . LEU A 1 718 ? -34.688 -32.219 1.098 1 31.69 718 LEU A N 1
ATOM 5573 C CA . LEU A 1 718 ? -34.125 -33.344 1.827 1 31.69 718 LEU A CA 1
ATOM 5574 C C . LEU A 1 718 ? -34.812 -33.5 3.178 1 31.69 718 LEU A C 1
ATOM 5576 O O . LEU A 1 718 ? -35.469 -32.562 3.664 1 31.69 718 LEU A O 1
ATOM 5580 N N . GLY A 1 719 ? -34.594 -34.531 4.176 1 27.42 719 GLY A N 1
ATOM 5581 C CA . GLY A 1 719 ? -35.406 -34.688 5.387 1 27.42 719 GLY A CA 1
ATOM 5582 C C . GLY A 1 719 ? -35.469 -33.438 6.223 1 27.42 719 GLY A C 1
ATOM 5583 O O . GLY A 1 719 ? -34.781 -32.469 5.965 1 27.42 719 GLY A O 1
ATOM 5584 N N . PRO A 1 720 ? -36.438 -33.562 7.395 1 27.28 720 PRO A N 1
ATOM 5585 C CA . PRO A 1 720 ? -37.188 -32.625 8.242 1 27.28 720 PRO A CA 1
ATOM 5586 C C . PRO A 1 720 ? -36.281 -31.594 8.898 1 27.28 720 PRO A C 1
ATOM 5588 O O . PRO A 1 720 ? -36.781 -30.641 9.516 1 27.28 720 PRO A O 1
ATOM 5591 N N . ARG A 1 721 ? -35 -31.828 9.625 1 28.67 721 ARG A N 1
ATOM 5592 C CA . ARG A 1 721 ? -34.906 -31.125 10.906 1 28.67 721 ARG A CA 1
ATOM 5593 C C . ARG A 1 721 ? -34.875 -29.625 10.711 1 28.67 721 ARG A C 1
ATOM 5595 O O . ARG A 1 721 ? -34.219 -29.109 9.789 1 28.67 721 ARG A O 1
ATOM 5602 N N . ILE A 1 722 ? -36.031 -29.062 11.211 1 27.58 722 ILE A N 1
ATOM 5603 C CA . ILE A 1 722 ? -36.156 -27.656 11.57 1 27.58 722 ILE A CA 1
ATOM 5604 C C . ILE A 1 722 ? -35.031 -27.25 12.516 1 27.58 722 ILE A C 1
ATOM 5606 O O . ILE A 1 722 ? -34.781 -27.922 13.531 1 27.58 722 ILE A O 1
ATOM 5610 N N . PHE A 1 723 ? -34.094 -26.734 12.133 1 30.55 723 PHE A N 1
ATOM 5611 C CA . PHE A 1 723 ? -33.25 -26.172 13.156 1 30.55 723 PHE A CA 1
ATOM 5612 C C . PHE A 1 723 ? -33.969 -25.109 13.977 1 30.55 723 PHE A C 1
ATOM 5614 O O . PHE A 1 723 ? -34.906 -24.484 13.492 1 30.55 723 PHE A O 1
ATOM 5621 N N . GLY A 1 724 ? -34.031 -25.125 15.406 1 26.05 724 GLY A N 1
ATOM 5622 C CA . GLY A 1 724 ? -34.25 -24.188 16.5 1 26.05 724 GLY A CA 1
ATOM 5623 C C . GLY A 1 724 ? -34 -22.75 16.109 1 26.05 724 GLY A C 1
ATOM 5624 O O . GLY A 1 724 ? -33.844 -22.438 14.922 1 26.05 724 GLY A O 1
ATOM 5625 N N . ALA A 1 725 ? -33.406 -21.938 17 1 29.67 725 ALA A N 1
ATOM 5626 C CA . ALA A 1 725 ? -33.469 -20.516 17.328 1 29.67 725 ALA A CA 1
ATOM 5627 C C . ALA A 1 725 ? -33.25 -19.641 16.094 1 29.67 725 ALA A C 1
ATOM 5629 O O . ALA A 1 725 ? -33.156 -20.156 14.984 1 29.67 725 ALA A O 1
ATOM 5630 N N . THR A 1 726 ? -32.562 -18.281 16.297 1 33.78 726 THR A N 1
ATOM 5631 C CA . THR A 1 726 ? -32.688 -16.984 15.633 1 33.78 726 THR A CA 1
ATOM 5632 C C . THR A 1 726 ? -32.219 -17.078 14.18 1 33.78 726 THR A C 1
ATOM 5634 O O . THR A 1 726 ? -31.484 -16.219 13.703 1 33.78 726 THR A O 1
ATOM 5637 N N . THR A 1 727 ? -32.25 -18.406 13.57 1 36 727 THR A N 1
ATOM 5638 C CA . THR A 1 727 ? -31.594 -18.484 12.281 1 36 727 THR A CA 1
ATOM 5639 C C . THR A 1 727 ? -32.531 -18.109 11.148 1 36 727 THR A C 1
ATOM 5641 O O . THR A 1 727 ? -33.625 -18.672 11.047 1 36 727 THR A O 1
ATOM 5644 N N . VAL A 1 728 ? -32.594 -16.984 10.812 1 38.91 728 VAL A N 1
ATOM 5645 C CA . VAL A 1 728 ? -33.25 -16.562 9.578 1 38.91 728 VAL A CA 1
ATOM 5646 C C . VAL A 1 728 ? -32.938 -17.562 8.461 1 38.91 728 VAL A C 1
ATOM 5648 O O . VAL A 1 728 ? -31.766 -17.828 8.18 1 38.91 728 VAL A O 1
ATOM 5651 N N . LEU A 1 729 ? -33.875 -18.656 8.242 1 42.34 729 LEU A N 1
ATOM 5652 C CA . LEU A 1 729 ? -33.688 -19.672 7.203 1 42.34 729 LEU A CA 1
ATOM 5653 C C . LEU A 1 729 ? -34.188 -19.172 5.855 1 42.34 729 LEU A C 1
ATOM 5655 O O . LEU A 1 729 ? -35.281 -18.594 5.773 1 42.34 729 LEU A O 1
ATOM 5659 N N . GLY A 1 730 ? -33.469 -18.719 5.02 1 43.19 730 GLY A N 1
ATOM 5660 C CA . GLY A 1 730 ? -33.938 -18.641 3.641 1 43.19 730 GLY A CA 1
ATOM 5661 C C . GLY A 1 730 ? -33.969 -20 2.957 1 43.19 730 GLY A C 1
ATOM 5662 O O . GLY A 1 730 ? -33.094 -20.828 3.143 1 43.19 730 GLY A O 1
ATOM 5663 N N . LEU A 1 731 ? -35.281 -20.594 2.65 1 40.06 731 LEU A N 1
ATOM 5664 C CA . LEU A 1 731 ? -35.406 -21.828 1.883 1 40.06 731 LEU A CA 1
ATOM 5665 C C . LEU A 1 731 ? -35 -21.609 0.433 1 40.06 731 LEU A C 1
ATOM 5667 O O . LEU A 1 731 ? -35.406 -20.625 -0.197 1 40.06 731 LEU A O 1
ATOM 5671 N N . CYS A 1 732 ? -33.844 -21.938 0.028 1 44.25 732 CYS A N 1
ATOM 5672 C CA . CYS A 1 732 ? -33.531 -21.969 -1.395 1 44.25 732 CYS A CA 1
ATOM 5673 C C . CYS A 1 732 ? -33.688 -23.391 -1.953 1 44.25 732 CYS A C 1
ATOM 5675 O O . CYS A 1 732 ? -33.312 -24.359 -1.291 1 44.25 732 CYS A O 1
ATOM 5677 N N . HIS A 1 733 ? -34.719 -23.641 -2.826 1 37.56 733 HIS A N 1
ATOM 5678 C CA . HIS A 1 733 ? -34.719 -24.891 -3.592 1 37.56 733 HIS A CA 1
ATOM 5679 C C . HIS A 1 733 ? -33.531 -24.938 -4.551 1 37.56 733 HIS A C 1
ATOM 5681 O O . HIS A 1 733 ? -33.375 -24.062 -5.418 1 37.56 733 HIS A O 1
ATOM 5687 N N . VAL A 1 734 ? -32.562 -25.422 -4.094 1 32.66 734 VAL A N 1
ATOM 5688 C CA . VAL A 1 734 ? -31.5 -25.672 -5.07 1 32.66 734 VAL A CA 1
ATOM 5689 C C . VAL A 1 734 ? -31.844 -26.938 -5.863 1 32.66 734 VAL A C 1
ATOM 5691 O O . VAL A 1 734 ? -31.969 -28.031 -5.289 1 32.66 734 VAL A O 1
ATOM 5694 N N . THR A 1 735 ? -32.688 -27.031 -6.98 1 29 735 THR A N 1
ATOM 5695 C CA . THR A 1 735 ? -32.75 -28.219 -7.832 1 29 735 THR A CA 1
ATOM 5696 C C . THR A 1 735 ? -31.344 -28.703 -8.18 1 29 735 THR A C 1
ATOM 5698 O O . THR A 1 735 ? -30.531 -27.922 -8.672 1 29 735 THR A O 1
ATOM 5701 N N . ALA A 1 736 ? -30.906 -29.656 -7.426 1 27.94 736 ALA A N 1
ATOM 5702 C CA . ALA A 1 736 ? -29.766 -30.438 -7.895 1 27.94 736 ALA A CA 1
ATOM 5703 C C . ALA A 1 736 ? -30 -30.984 -9.297 1 27.94 736 ALA A C 1
ATOM 5705 O O . ALA A 1 736 ? -30.797 -31.922 -9.477 1 27.94 736 ALA A O 1
ATOM 5706 N N . ARG A 1 737 ? -30.422 -30.469 -10.344 1 26.19 737 ARG A N 1
ATOM 5707 C CA . ARG A 1 737 ? -30.328 -31.188 -11.602 1 26.19 737 ARG A CA 1
ATOM 5708 C C . ARG A 1 737 ? -28.984 -31.922 -11.703 1 26.19 737 ARG A C 1
ATOM 5710 O O . ARG A 1 737 ? -27.922 -31.281 -11.68 1 26.19 737 ARG A O 1
ATOM 5717 N N . SER A 1 738 ? -28.969 -33.219 -11.172 1 22.69 738 SER A N 1
ATOM 5718 C CA . SER A 1 738 ? -28.016 -34.219 -11.609 1 22.69 738 SER A CA 1
ATOM 5719 C C . SER A 1 738 ? -27.953 -34.312 -13.125 1 22.69 738 SER A C 1
ATOM 5721 O O . SER A 1 738 ? -28.859 -34.844 -13.758 1 22.69 738 SER A O 1
ATOM 5723 N N . ARG A 1 739 ? -28.047 -33.438 -14.008 1 23.3 739 ARG A N 1
ATOM 5724 C CA . ARG A 1 739 ? -27.625 -33.906 -15.32 1 23.3 739 ARG A CA 1
ATOM 5725 C C . ARG A 1 739 ? -26.375 -34.781 -15.195 1 23.3 739 ARG A C 1
ATOM 5727 O O . ARG A 1 739 ? -25.344 -34.344 -14.688 1 23.3 739 ARG A O 1
ATOM 5734 N N . ASN A 1 740 ? -26.641 -36.188 -15.086 1 19.47 740 ASN A N 1
ATOM 5735 C CA . ASN A 1 740 ? -25.797 -37.281 -15.586 1 19.47 740 ASN A CA 1
ATOM 5736 C C . ASN A 1 740 ? -25.203 -36.938 -16.953 1 19.47 740 ASN A C 1
ATOM 5738 O O . ASN A 1 740 ? -25.891 -37.031 -17.969 1 19.47 740 ASN A O 1
ATOM 5742 N N . ILE A 1 741 ? -24.875 -35.844 -17.312 1 19 741 ILE A N 1
ATOM 5743 C CA . ILE A 1 741 ? -24.047 -35.969 -18.5 1 19 741 ILE A CA 1
ATOM 5744 C C . ILE A 1 741 ? -22.953 -37 -18.266 1 19 741 ILE A C 1
ATOM 5746 O O . ILE A 1 741 ? -22.078 -36.781 -17.406 1 19 741 ILE A O 1
ATOM 5750 N N . VAL A 1 742 ? -23.469 -38.25 -18.344 1 18.77 742 VAL A N 1
ATOM 5751 C CA . VAL A 1 742 ? -22.594 -39.375 -18.703 1 18.77 742 VAL A CA 1
ATOM 5752 C C . VAL A 1 742 ? -21.703 -38.969 -19.875 1 18.77 742 VAL A C 1
ATOM 5754 O O . VAL A 1 742 ? -22.188 -38.688 -20.969 1 18.77 742 VAL A O 1
ATOM 5757 N N . ILE A 1 743 ? -20.828 -38.188 -19.578 1 18.05 743 ILE A N 1
ATOM 5758 C CA . ILE A 1 743 ? -19.766 -38.188 -20.594 1 18.05 743 ILE A CA 1
ATOM 5759 C C . ILE A 1 743 ? -19.359 -39.625 -20.891 1 18.05 743 ILE A C 1
ATOM 5761 O O . ILE A 1 743 ? -18.797 -40.312 -20.031 1 18.05 743 ILE A O 1
ATOM 5765 N N . THR A 1 744 ? -20.422 -40.344 -21.422 1 18.36 744 THR A N 1
ATOM 5766 C CA . THR A 1 744 ? -19.969 -41.562 -22.125 1 18.36 744 THR A CA 1
ATOM 5767 C C . THR A 1 744 ? -18.719 -41.25 -22.953 1 18.36 744 THR A C 1
ATOM 5769 O O . THR A 1 744 ? -18.594 -40.188 -23.547 1 18.36 744 THR A O 1
ATOM 5772 N N . ASN A 1 745 ? -17.688 -41.875 -22.438 1 17.94 745 ASN A N 1
ATOM 5773 C CA . ASN A 1 745 ? -16.453 -42.062 -23.188 1 17.94 745 ASN A CA 1
ATOM 5774 C C . ASN A 1 745 ? -16.734 -42.375 -24.656 1 17.94 745 ASN A C 1
ATOM 5776 O O . ASN A 1 745 ? -16.594 -43.531 -25.078 1 17.94 745 ASN A O 1
ATOM 5780 N N . SER A 1 746 ? -18.047 -42.188 -25.078 1 18.52 746 SER A N 1
ATOM 5781 C CA . SER A 1 746 ? -18.078 -42.688 -26.453 1 18.52 746 SER A CA 1
ATOM 5782 C C . SER A 1 746 ? -16.938 -42.094 -27.281 1 18.52 746 SER A C 1
ATOM 5784 O O . SER A 1 746 ? -16.578 -40.938 -27.109 1 18.52 746 SER A O 1
ATOM 5786 N N . LEU A 1 747 ? -16.188 -43.125 -27.812 1 18.61 747 LEU A N 1
ATOM 5787 C CA . LEU A 1 747 ? -15.164 -43.188 -28.844 1 18.61 747 LEU A CA 1
ATOM 5788 C C . LEU A 1 747 ? -15.477 -42.25 -30.016 1 18.61 747 LEU A C 1
ATOM 5790 O O . LEU A 1 747 ? -16.562 -42.312 -30.578 1 18.61 747 LEU A O 1
ATOM 5794 N N . ILE A 1 748 ? -15.352 -40.875 -29.688 1 19.14 748 ILE A N 1
ATOM 5795 C CA . ILE A 1 748 ? -15.367 -40.188 -30.969 1 19.14 748 ILE A CA 1
ATOM 5796 C C . ILE A 1 748 ? -14.898 -41.156 -32.062 1 19.14 748 ILE A C 1
ATOM 5798 O O . ILE A 1 748 ? -13.836 -41.781 -31.938 1 19.14 748 ILE A O 1
ATOM 5802 N N . PRO A 1 749 ? -15.93 -41.844 -32.656 1 20.7 749 PRO A N 1
ATOM 5803 C CA . PRO A 1 749 ? -15.531 -42.625 -33.844 1 20.7 749 PRO A CA 1
ATOM 5804 C C 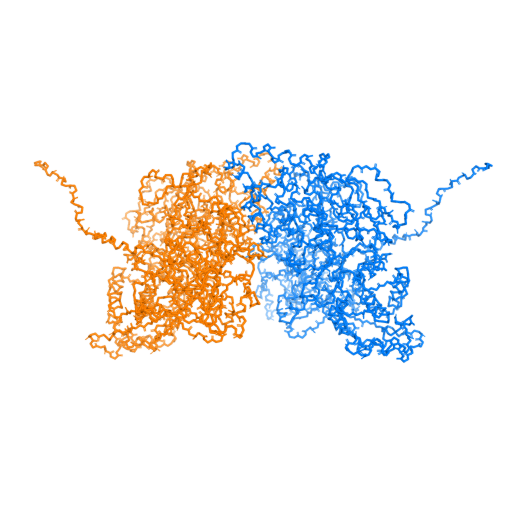. PRO A 1 749 ? -14.406 -41.938 -34.625 1 20.7 749 PRO A C 1
ATOM 5806 O O . PRO A 1 749 ? -14.266 -40.719 -34.594 1 20.7 749 PRO A O 1
ATOM 5809 N N . GLY A 1 750 ? -13.266 -42.688 -34.5 1 18.16 750 GLY A N 1
ATOM 5810 C CA . GLY A 1 750 ? -12.172 -42.531 -35.438 1 18.16 750 GLY A CA 1
ATOM 5811 C C . GLY A 1 750 ? -12.641 -42.219 -36.844 1 18.16 750 GLY A C 1
ATOM 5812 O O . GLY A 1 750 ? -13.758 -42.594 -37.25 1 18.16 750 GLY A O 1
ATOM 5813 N N . PRO A 1 751 ? -12.742 -40.844 -37.156 1 20.3 751 PRO A N 1
ATOM 5814 C CA . PRO A 1 751 ? -12.977 -40.812 -38.594 1 20.3 751 PRO A CA 1
ATOM 5815 C C . PRO A 1 751 ? -12.375 -42 -39.312 1 20.3 751 PRO A C 1
ATOM 5817 O O . PRO A 1 751 ? -11.367 -42.562 -38.875 1 20.3 751 PRO A O 1
ATOM 5820 N N . ASN A 1 752 ? -13.258 -43.062 -39.656 1 19.05 752 ASN A N 1
ATOM 5821 C CA . ASN A 1 752 ? -12.961 -44.031 -40.688 1 19.05 752 ASN A CA 1
ATOM 5822 C C . ASN A 1 752 ? -12.164 -43.406 -41.844 1 19.05 752 ASN A C 1
ATOM 5824 O O . ASN A 1 752 ? -12.68 -42.562 -42.562 1 19.05 752 ASN A O 1
ATOM 5828 N N . VAL A 1 753 ? -10.898 -42.969 -41.5 1 18.88 753 VAL A N 1
ATOM 5829 C CA . VAL A 1 753 ? -10.062 -42.938 -42.719 1 18.88 753 VAL A CA 1
ATOM 5830 C C . VAL A 1 753 ? -10.195 -44.281 -43.438 1 18.88 753 VAL A C 1
ATOM 5832 O O . VAL A 1 753 ? -10.031 -45.344 -42.844 1 18.88 753 VAL A O 1
ATOM 5835 N N . SER A 1 754 ? -11.234 -44.406 -44.25 1 18.41 754 SER A N 1
ATOM 5836 C CA . SER A 1 754 ? -11.242 -45.312 -45.406 1 18.41 754 SER A CA 1
ATOM 5837 C C . SER A 1 754 ? -9.844 -45.5 -45.969 1 18.41 754 SER A C 1
ATOM 5839 O O . SER A 1 754 ? -9.172 -44.5 -46.281 1 18.41 754 SER A O 1
ATOM 5841 N N . GLY A 1 755 ? -8.961 -46.469 -45.312 1 17.17 755 GLY A N 1
ATOM 5842 C CA . GLY A 1 755 ? -8.039 -47.125 -46.219 1 17.17 755 GLY A CA 1
ATOM 5843 C C . GLY A 1 755 ? -8.688 -47.562 -47.531 1 17.17 755 GLY A C 1
ATOM 5844 O O . GLY A 1 755 ? -9.719 -48.219 -47.531 1 17.17 755 GLY A O 1
ATOM 5845 N N . LYS A 1 756 ? -8.805 -46.625 -48.438 1 21.98 756 LYS A N 1
ATOM 5846 C CA . LYS A 1 756 ? -8.547 -47.156 -49.75 1 21.98 756 LYS A CA 1
ATOM 5847 C C . LYS A 1 756 ? -7.375 -48.125 -49.75 1 21.98 756 LYS A C 1
ATOM 5849 O O . LYS A 1 756 ? -6.453 -48 -48.938 1 21.98 756 LYS A O 1
ATOM 5854 N N . SER A 1 757 ? -7.492 -49.312 -50.344 1 18.94 757 SER A N 1
ATOM 5855 C CA . SER A 1 757 ? -6.805 -50.406 -51.062 1 18.94 757 SER A CA 1
ATOM 5856 C C . SER A 1 757 ? -5.652 -49.875 -51.906 1 18.94 757 SER A C 1
ATOM 5858 O O . SER A 1 757 ? -4.711 -50.594 -52.219 1 18.94 757 SER A O 1
ATOM 5860 N N . LYS A 1 758 ? -4.914 -48.812 -51.969 1 20.11 758 LYS A N 1
ATOM 5861 C CA . LYS A 1 758 ? -3.572 -49.219 -52.406 1 20.11 758 LYS A CA 1
ATOM 5862 C C . LYS A 1 758 ? -2.656 -49.406 -51.188 1 20.11 758 LYS A C 1
ATOM 5864 O O . LYS A 1 758 ? -2.732 -48.656 -50.219 1 20.11 758 LYS A O 1
ATOM 5869 N N . MET B 1 1 ? 18.578 21.766 -24.172 1 26.59 1 MET B N 1
ATOM 5870 C CA . MET B 1 1 ? 18.016 21.297 -22.906 1 26.59 1 MET B CA 1
ATOM 5871 C C . MET B 1 1 ? 16.703 22 -22.594 1 26.59 1 MET B C 1
ATOM 5873 O O . MET B 1 1 ? 16.609 23.219 -22.703 1 26.59 1 MET B O 1
ATOM 5877 N N . ALA B 1 2 ? 15.648 21.406 -22.719 1 30.89 2 ALA B N 1
ATOM 5878 C CA . ALA B 1 2 ? 14.398 22.141 -22.5 1 30.89 2 ALA B CA 1
ATOM 5879 C C . ALA B 1 2 ? 14.375 22.766 -21.109 1 30.89 2 ALA B C 1
ATOM 5881 O O . ALA B 1 2 ? 14.742 22.109 -20.125 1 30.89 2 ALA B O 1
ATOM 5882 N N . THR B 1 3 ? 14.5 24.094 -21.141 1 32.38 3 THR B N 1
ATOM 5883 C CA . THR B 1 3 ? 14.555 24.969 -19.969 1 32.38 3 THR B CA 1
ATOM 5884 C C . THR B 1 3 ? 13.203 25.016 -19.266 1 32.38 3 THR B C 1
ATOM 5886 O O . THR B 1 3 ? 12.195 25.391 -19.859 1 32.38 3 THR B O 1
ATOM 5889 N N . LEU B 1 4 ? 12.852 24.062 -18.453 1 42.91 4 LEU B N 1
ATOM 5890 C CA . LEU B 1 4 ? 11.672 24.344 -17.641 1 42.91 4 LEU B CA 1
ATOM 5891 C C . LEU B 1 4 ? 11.867 25.609 -16.812 1 42.91 4 LEU B C 1
ATOM 5893 O O . LEU B 1 4 ? 12.945 25.844 -16.266 1 42.91 4 LEU B O 1
ATOM 5897 N N . VAL B 1 5 ? 11.195 26.703 -17.25 1 39.25 5 VAL B N 1
ATOM 5898 C CA . VAL B 1 5 ? 11.25 28 -16.609 1 39.25 5 VAL B CA 1
ATOM 5899 C C . VAL B 1 5 ? 10.664 27.922 -15.203 1 39.25 5 VAL B C 1
ATOM 5901 O O . VAL B 1 5 ? 9.508 27.531 -15.023 1 39.25 5 VAL B O 1
ATOM 5904 N N . PHE B 1 6 ? 11.516 27.547 -14.172 1 39.69 6 PHE B N 1
ATOM 5905 C CA . PHE B 1 6 ? 10.977 27.5 -12.82 1 39.69 6 PHE B CA 1
ATOM 5906 C C . PHE B 1 6 ? 11.094 28.844 -12.133 1 39.69 6 PHE B C 1
ATOM 5908 O O . PHE B 1 6 ? 12.023 29.609 -12.406 1 39.69 6 PHE B O 1
ATOM 5915 N N . THR B 1 7 ? 10.023 29.578 -11.875 1 37.81 7 THR B N 1
ATOM 5916 C CA . THR B 1 7 ? 10.062 30.828 -11.125 1 37.81 7 THR B CA 1
ATOM 5917 C C . THR B 1 7 ? 10.438 30.562 -9.664 1 37.81 7 THR B C 1
ATOM 5919 O O . THR B 1 7 ? 9.859 29.688 -9.016 1 37.81 7 THR B O 1
ATOM 5922 N N . THR B 1 8 ? 11.672 30.719 -9.328 1 32.53 8 THR B N 1
ATOM 5923 C CA . THR B 1 8 ? 12.062 30.625 -7.926 1 32.53 8 THR B CA 1
ATOM 5924 C C . THR B 1 8 ? 11.391 31.719 -7.098 1 32.53 8 THR B C 1
ATOM 5926 O O . THR B 1 8 ? 10.945 32.719 -7.637 1 32.53 8 THR B O 1
ATOM 5929 N N . THR B 1 9 ? 10.922 31.375 -5.879 1 31.77 9 THR B N 1
ATOM 5930 C CA . THR B 1 9 ? 10.273 32.375 -5.016 1 31.77 9 THR B CA 1
ATOM 5931 C C . THR B 1 9 ? 11.07 33.656 -4.996 1 31.77 9 THR B C 1
ATOM 5933 O O . THR B 1 9 ? 10.562 34.688 -4.57 1 31.77 9 THR B O 1
ATOM 5936 N N . ALA B 1 10 ? 12.312 33.625 -4.582 1 30.45 10 ALA B N 1
ATOM 5937 C CA . ALA B 1 10 ? 13.094 34.844 -4.305 1 30.45 10 ALA B CA 1
ATOM 5938 C C . ALA B 1 10 ? 13.344 35.625 -5.582 1 30.45 10 ALA B C 1
ATOM 5940 O O . ALA B 1 10 ? 14.195 36.531 -5.613 1 30.45 10 ALA B O 1
ATOM 5941 N N . GLY B 1 11 ? 12.398 36.344 -6.316 1 30.44 11 GLY B N 1
ATOM 5942 C CA . GLY B 1 11 ? 12.359 37.375 -7.332 1 30.44 11 GLY B CA 1
ATOM 5943 C C . GLY B 1 11 ? 12.055 36.844 -8.719 1 30.44 11 GLY B C 1
ATOM 5944 O O . GLY B 1 11 ? 12.008 35.625 -8.93 1 30.44 11 GLY B O 1
ATOM 5945 N N . PRO B 1 12 ? 11.805 37.906 -9.836 1 32.16 12 PRO B N 1
ATOM 5946 C CA . PRO B 1 12 ? 11.344 37.719 -11.211 1 32.16 12 PRO B CA 1
ATOM 5947 C C . PRO B 1 12 ? 11.945 36.469 -11.867 1 32.16 12 PRO B C 1
ATOM 5949 O O . PRO B 1 12 ? 11.203 35.625 -12.375 1 32.16 12 PRO B O 1
ATOM 5952 N N . LEU B 1 13 ? 12.883 36.594 -13.125 1 33.72 13 LEU B N 1
ATOM 5953 C CA . LEU B 1 13 ? 13.125 36.062 -14.461 1 33.72 13 LEU B CA 1
ATOM 5954 C C . LEU B 1 13 ? 14.008 34.844 -14.406 1 33.72 13 LEU B C 1
ATOM 5956 O O . LEU B 1 13 ? 14.477 34.344 -15.438 1 33.72 13 LEU B O 1
ATOM 5960 N N . GLN B 1 14 ? 14.766 34.594 -13.305 1 35.38 14 GLN B N 1
ATOM 5961 C CA . GLN B 1 14 ? 15.922 33.781 -13.703 1 35.38 14 GLN B CA 1
ATOM 5962 C C . GLN B 1 14 ? 15.531 32.344 -13.945 1 35.38 14 GLN B C 1
ATOM 5964 O O . GLN B 1 14 ? 14.891 31.703 -13.102 1 35.38 14 GLN B O 1
ATOM 5969 N N . GLN B 1 15 ? 15.336 32.031 -15.188 1 41.72 15 GLN B N 1
ATOM 5970 C CA . GLN B 1 15 ? 15.188 30.688 -15.742 1 41.72 15 GLN B CA 1
ATOM 5971 C C . GLN B 1 15 ? 16.266 29.75 -15.219 1 41.72 15 GLN B C 1
ATOM 5973 O O . GLN B 1 15 ? 17.469 30.062 -15.297 1 41.72 15 GLN B O 1
ATOM 5978 N N . VAL B 1 16 ? 16 29.203 -13.945 1 45.69 16 VAL B N 1
ATOM 5979 C CA . VAL B 1 16 ? 16.984 28.25 -13.461 1 45.69 16 VAL B CA 1
ATOM 5980 C C . VAL B 1 16 ? 16.844 26.922 -14.219 1 45.69 16 VAL B C 1
ATOM 5982 O O . VAL B 1 16 ? 15.734 26.484 -14.516 1 45.69 16 VAL B O 1
ATOM 5985 N N . GLN B 1 17 ? 17.891 26.547 -14.797 1 46.41 17 GLN B N 1
ATOM 5986 C CA . GLN B 1 17 ? 17.969 25.234 -15.43 1 46.41 17 GLN B CA 1
ATOM 5987 C C . GLN B 1 17 ? 18.109 24.125 -14.391 1 46.41 17 GLN B C 1
ATOM 5989 O O . GLN B 1 17 ? 19.062 24.125 -13.602 1 46.41 17 GLN B O 1
ATOM 5994 N N . ILE B 1 18 ? 16.953 23.5 -14.086 1 53.09 18 ILE B N 1
ATOM 5995 C CA . ILE B 1 18 ? 16.984 22.359 -13.18 1 53.09 18 ILE B CA 1
ATOM 5996 C C . ILE B 1 18 ? 17.562 21.141 -13.898 1 53.09 18 ILE B C 1
ATOM 5998 O O . ILE B 1 18 ? 17.344 20.953 -15.094 1 53.09 18 ILE B O 1
ATOM 6002 N N . GLY B 1 19 ? 18.406 20.422 -13.156 1 57.69 19 GLY B N 1
ATOM 6003 C CA . GLY B 1 19 ? 18.953 19.188 -13.711 1 57.69 19 GLY B CA 1
ATOM 6004 C C . GLY B 1 19 ? 17.875 18.203 -14.125 1 57.69 19 GLY B C 1
ATOM 6005 O O . GLY B 1 19 ? 16.844 18.094 -13.461 1 57.69 19 GLY B O 1
ATOM 6006 N N . PRO B 1 20 ? 17.984 17.719 -15.328 1 64.44 20 PRO B N 1
ATOM 6007 C CA . PRO B 1 20 ? 17 16.781 -15.859 1 64.44 20 PRO B CA 1
ATOM 6008 C C . PRO B 1 20 ? 16.672 15.648 -14.883 1 64.44 20 PRO B C 1
ATOM 6010 O O . PRO B 1 20 ? 15.547 15.141 -14.875 1 64.44 20 PRO B O 1
ATOM 6013 N N . ALA B 1 21 ? 17.594 15.445 -13.945 1 67.19 21 ALA B N 1
ATOM 6014 C CA . ALA B 1 21 ? 17.375 14.352 -13.008 1 67.19 21 ALA B CA 1
ATOM 6015 C C . ALA B 1 21 ? 16.297 14.703 -12 1 67.19 21 ALA B C 1
ATOM 6017 O O . ALA B 1 21 ? 15.445 13.859 -11.664 1 67.19 21 ALA B O 1
ATOM 6018 N N . ASP B 1 22 ? 16.297 15.945 -11.617 1 72.69 22 ASP B N 1
ATOM 6019 C CA . ASP B 1 22 ? 15.289 16.375 -10.648 1 72.69 22 ASP B CA 1
ATOM 6020 C C . ASP B 1 22 ? 13.898 16.422 -11.273 1 72.69 22 ASP B C 1
ATOM 6022 O O . ASP B 1 22 ? 12.914 16.016 -10.648 1 72.69 22 ASP B O 1
ATOM 6026 N N . VAL B 1 23 ? 13.898 16.781 -12.438 1 69.38 23 VAL B N 1
ATOM 6027 C CA . VAL B 1 23 ? 12.617 16.906 -13.125 1 69.38 23 VAL B CA 1
ATOM 6028 C C . VAL B 1 23 ? 12.023 15.516 -13.375 1 69.38 23 VAL B C 1
ATOM 6030 O O . VAL B 1 23 ? 10.852 15.266 -13.078 1 69.38 23 VAL B O 1
ATOM 6033 N N . ILE B 1 24 ? 12.867 14.68 -13.812 1 69.88 24 ILE B N 1
ATOM 6034 C CA . ILE B 1 24 ? 12.383 13.352 -14.156 1 69.88 24 ILE B CA 1
ATOM 6035 C C . ILE B 1 24 ? 12 12.594 -12.891 1 69.88 24 ILE B C 1
ATOM 6037 O O . ILE B 1 24 ? 10.984 11.898 -12.852 1 69.88 24 ILE B O 1
ATOM 6041 N N . SER B 1 25 ? 12.773 12.781 -11.93 1 70.81 25 SER B N 1
ATOM 6042 C CA . SER B 1 25 ? 12.453 12.133 -10.656 1 70.81 25 SER B CA 1
ATOM 6043 C C . SER B 1 25 ? 11.141 12.664 -10.086 1 70.81 25 SER B C 1
ATOM 6045 O O . SER B 1 25 ? 10.352 11.906 -9.516 1 70.81 25 SER B O 1
ATOM 6047 N N . THR B 1 26 ? 10.961 13.922 -10.242 1 70.56 26 THR B N 1
ATOM 6048 C CA . THR B 1 26 ? 9.742 14.562 -9.766 1 70.56 26 THR B CA 1
ATOM 6049 C C . THR B 1 26 ? 8.523 14.062 -10.547 1 70.56 26 THR B C 1
ATOM 6051 O O . THR B 1 26 ? 7.496 13.727 -9.953 1 70.56 26 THR B O 1
ATOM 6054 N N . LEU B 1 27 ? 8.703 14.039 -11.789 1 69.88 27 LEU B N 1
ATOM 6055 C CA . LEU B 1 27 ? 7.602 13.578 -12.625 1 69.88 27 LEU B CA 1
ATOM 6056 C C . LEU B 1 27 ? 7.289 12.109 -12.336 1 69.88 27 LEU B C 1
ATOM 6058 O O . LEU B 1 27 ? 6.121 11.711 -12.328 1 69.88 27 LEU B O 1
ATOM 6062 N N . SER B 1 28 ? 8.305 11.398 -12.125 1 69.06 28 SER B N 1
ATOM 6063 C CA . SER B 1 28 ? 8.117 9.992 -11.773 1 69.06 28 SER B CA 1
ATOM 6064 C C . SER B 1 28 ? 7.371 9.844 -10.453 1 69.06 28 SER B C 1
ATOM 6066 O O . SER B 1 28 ? 6.477 9.008 -10.328 1 69.06 28 SER B O 1
ATOM 6068 N N . ALA B 1 29 ? 7.695 10.656 -9.531 1 67.12 29 ALA B N 1
ATOM 6069 C CA . ALA B 1 29 ? 7.031 10.625 -8.227 1 67.12 29 ALA B CA 1
ATOM 6070 C C . ALA B 1 29 ? 5.559 11.016 -8.359 1 67.12 29 ALA B C 1
ATOM 6072 O O . ALA B 1 29 ? 4.703 10.445 -7.672 1 67.12 29 ALA B O 1
ATOM 6073 N N . ALA B 1 30 ? 5.289 11.883 -9.234 1 64.38 30 ALA B N 1
ATOM 6074 C CA . ALA B 1 30 ? 3.932 12.391 -9.43 1 64.38 30 ALA B CA 1
ATOM 6075 C C . ALA B 1 30 ? 3.006 11.297 -9.953 1 64.38 30 ALA B C 1
ATOM 6077 O O . ALA B 1 30 ? 1.832 11.242 -9.586 1 64.38 30 ALA B O 1
ATOM 6078 N N . TYR B 1 31 ? 3.553 10.414 -10.695 1 61.53 31 TYR B N 1
ATOM 6079 C CA . TYR B 1 31 ? 2.666 9.461 -11.359 1 61.53 31 TYR B CA 1
ATOM 6080 C C . TYR B 1 31 ? 2.684 8.117 -10.648 1 61.53 31 TYR B C 1
ATOM 6082 O O . TYR B 1 31 ? 1.83 7.262 -10.898 1 61.53 31 TYR B O 1
ATOM 6090 N N . THR B 1 32 ? 3.531 7.93 -9.797 1 57.56 32 THR B N 1
ATOM 6091 C CA . THR B 1 32 ? 3.588 6.625 -9.148 1 57.56 32 THR B CA 1
ATOM 6092 C C . THR B 1 32 ? 2.441 6.469 -8.156 1 57.56 32 THR B C 1
ATOM 6094 O O . THR B 1 32 ? 1.72 7.426 -7.871 1 57.56 32 THR B O 1
ATOM 6097 N N . ALA B 1 33 ? 2.064 5.145 -7.816 1 49.31 33 ALA B N 1
ATOM 6098 C CA . ALA B 1 33 ? 0.985 4.793 -6.895 1 49.31 33 ALA B CA 1
ATOM 6099 C C . ALA B 1 33 ? 0.975 5.723 -5.684 1 49.31 33 ALA B C 1
ATOM 6101 O O . ALA B 1 33 ? -0.086 6.023 -5.133 1 49.31 33 ALA B O 1
ATOM 6102 N N . ALA B 1 34 ? 2.133 6.102 -5.203 1 53.41 34 ALA B N 1
ATOM 6103 C CA . ALA B 1 34 ? 2.123 7.035 -4.078 1 53.41 34 ALA B CA 1
ATOM 6104 C C . ALA B 1 34 ? 1.985 8.477 -4.566 1 53.41 34 ALA B C 1
ATOM 6106 O O . ALA B 1 34 ? 1.95 9.406 -3.76 1 53.41 34 ALA B O 1
ATOM 6107 N N . GLY B 1 35 ? 1.723 8.508 -5.816 1 56.25 35 GLY B N 1
ATOM 6108 C CA . GLY B 1 35 ? 1.732 9.773 -6.531 1 56.25 35 GLY B CA 1
ATOM 6109 C C . GLY B 1 35 ? 1.096 10.906 -5.75 1 56.25 35 GLY B C 1
ATOM 6110 O O . GLY B 1 35 ? 0.775 10.75 -4.57 1 56.25 35 GLY B O 1
ATOM 6111 N N . TRP B 1 36 ? 1.443 12.07 -5.973 1 62.91 36 TRP B N 1
ATOM 6112 C CA . TRP B 1 36 ? 0.8 13.211 -5.328 1 62.91 36 TRP B CA 1
ATOM 6113 C C . TRP B 1 36 ? -0.21 13.867 -6.262 1 62.91 36 TRP B C 1
ATOM 6115 O O . TRP B 1 36 ? -1.016 14.695 -5.828 1 62.91 36 TRP B O 1
ATOM 6125 N N . LEU B 1 37 ? -0.022 13.391 -7.742 1 58.19 37 LEU B N 1
ATOM 6126 C CA . LEU B 1 37 ? -0.946 14.07 -8.648 1 58.19 37 LEU B CA 1
ATOM 6127 C C . LEU B 1 37 ? -1.831 13.062 -9.375 1 58.19 37 LEU B C 1
ATOM 6129 O O . LEU B 1 37 ? -1.396 11.945 -9.672 1 58.19 37 LEU B O 1
ATOM 6133 N N . GLY B 1 38 ? -2.988 13.477 -9.477 1 60.59 38 GLY B N 1
ATOM 6134 C CA . GLY B 1 38 ? -3.893 12.75 -10.352 1 60.59 38 GLY B CA 1
ATOM 6135 C C . GLY B 1 38 ? -4.637 11.633 -9.641 1 60.59 38 GLY B C 1
ATOM 6136 O O . GLY B 1 38 ? -4.914 11.719 -8.445 1 60.59 38 GLY B O 1
ATOM 6137 N N . GLY B 1 39 ? -5.301 10.758 -10.281 1 61.47 39 GLY B N 1
ATOM 6138 C CA . GLY B 1 39 ? -5.91 9.547 -9.75 1 61.47 39 GLY B CA 1
ATOM 6139 C C . GLY B 1 39 ? -7.363 9.383 -10.156 1 61.47 39 GLY B C 1
ATOM 6140 O O . GLY B 1 39 ? -7.957 8.328 -9.938 1 61.47 39 GLY B O 1
ATOM 6141 N N . LEU B 1 40 ? -7.746 10.477 -10.812 1 74.94 40 LEU B N 1
ATOM 6142 C CA . LEU B 1 40 ? -9.172 10.359 -11.078 1 74.94 40 LEU B CA 1
ATOM 6143 C C . LEU B 1 40 ? -9.43 9.781 -12.461 1 74.94 40 LEU B C 1
ATOM 6145 O O . LEU B 1 40 ? -10.555 9.844 -12.969 1 74.94 40 LEU B O 1
ATOM 6149 N N . ASP B 1 41 ? -8.367 9.242 -13.047 1 70.69 41 ASP B N 1
ATOM 6150 C CA . ASP B 1 41 ? -8.531 8.609 -14.352 1 70.69 41 ASP B CA 1
ATOM 6151 C C . ASP B 1 41 ? -9.461 7.402 -14.266 1 70.69 41 ASP B C 1
ATOM 6153 O O . ASP B 1 41 ? -10.242 7.141 -15.18 1 70.69 41 ASP B O 1
ATOM 6157 N N . GLY B 1 42 ? -9.305 6.727 -13.172 1 71.06 42 GLY B N 1
ATOM 6158 C CA . GLY B 1 42 ? -10.234 5.625 -12.961 1 71.06 42 GLY B CA 1
ATOM 6159 C C . GLY B 1 42 ? -11.68 6.07 -12.844 1 71.06 42 GLY B C 1
ATOM 6160 O O . GLY B 1 42 ? -12.578 5.438 -13.398 1 71.06 42 GLY B O 1
ATOM 6161 N N . VAL B 1 43 ? -11.828 7.141 -12.18 1 72.88 43 VAL B N 1
ATOM 6162 C CA . VAL B 1 43 ? -13.164 7.703 -12.031 1 72.88 43 VAL B CA 1
ATOM 6163 C C . VAL B 1 43 ? -13.68 8.188 -13.391 1 72.88 43 VAL B C 1
ATOM 6165 O O . VAL B 1 43 ? -14.836 7.957 -13.742 1 72.88 43 VAL B O 1
ATOM 6168 N N . LYS B 1 44 ? -12.797 8.789 -14.094 1 75.75 44 LYS B N 1
ATOM 6169 C CA . LYS B 1 44 ? -13.141 9.242 -15.438 1 75.75 44 LYS B CA 1
ATOM 6170 C C . LYS B 1 44 ? -13.586 8.07 -16.312 1 75.75 44 LYS B C 1
ATOM 6172 O O . LYS B 1 44 ? -14.578 8.172 -17.047 1 75.75 44 LYS B O 1
ATOM 6177 N N . TYR B 1 45 ? -12.922 7.082 -16.234 1 70.81 45 TYR B N 1
ATOM 6178 C CA . TYR B 1 45 ? -13.219 5.895 -17.016 1 70.81 45 TYR B CA 1
ATOM 6179 C C . TYR B 1 45 ? -14.594 5.336 -16.672 1 70.81 45 TYR B C 1
ATOM 6181 O O . TYR B 1 45 ? -15.406 5.055 -17.547 1 70.81 45 TYR B O 1
ATOM 6189 N N . ILE B 1 46 ? -14.875 5.203 -15.406 1 71.38 46 ILE B N 1
ATOM 6190 C CA . ILE B 1 46 ? -16.141 4.648 -14.953 1 71.38 46 ILE B CA 1
ATOM 6191 C C . ILE B 1 46 ? -17.297 5.57 -15.375 1 71.38 46 ILE B C 1
ATOM 6193 O O . ILE B 1 46 ? -18.344 5.102 -15.828 1 71.38 46 ILE B O 1
ATOM 6197 N N . LEU B 1 47 ? -17.031 6.801 -15.273 1 72 47 LEU B N 1
ATOM 6198 C CA . LEU B 1 47 ? -18.062 7.766 -15.641 1 72 47 LEU B CA 1
ATOM 6199 C C . LEU B 1 47 ? -18.312 7.734 -17.141 1 72 47 LEU B C 1
ATOM 6201 O O . LEU B 1 47 ? -19.469 7.785 -17.578 1 72 47 LEU B O 1
ATOM 6205 N N . SER B 1 48 ? -17.234 7.648 -17.859 1 69.38 48 SER B N 1
ATOM 6206 C CA . SER B 1 48 ? -17.391 7.605 -19.312 1 69.38 48 SER B CA 1
ATOM 6207 C C . SER B 1 48 ? -18.141 6.352 -19.766 1 69.38 48 SER B C 1
ATOM 6209 O O . SER B 1 48 ? -18.969 6.406 -20.672 1 69.38 48 SER B O 1
ATOM 6211 N N . ARG B 1 49 ? -17.844 5.301 -19.125 1 65.06 49 ARG B N 1
ATOM 6212 C CA . ARG B 1 49 ? -18.5 4.043 -19.484 1 65.06 49 ARG B CA 1
ATOM 6213 C C . ARG B 1 49 ? -19.969 4.047 -19.031 1 65.06 49 ARG B C 1
ATOM 6215 O O . ARG B 1 49 ? -20.828 3.496 -19.719 1 65.06 49 ARG B O 1
ATOM 6222 N N . TYR B 1 50 ? -20.156 4.617 -17.906 1 64.75 50 TYR B N 1
ATOM 6223 C CA . TYR B 1 50 ? -21.516 4.703 -17.406 1 64.75 50 TYR B CA 1
ATOM 6224 C C . TYR B 1 50 ? -22.391 5.543 -18.328 1 64.75 50 TYR B C 1
ATOM 6226 O O . TYR B 1 50 ? -23.531 5.184 -18.609 1 64.75 50 TYR B O 1
ATOM 6234 N N . VAL B 1 51 ? -21.797 6.605 -18.734 1 61.62 51 VAL B N 1
ATOM 6235 C CA . VAL B 1 51 ? -22.531 7.473 -19.656 1 61.62 51 VAL B CA 1
ATOM 6236 C C . VAL B 1 51 ? -22.828 6.715 -20.938 1 61.62 51 VAL B C 1
ATOM 6238 O O . VAL B 1 51 ? -23.906 6.867 -21.516 1 61.62 51 VAL B O 1
ATOM 6241 N N . GLY B 1 52 ? -21.859 5.938 -21.266 1 57.12 52 GLY B N 1
ATOM 6242 C CA . GLY B 1 52 ? -22.062 5.137 -22.453 1 57.12 52 GLY B CA 1
ATOM 6243 C C . GLY B 1 52 ? -23.109 4.055 -22.281 1 57.12 52 GLY B C 1
ATOM 6244 O O . GLY B 1 52 ? -23.797 3.68 -23.25 1 57.12 52 GLY B O 1
ATOM 6245 N N . LEU B 1 53 ? -23.094 3.584 -21.062 1 57.47 53 LEU B N 1
ATOM 6246 C CA . LEU B 1 53 ? -24.047 2.523 -20.766 1 57.47 53 LEU B CA 1
ATOM 6247 C C . LEU B 1 53 ? -25.453 3.09 -20.609 1 57.47 53 LEU B C 1
ATOM 6249 O O . LEU B 1 53 ? -26.453 2.383 -20.812 1 57.47 53 LEU B O 1
ATOM 6253 N N . LEU B 1 54 ? -25.438 4.348 -20.078 1 54.03 54 LEU B N 1
ATOM 6254 C CA . LEU B 1 54 ? -26.75 4.957 -19.859 1 54.03 54 LEU B CA 1
ATOM 6255 C C . LEU B 1 54 ? -27.312 5.504 -21.172 1 54.03 54 LEU B C 1
ATOM 6257 O O . LEU B 1 54 ? -26.547 5.801 -22.109 1 54.03 54 LEU B O 1
ATOM 6261 N N . ARG B 1 55 ? -28.547 5.504 -21.484 1 49.47 55 ARG B N 1
ATOM 6262 C CA . ARG B 1 55 ? -29.234 6.066 -22.641 1 49.47 55 ARG B CA 1
ATOM 6263 C C . ARG B 1 55 ? -28.797 7.508 -22.891 1 49.47 55 ARG B C 1
ATOM 6265 O O . ARG B 1 55 ? -28.469 8.234 -21.953 1 49.47 55 ARG B O 1
ATOM 6272 N N . PRO B 1 56 ? -28.375 7.898 -24.156 1 49 56 PRO B N 1
ATOM 6273 C CA . PRO B 1 56 ? -27.984 9.242 -24.578 1 49 56 PRO B CA 1
ATOM 6274 C C . PRO B 1 56 ? -28.672 10.344 -23.781 1 49 56 PRO B C 1
ATOM 6276 O O . PRO B 1 56 ? -28.094 11.406 -23.547 1 49 56 PRO B O 1
ATOM 6279 N N . SER B 1 57 ? -29.828 10.234 -23.344 1 51.34 57 SER B N 1
ATOM 6280 C CA . SER B 1 57 ? -30.578 11.25 -22.609 1 51.34 57 SER B CA 1
ATOM 6281 C C . SER B 1 57 ? -29.953 11.531 -21.25 1 51.34 57 SER B C 1
ATOM 6283 O O . SER B 1 57 ? -30.234 12.57 -20.641 1 51.34 57 SER B O 1
ATOM 6285 N N . SER B 1 58 ? -29.094 10.656 -20.812 1 54.03 58 SER B N 1
ATOM 6286 C CA . SER B 1 58 ? -28.531 10.758 -19.469 1 54.03 58 SER B CA 1
ATOM 6287 C C . SER B 1 58 ? -27.422 11.797 -19.406 1 54.03 58 SER B C 1
ATOM 6289 O O . SER B 1 58 ? -27.25 12.477 -18.391 1 54.03 58 SER B O 1
ATOM 6291 N N . ASN B 1 59 ? -26.719 11.977 -20.484 1 57.69 59 ASN B N 1
ATOM 6292 C CA . ASN B 1 59 ? -25.703 13.016 -20.516 1 57.69 59 ASN B CA 1
ATOM 6293 C C . ASN B 1 59 ? -26.312 14.414 -20.391 1 57.69 59 ASN B C 1
ATOM 6295 O O . ASN B 1 59 ? -25.766 15.273 -19.703 1 57.69 59 ASN B O 1
ATOM 6299 N N . HIS B 1 60 ? -27.422 14.531 -21.031 1 59.91 60 HIS B N 1
ATOM 6300 C CA . HIS B 1 60 ? -28.109 15.82 -20.938 1 59.91 60 HIS B CA 1
ATOM 6301 C C . HIS B 1 60 ? -28.609 16.078 -19.516 1 59.91 60 HIS B C 1
ATOM 6303 O O . HIS B 1 60 ? -28.562 17.203 -19.031 1 59.91 60 HIS B O 1
ATOM 6309 N N . VAL B 1 61 ? -28.953 15.047 -18.906 1 63.78 61 VAL B N 1
ATOM 6310 C CA . VAL B 1 61 ? -29.469 15.18 -17.547 1 63.78 61 VAL B CA 1
ATOM 6311 C C . VAL B 1 61 ? -28.344 15.57 -16.594 1 63.78 61 VAL B C 1
ATOM 6313 O O . VAL B 1 61 ? -28.516 16.438 -15.742 1 63.78 61 VAL B O 1
ATOM 6316 N N . LEU B 1 62 ? -27.234 15.039 -16.812 1 70.31 62 LEU B N 1
ATOM 6317 C CA . LEU B 1 62 ? -26.094 15.359 -15.977 1 70.31 62 LEU B CA 1
ATOM 6318 C C . LEU B 1 62 ? -25.625 16.797 -16.203 1 70.31 62 LEU B C 1
ATOM 6320 O O . LEU B 1 62 ? -25.375 17.531 -15.242 1 70.31 62 LEU B O 1
ATOM 6324 N N . SER B 1 63 ? -25.625 17.172 -17.438 1 68.44 63 SER B N 1
ATOM 6325 C CA . SER B 1 63 ? -25.203 18.531 -17.766 1 68.44 63 SER B CA 1
ATOM 6326 C C . SER B 1 63 ? -26.141 19.562 -17.172 1 68.44 63 SER B C 1
ATOM 6328 O O . SER B 1 63 ? -25.703 20.609 -16.672 1 68.44 63 SER B O 1
ATOM 6330 N N . ASN B 1 64 ? -27.328 19.297 -17.25 1 70.31 64 ASN B N 1
ATOM 6331 C CA . ASN B 1 64 ? -28.312 20.203 -16.688 1 70.31 64 ASN B CA 1
ATOM 6332 C C . ASN B 1 64 ? -28.203 20.297 -15.172 1 70.31 64 ASN B C 1
ATOM 6334 O O . ASN B 1 64 ? -28.328 21.375 -14.602 1 70.31 64 ASN B O 1
ATOM 6338 N N . ARG B 1 65 ? -27.969 19.266 -14.602 1 74.56 65 ARG B N 1
ATOM 6339 C CA . ARG B 1 65 ? -27.828 19.234 -13.148 1 74.56 65 ARG B CA 1
ATOM 6340 C C . ARG B 1 65 ? -26.594 20 -12.703 1 74.56 65 ARG B C 1
ATOM 6342 O O . ARG B 1 65 ? -26.625 20.734 -11.719 1 74.56 65 ARG B O 1
ATOM 6349 N N . LEU B 1 66 ? -25.641 19.812 -13.453 1 74.25 66 LEU B N 1
ATOM 6350 C CA . LEU B 1 66 ? -24.391 20.516 -13.141 1 74.25 66 LEU B CA 1
ATOM 6351 C C . LEU B 1 66 ? -24.562 22.031 -13.32 1 74.25 66 LEU B C 1
ATOM 6353 O O . LEU B 1 66 ? -24.016 22.812 -12.539 1 74.25 66 LEU B O 1
ATOM 6357 N N . ALA B 1 67 ? -25.344 22.328 -14.242 1 72.44 67 ALA B N 1
ATOM 6358 C CA . ALA B 1 67 ? -25.578 23.75 -14.516 1 72.44 67 ALA B CA 1
ATOM 6359 C C . ALA B 1 67 ? -26.359 24.406 -13.367 1 72.44 67 ALA B C 1
ATOM 6361 O O . ALA B 1 67 ? -26.219 25.609 -13.133 1 72.44 67 ALA B O 1
ATOM 6362 N N . THR B 1 68 ? -27.141 23.594 -12.711 1 74 68 THR B N 1
ATOM 6363 C CA . THR B 1 68 ? -27.938 24.141 -11.609 1 74 68 THR B CA 1
ATOM 6364 C C . THR B 1 68 ? -27.094 24.219 -10.328 1 74 68 THR B C 1
ATOM 6366 O O . THR B 1 68 ? -27.391 25.016 -9.438 1 74 68 THR B O 1
ATOM 6369 N N . LEU B 1 69 ? -26.156 23.406 -10.258 1 79.38 69 LEU B N 1
ATOM 6370 C CA . LEU B 1 69 ? -25.375 23.297 -9.039 1 79.38 69 LEU B CA 1
ATOM 6371 C C . LEU B 1 69 ? -24.141 24.203 -9.102 1 79.38 69 LEU B C 1
ATOM 6373 O O . LEU B 1 69 ? -23.656 24.672 -8.07 1 79.38 69 LEU B O 1
ATOM 6377 N N . LEU B 1 70 ? -23.734 24.391 -10.398 1 79.75 70 LEU B N 1
ATOM 6378 C CA . LEU B 1 70 ? -22.453 25.047 -10.547 1 79.75 70 LEU B CA 1
ATOM 6379 C C . LEU B 1 70 ? -22.625 26.453 -11.141 1 79.75 70 LEU B C 1
ATOM 6381 O O . LEU B 1 70 ? -23.531 26.672 -11.945 1 79.75 70 LEU B O 1
ATOM 6385 N N . GLY B 1 71 ? -21.938 27.328 -10.531 1 68.5 71 GLY B N 1
ATOM 6386 C CA . GLY B 1 71 ? -21.859 28.656 -11.125 1 68.5 71 GLY B CA 1
ATOM 6387 C C . GLY B 1 71 ? -20.953 28.703 -12.336 1 68.5 71 GLY B C 1
ATOM 6388 O O . GLY B 1 71 ? -20.797 27.703 -13.039 1 68.5 71 GLY B O 1
ATOM 6389 N N . PRO B 1 72 ? -20.422 29.953 -12.531 1 61.06 72 PRO B N 1
ATOM 6390 C CA . PRO B 1 72 ? -19.547 30.125 -13.695 1 61.06 72 PRO B CA 1
ATOM 6391 C C . PRO B 1 72 ? -18.375 29.141 -13.711 1 61.06 72 PRO B C 1
ATOM 6393 O O . PRO B 1 72 ? -18.047 28.547 -12.672 1 61.06 72 PRO B O 1
ATOM 6396 N N . SER B 1 73 ? -17.797 29 -14.844 1 63.97 73 SER B N 1
ATOM 6397 C CA . SER B 1 73 ? -16.75 28.031 -15.141 1 63.97 73 SER B CA 1
ATOM 6398 C C . SER B 1 73 ? -15.578 28.172 -14.18 1 63.97 73 SER B C 1
ATOM 6400 O O . SER B 1 73 ? -15.148 29.297 -13.883 1 63.97 73 SER B O 1
ATOM 6402 N N . ILE B 1 74 ? -15.266 27.047 -13.516 1 64.81 74 ILE B N 1
ATOM 6403 C CA . ILE B 1 74 ? -14.133 26.969 -12.594 1 64.81 74 ILE B CA 1
ATOM 6404 C C . ILE B 1 74 ? -12.82 27.047 -13.383 1 64.81 74 ILE B C 1
ATOM 6406 O O . ILE B 1 74 ? -12.648 26.375 -14.391 1 64.81 74 ILE B O 1
ATOM 6410 N N . SER B 1 75 ? -12.055 28.078 -13.133 1 76.19 75 SER B N 1
ATOM 6411 C CA . SER B 1 75 ? -10.727 28.156 -13.727 1 76.19 75 SER B CA 1
ATOM 6412 C C . SER B 1 75 ? -9.672 27.547 -12.812 1 76.19 75 SER B C 1
ATOM 6414 O O . SER B 1 75 ? -9.734 27.703 -11.594 1 76.19 75 SER B O 1
ATOM 6416 N N . PHE B 1 76 ? -8.859 26.766 -13.398 1 81.12 76 PHE B N 1
ATOM 6417 C CA . PHE B 1 76 ? -7.805 26.125 -12.633 1 81.12 76 PHE B CA 1
ATOM 6418 C C . PHE B 1 76 ? -6.461 26.797 -12.898 1 81.12 76 PHE B C 1
ATOM 6420 O O . PHE B 1 76 ? -6.18 27.219 -14.016 1 81.12 76 PHE B O 1
ATOM 6427 N N . ASN B 1 77 ? -5.742 26.891 -11.773 1 80.5 77 ASN B N 1
ATOM 6428 C CA . ASN B 1 77 ? -4.348 27.297 -11.914 1 80.5 77 ASN B CA 1
ATOM 6429 C C . ASN B 1 77 ? -3.469 26.141 -12.383 1 80.5 77 ASN B C 1
ATOM 6431 O O . ASN B 1 77 ? -3.812 24.969 -12.188 1 80.5 77 ASN B O 1
ATOM 6435 N N . ASN B 1 78 ? -2.424 26.562 -13.047 1 80.38 78 ASN B N 1
ATOM 6436 C CA . ASN B 1 78 ? -1.366 25.594 -13.289 1 80.38 78 ASN B CA 1
ATOM 6437 C C . ASN B 1 78 ? -0.817 25.031 -11.984 1 80.38 78 ASN B C 1
ATOM 6439 O O . ASN B 1 78 ? -0.876 25.688 -10.945 1 80.38 78 ASN B O 1
ATOM 6443 N N . SER B 1 79 ? -0.434 23.766 -12.086 1 80.19 79 SER B N 1
ATOM 6444 C CA . SER B 1 79 ? 0.202 23.203 -10.898 1 80.19 79 SER B CA 1
ATOM 6445 C C . SER B 1 79 ? 1.492 23.938 -10.562 1 80.19 79 SER B C 1
ATOM 6447 O O . SER B 1 79 ? 2.309 24.203 -11.438 1 80.19 79 SER B O 1
ATOM 6449 N N . GLN B 1 80 ? 1.521 24.359 -9.336 1 82.06 80 GLN B N 1
ATOM 6450 C CA . GLN B 1 80 ? 2.734 24.969 -8.805 1 82.06 80 GLN B CA 1
ATOM 6451 C C . GLN B 1 80 ? 3.352 24.109 -7.707 1 82.06 80 GLN B C 1
ATOM 6453 O O . GLN B 1 80 ? 2.68 23.75 -6.734 1 82.06 80 GLN B O 1
ATOM 6458 N N . VAL B 1 81 ? 4.637 23.75 -7.961 1 81.75 81 VAL B N 1
ATOM 6459 C CA . VAL B 1 81 ? 5.293 22.875 -6.988 1 81.75 81 VAL B CA 1
ATOM 6460 C C . VAL B 1 81 ? 6.707 23.391 -6.715 1 81.75 81 VAL B C 1
ATOM 6462 O O . VAL B 1 81 ? 7.246 24.188 -7.484 1 81.75 81 VAL B O 1
ATOM 6465 N N . HIS B 1 82 ? 7.168 23.078 -5.555 1 84.88 82 HIS B N 1
ATOM 6466 C CA . HIS B 1 82 ? 8.578 23.281 -5.246 1 84.88 82 HIS B CA 1
ATOM 6467 C C . HIS B 1 82 ? 9.375 21.984 -5.41 1 84.88 82 HIS B C 1
ATOM 6469 O O . HIS B 1 82 ? 8.891 20.906 -5.074 1 84.88 82 HIS B O 1
ATOM 6475 N N . ILE B 1 83 ? 10.5 22.109 -6.09 1 83.44 83 ILE B N 1
ATOM 6476 C CA . ILE B 1 83 ? 11.406 20.984 -6.27 1 83.44 83 ILE B CA 1
ATOM 6477 C C . ILE B 1 83 ? 12.727 21.266 -5.551 1 83.44 83 ILE B C 1
ATOM 6479 O O . ILE B 1 83 ? 13.273 22.359 -5.656 1 83.44 83 ILE B O 1
ATOM 6483 N N . LEU B 1 84 ? 13.086 20.328 -4.754 1 87.19 84 LEU B N 1
ATOM 6484 C CA . LEU B 1 84 ? 14.383 20.438 -4.094 1 87.19 84 LEU B CA 1
ATOM 6485 C C . LEU B 1 84 ? 15.508 20.031 -5.035 1 87.19 84 LEU B C 1
ATOM 6487 O O . LEU B 1 84 ? 15.5 18.922 -5.57 1 87.19 84 LEU B O 1
ATOM 6491 N N . THR B 1 85 ? 16.406 20.953 -5.23 1 83.69 85 THR B N 1
ATOM 6492 C CA . THR B 1 85 ? 17.5 20.703 -6.16 1 83.69 85 THR B CA 1
ATOM 6493 C C . THR B 1 85 ? 18.859 20.859 -5.457 1 83.69 85 THR B C 1
ATOM 6495 O O . THR B 1 85 ? 18.953 21.547 -4.441 1 83.69 85 THR B O 1
ATOM 6498 N N . SER B 1 86 ? 19.891 20.281 -5.988 1 81.31 86 SER B N 1
ATOM 6499 C CA . SER B 1 86 ? 21.219 20.297 -5.387 1 81.31 86 SER B CA 1
ATOM 6500 C C . SER B 1 86 ? 21.875 21.656 -5.559 1 81.31 86 SER B C 1
ATOM 6502 O O . SER B 1 86 ? 22.578 22.125 -4.66 1 81.31 86 SER B O 1
ATOM 6504 N N . ASP B 1 87 ? 21.547 22.312 -6.664 1 73.38 87 ASP B N 1
ATOM 6505 C CA . ASP B 1 87 ? 22.297 23.516 -7.004 1 73.38 87 ASP B CA 1
ATOM 6506 C C . ASP B 1 87 ? 21.609 24.766 -6.48 1 73.38 87 ASP B C 1
ATOM 6508 O O . ASP B 1 87 ? 22.266 25.734 -6.078 1 73.38 87 ASP B O 1
ATOM 6512 N N . HIS B 1 88 ? 20.297 24.672 -6.418 1 73.06 88 HIS B N 1
ATOM 6513 C CA . HIS B 1 88 ? 19.594 25.922 -6.168 1 73.06 88 HIS B CA 1
ATOM 6514 C C . HIS B 1 88 ? 18.688 25.812 -4.941 1 73.06 88 HIS B C 1
ATOM 6516 O O . HIS B 1 88 ? 18.031 26.781 -4.559 1 73.06 88 HIS B O 1
ATOM 6522 N N . GLY B 1 89 ? 18.797 24.719 -4.273 1 78 89 GLY B N 1
ATOM 6523 C CA . GLY B 1 89 ? 17.812 24.562 -3.225 1 78 89 GLY B CA 1
ATOM 6524 C C . GLY B 1 89 ? 16.391 24.422 -3.758 1 78 89 GLY B C 1
ATOM 6525 O O . GLY B 1 89 ? 16.188 23.828 -4.82 1 78 89 GLY B O 1
ATOM 6526 N N . PRO B 1 90 ? 15.453 24.938 -2.977 1 84.5 90 PRO B N 1
ATOM 6527 C CA . PRO B 1 90 ? 14.07 24.828 -3.449 1 84.5 90 PRO B CA 1
ATOM 6528 C C . PRO B 1 90 ? 13.781 25.766 -4.629 1 84.5 90 PRO B C 1
ATOM 6530 O O . PRO B 1 90 ? 14.102 26.953 -4.574 1 84.5 90 PRO B O 1
ATOM 6533 N N . VAL B 1 91 ? 13.258 25.188 -5.648 1 81.25 91 VAL B N 1
ATOM 6534 C CA . VAL B 1 91 ? 12.898 25.953 -6.836 1 81.25 91 VAL B CA 1
ATOM 6535 C C . VAL B 1 91 ? 11.406 25.797 -7.125 1 81.25 91 VAL B C 1
ATOM 6537 O O . VAL B 1 91 ? 10.867 24.688 -7.039 1 81.25 91 VAL B O 1
ATOM 6540 N N . ARG B 1 92 ? 10.773 26.906 -7.32 1 80.88 92 ARG B N 1
ATOM 6541 C CA . ARG B 1 92 ? 9.359 26.859 -7.676 1 80.88 92 ARG B CA 1
ATOM 6542 C C . ARG B 1 92 ? 9.18 26.547 -9.156 1 80.88 92 ARG B C 1
ATOM 6544 O O . ARG B 1 92 ? 9.836 27.156 -10.008 1 80.88 92 ARG B O 1
ATOM 6551 N N . CYS B 1 93 ? 8.414 25.531 -9.383 1 74.5 93 CYS B N 1
ATOM 6552 C CA . CYS B 1 93 ? 8.148 25.109 -10.758 1 74.5 93 CYS B CA 1
ATOM 6553 C C . CYS B 1 93 ? 6.66 25.156 -11.062 1 74.5 93 CYS B C 1
ATOM 6555 O O . CYS B 1 93 ? 5.832 24.875 -10.203 1 74.5 93 CYS B O 1
ATOM 6557 N N . GLU B 1 94 ? 6.398 25.641 -12.266 1 75 94 GLU B N 1
ATOM 6558 C CA . GLU B 1 94 ? 5.023 25.641 -12.75 1 75 94 GLU B CA 1
ATOM 6559 C C . GLU B 1 94 ? 4.844 24.641 -13.891 1 75 94 GLU B C 1
ATOM 6561 O O . GLU B 1 94 ? 5.645 24.609 -14.828 1 75 94 GLU B O 1
ATOM 6566 N N . ILE B 1 95 ? 3.98 23.812 -13.742 1 69.44 95 ILE B N 1
ATOM 6567 C CA . ILE B 1 95 ? 3.631 22.844 -14.781 1 69.44 95 ILE B CA 1
ATOM 6568 C C . ILE B 1 95 ? 2.354 23.297 -15.492 1 69.44 95 ILE B C 1
ATOM 6570 O O . ILE B 1 95 ? 1.304 23.438 -14.859 1 69.44 95 ILE B O 1
ATOM 6574 N N . PRO B 1 96 ? 2.465 23.625 -16.75 1 72.75 96 PRO B N 1
ATOM 6575 C CA . PRO B 1 96 ? 1.289 24.094 -17.484 1 72.75 96 PRO B CA 1
ATOM 6576 C C . PRO B 1 96 ? 0.277 22.984 -17.766 1 72.75 96 PRO B C 1
ATOM 6578 O O . PRO B 1 96 ? 0.217 22.469 -18.875 1 72.75 96 PRO B O 1
ATOM 6581 N N . ASN B 1 97 ? -0.506 22.641 -16.875 1 75.44 97 ASN B N 1
ATOM 6582 C CA . ASN B 1 97 ? -1.461 21.547 -17.016 1 75.44 97 ASN B CA 1
ATOM 6583 C C . ASN B 1 97 ? -2.818 21.906 -16.422 1 75.44 97 ASN B C 1
ATOM 6585 O O . ASN B 1 97 ? -3.48 21.062 -15.812 1 75.44 97 ASN B O 1
ATOM 6589 N N . ALA B 1 98 ? -3.164 23.125 -16.531 1 80.06 98 ALA B N 1
ATOM 6590 C CA . ALA B 1 98 ? -4.426 23.594 -15.969 1 80.06 98 ALA B CA 1
ATOM 6591 C C . ALA B 1 98 ? -5.609 22.859 -16.578 1 80.06 98 ALA B C 1
ATOM 6593 O O . ALA B 1 98 ? -6.57 22.516 -15.891 1 80.06 98 ALA B O 1
ATOM 6594 N N . GLU B 1 99 ? -5.461 22.578 -17.875 1 77.75 99 GLU B N 1
ATOM 6595 C CA . GLU B 1 99 ? -6.562 21.953 -18.594 1 77.75 99 GLU B CA 1
ATOM 6596 C C . GLU B 1 99 ? -6.719 20.484 -18.188 1 77.75 99 GLU B C 1
ATOM 6598 O O . GLU B 1 99 ? -7.805 19.906 -18.312 1 77.75 99 GLU B O 1
ATOM 6603 N N . GLU B 1 100 ? -5.676 19.953 -17.672 1 78.12 100 GLU B N 1
ATOM 6604 C CA . GLU B 1 100 ? -5.68 18.531 -17.312 1 78.12 100 GLU B CA 1
ATOM 6605 C C . GLU B 1 100 ? -5.965 18.344 -15.82 1 78.12 100 GLU B C 1
ATOM 6607 O O . GLU B 1 100 ? -5.785 17.25 -15.289 1 78.12 100 GLU B O 1
ATOM 6612 N N . ALA B 1 101 ? -6.508 19.391 -15.242 1 84.88 101 ALA B N 1
ATOM 6613 C CA . ALA B 1 101 ? -6.758 19.328 -13.805 1 84.88 101 ALA B CA 1
ATOM 6614 C C . ALA B 1 101 ? -7.754 18.219 -13.469 1 84.88 101 ALA B C 1
ATOM 6616 O O . ALA B 1 101 ? -8.781 18.078 -14.133 1 84.88 101 ALA B O 1
ATOM 6617 N N . PHE B 1 102 ? -7.387 17.438 -12.445 1 87.12 102 PHE B N 1
ATOM 6618 C CA . PHE B 1 102 ? -8.25 16.359 -11.961 1 87.12 102 PHE B CA 1
ATOM 6619 C C . PHE B 1 102 ? -8.727 15.492 -13.109 1 87.12 102 PHE B C 1
ATOM 6621 O O . PHE B 1 102 ? -9.922 15.227 -13.242 1 87.12 102 PHE B O 1
ATOM 6628 N N . SER B 1 103 ? -7.863 15.164 -14.047 1 79.06 103 SER B N 1
ATOM 6629 C CA . SER B 1 103 ? -8.047 14.273 -15.188 1 79.06 103 SER B CA 1
ATOM 6630 C C . SER B 1 103 ? -8.758 14.977 -16.344 1 79.06 103 SER B C 1
ATOM 6632 O O . SER B 1 103 ? -9.164 14.336 -17.312 1 79.06 103 SER B O 1
ATOM 6634 N N . GLY B 1 104 ? -9.117 16.297 -16.312 1 78.31 104 GLY B N 1
ATOM 6635 C CA . GLY B 1 104 ? -9.453 17.156 -17.422 1 78.31 104 GLY B CA 1
ATOM 6636 C C . GLY B 1 104 ? -10.93 17.141 -17.781 1 78.31 104 GLY B C 1
ATOM 6637 O O . GLY B 1 104 ? -11.383 17.906 -18.625 1 78.31 104 GLY B O 1
ATOM 6638 N N . ASP B 1 105 ? -11.719 16.266 -17.188 1 81.19 105 ASP B N 1
ATOM 6639 C CA . ASP B 1 105 ? -13.148 16.219 -17.469 1 81.19 105 ASP B CA 1
ATOM 6640 C C . ASP B 1 105 ? -13.938 17.016 -16.422 1 81.19 105 ASP B C 1
ATOM 6642 O O . ASP B 1 105 ? -13.586 17.016 -15.242 1 81.19 105 ASP B O 1
ATOM 6646 N N . GLN B 1 106 ? -14.977 17.562 -16.859 1 78.44 106 GLN B N 1
ATOM 6647 C CA . GLN B 1 106 ? -15.773 18.422 -15.992 1 78.44 106 GLN B CA 1
ATOM 6648 C C . GLN B 1 106 ? -16.281 17.641 -14.773 1 78.44 106 GLN B C 1
ATOM 6650 O O . GLN B 1 106 ? -16.312 18.172 -13.664 1 78.44 106 GLN B O 1
ATOM 6655 N N . SER B 1 107 ? -16.656 16.422 -15.031 1 80.75 107 SER B N 1
ATOM 6656 C CA . SER B 1 107 ? -17.203 15.625 -13.938 1 80.75 107 SER B CA 1
ATOM 6657 C C . SER B 1 107 ? -16.125 15.297 -12.906 1 80.75 107 SER B C 1
ATOM 6659 O O . SER B 1 107 ? -16.375 15.367 -11.703 1 80.75 107 SER B O 1
ATOM 6661 N N . THR B 1 108 ? -14.961 14.914 -13.414 1 85.75 108 THR B N 1
ATOM 6662 C CA . THR B 1 108 ? -13.883 14.586 -12.492 1 85.75 108 THR B CA 1
ATOM 6663 C C . THR B 1 108 ? -13.359 15.844 -11.797 1 85.75 108 THR B C 1
ATOM 6665 O O . THR B 1 108 ? -12.945 15.789 -10.633 1 85.75 108 THR B O 1
ATOM 6668 N N . GLN B 1 109 ? -13.398 16.938 -12.516 1 85.94 109 GLN B N 1
ATOM 6669 C CA . GLN B 1 109 ? -13 18.219 -11.922 1 85.94 109 GLN B CA 1
ATOM 6670 C C . GLN B 1 109 ? -13.938 18.609 -10.773 1 85.94 109 GLN B C 1
ATOM 6672 O O . GLN B 1 109 ? -13.484 19.078 -9.727 1 85.94 109 GLN B O 1
ATOM 6677 N N . LEU B 1 110 ? -15.133 18.375 -11.023 1 87.06 110 LEU B N 1
ATOM 6678 C CA . LEU B 1 110 ? -16.109 18.672 -9.977 1 87.06 110 LEU B CA 1
ATOM 6679 C C . LEU B 1 110 ? -15.867 17.797 -8.75 1 87.06 110 LEU B C 1
ATOM 6681 O O . LEU B 1 110 ? -15.93 18.297 -7.617 1 87.06 110 LEU B O 1
ATOM 6685 N N . VAL B 1 111 ? -15.609 16.562 -8.961 1 88.88 111 VAL B N 1
ATOM 6686 C CA . VAL B 1 111 ? -15.352 15.648 -7.859 1 88.88 111 VAL B CA 1
ATOM 6687 C C . VAL B 1 111 ? -14.109 16.094 -7.094 1 88.88 111 VAL B C 1
ATOM 6689 O O . VAL B 1 111 ? -14.141 16.219 -5.867 1 88.88 111 VAL B O 1
ATOM 6692 N N . GLY B 1 112 ? -13.047 16.359 -7.832 1 91.25 112 GLY B N 1
ATOM 6693 C CA . GLY B 1 112 ? -11.797 16.766 -7.207 1 91.25 112 GLY B CA 1
ATOM 6694 C C . GLY B 1 112 ? -11.922 18.062 -6.418 1 91.25 112 GLY B C 1
ATOM 6695 O O . GLY B 1 112 ? -11.5 18.125 -5.262 1 91.25 112 GLY B O 1
ATOM 6696 N N . LEU B 1 113 ? -12.578 19.047 -6.992 1 91.62 113 LEU B N 1
ATOM 6697 C CA . LEU B 1 113 ? -12.758 20.344 -6.355 1 91.62 113 LEU B CA 1
ATOM 6698 C C . LEU B 1 113 ? -13.625 20.219 -5.105 1 91.62 113 LEU B C 1
ATOM 6700 O O . LEU B 1 113 ? -13.32 20.812 -4.07 1 91.62 113 LEU B O 1
ATOM 6704 N N . THR B 1 114 ? -14.602 19.453 -5.242 1 93.19 114 THR B N 1
ATOM 6705 C CA . THR B 1 114 ? -15.516 19.266 -4.117 1 93.19 114 THR B CA 1
ATOM 6706 C C . THR B 1 114 ? -14.797 18.625 -2.939 1 93.19 114 THR B C 1
ATOM 6708 O O . THR B 1 114 ? -14.945 19.047 -1.795 1 93.19 114 THR B O 1
ATOM 6711 N N . LEU B 1 115 ? -14.031 17.625 -3.252 1 93.62 115 LEU B N 1
ATOM 6712 C CA . LEU B 1 115 ? -13.312 16.906 -2.199 1 93.62 115 LEU B CA 1
ATOM 6713 C C . LEU B 1 115 ? -12.297 17.828 -1.523 1 93.62 115 LEU B C 1
ATOM 6715 O O . LEU B 1 115 ? -12.156 17.812 -0.299 1 93.62 115 LEU B O 1
ATOM 6719 N N . CYS B 1 116 ? -11.617 18.609 -2.33 1 93.31 116 CYS B N 1
ATOM 6720 C CA . CYS B 1 116 ? -10.648 19.531 -1.763 1 93.31 116 CYS B CA 1
ATOM 6721 C C . CYS B 1 116 ? -11.328 20.562 -0.864 1 93.31 116 CYS B C 1
ATOM 6723 O O . CYS B 1 116 ? -10.828 20.875 0.214 1 93.31 116 CYS B O 1
ATOM 6725 N N . ALA B 1 117 ? -12.438 21.031 -1.272 1 95.12 117 ALA B N 1
ATOM 6726 C CA . ALA B 1 117 ? -13.172 22.031 -0.502 1 95.12 117 ALA B CA 1
ATOM 6727 C C . ALA B 1 117 ? -13.664 21.453 0.819 1 95.12 117 ALA B C 1
ATOM 6729 O O . ALA B 1 117 ? -13.508 22.078 1.875 1 95.12 117 ALA B O 1
ATOM 6730 N N . LEU B 1 118 ? -14.227 20.297 0.776 1 94.56 118 LEU B N 1
ATOM 6731 C CA . LEU B 1 118 ? -14.758 19.656 1.974 1 94.56 118 LEU B CA 1
ATOM 6732 C C . LEU B 1 118 ? -13.625 19.25 2.916 1 94.56 118 LEU B C 1
ATOM 6734 O O . LEU B 1 118 ? -13.734 19.422 4.133 1 94.56 118 LEU B O 1
ATOM 6738 N N . ALA B 1 119 ? -12.586 18.719 2.328 1 92 119 ALA B N 1
ATOM 6739 C CA . ALA B 1 119 ? -11.484 18.172 3.125 1 92 119 ALA B CA 1
ATOM 6740 C C . ALA B 1 119 ? -10.742 19.297 3.854 1 92 119 ALA B C 1
ATOM 6742 O O . ALA B 1 119 ? -10.078 19.047 4.867 1 92 119 ALA B O 1
ATOM 6743 N N . HIS B 1 120 ? -10.828 20.484 3.334 1 91.5 120 HIS B N 1
ATOM 6744 C CA . HIS B 1 120 ? -10.125 21.609 3.951 1 91.5 120 HIS B CA 1
ATOM 6745 C C . HIS B 1 120 ? -10.602 21.844 5.379 1 91.5 120 HIS B C 1
ATOM 6747 O O . HIS B 1 120 ? -9.805 22.188 6.254 1 91.5 120 HIS B O 1
ATOM 6753 N N . GLU B 1 121 ? -11.953 21.609 5.629 1 88.31 121 GLU B N 1
ATOM 6754 C CA . GLU B 1 121 ? -12.539 21.875 6.941 1 88.31 121 GLU B CA 1
ATOM 6755 C C . GLU B 1 121 ? -12.867 20.578 7.668 1 88.31 121 GLU B C 1
ATOM 6757 O O . GLU B 1 121 ? -13.008 20.562 8.891 1 88.31 121 GLU B O 1
ATOM 6762 N N . CYS B 1 122 ? -13.07 19.406 7.098 1 84.94 122 CYS B N 1
ATOM 6763 C CA . CYS B 1 122 ? -13.594 18.188 7.715 1 84.94 122 CYS B CA 1
ATOM 6764 C C . CYS B 1 122 ? -12.562 17.062 7.684 1 84.94 122 CYS B C 1
ATOM 6766 O O . CYS B 1 122 ? -12.789 15.992 8.242 1 84.94 122 CYS B O 1
ATOM 6768 N N . THR B 1 123 ? -11.539 16.922 6.934 1 80.88 123 THR B N 1
ATOM 6769 C CA . THR B 1 123 ? -10.508 15.922 6.688 1 80.88 123 THR B CA 1
ATOM 6770 C C . THR B 1 123 ? -10.805 15.148 5.406 1 80.88 123 THR B C 1
ATOM 6772 O O . THR B 1 123 ? -11.922 15.195 4.887 1 80.88 123 THR B O 1
ATOM 6775 N N . GLY B 1 124 ? -9.883 14.352 4.965 1 81.31 124 GLY B N 1
ATOM 6776 C CA . GLY B 1 124 ? -9.961 13.711 3.666 1 81.31 124 GLY B CA 1
ATOM 6777 C C . GLY B 1 124 ? -11.023 12.633 3.596 1 81.31 124 GLY B C 1
ATOM 6778 O O . GLY B 1 124 ? -11.945 12.711 2.779 1 81.31 124 GLY B O 1
ATOM 6779 N N . LEU B 1 125 ? -11.07 11.641 4.512 1 81.69 125 LEU B N 1
ATOM 6780 C CA . LEU B 1 125 ? -12.008 10.523 4.449 1 81.69 125 LEU B CA 1
ATOM 6781 C C . LEU B 1 125 ? -13.43 10.992 4.719 1 81.69 125 LEU B C 1
ATOM 6783 O O . LEU B 1 125 ? -14.375 10.516 4.082 1 81.69 125 LEU B O 1
ATOM 6787 N N . THR B 1 126 ? -13.594 11.914 5.598 1 86.62 126 THR B N 1
ATOM 6788 C CA . THR B 1 126 ? -14.906 12.484 5.879 1 86.62 126 THR B CA 1
ATOM 6789 C C . THR B 1 126 ? -15.438 13.234 4.66 1 86.62 126 THR B C 1
ATOM 6791 O O . THR B 1 126 ? -16.641 13.172 4.363 1 86.62 126 THR B O 1
ATOM 6794 N N . ALA B 1 127 ? -14.539 13.867 4.035 1 91.38 127 ALA B N 1
ATOM 6795 C CA . ALA B 1 127 ? -14.93 14.594 2.828 1 91.38 127 ALA B CA 1
ATOM 6796 C C . ALA B 1 127 ? -15.469 13.633 1.765 1 91.38 127 ALA B C 1
ATOM 6798 O O . ALA B 1 127 ? -16.469 13.93 1.104 1 91.38 127 ALA B O 1
ATOM 6799 N N . VAL B 1 128 ? -14.836 12.539 1.615 1 88.56 128 VAL B N 1
ATOM 6800 C CA . VAL B 1 128 ? -15.258 11.547 0.633 1 88.56 128 VAL B CA 1
ATOM 6801 C C . VAL B 1 128 ? -16.641 11.031 0.987 1 88.56 128 VAL B C 1
ATOM 6803 O O . VAL B 1 128 ? -17.516 10.922 0.12 1 88.56 128 VAL B O 1
ATOM 6806 N N . ARG B 1 129 ? -16.922 10.75 2.223 1 86.19 129 ARG B N 1
ATOM 6807 C CA . ARG B 1 129 ? -18.203 10.219 2.664 1 86.19 129 ARG B CA 1
ATOM 6808 C C . ARG B 1 129 ? -19.312 11.258 2.508 1 86.19 129 ARG B C 1
ATOM 6810 O O . ARG B 1 129 ? -20.406 10.93 2.059 1 86.19 129 ARG B O 1
ATOM 6817 N N . LEU B 1 130 ? -18.984 12.461 2.902 1 91.25 130 LEU B N 1
ATOM 6818 C CA . LEU B 1 130 ? -19.953 13.547 2.752 1 91.25 130 LEU B CA 1
ATOM 6819 C C . LEU B 1 130 ? -20.328 13.734 1.287 1 91.25 130 LEU B C 1
ATOM 6821 O O . LEU B 1 130 ? -21.516 13.844 0.958 1 91.25 130 LEU B O 1
ATOM 6825 N N . PHE B 1 131 ? -19.359 13.672 0.527 1 92.5 131 PHE B N 1
ATOM 6826 C CA . PHE B 1 131 ? -19.594 13.836 -0.903 1 92.5 131 PHE B CA 1
ATOM 6827 C C . PHE B 1 131 ? -20.438 12.688 -1.45 1 92.5 131 PHE B C 1
ATOM 6829 O O . PHE B 1 131 ? -21.438 12.906 -2.119 1 92.5 131 PHE B O 1
ATOM 6836 N N . ALA B 1 132 ? -20.016 11.562 -1.203 1 87 132 ALA B N 1
ATOM 6837 C CA . ALA B 1 132 ? -20.641 10.375 -1.77 1 87 132 ALA B CA 1
ATOM 6838 C C . ALA B 1 132 ? -22.078 10.219 -1.274 1 87 132 ALA B C 1
ATOM 6840 O O . ALA B 1 132 ? -22.953 9.773 -2.016 1 87 132 ALA B O 1
ATOM 6841 N N . ASN B 1 133 ? -22.391 10.625 -0.067 1 85.69 133 ASN B N 1
ATOM 6842 C CA . ASN B 1 133 ? -23.688 10.367 0.538 1 85.69 133 ASN B CA 1
ATOM 6843 C C . ASN B 1 133 ? -24.672 11.5 0.274 1 85.69 133 ASN B C 1
ATOM 6845 O O . ASN B 1 133 ? -25.875 11.281 0.22 1 85.69 133 ASN B O 1
ATOM 6849 N N . PHE B 1 134 ? -24.141 12.672 0.042 1 90.5 134 PHE B N 1
ATOM 6850 C CA . PHE B 1 134 ? -25.094 13.773 0.129 1 90.5 134 PHE B CA 1
ATOM 6851 C C . PHE B 1 134 ? -25.047 14.633 -1.129 1 90.5 134 PHE B C 1
ATOM 6853 O O . PHE B 1 134 ? -25.969 15.398 -1.398 1 90.5 134 PHE B O 1
ATOM 6860 N N . LEU B 1 135 ? -23.984 14.539 -1.883 1 90.62 135 LEU B N 1
ATOM 6861 C CA . LEU B 1 135 ? -23.906 15.359 -3.086 1 90.62 135 LEU B CA 1
ATOM 6862 C C . LEU B 1 135 ? -23.906 14.492 -4.34 1 90.62 135 LEU B C 1
ATOM 6864 O O . LEU B 1 135 ? -24.625 14.781 -5.301 1 90.62 135 LEU B O 1
ATOM 6868 N N . ALA B 1 136 ? -23.109 13.445 -4.312 1 87.88 136 ALA B N 1
ATOM 6869 C CA . ALA B 1 136 ? -22.922 12.594 -5.48 1 87.88 136 ALA B CA 1
ATOM 6870 C C . ALA B 1 136 ? -24.25 12.039 -5.977 1 87.88 136 ALA B C 1
ATOM 6872 O O . ALA B 1 136 ? -24.5 12 -7.184 1 87.88 136 ALA B O 1
ATOM 6873 N N . PRO B 1 137 ? -25.141 11.578 -5.078 1 84.12 137 PRO B N 1
ATOM 6874 C CA . PRO B 1 137 ? -26.422 11.047 -5.562 1 84.12 137 PRO B CA 1
ATOM 6875 C C . PRO B 1 137 ? -27.219 12.07 -6.367 1 84.12 137 PRO B C 1
ATOM 6877 O O . PRO B 1 137 ? -27.969 11.695 -7.281 1 84.12 137 PRO B O 1
ATOM 6880 N N . ALA B 1 138 ? -27.062 13.312 -5.965 1 83.06 138 ALA B N 1
ATOM 6881 C CA . ALA B 1 138 ? -27.766 14.367 -6.68 1 83.06 138 ALA B CA 1
ATOM 6882 C C . ALA B 1 138 ? -27.094 14.68 -8.008 1 83.06 138 ALA B C 1
ATOM 6884 O O . ALA B 1 138 ? -27.766 15 -8.992 1 83.06 138 ALA B O 1
ATOM 6885 N N . ILE B 1 139 ? -25.859 14.609 -8 1 81.06 139 ILE B N 1
ATOM 6886 C CA . ILE B 1 139 ? -25.078 14.906 -9.203 1 81.06 139 ILE B CA 1
ATOM 6887 C C . ILE B 1 139 ? -25.266 13.789 -10.227 1 81.06 139 ILE B C 1
ATOM 6889 O O . ILE B 1 139 ? -25.484 14.055 -11.414 1 81.06 139 ILE B O 1
ATOM 6893 N N . PHE B 1 140 ? -25.203 12.57 -9.703 1 77.19 140 PHE B N 1
ATOM 6894 C CA . PHE B 1 140 ? -25.281 11.406 -10.586 1 77.19 140 PHE B CA 1
ATOM 6895 C C . PHE B 1 140 ? -26.641 10.719 -10.461 1 77.19 140 PHE B C 1
ATOM 6897 O O . PHE B 1 140 ? -26.719 9.492 -10.375 1 77.19 140 PHE B O 1
ATOM 6904 N N . LYS B 1 141 ? -27.672 11.406 -10.375 1 68.88 141 LYS B N 1
ATOM 6905 C CA . LYS B 1 141 ? -29.047 10.969 -10.117 1 68.88 141 LYS B CA 1
ATOM 6906 C C . LYS B 1 141 ? -29.375 9.703 -10.898 1 68.88 141 LYS B C 1
ATOM 6908 O O . LYS B 1 141 ? -29.156 9.633 -12.109 1 68.88 141 LYS B O 1
ATOM 6913 N N . GLY B 1 142 ? -29.906 8.805 -10.133 1 62.25 142 GLY B N 1
ATOM 6914 C CA . GLY B 1 142 ? -30.375 7.559 -10.719 1 62.25 142 GLY B CA 1
ATOM 6915 C C . GLY B 1 142 ? -29.281 6.52 -10.859 1 62.25 142 GLY B C 1
ATOM 6916 O O . GLY B 1 142 ? -29.516 5.422 -11.367 1 62.25 142 GLY B O 1
ATOM 6917 N N . ALA B 1 143 ? -28.156 6.871 -10.406 1 69.38 143 ALA B N 1
ATOM 6918 C CA . ALA B 1 143 ? -27.062 5.926 -10.625 1 69.38 143 ALA B CA 1
ATOM 6919 C C . ALA B 1 143 ? -26.406 5.527 -9.305 1 69.38 143 ALA B C 1
ATOM 6921 O O . ALA B 1 143 ? -25.219 5.789 -9.086 1 69.38 143 ALA B O 1
ATOM 6922 N N . ASN B 1 144 ? -27.203 4.785 -8.492 1 72.38 144 ASN B N 1
ATOM 6923 C CA . ASN B 1 144 ? -26.688 4.395 -7.18 1 72.38 144 ASN B CA 1
ATOM 6924 C C . ASN B 1 144 ? -25.484 3.475 -7.297 1 72.38 144 ASN B C 1
ATOM 6926 O O . ASN B 1 144 ? -24.547 3.57 -6.5 1 72.38 144 ASN B O 1
ATOM 6930 N N . LEU B 1 145 ? -25.547 2.711 -8.328 1 72.19 145 LEU B N 1
ATOM 6931 C CA . LEU B 1 145 ? -24.438 1.808 -8.562 1 72.19 145 LEU B CA 1
ATOM 6932 C C . LEU B 1 145 ? -23.156 2.59 -8.852 1 72.19 145 LEU B C 1
ATOM 6934 O O . LEU B 1 145 ? -22.078 2.205 -8.414 1 72.19 145 LEU B O 1
ATOM 6938 N N . LEU B 1 146 ? -23.359 3.631 -9.523 1 74.88 146 LEU B N 1
ATOM 6939 C CA . LEU B 1 146 ? -22.219 4.477 -9.859 1 74.88 146 LEU B CA 1
ATOM 6940 C C . LEU B 1 146 ? -21.656 5.16 -8.617 1 74.88 146 LEU B C 1
ATOM 6942 O O . LEU B 1 146 ? -20.438 5.27 -8.453 1 74.88 146 LEU B O 1
ATOM 6946 N N . VAL B 1 147 ? -22.531 5.559 -7.793 1 79.75 147 VAL B N 1
ATOM 6947 C CA . VAL B 1 147 ? -22.125 6.258 -6.582 1 79.75 147 VAL B CA 1
ATOM 6948 C C . VAL B 1 147 ? -21.344 5.309 -5.676 1 79.75 147 VAL B C 1
ATOM 6950 O O . VAL B 1 147 ? -20.312 5.684 -5.102 1 79.75 147 VAL B O 1
ATOM 6953 N N . ASP B 1 148 ? -21.766 4.129 -5.641 1 77.69 148 ASP B N 1
ATOM 6954 C CA . ASP B 1 148 ? -21.078 3.133 -4.832 1 77.69 148 ASP B CA 1
ATOM 6955 C C . ASP B 1 148 ? -19.688 2.84 -5.391 1 77.69 148 ASP B C 1
ATOM 6957 O O . ASP B 1 148 ? -18.734 2.678 -4.633 1 77.69 148 ASP B O 1
ATOM 6961 N N . SER B 1 149 ? -19.672 2.783 -6.656 1 75.94 149 SER B N 1
ATOM 6962 C CA . SER B 1 149 ? -18.391 2.523 -7.309 1 75.94 149 SER B CA 1
ATOM 6963 C C . SER B 1 149 ? -17.438 3.689 -7.117 1 75.94 149 SER B C 1
ATOM 6965 O O . SER B 1 149 ? -16.234 3.482 -6.945 1 75.94 149 SER B O 1
ATOM 6967 N N . LEU B 1 150 ? -18 4.855 -7.188 1 78.19 150 LEU B N 1
ATOM 6968 C CA . LEU B 1 150 ? -17.203 6.055 -6.977 1 78.19 150 LEU B CA 1
ATOM 6969 C C . LEU B 1 150 ? -16.641 6.094 -5.555 1 78.19 150 LEU B C 1
ATOM 6971 O O . LEU B 1 150 ? -15.469 6.41 -5.352 1 78.19 150 LEU B O 1
ATOM 6975 N N . LEU B 1 151 ? -17.5 5.809 -4.668 1 80.31 151 LEU B N 1
ATOM 6976 C CA . LEU B 1 151 ? -17.078 5.781 -3.273 1 80.31 151 LEU B CA 1
ATOM 6977 C C . LEU B 1 151 ? -15.969 4.758 -3.064 1 80.31 151 LEU B C 1
ATOM 6979 O O . LEU B 1 151 ? -14.984 5.035 -2.377 1 80.31 151 LEU B O 1
ATOM 6983 N N . SER B 1 152 ? -16.109 3.703 -3.678 1 76.06 152 SER B N 1
ATOM 6984 C CA . SER B 1 152 ? -15.102 2.65 -3.561 1 76.06 152 SER B CA 1
ATOM 6985 C C . SER B 1 152 ? -13.766 3.09 -4.152 1 76.06 152 SER B C 1
ATOM 6987 O O . SER B 1 152 ? -12.711 2.854 -3.561 1 76.06 152 SER B O 1
ATOM 6989 N N . GLN B 1 153 ? -13.812 3.754 -5.203 1 77.31 153 GLN B N 1
ATOM 6990 C CA . GLN B 1 153 ? -12.602 4.199 -5.875 1 77.31 153 GLN B CA 1
ATOM 6991 C C . GLN B 1 153 ? -11.906 5.309 -5.082 1 77.31 153 GLN B C 1
ATOM 6993 O O . GLN B 1 153 ? -10.68 5.328 -4.969 1 77.31 153 GLN B O 1
ATOM 6998 N N . LEU B 1 154 ? -12.656 6.141 -4.59 1 81.25 154 LEU B N 1
ATOM 6999 C CA . LEU B 1 154 ? -12.094 7.297 -3.898 1 81.25 154 LEU B CA 1
ATOM 7000 C C . LEU B 1 154 ? -11.453 6.883 -2.58 1 81.25 154 LEU B C 1
ATOM 7002 O O . LEU B 1 154 ? -10.586 7.59 -2.061 1 81.25 154 LEU B O 1
ATOM 7006 N N . THR B 1 155 ? -11.867 5.809 -2.051 1 78.19 155 THR B N 1
ATOM 7007 C CA . THR B 1 155 ? -11.328 5.363 -0.772 1 78.19 155 THR B CA 1
ATOM 7008 C C . THR B 1 155 ? -10.211 4.348 -0.984 1 78.19 155 THR B C 1
ATOM 7010 O O . THR B 1 155 ? -9.539 3.941 -0.029 1 78.19 155 THR B O 1
ATOM 7013 N N . ASP B 1 156 ? -9.938 4.062 -2.223 1 70.38 156 ASP B N 1
ATOM 7014 C CA . ASP B 1 156 ? -8.945 3.041 -2.549 1 70.38 156 ASP B CA 1
ATOM 7015 C C . ASP B 1 156 ? -7.531 3.613 -2.51 1 70.38 156 ASP B C 1
ATOM 7017 O O . ASP B 1 156 ? -7.25 4.633 -3.145 1 70.38 156 ASP B O 1
ATOM 7021 N N . ASP B 1 157 ? -6.676 2.914 -1.946 1 62.94 157 ASP B N 1
ATOM 7022 C CA . ASP B 1 157 ? -5.227 3.064 -1.968 1 62.94 157 ASP B CA 1
ATOM 7023 C C . ASP B 1 157 ? -4.824 4.535 -1.866 1 62.94 157 ASP B C 1
ATOM 7025 O O . ASP B 1 157 ? -3.963 5 -2.617 1 62.94 157 ASP B O 1
ATOM 7029 N N . GLY B 1 158 ? -5.551 5.305 -1.053 1 67.56 158 GLY B N 1
ATOM 7030 C CA . GLY B 1 158 ? -5.129 6.672 -0.789 1 67.56 158 GLY B CA 1
ATOM 7031 C C . GLY B 1 158 ? -5.414 7.617 -1.938 1 67.56 158 GLY B C 1
ATOM 7032 O O . GLY B 1 158 ? -4.809 8.688 -2.037 1 67.56 158 GLY B O 1
ATOM 7033 N N . LEU B 1 159 ? -6.367 7.25 -2.807 1 77.56 159 LEU B N 1
ATOM 7034 C CA . LEU B 1 159 ? -6.691 8.086 -3.959 1 77.56 159 LEU B CA 1
ATOM 7035 C C . LEU B 1 159 ? -7.113 9.484 -3.52 1 77.56 159 LEU B C 1
ATOM 7037 O O . LEU B 1 159 ? -6.75 10.477 -4.156 1 77.56 159 LEU B O 1
ATOM 7041 N N . TYR B 1 160 ? -7.828 9.531 -2.492 1 81.88 160 TYR B N 1
ATOM 7042 C CA . TYR B 1 160 ? -8.273 10.852 -2.074 1 81.88 160 TYR B CA 1
ATOM 7043 C C . TYR B 1 160 ? -7.094 11.719 -1.65 1 81.88 160 TYR B C 1
ATOM 7045 O O . TYR B 1 160 ? -7.113 12.938 -1.832 1 81.88 160 TYR B O 1
ATOM 7053 N N . GLU B 1 161 ? -6.047 11.141 -1.146 1 80.38 161 GLU B N 1
ATOM 7054 C CA . GLU B 1 161 ? -4.855 11.906 -0.79 1 80.38 161 GLU B CA 1
ATOM 7055 C C . GLU B 1 161 ? -4.191 12.5 -2.029 1 80.38 161 GLU B C 1
ATOM 7057 O O . GLU B 1 161 ? -3.709 13.633 -2 1 80.38 161 GLU B O 1
ATOM 7062 N N . ARG B 1 162 ? -4.168 11.734 -3.084 1 81.62 162 ARG B N 1
ATOM 7063 C CA . ARG B 1 162 ? -3.613 12.227 -4.34 1 81.62 162 ARG B CA 1
ATOM 7064 C C . ARG B 1 162 ? -4.414 13.414 -4.867 1 81.62 162 ARG B C 1
ATOM 7066 O O . ARG B 1 162 ? -3.846 14.359 -5.418 1 81.62 162 ARG B O 1
ATOM 7073 N N . ILE B 1 163 ? -5.715 13.281 -4.684 1 86.88 163 ILE B N 1
ATOM 7074 C CA . ILE B 1 163 ? -6.598 14.359 -5.109 1 86.88 163 ILE B CA 1
ATOM 7075 C C . ILE B 1 163 ? -6.305 15.617 -4.293 1 86.88 163 ILE B C 1
ATOM 7077 O O . ILE B 1 163 ? -6.211 16.719 -4.848 1 86.88 163 ILE B O 1
ATOM 7081 N N . LEU B 1 164 ? -6.125 15.445 -3.059 1 87.88 164 LEU B N 1
ATOM 7082 C CA . LEU B 1 164 ? -5.852 16.578 -2.184 1 87.88 164 LEU B CA 1
ATOM 7083 C C . LEU B 1 164 ? -4.488 17.188 -2.498 1 87.88 164 LEU B C 1
ATOM 7085 O O . LEU B 1 164 ? -4.324 18.406 -2.439 1 87.88 164 LEU B O 1
ATOM 7089 N N . ASN B 1 165 ? -3.574 16.359 -2.836 1 84.88 165 ASN B N 1
ATOM 7090 C CA . ASN B 1 165 ? -2.26 16.844 -3.23 1 84.88 165 ASN B CA 1
ATOM 7091 C C . ASN B 1 165 ? -2.326 17.641 -4.535 1 84.88 165 ASN B C 1
ATOM 7093 O O . ASN B 1 165 ? -1.638 18.656 -4.691 1 84.88 165 ASN B O 1
ATOM 7097 N N . GLU B 1 166 ? -3.086 17.109 -5.426 1 87.06 166 GLU B N 1
ATOM 7098 C CA . GLU B 1 166 ? -3.268 17.875 -6.656 1 87.06 166 GLU B CA 1
ATOM 7099 C C . GLU B 1 166 ? -3.885 19.234 -6.371 1 87.06 166 GLU B C 1
ATOM 7101 O O . GLU B 1 166 ? -3.467 20.25 -6.945 1 87.06 166 GLU B O 1
ATOM 7106 N N . GLY B 1 167 ? -4.883 19.234 -5.523 1 89.56 167 GLY B N 1
ATOM 7107 C CA . GLY B 1 167 ? -5.461 20.5 -5.117 1 89.56 167 GLY B CA 1
ATOM 7108 C C . GLY B 1 167 ? -4.457 21.453 -4.484 1 89.56 167 GLY B C 1
ATOM 7109 O O . GLY B 1 167 ? -4.484 22.656 -4.734 1 89.56 167 GLY B O 1
ATOM 7110 N N . ALA B 1 168 ? -3.617 20.891 -3.727 1 88.25 168 ALA B N 1
ATOM 7111 C CA . ALA B 1 168 ? -2.594 21.703 -3.064 1 88.25 168 ALA B CA 1
ATOM 7112 C C . ALA B 1 168 ? -1.637 22.312 -4.082 1 88.25 168 ALA B C 1
ATOM 7114 O O . ALA B 1 168 ? -1.203 23.469 -3.92 1 88.25 168 ALA B O 1
ATOM 7115 N N . THR B 1 169 ? -1.293 21.578 -5.105 1 86.25 169 THR B N 1
ATOM 7116 C CA . THR B 1 169 ? -0.399 22.109 -6.129 1 86.25 169 THR B CA 1
ATOM 7117 C C . THR B 1 169 ? -1.064 23.25 -6.891 1 86.25 169 THR B C 1
ATOM 7119 O O . THR B 1 169 ? -0.382 24.094 -7.465 1 86.25 169 THR B O 1
ATOM 7122 N N . ARG B 1 170 ? -2.318 23.234 -6.797 1 89 170 ARG B N 1
ATOM 7123 C CA . ARG B 1 170 ? -3.047 24.25 -7.562 1 89 170 ARG B CA 1
ATOM 7124 C C . ARG B 1 170 ? -3.414 25.438 -6.688 1 89 170 ARG B C 1
ATOM 7126 O O . ARG B 1 170 ? -4.113 26.344 -7.133 1 89 170 ARG B O 1
ATOM 7133 N N . GLY B 1 171 ? -3.059 25.453 -5.508 1 87.81 171 GLY B N 1
ATOM 7134 C CA . GLY B 1 171 ? -3.205 26.594 -4.621 1 87.81 171 GLY B CA 1
ATOM 7135 C C . GLY B 1 171 ? -4.555 26.641 -3.928 1 87.81 171 GLY B C 1
ATOM 7136 O O . GLY B 1 171 ? -4.922 27.656 -3.348 1 87.81 171 GLY B O 1
ATOM 7137 N N . LEU B 1 172 ? -5.258 25.578 -3.885 1 91.25 172 LEU B N 1
ATOM 7138 C CA . LEU B 1 172 ? -6.613 25.594 -3.348 1 91.25 172 LEU B CA 1
ATOM 7139 C C . LEU B 1 172 ? -6.598 25.828 -1.841 1 91.25 172 LEU B C 1
ATOM 7141 O O . LEU B 1 172 ? -7.359 26.641 -1.324 1 91.25 172 LEU B O 1
ATOM 7145 N N . PRO B 1 173 ? -5.727 25.125 -1.114 1 89.25 173 PRO B N 1
ATOM 7146 C CA . PRO B 1 173 ? -5.719 25.375 0.329 1 89.25 173 PRO B CA 1
ATOM 7147 C C . PRO B 1 173 ? -5.438 26.828 0.673 1 89.25 173 PRO B C 1
ATOM 7149 O O . PRO B 1 173 ? -6.031 27.375 1.609 1 89.25 173 PRO B O 1
ATOM 7152 N N . GLU B 1 174 ? -4.555 27.469 -0.084 1 88.56 174 GLU B N 1
ATOM 7153 C CA . GLU B 1 174 ? -4.254 28.875 0.135 1 88.56 174 GLU B CA 1
ATOM 7154 C C . GLU B 1 174 ? -5.465 29.766 -0.161 1 88.56 174 GLU B C 1
ATOM 7156 O O . GLU B 1 174 ? -5.766 30.688 0.595 1 88.56 174 GLU B O 1
ATOM 7161 N N . LEU B 1 175 ? -6.062 29.406 -1.161 1 90.88 175 LEU B N 1
ATOM 7162 C CA . LEU B 1 175 ? -7.258 30.141 -1.541 1 90.88 175 LEU B CA 1
ATOM 7163 C C . LEU B 1 175 ? -8.328 30.031 -0.465 1 90.88 175 LEU B C 1
ATOM 7165 O O . LEU B 1 175 ? -8.969 31.031 -0.113 1 90.88 175 LEU B O 1
ATOM 7169 N N . PHE B 1 176 ? -8.555 28.875 0.058 1 92.62 176 PHE B N 1
ATOM 7170 C CA . PHE B 1 176 ? -9.562 28.641 1.081 1 92.62 176 PHE B CA 1
ATOM 7171 C C . PHE B 1 176 ? -9.219 29.391 2.365 1 92.62 176 PHE B C 1
ATOM 7173 O O . PHE B 1 176 ? -10.078 30.047 2.953 1 92.62 176 PHE B O 1
ATOM 7180 N N . THR B 1 177 ? -7.996 29.281 2.754 1 88.19 177 THR B N 1
ATOM 7181 C CA . THR B 1 177 ? -7.547 29.922 3.986 1 88.19 177 THR B CA 1
ATOM 7182 C C . THR B 1 177 ? -7.664 31.438 3.883 1 88.19 177 THR B C 1
ATOM 7184 O O . THR B 1 177 ? -8.164 32.094 4.801 1 88.19 177 THR B O 1
ATOM 7187 N N . GLU B 1 178 ? -7.242 31.984 2.785 1 88.38 178 GLU B N 1
ATOM 7188 C CA . GLU B 1 178 ? -7.293 33.438 2.586 1 88.38 178 GLU B CA 1
ATOM 7189 C C . GLU B 1 178 ? -8.734 33.938 2.576 1 88.38 178 GLU B C 1
ATOM 7191 O O . GLU B 1 178 ? -9.047 34.969 3.176 1 88.38 178 GLU B O 1
ATOM 7196 N N . SER B 1 179 ? -9.5 33.219 1.881 1 91.81 179 SER B N 1
ATOM 7197 C CA . SER B 1 179 ? -10.898 33.625 1.799 1 91.81 179 SER B CA 1
ATOM 7198 C C . SER B 1 179 ? -11.578 33.531 3.162 1 91.81 179 SER B C 1
ATOM 7200 O O . SER B 1 179 ? -12.367 34.406 3.518 1 91.81 179 SER B O 1
ATOM 7202 N N . THR B 1 180 ? -11.328 32.531 3.887 1 88.06 180 THR B N 1
ATOM 7203 C CA . THR B 1 180 ? -11.914 32.375 5.215 1 88.06 180 THR B CA 1
ATOM 7204 C C . THR B 1 180 ? -11.43 33.469 6.148 1 88.06 180 THR B C 1
ATOM 7206 O O . THR B 1 180 ? -12.211 34 6.949 1 88.06 180 THR B O 1
ATOM 7209 N N . GLU B 1 181 ? -10.195 33.844 6.035 1 84.06 181 GLU B N 1
ATOM 7210 C CA . GLU B 1 181 ? -9.641 34.906 6.844 1 84.06 181 GLU B CA 1
ATOM 7211 C C . GLU B 1 181 ? -10.258 36.25 6.473 1 84.06 181 GLU B C 1
ATOM 7213 O O . GLU B 1 181 ? -10.555 37.062 7.352 1 84.06 181 GLU B O 1
ATOM 7218 N N . ARG B 1 182 ? -10.484 36.375 5.258 1 89.31 182 ARG B N 1
ATOM 7219 C CA . ARG B 1 182 ? -11.07 37.625 4.777 1 89.31 182 ARG B CA 1
ATOM 7220 C C . ARG B 1 182 ? -12.5 37.781 5.277 1 89.31 182 ARG B C 1
ATOM 7222 O O . ARG B 1 182 ? -12.93 38.906 5.617 1 89.31 182 ARG B O 1
ATOM 7229 N N . LEU B 1 183 ? -13.203 36.719 5.297 1 89.81 183 LEU B N 1
ATOM 7230 C CA . LEU B 1 183 ? -14.602 36.781 5.723 1 89.81 183 LEU B CA 1
ATOM 7231 C C . LEU B 1 183 ? -14.695 36.875 7.242 1 89.81 183 LEU B C 1
ATOM 7233 O O . LEU B 1 183 ? -15.734 37.281 7.777 1 89.81 183 LEU B O 1
ATOM 7237 N N . GLY B 1 184 ? -13.672 36.438 7.965 1 83.06 184 GLY B N 1
ATOM 7238 C CA . GLY B 1 184 ? -13.664 36.531 9.414 1 83.06 184 GLY B CA 1
ATOM 7239 C C . GLY B 1 184 ? -14.82 35.781 10.062 1 83.06 184 GLY B C 1
ATOM 7240 O O . GLY B 1 184 ? -15.477 36.312 10.961 1 83.06 184 GLY B O 1
ATOM 7241 N N . LEU B 1 185 ? -15.094 34.656 9.617 1 84.94 185 LEU B N 1
ATOM 7242 C CA . LEU B 1 185 ? -16.25 33.906 10.102 1 84.94 185 LEU B CA 1
ATOM 7243 C C . LEU B 1 185 ? -15.992 33.375 11.5 1 84.94 185 LEU B C 1
ATOM 7245 O O . LEU B 1 185 ? -14.992 32.688 11.719 1 84.94 185 LEU B O 1
ATOM 7249 N N . PRO B 1 186 ? -16.922 33.625 12.406 1 81.25 186 PRO B N 1
ATOM 7250 C CA . PRO B 1 186 ? -16.766 33.125 13.766 1 81.25 186 PRO B CA 1
ATOM 7251 C C . PRO B 1 186 ? -17.109 31.625 13.875 1 81.25 186 PRO B C 1
ATOM 7253 O O . PRO B 1 186 ? -17.484 31 12.883 1 81.25 186 PRO B O 1
ATOM 7256 N N . VAL B 1 187 ? -16.984 30.953 15.086 1 76.25 187 VAL B N 1
ATOM 7257 C CA . VAL B 1 187 ? -17.266 29.562 15.383 1 76.25 187 VAL B CA 1
ATOM 7258 C C . VAL B 1 187 ? -18.766 29.281 15.25 1 76.25 187 VAL B C 1
ATOM 7260 O O . VAL B 1 187 ? -19.172 28.172 14.945 1 76.25 187 VAL B O 1
ATOM 7263 N N . GLY B 1 188 ? -19.641 30.094 15.414 1 80.5 188 GLY B N 1
ATOM 7264 C CA . GLY B 1 188 ? -21.094 29.969 15.422 1 80.5 188 GLY B CA 1
ATOM 7265 C C . GLY B 1 188 ? -21.703 30.234 16.781 1 80.5 188 GLY B C 1
ATOM 7266 O O . GLY B 1 188 ? -21.109 30.922 17.609 1 80.5 188 GLY B O 1
ATOM 7267 N N . ASP B 1 189 ? -23 29.922 16.906 1 84.19 189 ASP B N 1
ATOM 7268 C CA . ASP B 1 189 ? -23.672 30.062 18.203 1 84.19 189 ASP B CA 1
ATOM 7269 C C . ASP B 1 189 ? -23.25 28.969 19.172 1 84.19 189 ASP B C 1
ATOM 7271 O O . ASP B 1 189 ? -23.938 27.953 19.312 1 84.19 189 ASP B O 1
ATOM 7275 N N . ALA B 1 190 ? -22.25 29.266 19.828 1 81.31 190 ALA B N 1
ATOM 7276 C CA . ALA B 1 190 ? -21.625 28.266 20.672 1 81.31 190 ALA B CA 1
ATOM 7277 C C . ALA B 1 190 ? -22.578 27.797 21.766 1 81.31 190 ALA B C 1
ATOM 7279 O O . ALA B 1 190 ? -22.578 26.625 22.141 1 81.31 190 ALA B O 1
ATOM 7280 N N . SER B 1 191 ? -23.312 28.734 22.266 1 80 191 SER B N 1
ATOM 7281 C CA . SER B 1 191 ? -24.234 28.391 23.344 1 80 191 SER B CA 1
ATOM 7282 C C . SER B 1 191 ? -25.328 27.438 22.875 1 80 191 SER B C 1
ATOM 7284 O O . SER B 1 191 ? -25.641 26.469 23.562 1 80 191 SER B O 1
ATOM 7286 N N . TRP B 1 192 ? -25.812 27.766 21.781 1 84.62 192 TRP B N 1
ATOM 7287 C CA . TRP B 1 192 ? -26.844 26.922 21.219 1 84.62 192 TRP B CA 1
ATOM 7288 C C . TRP B 1 192 ? -26.297 25.547 20.875 1 84.62 192 TRP B C 1
ATOM 7290 O O . TRP B 1 192 ? -26.922 24.516 21.172 1 84.62 192 TRP B O 1
ATOM 7300 N N . LEU B 1 193 ? -25.203 25.484 20.234 1 84 193 LEU B N 1
ATOM 7301 C CA . LEU B 1 193 ? -24.578 24.234 19.828 1 84 193 LEU B CA 1
ATOM 7302 C C . LEU B 1 193 ? -24.312 23.344 21.031 1 84 193 LEU B C 1
ATOM 7304 O O . LEU B 1 193 ? -24.562 22.141 20.984 1 84 193 LEU B O 1
ATOM 7308 N N . ARG B 1 194 ? -23.859 23.938 22 1 78.5 194 ARG B N 1
ATOM 7309 C CA . ARG B 1 194 ? -23.562 23.188 23.219 1 78.5 194 ARG B CA 1
ATOM 7310 C C . ARG B 1 194 ? -24.828 22.531 23.766 1 78.5 194 ARG B C 1
ATOM 7312 O O . ARG B 1 194 ? -24.797 21.375 24.219 1 78.5 194 ARG B O 1
ATOM 7319 N N . ARG B 1 195 ? -25.844 23.188 23.672 1 75.5 195 ARG B N 1
ATOM 7320 C CA . ARG B 1 195 ? -27.094 22.688 24.203 1 75.5 195 ARG B CA 1
ATOM 7321 C C . ARG B 1 195 ? -27.672 21.578 23.328 1 75.5 195 ARG B C 1
ATOM 7323 O O . ARG B 1 195 ? -28.219 20.594 23.828 1 75.5 195 ARG B O 1
ATOM 7330 N N . GLN B 1 196 ? -27.516 21.781 22.047 1 73.75 196 GLN B N 1
ATOM 7331 C CA . GLN B 1 196 ? -28.188 20.891 21.109 1 73.75 196 GLN B CA 1
ATOM 7332 C C . GLN B 1 196 ? -27.328 19.672 20.781 1 73.75 196 GLN B C 1
ATOM 7334 O O . GLN B 1 196 ? -27.859 18.578 20.516 1 73.75 196 GLN B O 1
ATOM 7339 N N . MET B 1 197 ? -26.125 19.828 20.578 1 70.06 197 MET B N 1
ATOM 7340 C CA . MET B 1 197 ? -25.266 18.75 20.125 1 70.06 197 MET B CA 1
ATOM 7341 C C . MET B 1 197 ? -24.859 17.844 21.281 1 70.06 197 MET B C 1
ATOM 7343 O O . MET B 1 197 ? -24.516 16.688 21.078 1 70.06 197 MET B O 1
ATOM 7347 N N . HIS B 1 198 ? -24.797 18.266 22.469 1 56.94 198 HIS B N 1
ATOM 7348 C CA . HIS B 1 198 ? -24.453 17.484 23.656 1 56.94 198 HIS B CA 1
ATOM 7349 C 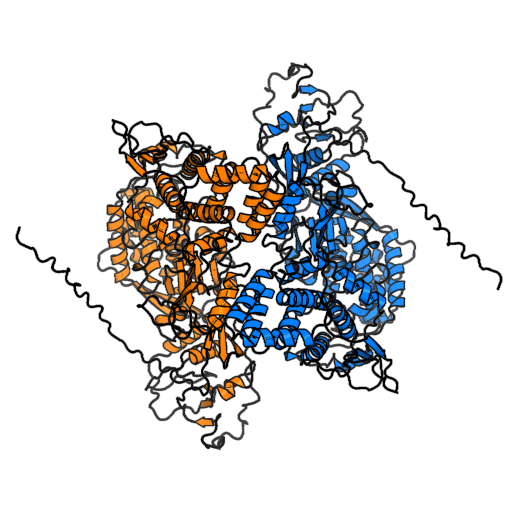C . HIS B 1 198 ? -25.688 16.781 24.219 1 56.94 198 HIS B C 1
ATOM 7351 O O . HIS B 1 198 ? -26 16.906 25.406 1 56.94 198 HIS B O 1
ATOM 7357 N N . VAL B 1 199 ? -26.438 16.281 23.203 1 52.81 199 VAL B N 1
ATOM 7358 C CA . VAL B 1 199 ? -27.562 15.578 23.797 1 52.81 199 VAL B CA 1
ATOM 7359 C C . VAL B 1 199 ? -27.062 14.352 24.562 1 52.81 199 VAL B C 1
ATOM 7361 O O . VAL B 1 199 ? -26.453 13.461 23.984 1 52.81 199 VAL B O 1
ATOM 7364 N N . LYS B 1 200 ? -27.031 14.375 25.828 1 51.72 200 LYS B N 1
ATOM 7365 C CA . LYS B 1 200 ? -26.688 13.344 26.797 1 51.72 200 LYS B CA 1
ATOM 7366 C C . LYS B 1 200 ? -27.375 12.016 26.453 1 51.72 200 LYS B C 1
ATOM 7368 O O . LYS B 1 200 ? -28.562 11.984 26.172 1 51.72 200 LYS B O 1
ATOM 7373 N N . GLY B 1 201 ? -26.656 10.977 26.344 1 51.5 201 GLY B N 1
ATOM 7374 C CA . GLY B 1 201 ? -27.172 9.617 26.312 1 51.5 201 GLY B CA 1
ATOM 7375 C C . GLY B 1 201 ? -27.297 9.055 24.906 1 51.5 201 GLY B C 1
ATOM 7376 O O . GLY B 1 201 ? -27.781 7.938 24.719 1 51.5 201 GLY B O 1
ATOM 7377 N N . SER B 1 202 ? -27.062 10.078 24 1 53.25 202 SER B N 1
ATOM 7378 C CA . SER B 1 202 ? -27.234 9.516 22.656 1 53.25 202 SER B CA 1
ATOM 7379 C C . SER B 1 202 ? -26.062 8.609 22.297 1 53.25 202 SER B C 1
ATOM 7381 O O . SER B 1 202 ? -24.906 8.898 22.641 1 53.25 202 SER B O 1
ATOM 7383 N N . GLU B 1 203 ? -26.438 7.434 21.922 1 58.81 203 GLU B N 1
ATOM 7384 C CA . GLU B 1 203 ? -25.484 6.422 21.5 1 58.81 203 GLU B CA 1
ATOM 7385 C C . GLU B 1 203 ? -24.578 6.941 20.391 1 58.81 203 GLU B C 1
ATOM 7387 O O . GLU B 1 203 ? -23.391 6.609 20.328 1 58.81 203 GLU B O 1
ATOM 7392 N N . VAL B 1 204 ? -25.188 7.875 19.547 1 59.69 204 VAL B N 1
ATOM 7393 C CA . VAL B 1 204 ? -24.375 8.438 18.469 1 59.69 204 VAL B CA 1
ATOM 7394 C C . VAL B 1 204 ? -24.391 9.961 18.562 1 59.69 204 VAL B C 1
ATOM 7396 O O . VAL B 1 204 ? -25.453 10.586 18.406 1 59.69 204 VAL B O 1
ATOM 7399 N N . PRO B 1 205 ? -23.328 10.547 18.922 1 68.81 205 PRO B N 1
ATOM 7400 C CA . PRO B 1 205 ? -23.312 12 19.109 1 68.81 205 PRO B CA 1
ATOM 7401 C C . PRO B 1 205 ? -23.516 12.758 17.797 1 68.81 205 PRO B C 1
ATOM 7403 O O . PRO B 1 205 ? -23.016 12.328 16.75 1 68.81 205 PRO B O 1
ATOM 7406 N N . VAL B 1 206 ? -24.375 13.773 17.875 1 76.94 206 VAL B N 1
ATOM 7407 C CA . VAL B 1 206 ? -24.547 14.688 16.75 1 76.94 206 VAL B CA 1
ATOM 7408 C C . VAL B 1 206 ? -23.469 15.773 16.797 1 76.94 206 VAL B C 1
ATOM 7410 O O . VAL B 1 206 ? -23.219 16.375 17.844 1 76.94 206 VAL B O 1
ATOM 7413 N N . THR B 1 207 ? -22.734 15.977 15.742 1 80.94 207 THR B N 1
ATOM 7414 C CA . THR B 1 207 ? -21.656 16.969 15.648 1 80.94 207 THR B CA 1
ATOM 7415 C C . THR B 1 207 ? -21.953 17.984 14.539 1 80.94 207 THR B C 1
ATOM 7417 O O . THR B 1 207 ? -22.969 17.875 13.852 1 80.94 207 THR B O 1
ATOM 7420 N N . GLU B 1 208 ? -21.109 18.938 14.391 1 86.25 208 GLU B N 1
ATOM 7421 C CA . GLU B 1 208 ? -21.281 19.953 13.352 1 86.25 208 GLU B CA 1
ATOM 7422 C C . GLU B 1 208 ? -21.203 19.344 11.961 1 86.25 208 GLU B C 1
ATOM 7424 O O . GLU B 1 208 ? -21.734 19.906 10.992 1 86.25 208 GLU B O 1
ATOM 7429 N N . ILE B 1 209 ? -20.578 18.156 11.867 1 87.38 209 ILE B N 1
ATOM 7430 C CA . ILE B 1 209 ? -20.484 17.469 10.578 1 87.38 209 ILE B CA 1
ATOM 7431 C C . ILE B 1 209 ? -21.891 17.109 10.086 1 87.38 209 ILE B C 1
ATOM 7433 O O . ILE B 1 209 ? -22.156 17.125 8.875 1 87.38 209 ILE B O 1
ATOM 7437 N N . HIS B 1 210 ? -22.75 16.844 10.992 1 88.81 210 HIS B N 1
ATOM 7438 C CA . HIS B 1 210 ? -24.141 16.562 10.633 1 88.81 210 HIS B CA 1
ATOM 7439 C C . HIS B 1 210 ? -24.828 17.797 10.047 1 88.81 210 HIS B C 1
ATOM 7441 O O . HIS B 1 210 ? -25.719 17.688 9.211 1 88.81 210 HIS B O 1
ATOM 7447 N N . MET B 1 211 ? -24.359 18.922 10.523 1 91.62 211 MET B N 1
ATOM 7448 C CA . MET B 1 211 ? -24.891 20.188 10 1 91.62 211 MET B CA 1
ATOM 7449 C C . MET B 1 211 ? -24.328 20.484 8.617 1 91.62 211 MET B C 1
ATOM 7451 O O . MET B 1 211 ? -25.031 21.031 7.758 1 91.62 211 MET B O 1
ATOM 7455 N N . VAL B 1 212 ? -23.125 20.094 8.43 1 93.25 212 VAL B N 1
ATOM 7456 C CA . VAL B 1 212 ? -22.531 20.234 7.102 1 93.25 212 VAL B CA 1
ATOM 7457 C C . VAL B 1 212 ? -23.297 19.375 6.098 1 93.25 212 VAL B C 1
ATOM 7459 O O . VAL B 1 212 ? -23.531 19.797 4.961 1 93.25 212 VAL B O 1
ATOM 7462 N N . ALA B 1 213 ? -23.656 18.172 6.543 1 93.75 213 ALA B N 1
ATOM 7463 C CA . ALA B 1 213 ? -24.484 17.312 5.691 1 93.75 213 ALA B CA 1
ATOM 7464 C C . ALA B 1 213 ? -25.781 18.016 5.293 1 93.75 213 ALA B C 1
ATOM 7466 O O . ALA B 1 213 ? -26.25 17.875 4.164 1 93.75 213 ALA B O 1
ATOM 7467 N N . GLY B 1 214 ? -26.359 18.703 6.195 1 94.88 214 GLY B N 1
ATOM 7468 C CA . GLY B 1 214 ? -27.547 19.484 5.898 1 94.88 214 GLY B CA 1
ATOM 7469 C C . GLY B 1 214 ? -27.312 20.531 4.828 1 94.88 214 GLY B C 1
ATOM 7470 O O . GLY B 1 214 ? -28.156 20.719 3.945 1 94.88 214 GLY B O 1
ATOM 7471 N N . LEU B 1 215 ? -26.25 21.219 4.934 1 96.19 215 LEU B N 1
ATOM 7472 C CA . LEU B 1 215 ? -25.859 22.188 3.9 1 96.19 215 LEU B CA 1
ATOM 7473 C C . LEU B 1 215 ? -25.781 21.516 2.535 1 96.19 215 LEU B C 1
ATOM 7475 O O . LEU B 1 215 ? -26.281 22.047 1.544 1 96.19 215 LEU B O 1
ATOM 7479 N N . LEU B 1 216 ? -25.109 20.375 2.488 1 95.19 216 LEU B N 1
ATOM 7480 C CA . LEU B 1 216 ? -24.938 19.656 1.231 1 95.19 216 LEU B CA 1
ATOM 7481 C C . LEU B 1 216 ? -26.281 19.234 0.66 1 95.19 216 LEU B C 1
ATOM 7483 O O . LEU B 1 216 ? -26.484 19.281 -0.555 1 95.19 216 LEU B O 1
ATOM 7487 N N . ARG B 1 217 ? -27.188 18.812 1.52 1 93.44 217 ARG B N 1
ATOM 7488 C CA . ARG B 1 217 ? -28.547 18.5 1.075 1 93.44 217 ARG B CA 1
ATOM 7489 C C . ARG B 1 217 ? -29.203 19.719 0.444 1 93.44 217 ARG B C 1
ATOM 7491 O O . ARG B 1 217 ? -29.891 19.594 -0.57 1 93.44 217 ARG B O 1
ATOM 7498 N N . TRP B 1 218 ? -29.031 20.797 1.097 1 94.62 218 TRP B N 1
ATOM 7499 C CA . TRP B 1 218 ? -29.578 22.047 0.605 1 94.62 218 TRP B CA 1
ATOM 7500 C C . TRP B 1 218 ? -29.031 22.391 -0.777 1 94.62 218 TRP B C 1
ATOM 7502 O O . TRP B 1 218 ? -29.781 22.766 -1.68 1 94.62 218 TRP B O 1
ATOM 7512 N N . ILE B 1 219 ? -27.766 22.281 -0.953 1 92.81 219 ILE B N 1
ATOM 7513 C CA . ILE B 1 219 ? -27.125 22.531 -2.238 1 92.81 219 ILE B CA 1
ATOM 7514 C C . ILE B 1 219 ? -27.656 21.547 -3.281 1 92.81 219 ILE B C 1
ATOM 7516 O O . ILE B 1 219 ? -27.984 21.938 -4.402 1 92.81 219 ILE B O 1
ATOM 7520 N N . ALA B 1 220 ? -27.703 20.281 -2.9 1 89.69 220 ALA B N 1
ATOM 7521 C CA . ALA B 1 220 ? -28.141 19.219 -3.803 1 89.69 220 ALA B CA 1
ATOM 7522 C C . ALA B 1 220 ? -29.578 19.453 -4.266 1 89.69 220 ALA B C 1
ATOM 7524 O O . ALA B 1 220 ? -29.938 19.141 -5.406 1 89.69 220 ALA B O 1
ATOM 7525 N N . LYS B 1 221 ? -30.375 19.922 -3.447 1 85.94 221 LYS B N 1
ATOM 7526 C CA . LYS B 1 221 ? -31.781 20.188 -3.752 1 85.94 221 LYS B CA 1
ATOM 7527 C C . LYS B 1 221 ? -31.922 21.375 -4.695 1 85.94 221 LYS B C 1
ATOM 7529 O O . LYS B 1 221 ? -32.938 21.5 -5.387 1 85.94 221 LYS B O 1
ATOM 7534 N N . GLY B 1 222 ? -30.953 22.203 -4.789 1 81.25 222 GLY B N 1
ATOM 7535 C CA . GLY B 1 222 ? -31.031 23.406 -5.613 1 81.25 222 GLY B CA 1
ATOM 7536 C C . GLY B 1 222 ? -31.984 24.453 -5.062 1 81.25 222 GLY B C 1
ATOM 7537 O O . GLY B 1 222 ? -32.562 25.219 -5.824 1 81.25 222 GLY B O 1
ATOM 7538 N N . ASP B 1 223 ? -32.094 24.391 -3.838 1 76.44 223 ASP B N 1
ATOM 7539 C CA . ASP B 1 223 ? -33.031 25.312 -3.17 1 76.44 223 ASP B CA 1
ATOM 7540 C C . ASP B 1 223 ? -32.531 26.75 -3.307 1 76.44 223 ASP B C 1
ATOM 7542 O O . ASP B 1 223 ? -31.344 27.031 -3.205 1 76.44 223 ASP B O 1
ATOM 7546 N N . THR B 1 224 ? -33.469 27.609 -3.627 1 85.06 224 THR B N 1
ATOM 7547 C CA . THR B 1 224 ? -33.125 29.016 -3.797 1 85.06 224 THR B CA 1
ATOM 7548 C C . THR B 1 224 ? -33.312 29.797 -2.5 1 85.06 224 THR B C 1
ATOM 7550 O O . THR B 1 224 ? -32.844 30.922 -2.357 1 85.06 224 THR B O 1
ATOM 7553 N N . GLN B 1 225 ? -34 29.156 -1.554 1 88.69 225 GLN B N 1
ATOM 7554 C CA . GLN B 1 225 ? -34.25 29.812 -0.272 1 88.69 225 GLN B CA 1
ATOM 7555 C C . GLN B 1 225 ? -32.969 29.891 0.552 1 88.69 225 GLN B C 1
ATOM 7557 O O . GLN B 1 225 ? -32.094 29.031 0.437 1 88.69 225 GLN B O 1
ATOM 7562 N N . PRO B 1 226 ? -32.844 30.922 1.339 1 92.75 226 PRO B N 1
ATOM 7563 C CA . PRO B 1 226 ? -31.672 31.047 2.182 1 92.75 226 PRO B CA 1
ATOM 7564 C C . PRO B 1 226 ? -31.516 29.891 3.158 1 92.75 226 PRO B C 1
ATOM 7566 O O . PRO B 1 226 ? -32.5 29.312 3.609 1 92.75 226 PRO B O 1
ATOM 7569 N N . TYR B 1 227 ? -30.312 29.578 3.422 1 95.25 227 TYR B N 1
ATOM 7570 C CA . TYR B 1 227 ? -29.984 28.562 4.402 1 95.25 227 TYR B CA 1
ATOM 7571 C C . TYR B 1 227 ? -29.516 29.172 5.711 1 95.25 227 TYR B C 1
ATOM 7573 O O . TYR B 1 227 ? -28.516 29.891 5.738 1 95.25 227 TYR B O 1
ATOM 7581 N N . PHE B 1 228 ? -30.234 28.922 6.805 1 93.94 228 PHE B N 1
ATOM 7582 C CA . PHE B 1 228 ? -29.891 29.422 8.133 1 93.94 228 PHE B CA 1
ATOM 7583 C C . PHE B 1 228 ? -29.141 28.375 8.938 1 93.94 228 PHE B C 1
ATOM 7585 O O . PHE B 1 228 ? -29.562 27.219 9.008 1 93.94 228 PHE B O 1
ATOM 7592 N N . THR B 1 229 ? -27.984 28.797 9.508 1 95.44 229 THR B N 1
ATOM 7593 C CA . THR B 1 229 ? -27.203 27.844 10.289 1 95.44 229 THR B CA 1
ATOM 7594 C C . THR B 1 229 ? -26.656 28.5 11.555 1 95.44 229 THR B C 1
ATOM 7596 O O . THR B 1 229 ? -26.5 29.734 11.609 1 95.44 229 THR B O 1
ATOM 7599 N N . ARG B 1 230 ? -26.391 27.719 12.57 1 93.44 230 ARG B N 1
ATOM 7600 C CA . ARG B 1 230 ? -25.766 28.172 13.812 1 93.44 230 ARG B CA 1
ATOM 7601 C C . ARG B 1 230 ? -24.328 27.672 13.93 1 93.44 230 ARG B C 1
ATOM 7603 O O . ARG B 1 230 ? -23.688 27.859 14.961 1 93.44 230 ARG B O 1
ATOM 7610 N N . SER B 1 231 ? -23.859 27.094 12.93 1 92.38 231 SER B N 1
ATOM 7611 C CA . SER B 1 231 ? -22.531 26.5 12.93 1 92.38 231 SER B CA 1
ATOM 7612 C C . SER B 1 231 ? -21.562 27.312 12.07 1 92.38 231 SER B C 1
ATOM 7614 O O . SER B 1 231 ? -21.797 27.516 10.883 1 92.38 231 SER B O 1
ATOM 7616 N N . GLY B 1 232 ? -20.469 27.688 12.648 1 91.25 232 GLY B N 1
ATOM 7617 C CA . GLY B 1 232 ? -19.406 28.344 11.883 1 91.25 232 GLY B CA 1
ATOM 7618 C C . GLY B 1 232 ? -18.75 27.406 10.883 1 91.25 232 GLY B C 1
ATOM 7619 O O . GLY B 1 232 ? -18.297 27.844 9.82 1 91.25 232 GLY B O 1
ATOM 7620 N N . LEU B 1 233 ? -18.672 26.141 11.219 1 90.81 233 LEU B N 1
ATOM 7621 C CA . LEU B 1 233 ? -18.109 25.141 10.312 1 90.81 233 LEU B CA 1
ATOM 7622 C C . LEU B 1 233 ? -18.906 25.094 9.008 1 90.81 233 LEU B C 1
ATOM 7624 O O . LEU B 1 233 ? -18.312 25 7.926 1 90.81 233 LEU B O 1
ATOM 7628 N N . VAL B 1 234 ? -20.172 25.141 9.141 1 94.81 234 VAL B N 1
ATOM 7629 C CA . VAL B 1 234 ? -21.047 25.125 7.969 1 94.81 234 VAL B CA 1
ATOM 7630 C C . VAL B 1 234 ? -20.766 26.359 7.109 1 94.81 234 VAL B C 1
ATOM 7632 O O . VAL B 1 234 ? -20.656 26.25 5.887 1 94.81 234 VAL B O 1
ATOM 7635 N N . ALA B 1 235 ? -20.625 27.469 7.715 1 95.25 235 ALA B N 1
ATOM 7636 C CA . ALA B 1 235 ? -20.359 28.703 6.992 1 95.25 235 ALA B CA 1
ATOM 7637 C C . ALA B 1 235 ? -19.016 28.656 6.266 1 95.25 235 ALA B C 1
ATOM 7639 O O . ALA B 1 235 ? -18.922 29.062 5.109 1 95.25 235 ALA B O 1
ATOM 7640 N N . ARG B 1 236 ? -18.016 28.219 6.906 1 94 236 ARG B N 1
ATOM 7641 C CA . ARG B 1 236 ? -16.703 28.109 6.281 1 94 236 ARG B CA 1
ATOM 7642 C C . ARG B 1 236 ? -16.734 27.094 5.141 1 94 236 ARG B C 1
ATOM 7644 O O . ARG B 1 236 ? -16.125 27.328 4.086 1 94 236 ARG B O 1
ATOM 7651 N N . THR B 1 237 ? -17.375 25.953 5.359 1 94.94 237 THR B N 1
ATOM 7652 C CA . THR B 1 237 ? -17.5 24.953 4.309 1 94.94 237 THR B CA 1
ATOM 7653 C C . THR B 1 237 ? -18.25 25.531 3.102 1 94.94 237 THR B C 1
ATOM 7655 O O . THR B 1 237 ? -17.859 25.281 1.959 1 94.94 237 THR B O 1
ATOM 7658 N N . ALA B 1 238 ? -19.266 26.234 3.354 1 96.5 238 ALA B N 1
ATOM 7659 C CA . ALA B 1 238 ? -20.016 26.891 2.279 1 96.5 238 ALA B CA 1
ATOM 7660 C C . ALA B 1 238 ? -19.109 27.844 1.489 1 96.5 238 ALA B C 1
ATOM 7662 O O . ALA B 1 238 ? -19.203 27.922 0.262 1 96.5 238 ALA B O 1
ATOM 7663 N N . ASN B 1 239 ? -18.344 28.562 2.197 1 95.12 239 ASN B N 1
ATOM 7664 C CA . ASN B 1 239 ? -17.406 29.469 1.549 1 95.12 239 ASN B CA 1
ATOM 7665 C C . ASN B 1 239 ? -16.453 28.719 0.631 1 95.12 239 ASN B C 1
ATOM 7667 O O . ASN B 1 239 ? -16.188 29.141 -0.496 1 95.12 239 ASN B O 1
ATOM 7671 N N . CYS B 1 240 ? -15.898 27.609 1.118 1 94.44 240 CYS B N 1
ATOM 7672 C CA . CYS B 1 240 ? -14.984 26.812 0.315 1 94.44 240 CYS B CA 1
ATOM 7673 C C . CYS B 1 240 ? -15.68 26.281 -0.931 1 94.44 240 CYS B C 1
ATOM 7675 O O . CYS B 1 240 ? -15.109 26.312 -2.025 1 94.44 240 CYS B O 1
ATOM 7677 N N . LEU B 1 241 ? -16.875 25.781 -0.77 1 94.94 241 LEU B N 1
ATOM 7678 C CA . LEU B 1 241 ? -17.641 25.25 -1.893 1 94.94 241 LEU B CA 1
ATOM 7679 C C . LEU B 1 241 ? -17.984 26.359 -2.891 1 94.94 241 LEU B C 1
ATOM 7681 O O . LEU B 1 241 ? -17.969 26.125 -4.102 1 94.94 241 LEU B O 1
ATOM 7685 N N . LYS B 1 242 ? -18.266 27.5 -2.43 1 92.94 242 LYS B N 1
ATOM 7686 C CA . LYS B 1 242 ? -18.516 28.656 -3.293 1 92.94 242 LYS B CA 1
ATOM 7687 C C . LYS B 1 242 ? -17.312 28.969 -4.16 1 92.94 242 LYS B C 1
ATOM 7689 O O . LYS B 1 242 ? -17.453 29.234 -5.355 1 92.94 242 LYS B O 1
ATOM 7694 N N . LEU B 1 243 ? -16.219 28.938 -3.615 1 91.25 243 LEU B N 1
ATOM 7695 C CA . LEU B 1 243 ? -14.977 29.297 -4.297 1 91.25 243 LEU B CA 1
ATOM 7696 C C . LEU B 1 243 ? -14.68 28.312 -5.422 1 91.25 243 LEU B C 1
ATOM 7698 O O . LEU B 1 243 ? -14.047 28.672 -6.418 1 91.25 243 LEU B O 1
ATOM 7702 N N . VAL B 1 244 ? -15.086 27.109 -5.211 1 90.81 244 VAL B N 1
ATOM 7703 C CA . VAL B 1 244 ? -14.75 26.125 -6.227 1 90.81 244 VAL B CA 1
ATOM 7704 C C . VAL B 1 244 ? -15.875 26.031 -7.254 1 90.81 244 VAL B C 1
ATOM 7706 O O . VAL B 1 244 ? -15.898 25.125 -8.086 1 90.81 244 VAL B O 1
ATOM 7709 N N . GLY B 1 245 ? -16.891 26.844 -7.137 1 88.56 245 GLY B N 1
ATOM 7710 C CA . GLY B 1 245 ? -17.797 27 -8.266 1 88.56 245 GLY B CA 1
ATOM 7711 C C . GLY B 1 245 ? -19.25 26.703 -7.926 1 88.56 245 GLY B C 1
ATOM 7712 O O . GLY B 1 245 ? -20.141 26.922 -8.75 1 88.56 245 GLY B O 1
ATOM 7713 N N . TYR B 1 246 ? -19.562 26.203 -6.734 1 90.81 246 TYR B N 1
ATOM 7714 C CA . TYR B 1 246 ? -20.953 25.953 -6.391 1 90.81 246 TYR B CA 1
ATOM 7715 C C . TYR B 1 246 ? -21.734 27.266 -6.316 1 90.81 246 TYR B C 1
ATOM 7717 O O . TYR B 1 246 ? -21.219 28.281 -5.844 1 90.81 246 TYR B O 1
ATOM 7725 N N . PHE B 1 247 ? -22.922 27.172 -6.758 1 89.62 247 PHE B N 1
ATOM 7726 C CA . PHE B 1 247 ? -23.781 28.359 -6.699 1 89.62 247 PHE B CA 1
ATOM 7727 C C . PHE B 1 247 ? -24.266 28.594 -5.273 1 89.62 247 PHE B C 1
ATOM 7729 O O . PHE B 1 247 ? -25.359 28.172 -4.902 1 89.62 247 PHE B O 1
ATOM 7736 N N . ILE B 1 248 ? -23.547 29.344 -4.555 1 92.75 248 ILE B N 1
ATOM 7737 C CA . ILE B 1 248 ? -23.844 29.766 -3.189 1 92.75 248 ILE B CA 1
ATOM 7738 C C . ILE B 1 248 ? -23.781 31.297 -3.1 1 92.75 248 ILE B C 1
ATOM 7740 O O . ILE B 1 248 ? -22.797 31.906 -3.523 1 92.75 248 ILE B O 1
ATOM 7744 N N . GLY B 1 249 ? -24.781 31.875 -2.719 1 91.25 249 GLY B N 1
ATOM 7745 C CA . GLY B 1 249 ? -24.859 33.312 -2.59 1 91.25 249 GLY B CA 1
ATOM 7746 C C . GLY B 1 249 ? -23.969 33.875 -1.481 1 91.25 249 GLY B C 1
ATOM 7747 O O . GLY B 1 249 ? -23.031 33.188 -1.043 1 91.25 249 GLY B O 1
ATOM 7748 N N . PRO B 1 250 ? -24.25 35.062 -1.071 1 92.75 250 PRO B N 1
ATOM 7749 C CA . PRO B 1 250 ? -23.438 35.688 -0.011 1 92.75 250 PRO B CA 1
ATOM 7750 C C . PRO B 1 250 ? -23.625 34.969 1.337 1 92.75 250 PRO B C 1
ATOM 7752 O O . PRO B 1 250 ? -24.703 34.469 1.639 1 92.75 250 PRO B O 1
ATOM 7755 N N . ILE B 1 251 ? -22.562 35 2.039 1 94.62 251 ILE B N 1
ATOM 7756 C CA . ILE B 1 251 ? -22.562 34.5 3.406 1 94.62 251 ILE B CA 1
ATOM 7757 C C . ILE B 1 251 ? -22.594 35.656 4.395 1 94.62 251 ILE B C 1
ATOM 7759 O O . ILE B 1 251 ? -21.672 36.469 4.422 1 94.62 251 ILE B O 1
ATOM 7763 N N . GLU B 1 252 ? -23.672 35.719 5.156 1 92.25 252 GLU B N 1
ATOM 7764 C CA . GLU B 1 252 ? -23.875 36.844 6.09 1 92.25 252 GLU B CA 1
ATOM 7765 C C . GLU B 1 252 ? -23.953 36.344 7.527 1 92.25 252 GLU B C 1
ATOM 7767 O O . GLU B 1 252 ? -24.375 35.188 7.773 1 92.25 252 GLU B O 1
ATOM 7772 N N . VAL B 1 253 ? -23.516 37.188 8.414 1 92.75 253 VAL B N 1
ATOM 7773 C CA . VAL B 1 253 ? -23.609 36.906 9.836 1 92.75 253 VAL B CA 1
ATOM 7774 C C . VAL B 1 253 ? -24.734 37.719 10.469 1 92.75 253 VAL B C 1
ATOM 7776 O O . VAL B 1 253 ? -24.875 38.906 10.211 1 92.75 253 VAL B O 1
ATOM 7779 N N . TRP B 1 254 ? -25.625 37.062 11.172 1 93.44 254 TRP B N 1
ATOM 7780 C CA . TRP B 1 254 ? -26.781 37.688 11.828 1 93.44 254 TRP B CA 1
ATOM 7781 C C . TRP B 1 254 ? -26.797 37.375 13.32 1 93.44 254 TRP B C 1
ATOM 7783 O O . TRP B 1 254 ? -26.594 36.219 13.711 1 93.44 254 TRP B O 1
ATOM 7793 N N . ASP B 1 255 ? -27.062 38.312 14.164 1 90.75 255 ASP B N 1
ATOM 7794 C CA . ASP B 1 255 ? -26.984 38.156 15.617 1 90.75 255 ASP B CA 1
ATOM 7795 C C . ASP B 1 255 ? -28.234 37.438 16.141 1 90.75 255 ASP B C 1
ATOM 7797 O O . ASP B 1 255 ? -28.25 37 17.281 1 90.75 255 ASP B O 1
ATOM 7801 N N . GLY B 1 256 ? -29.188 37.25 15.25 1 90.75 256 GLY B N 1
ATOM 7802 C CA . GLY B 1 256 ? -30.391 36.531 15.648 1 90.75 256 GLY B CA 1
ATOM 7803 C C . GLY B 1 256 ? -31.5 37.438 16.141 1 90.75 256 GLY B C 1
ATOM 7804 O O . GLY B 1 256 ? -32.625 36.969 16.391 1 90.75 256 GLY B O 1
ATOM 7805 N N . ALA B 1 257 ? -31.266 38.75 16.297 1 90.06 257 ALA B N 1
ATOM 7806 C CA . ALA B 1 257 ? -32.281 39.688 16.75 1 90.06 257 ALA B CA 1
ATOM 7807 C C . ALA B 1 257 ? -33.156 40.156 15.586 1 90.06 257 ALA B C 1
ATOM 7809 O O . ALA B 1 257 ? -32.656 40.344 14.469 1 90.06 257 ALA B O 1
ATOM 7810 N N . PRO B 1 258 ? -34.5 40.219 15.891 1 87.56 258 PRO B N 1
ATOM 7811 C CA . PRO B 1 258 ? -35.344 40.719 14.82 1 87.56 258 PRO B CA 1
ATOM 7812 C C . PRO B 1 258 ? -34.969 42.094 14.352 1 87.56 258 PRO B C 1
ATOM 7814 O O . PRO B 1 258 ? -34.438 42.906 15.133 1 87.56 258 PRO B O 1
ATOM 7817 N N . PRO B 1 259 ? -35.281 42.5 13.164 1 86.06 259 PRO B N 1
ATOM 7818 C CA . PRO B 1 259 ? -35.969 41.719 12.156 1 86.06 259 PRO B CA 1
ATOM 7819 C C . PRO B 1 259 ? -35.062 40.719 11.445 1 86.06 259 PRO B C 1
ATOM 7821 O O . PRO B 1 259 ? -33.844 40.938 11.406 1 86.06 259 PRO B O 1
ATOM 7824 N N . ARG B 1 260 ? -35.594 39.75 10.961 1 87.69 260 ARG B N 1
ATOM 7825 C CA . ARG B 1 260 ? -34.844 38.781 10.133 1 87.69 260 ARG B CA 1
ATOM 7826 C C . ARG B 1 260 ? -34.188 39.469 8.945 1 87.69 260 ARG B C 1
ATOM 7828 O O . ARG B 1 260 ? -34.812 40.312 8.281 1 87.69 260 ARG B O 1
ATOM 7835 N N . PRO B 1 261 ? -32.969 39.219 8.82 1 85 261 PRO B N 1
ATOM 7836 C CA . PRO B 1 261 ? -32.312 39.875 7.688 1 85 261 PRO B CA 1
ATOM 7837 C C . PRO B 1 261 ? -32.969 39.5 6.348 1 85 261 PRO B C 1
ATOM 7839 O O . PRO B 1 261 ? -33.406 38.375 6.156 1 85 261 PRO B O 1
ATOM 7842 N N . LYS B 1 262 ? -33.125 40.5 5.555 1 81.88 262 LYS B N 1
ATOM 7843 C CA . LYS B 1 262 ? -33.562 40.219 4.188 1 81.88 262 LYS B CA 1
ATOM 7844 C C . LYS B 1 262 ? -32.438 39.625 3.361 1 81.88 262 LYS B C 1
ATOM 7846 O O . LYS B 1 262 ? -31.328 40.156 3.305 1 81.88 262 LYS B O 1
ATOM 7851 N N . PRO B 1 263 ? -32.656 38.438 2.881 1 77.12 263 PRO B N 1
ATOM 7852 C CA . PRO B 1 263 ? -31.578 37.781 2.119 1 77.12 263 PRO B CA 1
ATOM 7853 C C . PRO B 1 263 ? -31.078 38.656 0.961 1 77.12 263 PRO B C 1
ATOM 7855 O O . PRO B 1 263 ? -31.875 39.156 0.164 1 77.12 263 PRO B O 1
ATOM 7858 N N . PRO B 1 264 ? -29.859 38.969 0.968 1 76.12 264 PRO B N 1
ATOM 7859 C CA . PRO B 1 264 ? -29.281 39.812 -0.075 1 76.12 264 PRO B CA 1
ATOM 7860 C C . PRO B 1 264 ? -29.406 39.219 -1.471 1 76.12 264 PRO B C 1
ATOM 7862 O O . PRO B 1 264 ? -29.219 39.906 -2.471 1 76.12 264 PRO B O 1
ATOM 7865 N N . GLY B 1 265 ? -29.797 37.969 -1.613 1 79.06 265 GLY B N 1
ATOM 7866 C CA . GLY B 1 265 ? -29.906 37.281 -2.887 1 79.06 265 GLY B CA 1
ATOM 7867 C C . GLY B 1 265 ? -30.312 35.812 -2.736 1 79.06 265 GLY B C 1
ATOM 7868 O O . GLY B 1 265 ? -30.516 35.344 -1.621 1 79.06 265 GLY B O 1
ATOM 7869 N N . PRO B 1 266 ? -30.406 35.281 -3.873 1 86.19 266 PRO B N 1
ATOM 7870 C CA . PRO B 1 266 ? -30.766 33.875 -3.809 1 86.19 266 PRO B CA 1
ATOM 7871 C C . PRO B 1 266 ? -29.641 33 -3.252 1 86.19 266 PRO B C 1
ATOM 7873 O O . PRO B 1 266 ? -28.453 33.375 -3.354 1 86.19 266 PRO B O 1
ATOM 7876 N N . ARG B 1 267 ? -29.906 31.922 -2.543 1 91.31 267 ARG B N 1
ATOM 7877 C CA . ARG B 1 267 ? -29 30.875 -2.045 1 91.31 267 ARG B CA 1
ATOM 7878 C C . ARG B 1 267 ? -27.984 31.469 -1.068 1 91.31 267 ARG B C 1
ATOM 7880 O O . ARG B 1 267 ? -26.812 31.109 -1.1 1 91.31 267 ARG B O 1
ATOM 7887 N N . CYS B 1 268 ? -28.469 32.438 -0.334 1 93.75 268 CYS B N 1
ATOM 7888 C CA . CYS B 1 268 ? -27.641 33.031 0.7 1 93.75 268 CYS B CA 1
ATOM 7889 C C . CYS B 1 268 ? -27.531 32.125 1.92 1 93.75 268 CYS B C 1
ATOM 7891 O O . CYS B 1 268 ? -28.438 31.344 2.188 1 93.75 268 CYS B O 1
ATOM 7893 N N . ILE B 1 269 ? -26.391 32.219 2.547 1 95.44 269 ILE B N 1
ATOM 7894 C CA . ILE B 1 269 ? -26.172 31.516 3.812 1 95.44 269 ILE B CA 1
ATOM 7895 C C . ILE B 1 269 ? -26.141 32.531 4.957 1 95.44 269 ILE B C 1
ATOM 7897 O O . ILE B 1 269 ? -25.438 33.531 4.875 1 95.44 269 ILE B O 1
ATOM 7901 N N . VAL B 1 270 ? -26.938 32.312 5.961 1 94.31 270 VAL B N 1
ATOM 7902 C CA . VAL B 1 270 ? -26.969 33.219 7.113 1 94.31 270 VAL B CA 1
ATOM 7903 C C . VAL B 1 270 ? -26.484 32.469 8.359 1 94.31 270 VAL B C 1
ATOM 7905 O O . VAL B 1 270 ? -27.125 31.516 8.805 1 94.31 270 VAL B O 1
ATOM 7908 N N . LEU B 1 271 ? -25.375 32.875 8.859 1 95.5 271 LEU B N 1
ATOM 7909 C CA . LEU B 1 271 ? -24.875 32.375 10.133 1 95.5 271 LEU B CA 1
ATOM 7910 C C . LEU B 1 271 ? -25.531 33.094 11.305 1 95.5 271 LEU B C 1
ATOM 7912 O O . LEU B 1 271 ? -25.328 34.281 11.508 1 95.5 271 LEU B O 1
ATOM 7916 N N . VAL B 1 272 ? -26.297 32.375 12.055 1 94.38 272 VAL B N 1
ATOM 7917 C CA . VAL B 1 272 ? -27.078 32.906 13.156 1 94.38 272 VAL B CA 1
ATOM 7918 C C . VAL B 1 272 ? -26.312 32.75 14.469 1 94.38 272 VAL B C 1
ATOM 7920 O O . VAL B 1 272 ? -26.016 31.625 14.883 1 94.38 272 VAL B O 1
ATOM 7923 N N . LEU B 1 273 ? -26.047 33.844 15.164 1 92.25 273 LEU B N 1
ATOM 7924 C CA . LEU B 1 273 ? -25.203 33.812 16.359 1 92.25 273 LEU B CA 1
ATOM 7925 C C . LEU B 1 273 ? -26.062 33.812 17.625 1 92.25 273 LEU B C 1
ATOM 7927 O O . LEU B 1 273 ? -25.547 33.656 18.719 1 92.25 273 LEU B O 1
ATOM 7931 N N . GLY B 1 274 ? -27.359 34 17.438 1 89.88 274 GLY B N 1
ATOM 7932 C CA . GLY B 1 274 ? -28.25 34.062 18.594 1 89.88 274 GLY B CA 1
ATOM 7933 C C . GLY B 1 274 ? -29.719 34.031 18.219 1 89.88 274 GLY B C 1
ATOM 7934 O O . GLY B 1 274 ? -30.078 33.688 17.078 1 89.88 274 GLY B O 1
ATOM 7935 N N . GLY B 1 275 ? -30.625 34.219 19.234 1 88.56 275 GLY B N 1
ATOM 7936 C CA . GLY B 1 275 ? -32.062 34.281 19 1 88.56 275 GLY B CA 1
ATOM 7937 C C . GLY B 1 275 ? -32.688 32.906 18.953 1 88.56 275 GLY B C 1
ATOM 7938 O O . GLY B 1 275 ? -32.062 31.906 19.297 1 88.56 275 GLY B O 1
ATOM 7939 N N . SER B 1 276 ? -34.031 32.906 18.5 1 87.12 276 SER B N 1
ATOM 7940 C CA . SER B 1 276 ? -34.781 31.672 18.578 1 87.12 276 SER B CA 1
ATOM 7941 C C . SER B 1 276 ? -35.125 31.141 17.188 1 87.12 276 SER B C 1
ATOM 7943 O O . SER B 1 276 ? -35.875 30.156 17.062 1 87.12 276 SER B O 1
ATOM 7945 N N . GLU B 1 277 ? -34.562 31.734 16.234 1 88.19 277 GLU B N 1
ATOM 7946 C CA . GLU B 1 277 ? -34.844 31.281 14.867 1 88.19 277 GLU B CA 1
ATOM 7947 C C . GLU B 1 277 ? -34.438 29.828 14.664 1 88.19 277 GLU B C 1
ATOM 7949 O O . GLU B 1 277 ? -33.406 29.406 15.125 1 88.19 277 GLU B O 1
ATOM 7954 N N . GLU B 1 278 ? -35.344 29.062 14.008 1 89.75 278 GLU B N 1
ATOM 7955 C CA . GLU B 1 278 ? -35 27.688 13.688 1 89.75 278 GLU B CA 1
ATOM 7956 C C . GLU B 1 278 ? -34 27.625 12.531 1 89.75 278 GLU B C 1
ATOM 7958 O O . GLU B 1 278 ? -34.125 28.344 11.547 1 89.75 278 GLU B O 1
ATOM 7963 N N . THR B 1 279 ? -32.938 26.891 12.805 1 93.31 279 THR B N 1
ATOM 7964 C CA . THR B 1 279 ? -31.891 26.781 11.805 1 93.31 279 THR B CA 1
ATOM 7965 C C . THR B 1 279 ? -31.578 25.312 11.508 1 93.31 279 THR B C 1
ATOM 7967 O O . THR B 1 279 ? -32.062 24.422 12.188 1 93.31 279 THR B O 1
ATOM 7970 N N . ASP B 1 280 ? -30.844 25.016 10.438 1 93.56 280 ASP B N 1
ATOM 7971 C CA . ASP B 1 280 ? -30.297 23.719 10.062 1 93.56 280 ASP B CA 1
ATOM 7972 C C . ASP B 1 280 ? -31.406 22.672 9.977 1 93.56 280 ASP B C 1
ATOM 7974 O O . ASP B 1 280 ? -31.266 21.578 10.539 1 93.56 280 ASP B O 1
ATOM 7978 N N . LEU B 1 281 ? -32.344 22.984 9.32 1 91.56 281 LEU B N 1
ATOM 7979 C CA . LEU B 1 281 ? -33.531 22.141 9.203 1 91.56 281 LEU B CA 1
ATOM 7980 C C . LEU B 1 281 ? -33.219 20.859 8.43 1 91.56 281 LEU B C 1
ATOM 7982 O O . LEU B 1 281 ? -33.906 19.859 8.562 1 91.56 281 LEU B O 1
ATOM 7986 N N . LEU B 1 282 ? -32.125 20.891 7.699 1 92.25 282 LEU B N 1
ATOM 7987 C CA . LEU B 1 282 ? -31.797 19.766 6.844 1 92.25 282 LEU B CA 1
ATOM 7988 C C . LEU B 1 282 ? -30.656 18.938 7.426 1 92.25 282 LEU B C 1
ATOM 7990 O O . LEU B 1 282 ? -30.078 18.094 6.738 1 92.25 282 LEU B O 1
ATOM 7994 N N . MET B 1 283 ? -30.281 19.203 8.617 1 90.88 283 MET B N 1
ATOM 7995 C CA . MET B 1 283 ? -29.188 18.484 9.266 1 90.88 283 MET B CA 1
ATOM 7996 C C . MET B 1 283 ? -29.438 16.984 9.227 1 90.88 283 MET B C 1
ATOM 7998 O O . MET B 1 283 ? -30.562 16.516 9.375 1 90.88 283 MET B O 1
ATOM 8002 N N . ALA B 1 284 ? -28.297 16.25 8.984 1 86.88 284 ALA B N 1
ATOM 8003 C CA . ALA B 1 284 ? -28.406 14.789 8.93 1 86.88 284 ALA B CA 1
ATOM 8004 C C . ALA B 1 284 ? -28.672 14.203 10.312 1 86.88 284 ALA B C 1
ATOM 8006 O O . ALA B 1 284 ? -28.234 14.766 11.328 1 86.88 284 ALA B O 1
ATOM 8007 N N . ALA B 1 285 ? -29.281 13.039 10.242 1 78.62 285 ALA B N 1
ATOM 8008 C CA . ALA B 1 285 ? -29.5 12.305 11.492 1 78.62 285 ALA B CA 1
ATOM 8009 C C . ALA B 1 285 ? -28.188 11.664 11.969 1 78.62 285 ALA B C 1
ATOM 8011 O O . ALA B 1 285 ? -27.281 11.445 11.18 1 78.62 285 ALA B O 1
ATOM 8012 N N . ALA B 1 286 ? -28.078 11.438 13.195 1 73.56 286 ALA B N 1
ATOM 8013 C CA . ALA B 1 286 ? -26.875 10.922 13.852 1 73.56 286 ALA B CA 1
ATOM 8014 C C . ALA B 1 286 ? -26.406 9.625 13.195 1 73.56 286 ALA B C 1
ATOM 8016 O O . ALA B 1 286 ? -25.203 9.383 13.07 1 73.56 286 ALA B O 1
ATOM 8017 N N . GLU B 1 287 ? -27.312 8.844 12.734 1 68.25 287 GLU B N 1
ATOM 8018 C CA . GLU B 1 287 ? -27 7.5 12.242 1 68.25 287 GLU B CA 1
ATOM 8019 C C . GLU B 1 287 ? -26.5 7.543 10.797 1 68.25 287 GLU B C 1
ATOM 8021 O O . GLU B 1 287 ? -25.906 6.578 10.312 1 68.25 287 GLU B O 1
ATOM 8026 N N . GLU B 1 288 ? -26.641 8.688 10.258 1 72.94 288 GLU B N 1
ATOM 8027 C CA . GLU B 1 288 ? -26.328 8.773 8.828 1 72.94 288 GLU B CA 1
ATOM 8028 C C . GLU B 1 288 ? -24.828 8.953 8.602 1 72.94 288 GLU B C 1
ATOM 8030 O O . GLU B 1 288 ? -24.344 8.734 7.496 1 72.94 288 GLU B O 1
ATOM 8035 N N . ILE B 1 289 ? -24.172 9.461 9.594 1 73.81 289 ILE B N 1
ATOM 8036 C CA . ILE B 1 289 ? -22.75 9.727 9.445 1 73.81 289 ILE B CA 1
ATOM 8037 C C . ILE B 1 289 ? -21.953 8.883 10.445 1 73.81 289 ILE B C 1
ATOM 8039 O O . ILE B 1 289 ? -22.281 8.859 11.641 1 73.81 289 ILE B O 1
ATOM 8043 N N . THR B 1 290 ? -21.047 7.98 9.875 1 61 290 THR B N 1
ATOM 8044 C CA . THR B 1 290 ? -20.172 7.227 10.766 1 61 290 THR B CA 1
ATOM 8045 C C . THR B 1 290 ? -19.031 8.102 11.266 1 61 290 THR B C 1
ATOM 8047 O O . THR B 1 290 ? -18.469 8.891 10.508 1 61 290 THR B O 1
ATOM 8050 N N . GLN B 1 291 ? -18.812 8.156 12.617 1 56 291 GLN B N 1
ATOM 8051 C CA . GLN B 1 291 ? -18.016 9.086 13.398 1 56 291 GLN B CA 1
ATOM 8052 C C . GLN B 1 291 ? -16.531 8.891 13.133 1 56 291 GLN B C 1
ATOM 8054 O O . GLN B 1 291 ? -15.898 8.008 13.719 1 56 291 GLN B O 1
ATOM 8059 N N . ASP B 1 292 ? -15.883 8.891 12.062 1 53.91 292 ASP B N 1
ATOM 8060 C CA . ASP B 1 292 ? -14.422 8.922 12.078 1 53.91 292 ASP B CA 1
ATOM 8061 C C . ASP B 1 292 ? -13.898 10.359 12.023 1 53.91 292 ASP B C 1
ATOM 8063 O O . ASP B 1 292 ? -12.758 10.594 11.625 1 53.91 292 ASP B O 1
ATOM 8067 N N . CYS B 1 293 ? -14.727 11.375 12.469 1 54.47 293 CYS B N 1
ATOM 8068 C CA . CYS B 1 293 ? -14.359 12.641 11.836 1 54.47 293 CYS B CA 1
ATOM 8069 C C . CYS B 1 293 ? -13.469 13.469 12.758 1 54.47 293 CYS B C 1
ATOM 8071 O O . CYS B 1 293 ? -13.883 13.844 13.852 1 54.47 293 CYS B O 1
ATOM 8073 N N . ASN B 1 294 ? -12.094 13.32 12.578 1 62.94 294 ASN B N 1
ATOM 8074 C CA . ASN B 1 294 ? -11.203 14.289 13.211 1 62.94 294 ASN B CA 1
ATOM 8075 C C . ASN B 1 294 ? -11.148 15.602 12.438 1 62.94 294 ASN B C 1
ATOM 8077 O O . ASN B 1 294 ? -11.211 15.602 11.203 1 62.94 294 ASN B O 1
ATOM 8081 N N . GLN B 1 295 ? -11.328 16.766 13.188 1 74.94 295 GLN B N 1
ATOM 8082 C CA . GLN B 1 295 ? -11.242 18.094 12.57 1 74.94 295 GLN B CA 1
ATOM 8083 C C . GLN B 1 295 ? -9.797 18.562 12.492 1 74.94 295 GLN B C 1
ATOM 8085 O O . GLN B 1 295 ? -8.961 18.188 13.312 1 74.94 295 GLN B O 1
ATOM 8090 N N . VAL B 1 296 ? -9.539 19.297 11.422 1 82.56 296 VAL B N 1
ATOM 8091 C CA . VAL B 1 296 ? -8.227 19.906 11.211 1 82.56 296 VAL B CA 1
ATOM 8092 C C . VAL B 1 296 ? -8.32 21.422 11.367 1 82.56 296 VAL B C 1
ATOM 8094 O O . VAL B 1 296 ? -9.289 22.031 10.914 1 82.56 296 VAL B O 1
ATOM 8097 N N . TYR B 1 297 ? -7.348 22.047 12.102 1 88.38 297 TYR B N 1
ATOM 8098 C CA . TYR B 1 297 ? -7.328 23.5 12.312 1 88.38 297 TYR B CA 1
ATOM 8099 C C . TYR B 1 297 ? -6.055 24.109 11.742 1 88.38 297 TYR B C 1
ATOM 8101 O O . TYR B 1 297 ? -4.953 23.625 12 1 88.38 297 TYR B O 1
ATOM 8109 N N . HIS B 1 298 ? -6.301 25.109 10.945 1 88.88 298 HIS B N 1
ATOM 8110 C CA . HIS B 1 298 ? -5.172 25.875 10.43 1 88.88 298 HIS B CA 1
ATOM 8111 C C . HIS B 1 298 ? -4.895 27.109 11.297 1 88.88 298 HIS B C 1
ATOM 8113 O O . HIS B 1 298 ? -5.824 27.75 11.797 1 88.88 298 HIS B O 1
ATOM 8119 N N . TYR B 1 299 ? -3.541 27.391 11.562 1 92.31 299 TYR B N 1
ATOM 8120 C CA . TYR B 1 299 ? -3.242 28.531 12.43 1 92.31 299 TYR B CA 1
ATOM 8121 C C . TYR B 1 299 ? -1.885 29.125 12.094 1 92.31 299 TYR B C 1
ATOM 8123 O O . TYR B 1 299 ? -1.1 28.531 11.352 1 92.31 299 TYR B O 1
ATOM 8131 N N . THR B 1 300 ? -1.655 30.344 12.461 1 93.38 300 THR B N 1
ATOM 8132 C CA . THR B 1 300 ? -0.387 31.062 12.492 1 93.38 300 THR B CA 1
ATOM 8133 C C . THR B 1 300 ? -0.067 31.531 13.906 1 93.38 300 THR B C 1
ATOM 8135 O O . THR B 1 300 ? -0.854 31.312 14.836 1 93.38 300 THR B O 1
ATOM 8138 N N . ARG B 1 301 ? 1.044 32.125 14.078 1 94.62 301 ARG B N 1
ATOM 8139 C CA . ARG B 1 301 ? 1.442 32.625 15.391 1 94.62 301 ARG B CA 1
ATOM 8140 C C . ARG B 1 301 ? 0.367 33.531 15.992 1 94.62 301 ARG B C 1
ATOM 8142 O O . ARG B 1 301 ? 0.08 33.438 17.188 1 94.62 301 ARG B O 1
ATOM 8149 N N . SER B 1 302 ? -0.274 34.219 15.172 1 92.44 302 SER B N 1
ATOM 8150 C CA . SER B 1 302 ? -1.203 35.25 15.633 1 92.44 302 SER B CA 1
ATOM 8151 C C . SER B 1 302 ? -2.607 34.688 15.812 1 92.44 302 SER B C 1
ATOM 8153 O O . SER B 1 302 ? -3.5 35.375 16.312 1 92.44 302 SER B O 1
ATOM 8155 N N . THR B 1 303 ? -2.793 33.469 15.43 1 92.62 303 THR B N 1
ATOM 8156 C CA . THR B 1 303 ? -4.148 32.938 15.492 1 92.62 303 THR B CA 1
ATOM 8157 C C . THR B 1 303 ? -4.188 31.641 16.312 1 92.62 303 THR B C 1
ATOM 8159 O O . THR B 1 303 ? -5.035 30.781 16.078 1 92.62 303 THR B O 1
ATOM 8162 N N . VAL B 1 304 ? -3.234 31.453 17.156 1 96.06 304 VAL B N 1
ATOM 8163 C CA . VAL B 1 304 ? -3.244 30.281 18.016 1 96.06 304 VAL B CA 1
ATOM 8164 C C . VAL B 1 304 ? -4.438 30.344 18.969 1 96.06 304 VAL B C 1
ATOM 8166 O O . VAL B 1 304 ? -5.074 29.328 19.234 1 96.06 304 VAL B O 1
ATOM 8169 N N . GLY B 1 305 ? -4.715 31.516 19.516 1 94.56 305 GLY B N 1
ATOM 8170 C CA . GLY B 1 305 ? -5.855 31.703 20.406 1 94.56 305 GLY B CA 1
ATOM 8171 C C . GLY B 1 305 ? -7.164 31.234 19.797 1 94.56 305 GLY B C 1
ATOM 8172 O O . GLY B 1 305 ? -7.82 30.344 20.328 1 94.56 305 GLY B O 1
ATOM 8173 N N . PRO B 1 306 ? -7.457 31.797 18.641 1 90.75 306 PRO B N 1
ATOM 8174 C CA . PRO B 1 306 ? -8.656 31.328 17.938 1 90.75 306 PRO B CA 1
ATOM 8175 C C . PRO B 1 306 ? -8.641 29.812 17.688 1 90.75 306 PRO B C 1
ATOM 8177 O O . PRO B 1 306 ? -9.672 29.156 17.797 1 90.75 306 PRO B O 1
ATOM 8180 N N . MET B 1 307 ? -7.547 29.281 17.266 1 92.75 307 MET B N 1
ATOM 8181 C CA . MET B 1 307 ? -7.441 27.844 17 1 92.75 307 MET B CA 1
ATOM 8182 C C . MET B 1 307 ? -7.754 27.047 18.266 1 92.75 307 MET B C 1
ATOM 8184 O O . MET B 1 307 ? -8.477 26.062 18.219 1 92.75 307 MET B O 1
ATOM 8188 N N . LEU B 1 308 ? -7.246 27.469 19.438 1 94.88 308 LEU B N 1
ATOM 8189 C CA . LEU B 1 308 ? -7.512 26.812 20.719 1 94.88 308 LEU B CA 1
ATOM 8190 C C . LEU B 1 308 ? -9 26.844 21.047 1 94.88 308 LEU B C 1
ATOM 8192 O O . LEU B 1 308 ? -9.57 25.844 21.469 1 94.88 308 LEU B O 1
ATOM 8196 N N . TYR B 1 309 ? -9.5 27.953 20.859 1 91.12 309 TYR B N 1
ATOM 8197 C CA . TYR B 1 309 ? -10.93 28.125 21.109 1 91.12 309 TYR B CA 1
ATOM 8198 C C . TYR B 1 309 ? -11.758 27.156 20.266 1 91.12 309 TYR B C 1
ATOM 8200 O O . TYR B 1 309 ? -12.633 26.469 20.781 1 91.12 309 TYR B O 1
ATOM 8208 N N . HIS B 1 310 ? -11.383 27.062 19 1 84.94 310 HIS B N 1
ATOM 8209 C CA . HIS B 1 310 ? -12.125 26.203 18.078 1 84.94 310 HIS B CA 1
ATOM 8210 C C . HIS B 1 310 ? -11.938 24.734 18.438 1 84.94 310 HIS B C 1
ATOM 8212 O O . HIS B 1 310 ? -12.859 23.922 18.266 1 84.94 310 HIS B O 1
ATOM 8218 N N . SER B 1 311 ? -10.805 24.359 18.891 1 88.88 311 SER B N 1
ATOM 8219 C CA . SER B 1 311 ? -10.508 22.969 19.203 1 88.88 311 SER B CA 1
ATOM 8220 C C . SER B 1 311 ? -11.32 22.484 20.406 1 88.88 311 SER B C 1
ATOM 8222 O O . SER B 1 311 ? -11.492 21.281 20.594 1 88.88 311 SER B O 1
ATOM 8224 N N . LEU B 1 312 ? -11.812 23.391 21.188 1 87.38 312 LEU B N 1
ATOM 8225 C CA . LEU B 1 312 ? -12.68 23.078 22.312 1 87.38 312 LEU B CA 1
ATOM 8226 C C . LEU B 1 312 ? -14.109 22.812 21.828 1 87.38 312 LEU B C 1
ATOM 8228 O O . LEU B 1 312 ? -14.914 22.219 22.562 1 87.38 312 LEU B O 1
ATOM 8232 N N . GLY B 1 313 ? -14.344 23.25 20.672 1 77.56 313 GLY B N 1
ATOM 8233 C CA . GLY B 1 313 ? -15.711 23.125 20.188 1 77.56 313 GLY B CA 1
ATOM 8234 C C . GLY B 1 313 ? -16.688 24 20.953 1 77.56 313 GLY B C 1
ATOM 8235 O O . GLY B 1 313 ? -16.281 24.953 21.625 1 77.56 313 GLY B O 1
ATOM 8236 N N . PRO B 1 314 ? -17.844 23.703 20.719 1 76.69 314 PRO B N 1
ATOM 8237 C CA . PRO B 1 314 ? -18.859 24.516 21.406 1 76.69 314 PRO B CA 1
ATOM 8238 C C . PRO B 1 314 ? -19.078 24.078 22.844 1 76.69 314 PRO B C 1
ATOM 8240 O O . PRO B 1 314 ? -20.188 24.203 23.375 1 76.69 314 PRO B O 1
ATOM 8243 N N . HIS B 1 315 ? -18.062 23.594 23.391 1 80 315 HIS B N 1
ATOM 8244 C CA . HIS B 1 315 ? -18.25 22.984 24.703 1 80 315 HIS B CA 1
ATOM 8245 C C . HIS B 1 315 ? -17.969 23.969 25.812 1 80 315 HIS B C 1
ATOM 8247 O O . HIS B 1 315 ? -18.422 23.781 26.953 1 80 315 HIS B O 1
ATOM 8253 N N . TYR B 1 316 ? -17.203 24.953 25.531 1 83.12 316 TYR B N 1
ATOM 8254 C CA . TYR B 1 316 ? -16.938 26.016 26.5 1 83.12 316 TYR B CA 1
ATOM 8255 C C . TYR B 1 316 ? -16.516 27.312 25.797 1 83.12 316 TYR B C 1
ATOM 8257 O O . TYR B 1 316 ? -15.766 27.266 24.812 1 83.12 316 TYR B O 1
ATOM 8265 N N . LEU B 1 317 ? -17.047 28.422 26.375 1 84.75 317 LEU B N 1
ATOM 8266 C CA . LEU B 1 317 ? -16.766 29.703 25.734 1 84.75 317 LEU B CA 1
ATOM 8267 C C . LEU B 1 317 ? -15.664 30.453 26.469 1 84.75 317 LEU B C 1
ATOM 8269 O O . LEU B 1 317 ? -15.797 30.75 27.672 1 84.75 317 LEU B O 1
ATOM 8273 N N . ILE B 1 318 ? -14.617 30.547 25.844 1 88.25 318 ILE B N 1
ATOM 8274 C CA . ILE B 1 318 ? -13.5 31.344 26.312 1 88.25 318 ILE B CA 1
ATOM 8275 C C . ILE B 1 318 ? -13.156 32.406 25.281 1 88.25 318 ILE B C 1
ATOM 8277 O O . ILE B 1 318 ? -13.227 32.156 24.078 1 88.25 318 ILE B O 1
ATOM 8281 N N . ASP B 1 319 ? -12.805 33.594 25.766 1 88.56 319 ASP B N 1
ATOM 8282 C CA . ASP B 1 319 ? -12.398 34.656 24.828 1 88.56 319 ASP B CA 1
ATOM 8283 C C . ASP B 1 319 ? -11.117 34.281 24.094 1 88.56 319 ASP B C 1
ATOM 8285 O O . ASP B 1 319 ? -10.07 34.094 24.719 1 88.56 319 ASP B O 1
ATOM 8289 N N . PRO B 1 320 ? -11.227 34.281 22.766 1 91.5 320 PRO B N 1
ATOM 8290 C CA . PRO B 1 320 ? -10.039 33.906 22 1 91.5 320 PRO B CA 1
ATOM 8291 C C . PRO B 1 320 ? -8.859 34.844 22.234 1 91.5 320 PRO B C 1
ATOM 8293 O O . PRO B 1 320 ? -7.703 34.438 22.156 1 91.5 320 PRO B O 1
ATOM 8296 N N . GLU B 1 321 ? -9.094 36.094 22.469 1 92.5 321 GLU B N 1
ATOM 8297 C CA . GLU B 1 321 ? -8.031 37.062 22.719 1 92.5 321 GLU B CA 1
ATOM 8298 C C . GLU B 1 321 ? -7.301 36.75 24.031 1 92.5 321 GLU B C 1
ATOM 8300 O O . GLU B 1 321 ? -6.082 36.906 24.109 1 92.5 321 GLU B O 1
ATOM 8305 N N . CYS B 1 322 ? -8.109 36.312 24.953 1 94.81 322 CYS B N 1
ATOM 8306 C CA . CYS B 1 322 ? -7.504 35.906 26.203 1 94.81 322 CYS B CA 1
ATOM 8307 C C . CYS B 1 322 ? -6.578 34.719 25.984 1 94.81 322 CYS B C 1
ATOM 8309 O O . CYS B 1 322 ? -5.469 34.656 26.516 1 94.81 322 CYS B O 1
ATOM 8311 N N . LEU B 1 323 ? -7.012 33.812 25.219 1 96.31 323 LEU B N 1
ATOM 8312 C CA . LEU B 1 323 ? -6.211 32.625 24.922 1 96.31 323 LEU B CA 1
ATOM 8313 C C . LEU B 1 323 ? -4.949 33 24.156 1 96.31 323 LEU B C 1
ATOM 8315 O O . LEU B 1 323 ? -3.887 32.406 24.375 1 96.31 323 LEU B O 1
ATOM 8319 N N . GLN B 1 324 ? -5.055 34 23.266 1 96.31 324 GLN B N 1
ATOM 8320 C CA . GLN B 1 324 ? -3.906 34.469 22.5 1 96.31 324 GLN B CA 1
ATOM 8321 C C . GLN B 1 324 ? -2.871 35.125 23.406 1 96.31 324 GLN B C 1
ATOM 8323 O O . GLN B 1 324 ? -1.669 34.906 23.25 1 96.31 324 GLN B O 1
ATOM 8328 N N . GLU B 1 325 ? -3.348 35.906 24.297 1 96.44 325 GLU B N 1
ATOM 8329 C CA . GLU B 1 325 ? -2.453 36.562 25.234 1 96.44 325 GLU B CA 1
ATOM 8330 C C . GLU B 1 325 ? -1.741 35.531 26.125 1 96.44 325 GLU B C 1
ATOM 8332 O O . GLU B 1 325 ? -0.546 35.656 26.391 1 96.44 325 GLU B O 1
ATOM 8337 N N . ASP B 1 326 ? -2.496 34.594 26.562 1 96.69 326 ASP B N 1
ATOM 8338 C CA . ASP B 1 326 ? -1.901 33.5 27.344 1 96.69 326 ASP B CA 1
ATOM 8339 C C . ASP B 1 326 ? -0.819 32.781 26.562 1 96.69 326 ASP B C 1
ATOM 8341 O O . ASP B 1 326 ? 0.242 32.469 27.094 1 96.69 326 ASP B O 1
ATOM 8345 N N . PHE B 1 327 ? -1.101 32.594 25.328 1 97.56 327 PHE B N 1
ATOM 8346 C CA . PHE B 1 327 ? -0.146 31.875 24.484 1 97.56 327 PHE B CA 1
ATOM 8347 C C . PHE B 1 327 ? 1.139 32.656 24.328 1 97.56 327 PHE B C 1
ATOM 8349 O O . PHE B 1 327 ? 2.238 32.125 24.422 1 97.56 327 PHE B O 1
ATOM 8356 N N . GLU B 1 328 ? 1.013 33.906 24.047 1 97.38 328 GLU B N 1
ATOM 8357 C CA . GLU B 1 328 ? 2.195 34.75 23.875 1 97.38 328 GLU B CA 1
ATOM 8358 C C . GLU B 1 328 ? 3.047 34.781 25.141 1 97.38 328 GLU B C 1
ATOM 8360 O O . GLU B 1 328 ? 4.277 34.75 25.078 1 97.38 328 GLU B O 1
ATOM 8365 N N . TYR B 1 329 ? 2.387 34.812 26.219 1 96.88 329 TYR B N 1
ATOM 8366 C CA . TYR B 1 329 ? 3.092 34.75 27.5 1 96.88 329 TYR B CA 1
ATOM 8367 C C . TYR B 1 329 ? 3.84 33.438 27.641 1 96.88 329 TYR B C 1
ATOM 8369 O O . TYR B 1 329 ? 5.02 33.406 28 1 96.88 329 TYR B O 1
ATOM 8377 N N . ILE B 1 330 ? 3.18 32.344 27.375 1 97.75 330 ILE B N 1
ATOM 8378 C CA . ILE B 1 330 ? 3.74 31.016 27.5 1 97.75 330 ILE B CA 1
ATOM 8379 C C . ILE B 1 330 ? 4.91 30.844 26.531 1 97.75 330 ILE B C 1
ATOM 8381 O O . ILE B 1 330 ? 5.98 30.375 26.922 1 97.75 330 ILE B O 1
ATOM 8385 N N . ARG B 1 331 ? 4.656 31.188 25.312 1 97.06 331 ARG B N 1
ATOM 8386 C CA . ARG B 1 331 ? 5.691 31.109 24.281 1 97.06 331 ARG B CA 1
ATOM 8387 C C . ARG B 1 331 ? 6.945 31.859 24.719 1 97.06 331 ARG B C 1
ATOM 8389 O O . ARG B 1 331 ? 8.055 31.344 24.594 1 97.06 331 ARG B O 1
ATOM 8396 N N . HIS B 1 332 ? 6.789 33.062 25.203 1 95.5 332 HIS B N 1
ATOM 8397 C CA . HIS B 1 332 ? 7.914 33.875 25.641 1 95.5 332 HIS B CA 1
ATOM 8398 C C . HIS B 1 332 ? 8.617 33.219 26.844 1 95.5 332 HIS B C 1
ATOM 8400 O O . HIS B 1 332 ? 9.844 33.188 26.906 1 95.5 332 HIS B O 1
ATOM 8406 N N . SER B 1 333 ? 7.879 32.75 27.766 1 95.38 333 SER B N 1
ATOM 8407 C CA . SER B 1 333 ? 8.422 32.094 28.969 1 95.38 333 SER B CA 1
ATOM 8408 C C . SER B 1 333 ? 9.297 30.891 28.594 1 95.38 333 SER B C 1
ATOM 8410 O O . SER B 1 333 ? 10.352 30.688 29.203 1 95.38 333 SER B O 1
ATOM 8412 N N . ILE B 1 334 ? 8.836 30.172 27.672 1 95.69 334 ILE B N 1
ATOM 8413 C CA . ILE B 1 334 ? 9.555 28.969 27.266 1 95.69 334 ILE B CA 1
ATOM 8414 C C . ILE B 1 334 ? 10.75 29.344 26.391 1 95.69 334 ILE B C 1
ATOM 8416 O O . ILE B 1 334 ? 11.875 28.891 26.641 1 95.69 334 ILE B O 1
ATOM 8420 N N . ALA B 1 335 ? 10.578 30.188 25.438 1 94 335 ALA B N 1
ATOM 8421 C CA . ALA B 1 335 ? 11.586 30.531 24.438 1 94 335 ALA B CA 1
ATOM 8422 C C . ALA B 1 335 ? 12.828 31.141 25.078 1 94 335 ALA B C 1
ATOM 8424 O O . ALA B 1 335 ? 13.945 30.938 24.609 1 94 335 ALA B O 1
ATOM 8425 N N . THR B 1 336 ? 12.703 31.75 26.125 1 93.31 336 THR B N 1
ATOM 8426 C CA . THR B 1 336 ? 13.82 32.438 26.766 1 93.31 336 THR B CA 1
ATOM 8427 C C . THR B 1 336 ? 14.594 31.484 27.688 1 93.31 336 THR B C 1
ATOM 8429 O O . THR B 1 336 ? 15.711 31.797 28.109 1 93.31 336 THR B O 1
ATOM 8432 N N . ARG B 1 337 ? 14.133 30.297 27.906 1 95.44 337 ARG B N 1
ATOM 8433 C CA . ARG B 1 337 ? 14.75 29.453 28.922 1 95.44 337 ARG B CA 1
ATOM 8434 C C . ARG B 1 337 ? 15.195 28.125 28.328 1 95.44 337 ARG B C 1
ATOM 8436 O O . ARG B 1 337 ? 15.844 27.328 29.016 1 95.44 337 ARG B O 1
ATOM 8443 N N . ILE B 1 338 ? 14.766 27.906 27.109 1 94.75 338 ILE B N 1
ATOM 8444 C CA . ILE B 1 338 ? 15.07 26.594 26.547 1 94.75 338 ILE B CA 1
ATOM 8445 C C . ILE B 1 338 ? 16.047 26.734 25.375 1 94.75 338 ILE B C 1
ATOM 8447 O O . ILE B 1 338 ? 15.961 27.688 24.609 1 94.75 338 ILE B O 1
ATOM 8451 N N . ARG B 1 339 ? 17.047 25.828 25.312 1 91.44 339 ARG B N 1
ATOM 8452 C CA . ARG B 1 339 ? 17.969 25.703 24.188 1 91.44 339 ARG B CA 1
ATOM 8453 C C . ARG B 1 339 ? 18.047 24.266 23.688 1 91.44 339 ARG B C 1
ATOM 8455 O O . ARG B 1 339 ? 18.203 23.344 24.484 1 91.44 339 ARG B O 1
ATOM 8462 N N . VAL B 1 340 ? 17.859 24.188 22.391 1 91.62 340 VAL B N 1
ATOM 8463 C CA . VAL B 1 340 ? 17.906 22.859 21.781 1 91.62 340 VAL B CA 1
ATOM 8464 C C . VAL B 1 340 ? 19.109 22.766 20.844 1 91.62 340 VAL B C 1
ATOM 8466 O O . VAL B 1 340 ? 19.297 23.625 19.984 1 91.62 340 VAL B O 1
ATOM 8469 N N . SER B 1 341 ? 19.938 21.75 21 1 88.06 341 SER B N 1
ATOM 8470 C CA . SER B 1 341 ? 21.062 21.469 20.109 1 88.06 341 SER B CA 1
ATOM 8471 C C . SER B 1 341 ? 21.031 20.031 19.594 1 88.06 341 SER B C 1
ATOM 8473 O O . SER B 1 341 ? 20.453 19.156 20.25 1 88.06 341 SER B O 1
ATOM 8475 N N . TYR B 1 342 ? 21.562 19.844 18.406 1 88.44 342 TYR B N 1
ATOM 8476 C CA . TYR B 1 342 ? 21.562 18.516 17.797 1 88.44 342 TYR B CA 1
ATOM 8477 C C . TYR B 1 342 ? 22.953 17.922 17.781 1 88.44 342 TYR B C 1
ATOM 8479 O O . TYR B 1 342 ? 23.922 18.562 17.359 1 88.44 342 TYR B O 1
ATOM 8487 N N . HIS B 1 343 ? 23 16.672 18.312 1 83.94 343 HIS B N 1
ATOM 8488 C CA . HIS B 1 343 ? 24.281 15.969 18.438 1 83.94 343 HIS B CA 1
ATOM 8489 C C . HIS B 1 343 ? 24.125 14.484 18.125 1 83.94 343 HIS B C 1
ATOM 8491 O O . HIS B 1 343 ? 23 13.969 18.094 1 83.94 343 HIS B O 1
ATOM 8497 N N . LEU B 1 344 ? 25.297 13.844 17.812 1 84.94 344 LEU B N 1
ATOM 8498 C CA . LEU B 1 344 ? 25.297 12.391 17.656 1 84.94 344 LEU B CA 1
ATOM 8499 C C . LEU B 1 344 ? 25.422 11.711 19.016 1 84.94 344 LEU B C 1
ATOM 8501 O O . LEU B 1 344 ? 26.25 12.102 19.844 1 84.94 344 LEU B O 1
ATOM 8505 N N . GLU B 1 345 ? 24.5 10.859 19.203 1 81.62 345 GLU B N 1
ATOM 8506 C CA . GLU B 1 345 ? 24.547 10.102 20.453 1 81.62 345 GLU B CA 1
ATOM 8507 C C . GLU B 1 345 ? 24.391 8.609 20.203 1 81.62 345 GLU B C 1
ATOM 8509 O O . GLU B 1 345 ? 23.812 8.203 19.188 1 81.62 345 GLU B O 1
ATOM 8514 N N . ASN B 1 346 ? 25 7.914 21.016 1 73.56 346 ASN B N 1
ATOM 8515 C CA . ASN B 1 346 ? 24.781 6.473 20.953 1 73.56 346 ASN B CA 1
ATOM 8516 C C . ASN B 1 346 ? 23.375 6.098 21.406 1 73.56 346 ASN B C 1
ATOM 8518 O O . ASN B 1 346 ? 22.984 6.402 22.531 1 73.56 346 ASN B O 1
ATOM 8522 N N . VAL B 1 347 ? 22.594 5.883 20.547 1 58.72 347 VAL B N 1
ATOM 8523 C CA . VAL B 1 347 ? 21.219 5.516 20.891 1 58.72 347 VAL B CA 1
ATOM 8524 C C . VAL B 1 347 ? 21.156 4.023 21.203 1 58.72 347 VAL B C 1
ATOM 8526 O O . VAL B 1 347 ? 21.781 3.209 20.531 1 58.72 347 VAL B O 1
ATOM 8529 N N . ARG B 1 348 ? 20.344 3.68 22.156 1 52 348 ARG B N 1
ATOM 8530 C CA . ARG B 1 348 ? 20.125 2.32 22.641 1 52 348 ARG B CA 1
ATOM 8531 C C . ARG B 1 348 ? 19.531 1.438 21.562 1 52 348 ARG B C 1
ATOM 8533 O O . ARG B 1 348 ? 18.656 1.876 20.812 1 52 348 ARG B O 1
ATOM 8540 N N . ASP B 1 349 ? 20.125 0.195 21.484 1 44.72 349 ASP B N 1
ATOM 8541 C CA . ASP B 1 349 ? 19.641 -0.913 20.672 1 44.72 349 ASP B CA 1
ATOM 8542 C C . ASP B 1 349 ? 19.984 -0.709 19.203 1 44.72 349 ASP B C 1
ATOM 8544 O O . ASP B 1 349 ? 19.484 -1.438 18.328 1 44.72 349 ASP B O 1
ATOM 8548 N N . VAL B 1 350 ? 20.422 0.58 19.125 1 49.31 350 VAL B N 1
ATOM 8549 C CA . VAL B 1 350 ? 20.938 0.737 17.766 1 49.31 350 VAL B CA 1
ATOM 8550 C C . VAL B 1 350 ? 22.453 0.56 17.75 1 49.31 350 VAL B C 1
ATOM 8552 O O . VAL B 1 350 ? 23.156 1.1 18.609 1 49.31 350 VAL B O 1
ATOM 8555 N N . ILE B 1 351 ? 22.922 -0.379 17.203 1 47.59 351 ILE B N 1
ATOM 8556 C CA . ILE B 1 351 ? 24.344 -0.623 16.984 1 47.59 351 ILE B CA 1
ATOM 8557 C C . ILE B 1 351 ? 25.031 0.675 16.562 1 47.59 351 ILE B C 1
ATOM 8559 O O . ILE B 1 351 ? 26.25 0.835 16.75 1 47.59 351 ILE B O 1
ATOM 8563 N N . LYS B 1 352 ? 24.203 1.668 16.016 1 62.19 352 LYS B N 1
ATOM 8564 C CA . LYS B 1 352 ? 24.875 2.801 15.391 1 62.19 352 LYS B CA 1
ATOM 8565 C C . LYS B 1 352 ? 24.406 4.121 15.992 1 62.19 352 LYS B C 1
ATOM 8567 O O . LYS B 1 352 ? 23.344 4.188 16.609 1 62.19 352 LYS B O 1
ATOM 8572 N N . GLU B 1 353 ? 25.25 5.148 16.156 1 76.12 353 GLU B N 1
ATOM 8573 C CA . GLU B 1 353 ? 25.016 6.535 16.547 1 76.12 353 GLU B CA 1
ATOM 8574 C C . GLU B 1 353 ? 23.891 7.156 15.742 1 76.12 353 GLU B C 1
ATOM 8576 O O . GLU B 1 353 ? 23.703 6.824 14.57 1 76.12 353 GLU B O 1
ATOM 8581 N N . ASP B 1 354 ? 22.984 7.852 16.5 1 85.38 354 ASP B N 1
ATOM 8582 C CA . ASP B 1 354 ? 21.953 8.594 15.781 1 85.38 354 ASP B CA 1
ATOM 8583 C C . ASP B 1 354 ? 21.875 10.039 16.266 1 85.38 354 ASP B C 1
ATOM 8585 O O . ASP B 1 354 ? 22.391 10.367 17.328 1 85.38 354 ASP B O 1
ATOM 8589 N N . ILE B 1 355 ? 21.328 10.828 15.477 1 88.69 355 ILE B N 1
ATOM 8590 C CA . ILE B 1 355 ? 21.172 12.242 15.805 1 88.69 355 ILE B CA 1
ATOM 8591 C C . ILE B 1 355 ? 20.125 12.406 16.906 1 88.69 355 ILE B C 1
ATOM 8593 O O . ILE B 1 355 ? 19.047 11.789 16.844 1 88.69 355 ILE B O 1
ATOM 8597 N N . CYS B 1 356 ? 20.5 13.195 17.922 1 90.06 356 CYS B N 1
ATOM 8598 C CA . CYS B 1 356 ? 19.594 13.5 19.016 1 90.06 356 CYS B CA 1
ATOM 8599 C C . CYS B 1 356 ? 19.531 14.992 19.281 1 90.06 356 CYS B C 1
ATOM 8601 O O . CYS B 1 356 ? 20.516 15.711 19.047 1 90.06 356 CYS B O 1
ATOM 8603 N N . GLY B 1 357 ? 18.344 15.406 19.656 1 89.94 357 GLY B N 1
ATOM 8604 C CA . GLY B 1 357 ? 18.219 16.75 20.203 1 89.94 357 GLY B CA 1
ATOM 8605 C C . GLY B 1 357 ? 18.484 16.812 21.688 1 89.94 357 GLY B C 1
ATOM 8606 O O . GLY B 1 357 ? 17.891 16.062 22.469 1 89.94 357 GLY B O 1
ATOM 8607 N N . ILE B 1 358 ? 19.406 17.641 22.078 1 91.19 358 ILE B N 1
ATOM 8608 C CA . ILE B 1 358 ? 19.719 17.844 23.484 1 91.19 358 ILE B CA 1
ATOM 8609 C C . ILE B 1 358 ? 19 19.094 24 1 91.19 358 ILE B C 1
ATOM 8611 O O . ILE B 1 358 ? 19.078 20.156 23.375 1 91.19 358 ILE B O 1
ATOM 8615 N N . ILE B 1 359 ? 18.266 18.906 25.062 1 94.69 359 ILE B N 1
ATOM 8616 C CA . ILE B 1 359 ? 17.453 19.984 25.625 1 94.69 359 ILE B CA 1
ATOM 8617 C C . ILE B 1 359 ? 18.125 20.531 26.891 1 94.69 359 ILE B C 1
ATOM 8619 O O . ILE B 1 359 ? 18.438 19.781 27.812 1 94.69 359 ILE B O 1
ATOM 8623 N N . GLU B 1 360 ? 18.375 21.766 26.859 1 93.5 360 GLU B N 1
ATOM 8624 C CA . GLU B 1 360 ? 18.922 22.469 28.031 1 93.5 360 GLU B CA 1
ATOM 8625 C C . GLU B 1 360 ? 17.969 23.547 28.531 1 93.5 360 GLU B C 1
ATOM 8627 O O . GLU B 1 360 ? 17.5 24.375 27.75 1 93.5 360 GLU B O 1
ATOM 8632 N N . TRP B 1 361 ? 17.672 23.5 29.828 1 95.19 361 TRP B N 1
ATOM 8633 C CA . TRP B 1 361 ? 16.75 24.453 30.438 1 95.19 361 TRP B CA 1
ATOM 8634 C C . TRP B 1 361 ? 17.5 25.438 31.328 1 95.19 361 TRP B C 1
ATOM 8636 O O . TRP B 1 361 ? 18.438 25.062 32.031 1 95.19 361 TRP B O 1
ATOM 8646 N N . GLU B 1 362 ? 17.141 26.609 31.203 1 93.19 362 GLU B N 1
ATOM 8647 C CA . GLU B 1 362 ? 17.531 27.594 32.219 1 93.19 362 GLU B CA 1
ATOM 8648 C C . GLU B 1 362 ? 16.453 27.766 33.281 1 93.19 362 GLU B C 1
ATOM 8650 O O . GLU B 1 362 ? 15.258 27.672 32.969 1 93.19 362 GLU B O 1
ATOM 8655 N N . ASP B 1 363 ? 16.906 27.984 34.469 1 88.88 363 ASP B N 1
ATOM 8656 C CA . ASP B 1 363 ? 15.938 28.141 35.562 1 88.88 363 ASP B CA 1
ATOM 8657 C C . ASP B 1 363 ? 15.133 29.438 35.375 1 88.88 363 ASP B C 1
ATOM 8659 O O . ASP B 1 363 ? 15.625 30.406 34.812 1 88.88 363 ASP B O 1
ATOM 8663 N N . SER B 1 364 ? 13.938 29.281 35.844 1 88.44 364 SER B N 1
ATOM 8664 C CA . SER B 1 364 ? 13.094 30.469 35.812 1 88.44 364 SER B CA 1
ATOM 8665 C C . SER B 1 364 ? 13.602 31.531 36.812 1 88.44 364 SER B C 1
ATOM 8667 O O . SER B 1 364 ? 14.047 31.203 37.906 1 88.44 364 SER B O 1
ATOM 8669 N N . GLN B 1 365 ? 13.492 32.781 36.375 1 84.88 365 GLN B N 1
ATOM 8670 C CA . GLN B 1 365 ? 13.898 33.875 37.25 1 84.88 365 GLN B CA 1
ATOM 8671 C C . GLN B 1 365 ? 12.836 34.156 38.312 1 84.88 365 GLN B C 1
ATOM 8673 O O . GLN B 1 365 ? 13.141 34.719 39.375 1 84.88 365 GLN B O 1
ATOM 8678 N N . ARG B 1 366 ? 11.688 33.812 37.938 1 87.69 366 ARG B N 1
ATOM 8679 C CA . ARG B 1 366 ? 10.578 34.062 38.844 1 87.69 366 ARG B CA 1
ATOM 8680 C C . ARG B 1 366 ? 10.352 32.844 39.75 1 87.69 366 ARG B C 1
ATOM 8682 O O . ARG B 1 366 ? 10.539 31.703 39.344 1 87.69 366 ARG B O 1
ATOM 8689 N N . GLN B 1 367 ? 9.898 33.188 41.094 1 88.69 367 GLN B N 1
ATOM 8690 C CA . GLN B 1 367 ? 9.555 32.125 42 1 88.69 367 GLN B CA 1
ATOM 8691 C C . GLN B 1 367 ? 8.258 31.422 41.594 1 88.69 367 GLN B C 1
ATOM 8693 O O . GLN B 1 367 ? 7.246 32.094 41.375 1 88.69 367 GLN B O 1
ATOM 8698 N N . VAL B 1 368 ? 8.242 30.109 41.469 1 92.56 368 VAL B N 1
ATOM 8699 C CA . VAL B 1 368 ? 7.113 29.297 41.062 1 92.56 368 VAL B CA 1
ATOM 8700 C C . VAL B 1 368 ? 6.305 28.859 42.281 1 92.56 368 VAL B C 1
ATOM 8702 O O . VAL B 1 368 ? 6.871 28.406 43.281 1 92.56 368 VAL B O 1
ATOM 8705 N N . SER B 1 369 ? 5.047 29.047 42.281 1 94.56 369 SER B N 1
ATOM 8706 C CA . SER B 1 369 ? 4.18 28.672 43.375 1 94.56 369 SER B CA 1
ATOM 8707 C C . SER B 1 369 ? 3.936 27.172 43.406 1 94.56 369 SER B C 1
ATOM 8709 O O . SER B 1 369 ? 4.141 26.469 42.406 1 94.56 369 SER B O 1
ATOM 8711 N N . ALA B 1 370 ? 3.395 26.719 44.594 1 94.56 370 ALA B N 1
ATOM 8712 C CA . ALA B 1 370 ? 3.076 25.312 44.75 1 94.56 370 ALA B CA 1
ATOM 8713 C C . ALA B 1 370 ? 1.927 24.906 43.812 1 94.56 370 ALA B C 1
ATOM 8715 O O . ALA B 1 370 ? 1.898 23.781 43.312 1 94.56 370 ALA B O 1
ATOM 8716 N N . VAL B 1 371 ? 1.031 25.781 43.594 1 96.56 371 VAL B N 1
ATOM 8717 C CA . VAL B 1 371 ? -0.12 25.5 42.75 1 96.56 371 VAL B CA 1
ATOM 8718 C C . VAL B 1 371 ? 0.335 25.344 41.281 1 96.56 371 VAL B C 1
ATOM 8720 O O . VAL B 1 371 ? -0.105 24.438 40.594 1 96.56 371 VAL B O 1
ATOM 8723 N N . GLU B 1 372 ? 1.179 26.25 40.906 1 97.12 372 GLU B N 1
ATOM 8724 C CA . GLU B 1 372 ? 1.718 26.172 39.562 1 97.12 372 GLU B CA 1
ATOM 8725 C C . GLU B 1 372 ? 2.426 24.844 39.344 1 97.12 372 GLU B C 1
ATOM 8727 O O . GLU B 1 372 ? 2.209 24.188 38.312 1 97.12 372 GLU B O 1
ATOM 8732 N N . ARG B 1 373 ? 3.219 24.422 40.219 1 96.38 373 ARG B N 1
ATOM 8733 C CA . ARG B 1 373 ? 3.973 23.172 40.125 1 96.38 373 ARG B CA 1
ATOM 8734 C C . ARG B 1 373 ? 3.037 21.969 40.094 1 96.38 373 ARG B C 1
ATOM 8736 O O . ARG B 1 373 ? 3.295 21 39.375 1 96.38 373 ARG B O 1
ATOM 8743 N N . SER B 1 374 ? 2.045 22.078 40.875 1 96.69 374 SER B N 1
ATOM 8744 C CA . SER B 1 374 ? 1.096 20.969 40.938 1 96.69 374 SER B CA 1
ATOM 8745 C C . SER B 1 374 ? 0.334 20.828 39.625 1 96.69 374 SER B C 1
ATOM 8747 O O . SER B 1 374 ? 0.086 19.703 39.156 1 96.69 374 SER B O 1
ATOM 8749 N N . LEU B 1 375 ? -0.067 21.906 39.062 1 97.19 375 LEU B N 1
ATOM 8750 C CA . LEU B 1 375 ? -0.747 21.875 37.781 1 97.19 375 LEU B CA 1
ATOM 8751 C C . LEU B 1 375 ? 0.158 21.281 36.688 1 97.19 375 LEU B C 1
ATOM 8753 O O . LEU B 1 375 ? -0.272 20.422 35.938 1 97.19 375 LEU B O 1
ATOM 8757 N N . ALA B 1 376 ? 1.354 21.734 36.688 1 97.5 376 ALA B N 1
ATOM 8758 C CA . ALA B 1 376 ? 2.316 21.25 35.719 1 97.5 376 ALA B CA 1
ATOM 8759 C C . ALA B 1 376 ? 2.564 19.766 35.875 1 97.5 376 ALA B C 1
ATOM 8761 O O . ALA B 1 376 ? 2.695 19.031 34.875 1 97.5 376 ALA B O 1
ATOM 8762 N N . ALA B 1 377 ? 2.574 19.281 37.062 1 95.5 377 ALA B N 1
ATOM 8763 C CA . ALA B 1 377 ? 2.957 17.906 37.375 1 95.5 377 ALA B CA 1
ATOM 8764 C C . ALA B 1 377 ? 1.887 16.922 36.938 1 95.5 377 ALA B C 1
ATOM 8766 O O . ALA B 1 377 ? 2.143 15.711 36.812 1 95.5 377 ALA B O 1
ATOM 8767 N N . ILE B 1 378 ? 0.794 17.422 36.625 1 95.31 378 ILE B N 1
ATOM 8768 C CA . ILE B 1 378 ? -0.291 16.531 36.219 1 95.31 378 ILE B CA 1
ATOM 8769 C C . ILE B 1 378 ? 0.071 15.844 34.906 1 95.31 378 ILE B C 1
ATOM 8771 O O . ILE B 1 378 ? -0.071 14.625 34.781 1 95.31 378 ILE B O 1
ATOM 8775 N N . TYR B 1 379 ? 0.518 16.688 33.969 1 95.5 379 TYR B N 1
ATOM 8776 C CA . TYR B 1 379 ? 0.846 16.125 32.688 1 95.5 379 TYR B CA 1
ATOM 8777 C C . TYR B 1 379 ? 2.355 16.047 32.469 1 95.5 379 TYR B C 1
ATOM 8779 O O . TYR B 1 379 ? 2.844 15.266 31.656 1 95.5 379 TYR B O 1
ATOM 8787 N N . PHE B 1 380 ? 3.092 16.891 33.188 1 96.56 380 PHE B N 1
ATOM 8788 C CA . PHE B 1 380 ? 4.531 16.984 33 1 96.56 380 PHE B CA 1
ATOM 8789 C C . PHE B 1 380 ? 5.273 16.734 34.281 1 96.56 380 PHE B C 1
ATOM 8791 O O . PHE B 1 380 ? 6.043 17.578 34.75 1 96.56 380 PHE B O 1
ATOM 8798 N N . PRO B 1 381 ? 5.242 15.594 34.781 1 95.12 381 PRO B N 1
ATOM 8799 C CA . PRO B 1 381 ? 5.887 15.367 36.062 1 95.12 381 PRO B CA 1
ATOM 8800 C C . PRO B 1 381 ? 7.398 15.555 36.031 1 95.12 381 PRO B C 1
ATOM 8802 O O . PRO B 1 381 ? 7.992 16.062 36.969 1 95.12 381 PRO B O 1
ATOM 8805 N N . LEU B 1 382 ? 8.102 15.242 35 1 94.31 382 LEU B N 1
ATOM 8806 C CA . LEU B 1 382 ? 9.555 15.367 34.906 1 94.31 382 LEU B CA 1
ATOM 8807 C C . LEU B 1 382 ? 9.953 16.812 34.625 1 94.31 382 LEU B C 1
ATOM 8809 O O . LEU B 1 382 ? 11.086 17.219 34.906 1 94.31 382 LEU B O 1
ATOM 8813 N N . LEU B 1 383 ? 9.031 17.594 34 1 95.5 383 LEU B N 1
ATOM 8814 C CA . LEU B 1 383 ? 9.328 18.953 33.562 1 95.5 383 LEU B CA 1
ATOM 8815 C C . LEU B 1 383 ? 8.609 19.969 34.438 1 95.5 383 LEU B C 1
ATOM 8817 O O . LEU B 1 383 ? 8.539 21.156 34.094 1 95.5 383 LEU B O 1
ATOM 8821 N N . ALA B 1 384 ? 8.094 19.531 35.469 1 95.19 384 ALA B N 1
ATOM 8822 C CA . ALA B 1 384 ? 7.168 20.344 36.25 1 95.19 384 ALA B CA 1
ATOM 8823 C C . ALA B 1 384 ? 7.801 21.688 36.625 1 95.19 384 ALA B C 1
ATOM 8825 O O . ALA B 1 384 ? 7.168 22.734 36.469 1 95.19 384 ALA B O 1
ATOM 8826 N N . ASP B 1 385 ? 9.016 21.672 37 1 92.31 385 ASP B N 1
ATOM 8827 C CA . ASP B 1 385 ? 9.672 22.891 37.469 1 92.31 385 ASP B CA 1
ATOM 8828 C C . ASP B 1 385 ? 9.914 23.859 36.312 1 92.31 385 ASP B C 1
ATOM 8830 O O . ASP B 1 385 ? 9.891 25.078 36.469 1 92.31 385 ASP B O 1
ATOM 8834 N N . HIS B 1 386 ? 10.102 23.328 35.188 1 94.81 386 HIS B N 1
ATOM 8835 C CA . HIS B 1 386 ? 10.406 24.141 34.031 1 94.81 386 HIS B CA 1
ATOM 8836 C C . HIS B 1 386 ? 9.133 24.703 33.406 1 94.81 386 HIS B C 1
ATOM 8838 O O . HIS B 1 386 ? 9.141 25.797 32.844 1 94.81 386 HIS B O 1
ATOM 8844 N N . VAL B 1 387 ? 8.023 23.938 33.469 1 96.69 387 VAL B N 1
ATOM 8845 C CA . VAL B 1 387 ? 6.809 24.312 32.75 1 96.69 387 VAL B CA 1
ATOM 8846 C C . VAL B 1 387 ? 5.852 25.031 33.688 1 96.69 387 VAL B C 1
ATOM 8848 O O . VAL B 1 387 ? 4.934 25.719 33.25 1 96.69 387 VAL B O 1
ATOM 8851 N N . ALA B 1 388 ? 6.07 24.969 34.969 1 96.88 388 ALA B N 1
ATOM 8852 C CA . ALA B 1 388 ? 5.18 25.5 36 1 96.88 388 ALA B CA 1
ATOM 8853 C C . ALA B 1 388 ? 4.898 26.984 35.781 1 96.88 388 ALA B C 1
ATOM 8855 O O . ALA B 1 388 ? 3.754 27.422 35.875 1 96.88 388 ALA B O 1
ATOM 8856 N N . PRO B 1 389 ? 5.906 27.75 35.469 1 96.12 389 PRO B N 1
ATOM 8857 C CA . PRO B 1 389 ? 5.645 29.172 35.25 1 96.12 389 PRO B CA 1
ATOM 8858 C C . PRO B 1 389 ? 4.594 29.422 34.156 1 96.12 389 PRO B C 1
ATOM 8860 O O . PRO B 1 389 ? 3.93 30.469 34.156 1 96.12 389 PRO B O 1
ATOM 8863 N N . CYS B 1 390 ? 4.418 28.547 33.25 1 96.94 390 CYS B N 1
ATOM 8864 C CA . CYS B 1 390 ? 3.486 28.703 32.125 1 96.94 390 CYS B CA 1
ATOM 8865 C C . CYS B 1 390 ? 2.043 28.641 32.625 1 96.94 390 CYS B C 1
ATOM 8867 O O . CYS B 1 390 ? 1.135 29.125 31.938 1 96.94 390 CYS B O 1
ATOM 8869 N N . TYR B 1 391 ? 1.839 28.078 33.812 1 97.19 391 TYR B N 1
ATOM 8870 C CA . TYR B 1 391 ? 0.49 27.938 34.344 1 97.19 391 TYR B CA 1
ATOM 8871 C C . TYR B 1 391 ? 0.145 29.109 35.25 1 97.19 391 TYR B C 1
ATOM 8873 O O . TYR B 1 391 ? -0.896 29.109 35.906 1 97.19 391 TYR B O 1
ATOM 8881 N N . SER B 1 392 ? 0.88 30.125 35.281 1 95.69 392 SER B N 1
ATOM 8882 C CA . SER B 1 392 ? 0.758 31.203 36.25 1 95.69 392 SER B CA 1
ATOM 8883 C C . SER B 1 392 ? -0.591 31.906 36.125 1 95.69 392 SER B C 1
ATOM 8885 O O . SER B 1 392 ? -1.188 32.281 37.156 1 95.69 392 SER B O 1
ATOM 8887 N N . ARG B 1 393 ? -1.086 31.984 35 1 94.06 393 ARG B N 1
ATOM 8888 C CA . ARG B 1 393 ? -2.287 32.781 34.75 1 94.06 393 ARG B CA 1
ATOM 8889 C C . ARG B 1 393 ? -3.541 32 35.156 1 94.06 393 ARG B C 1
ATOM 8891 O O . ARG B 1 393 ? -4.617 32.594 35.281 1 94.06 393 ARG B O 1
ATOM 8898 N N . ILE B 1 394 ? -3.346 30.734 35.375 1 95.44 394 ILE B N 1
ATOM 8899 C CA . ILE B 1 394 ? -4.527 29.969 35.75 1 95.44 394 ILE B CA 1
ATOM 8900 C C . ILE B 1 394 ? -4.297 29.281 37.094 1 95.44 394 ILE B C 1
ATOM 8902 O O . ILE B 1 394 ? -5.078 28.422 37.5 1 95.44 394 ILE B O 1
ATOM 8906 N N . ALA B 1 395 ? -3.26 29.609 37.75 1 96.31 395 ALA B N 1
ATOM 8907 C CA . ALA B 1 395 ? -2.854 28.922 38.969 1 96.31 395 ALA B CA 1
ATOM 8908 C C . ALA B 1 395 ? -3.719 29.344 40.156 1 96.31 395 ALA B C 1
ATOM 8910 O O . ALA B 1 395 ? -3.311 30.172 40.969 1 96.31 395 ALA B O 1
ATOM 8911 N N . THR B 1 396 ? -4.828 28.781 40.344 1 95.56 396 THR B N 1
ATOM 8912 C CA . THR B 1 396 ? -5.703 28.969 41.5 1 95.56 396 THR B CA 1
ATOM 8913 C C . THR B 1 396 ? -6.027 27.641 42.156 1 95.56 396 THR B C 1
ATOM 8915 O O . THR B 1 396 ? -6.012 26.594 41.469 1 95.56 396 THR B O 1
ATOM 8918 N N . ARG B 1 397 ? -6.34 27.688 43.406 1 94.12 397 ARG B N 1
ATOM 8919 C CA . ARG B 1 397 ? -6.656 26.469 44.125 1 94.12 397 ARG B CA 1
ATOM 8920 C C . ARG B 1 397 ? -7.922 25.812 43.594 1 94.12 397 ARG B C 1
ATOM 8922 O O . ARG B 1 397 ? -8.039 24.578 43.594 1 94.12 397 ARG B O 1
ATOM 8929 N N . SER B 1 398 ? -8.797 26.594 43.188 1 93.94 398 SER B N 1
ATOM 8930 C CA . SER B 1 398 ? -10.047 26.078 42.625 1 93.94 398 SER B CA 1
ATOM 8931 C C . SER B 1 398 ? -9.805 25.25 41.375 1 93.94 398 SER B C 1
ATOM 8933 O O . SER B 1 398 ? -10.305 24.125 41.25 1 93.94 398 SER B O 1
ATOM 8935 N N . ILE B 1 399 ? -9 25.766 40.5 1 94.81 399 ILE B N 1
ATOM 8936 C CA . ILE B 1 399 ? -8.711 25.062 39.25 1 94.81 399 ILE B CA 1
ATOM 8937 C C . ILE B 1 399 ? -7.918 23.781 39.562 1 94.81 399 ILE B C 1
ATOM 8939 O O . ILE B 1 399 ? -8.188 22.734 38.969 1 94.81 399 ILE B O 1
ATOM 8943 N N . LEU B 1 400 ? -7.027 23.859 40.469 1 95.88 400 LEU B N 1
ATOM 8944 C CA . LEU B 1 400 ? -6.223 22.703 40.812 1 95.88 400 LEU B CA 1
ATOM 8945 C C . LEU B 1 400 ? -7.102 21.578 41.375 1 95.88 400 LEU B C 1
ATOM 8947 O O . LEU B 1 400 ? -6.902 20.406 41.031 1 95.88 400 LEU B O 1
ATOM 8951 N N . THR B 1 401 ? -7.996 21.938 42.156 1 93.06 401 THR B N 1
ATOM 8952 C CA . THR B 1 401 ? -8.891 20.953 42.75 1 93.06 401 THR B CA 1
ATOM 8953 C C . THR B 1 401 ? -9.711 20.25 41.656 1 93.06 401 THR B C 1
ATOM 8955 O O . THR B 1 401 ? -9.93 19.047 41.719 1 93.06 401 THR B O 1
ATOM 8958 N N . GLU B 1 402 ? -10.086 20.922 40.75 1 91.31 402 GLU B N 1
ATOM 8959 C CA . GLU B 1 402 ? -10.883 20.391 39.656 1 91.31 402 GLU B CA 1
ATOM 8960 C C . GLU B 1 402 ? -10.07 19.422 38.812 1 91.31 402 GLU B C 1
ATOM 8962 O O . GLU B 1 402 ? -10.539 18.344 38.469 1 91.31 402 GLU B O 1
ATOM 8967 N N . VAL B 1 403 ? -8.914 19.812 38.5 1 93.31 403 VAL B N 1
ATOM 8968 C CA . VAL B 1 403 ? -8.102 19.078 37.531 1 93.31 403 VAL B CA 1
ATOM 8969 C C . VAL B 1 403 ? -7.469 17.859 38.219 1 93.31 403 VAL B C 1
ATOM 8971 O O . VAL B 1 403 ? -7.141 16.875 37.562 1 93.31 403 VAL B O 1
ATOM 8974 N N . ARG B 1 404 ? -7.301 17.875 39.438 1 91.38 404 ARG B N 1
ATOM 8975 C CA . ARG B 1 404 ? -6.707 16.766 40.188 1 91.38 404 ARG B CA 1
ATOM 8976 C C . ARG B 1 404 ? -7.664 15.57 40.25 1 91.38 404 ARG B C 1
ATOM 8978 O O . ARG B 1 404 ? -7.234 14.438 40.438 1 91.38 404 ARG B O 1
ATOM 8985 N N . ASN B 1 405 ? -8.836 15.883 40.094 1 87.94 405 ASN B N 1
ATOM 8986 C CA . ASN B 1 405 ? -9.812 14.805 40.031 1 87.94 405 ASN B CA 1
ATOM 8987 C C . ASN B 1 405 ? -9.789 14.102 38.688 1 87.94 405 ASN B C 1
ATOM 8989 O O . ASN B 1 405 ? -10.211 14.672 37.688 1 87.94 405 ASN B O 1
ATOM 8993 N N . PRO B 1 406 ? -9.359 12.891 38.656 1 86.25 406 PRO B N 1
ATOM 8994 C CA . PRO B 1 406 ? -9.211 12.188 37.406 1 86.25 406 PRO B CA 1
ATOM 8995 C C . PRO B 1 406 ? -10.531 12.047 36.625 1 86.25 406 PRO B C 1
ATOM 8997 O O . PRO B 1 406 ? -10.555 12.117 35.406 1 86.25 406 PRO B O 1
ATOM 9000 N N . ARG B 1 407 ? -11.578 11.766 37.312 1 81.19 407 ARG B N 1
ATOM 9001 C CA . ARG B 1 407 ? -12.883 11.625 36.656 1 81.19 407 ARG B CA 1
ATOM 9002 C C . ARG B 1 407 ? -13.289 12.906 35.938 1 81.19 407 ARG B C 1
ATOM 9004 O O . ARG B 1 407 ? -13.852 12.867 34.844 1 81.19 407 ARG B O 1
ATOM 9011 N N . ARG B 1 408 ? -12.953 13.984 36.594 1 82.94 408 ARG B N 1
ATOM 9012 C CA . ARG B 1 408 ? -13.281 15.273 36 1 82.94 408 ARG B CA 1
ATOM 9013 C C . ARG B 1 408 ? -12.328 15.602 34.844 1 82.94 408 ARG B C 1
ATOM 9015 O O . ARG B 1 408 ? -12.742 16.125 33.812 1 82.94 408 ARG B O 1
ATOM 9022 N N . ARG B 1 409 ? -11.148 15.281 35.062 1 86.5 409 ARG B N 1
ATOM 9023 C CA . ARG B 1 409 ? -10.141 15.578 34.031 1 86.5 409 ARG B CA 1
ATOM 9024 C C . ARG B 1 409 ? -10.391 14.789 32.75 1 86.5 409 ARG B C 1
ATOM 9026 O O . ARG B 1 409 ? -10.156 15.289 31.656 1 86.5 409 ARG B O 1
ATOM 9033 N N . MET B 1 410 ? -10.867 13.625 32.969 1 81.81 410 MET B N 1
ATOM 9034 C CA . MET B 1 410 ? -11.086 12.727 31.844 1 81.81 410 MET B CA 1
ATOM 9035 C C . MET B 1 410 ? -12.461 12.953 31.234 1 81.81 410 MET B C 1
ATOM 9037 O O . MET B 1 410 ? -12.898 12.18 30.375 1 81.81 410 MET B O 1
ATOM 9041 N N . ALA B 1 411 ? -13.07 13.938 31.719 1 76.12 411 ALA B N 1
ATOM 9042 C CA . ALA B 1 411 ? -14.414 14.227 31.234 1 76.12 411 ALA B CA 1
ATOM 9043 C C . ALA B 1 411 ? -14.43 14.414 29.719 1 76.12 411 ALA B C 1
ATOM 9045 O O . ALA B 1 411 ? -13.539 15.047 29.156 1 76.12 411 ALA B O 1
ATOM 9046 N N . ASP B 1 412 ? -15.32 13.727 29.094 1 75.25 412 ASP B N 1
ATOM 9047 C CA . ASP B 1 412 ? -15.625 13.898 27.672 1 75.25 412 ASP B CA 1
ATOM 9048 C C . ASP B 1 412 ? -16.719 14.953 27.469 1 75.25 412 ASP B C 1
ATOM 9050 O O . ASP B 1 412 ? -17.859 14.758 27.891 1 75.25 412 ASP B O 1
ATOM 9054 N N . ALA B 1 413 ? -16.297 16.062 26.859 1 75.62 413 ALA B N 1
ATOM 9055 C CA . ALA B 1 413 ? -17.188 17.219 26.734 1 75.62 413 ALA B CA 1
ATOM 9056 C C . ALA B 1 413 ? -18.438 16.859 25.953 1 75.62 413 ALA B C 1
ATOM 9058 O O . ALA B 1 413 ? -19.438 17.578 26.016 1 75.62 413 ALA B O 1
ATOM 9059 N N . TYR B 1 414 ? -18.344 15.852 25.219 1 70 414 TYR B N 1
ATOM 9060 C CA . TYR B 1 414 ? -19.516 15.398 24.469 1 70 414 TYR B CA 1
ATOM 9061 C C . TYR B 1 414 ? -20.547 14.766 25.406 1 70 414 TYR B C 1
ATOM 9063 O O . TYR B 1 414 ? -21.75 14.797 25.125 1 70 414 TYR B O 1
ATOM 9071 N N . ASP B 1 415 ? -20.016 14.258 26.516 1 68.56 415 ASP B N 1
ATOM 9072 C CA . ASP B 1 415 ? -20.875 13.547 27.453 1 68.56 415 ASP B CA 1
ATOM 9073 C C . ASP B 1 415 ? -21.047 14.32 28.75 1 68.56 415 ASP B C 1
ATOM 9075 O O . ASP B 1 415 ? -22.062 14.18 29.438 1 68.56 415 ASP B O 1
ATOM 9079 N N . ASP B 1 416 ? -19.984 15.109 28.984 1 69.25 416 ASP B N 1
ATOM 9080 C CA . ASP B 1 416 ? -19.953 15.812 30.266 1 69.25 416 ASP B CA 1
ATOM 9081 C C . ASP B 1 416 ? -19.812 17.328 30.062 1 69.25 416 ASP B C 1
ATOM 9083 O O . ASP B 1 416 ? -19.406 17.766 28.984 1 69.25 416 ASP B O 1
ATOM 9087 N N . ASP B 1 417 ? -20.281 18.016 31.094 1 73.25 417 ASP B N 1
ATOM 9088 C CA . ASP B 1 417 ? -20.062 19.469 31.031 1 73.25 417 ASP B CA 1
ATOM 9089 C C . ASP B 1 417 ? -18.609 19.812 31.344 1 73.25 417 ASP B C 1
ATOM 9091 O O . ASP B 1 417 ? -18.047 19.344 32.344 1 73.25 417 ASP B O 1
ATOM 9095 N N . LEU B 1 418 ? -18.078 20.562 30.5 1 84.56 418 LEU B N 1
ATOM 9096 C CA . LEU B 1 418 ? -16.719 21.031 30.734 1 84.56 418 LEU B CA 1
ATOM 9097 C C . LEU B 1 418 ? -16.719 22.266 31.625 1 84.56 418 LEU B C 1
ATOM 9099 O O . LEU B 1 418 ? -17.453 23.219 31.375 1 84.56 418 LEU B O 1
ATOM 9103 N N . THR B 1 419 ? -15.977 22.219 32.625 1 87.62 419 THR B N 1
ATOM 9104 C CA . THR B 1 419 ? -15.875 23.359 33.531 1 87.62 419 THR B CA 1
ATOM 9105 C C . THR B 1 419 ? -14.859 24.375 33 1 87.62 419 THR B C 1
ATOM 9107 O O . THR B 1 419 ? -14.039 24.047 32.156 1 87.62 419 THR B O 1
ATOM 9110 N N . GLU B 1 420 ? -14.945 25.516 33.531 1 87.44 420 GLU B N 1
ATOM 9111 C CA . GLU B 1 420 ? -13.992 26.562 33.156 1 87.44 420 GLU B CA 1
ATOM 9112 C C . GLU B 1 420 ? -12.562 26.156 33.469 1 87.44 420 GLU B C 1
ATOM 9114 O O . GLU B 1 420 ? -11.656 26.328 32.656 1 87.44 420 GLU B O 1
ATOM 9119 N N . GLY B 1 421 ? -12.43 25.703 34.688 1 90.88 421 GLY B N 1
ATOM 9120 C CA . GLY B 1 421 ? -11.102 25.281 35.094 1 90.88 421 GLY B CA 1
ATOM 9121 C C . GLY B 1 421 ? -10.492 24.234 34.156 1 90.88 421 GLY B C 1
ATOM 9122 O O . GLY B 1 421 ? -9.312 24.312 33.812 1 90.88 421 GLY B O 1
ATOM 9123 N N . LEU B 1 422 ? -11.242 23.312 33.781 1 93.25 422 LEU B N 1
ATOM 9124 C CA . LEU B 1 422 ? -10.758 22.25 32.906 1 93.25 422 LEU B CA 1
ATOM 9125 C C . LEU B 1 422 ? -10.453 22.766 31.516 1 93.25 422 LEU B C 1
ATOM 9127 O O . LEU B 1 422 ? -9.453 22.391 30.906 1 93.25 422 LEU B O 1
ATOM 9131 N N . ALA B 1 423 ? -11.391 23.594 30.969 1 93 423 ALA B N 1
ATOM 9132 C CA . ALA B 1 423 ? -11.195 24.172 29.641 1 93 423 ALA B CA 1
ATOM 9133 C C . ALA B 1 423 ? -9.914 25 29.594 1 93 423 ALA B C 1
ATOM 9135 O O . ALA B 1 423 ? -9.125 24.875 28.656 1 93 423 ALA B O 1
ATOM 9136 N N . ARG B 1 424 ? -9.703 25.766 30.609 1 94.62 424 ARG B N 1
ATOM 9137 C CA . ARG B 1 424 ? -8.516 26.609 30.688 1 94.62 424 ARG B CA 1
ATOM 9138 C C . ARG B 1 424 ? -7.254 25.766 30.844 1 94.62 424 ARG B C 1
ATOM 9140 O O . ARG B 1 424 ? -6.219 26.078 30.25 1 94.62 424 ARG B O 1
ATOM 9147 N N . PHE B 1 425 ? -7.387 24.812 31.625 1 96.19 425 PHE B N 1
ATOM 9148 C CA . PHE B 1 425 ? -6.258 23.906 31.828 1 96.19 425 PHE B CA 1
ATOM 9149 C C . PHE B 1 425 ? -5.871 23.219 30.531 1 96.19 425 PHE B C 1
ATOM 9151 O O . PHE B 1 425 ? -4.688 23.141 30.188 1 96.19 425 PHE B O 1
ATOM 9158 N N . ARG B 1 426 ? -6.824 22.703 29.797 1 95.81 426 ARG B N 1
ATOM 9159 C CA . ARG B 1 426 ? -6.566 21.984 28.547 1 95.81 426 ARG B CA 1
ATOM 9160 C C . ARG B 1 426 ? -5.984 22.922 27.484 1 95.81 426 ARG B C 1
ATOM 9162 O O . ARG B 1 426 ? -5.02 22.578 26.812 1 95.81 426 ARG B O 1
ATOM 9169 N N . THR B 1 427 ? -6.516 24.141 27.375 1 96.94 427 THR B N 1
ATOM 9170 C CA . THR B 1 427 ? -6.035 25.094 26.375 1 96.94 427 THR B CA 1
ATOM 9171 C C . THR B 1 427 ? -4.633 25.578 26.734 1 96.94 427 THR B C 1
ATOM 9173 O O . THR B 1 427 ? -3.779 25.703 25.859 1 96.94 427 THR B O 1
ATOM 9176 N N . THR B 1 428 ? -4.418 25.797 28 1 97.69 428 THR B N 1
ATOM 9177 C CA . THR B 1 428 ? -3.09 26.203 28.438 1 97.69 428 THR B CA 1
ATOM 9178 C C . THR B 1 428 ? -2.07 25.109 28.172 1 97.69 428 THR B C 1
ATOM 9180 O O . THR B 1 428 ? -0.96 25.375 27.703 1 97.69 428 THR B O 1
ATOM 9183 N N . THR B 1 429 ? -2.465 23.953 28.484 1 97.69 429 THR B N 1
ATOM 9184 C CA . THR B 1 429 ? -1.573 22.812 28.281 1 97.69 429 THR B CA 1
ATOM 9185 C C . THR B 1 429 ? -1.238 22.641 26.797 1 97.69 429 THR B C 1
ATOM 9187 O O . THR B 1 429 ? -0.085 22.391 26.438 1 97.69 429 THR B O 1
ATOM 9190 N N . LEU B 1 430 ? -2.24 22.766 25.906 1 97.44 430 LEU B N 1
ATOM 9191 C CA . LEU B 1 430 ? -1.967 22.656 24.484 1 97.44 430 LEU B CA 1
ATOM 9192 C C . LEU B 1 430 ? -1.048 23.781 24.016 1 97.44 430 LEU B C 1
ATOM 9194 O O . LEU B 1 430 ? -0.175 23.578 23.172 1 97.44 430 LEU B O 1
ATOM 9198 N N . ALA B 1 431 ? -1.249 24.938 24.562 1 98.19 431 ALA B N 1
ATOM 9199 C CA . ALA B 1 431 ? -0.374 26.062 24.25 1 98.19 431 ALA B CA 1
ATOM 9200 C C . ALA B 1 431 ? 1.07 25.766 24.641 1 98.19 431 ALA B C 1
ATOM 9202 O O . ALA B 1 431 ? 2.002 26.109 23.906 1 98.19 431 ALA B O 1
ATOM 9203 N N . ILE B 1 432 ? 1.224 25.188 25.781 1 98.06 432 ILE B N 1
ATOM 9204 C CA . ILE B 1 432 ? 2.551 24.781 26.234 1 98.06 432 ILE B CA 1
ATOM 9205 C C . ILE B 1 432 ? 3.152 23.781 25.25 1 98.06 432 ILE B C 1
ATOM 9207 O O . ILE B 1 432 ? 4.316 23.891 24.859 1 98.06 432 ILE B O 1
ATOM 9211 N N . VAL B 1 433 ? 2.334 22.828 24.828 1 97.31 433 VAL B N 1
ATOM 9212 C CA . VAL B 1 433 ? 2.773 21.812 23.891 1 97.31 433 VAL B CA 1
ATOM 9213 C C . VAL B 1 433 ? 3.256 22.469 22.594 1 97.31 433 VAL B C 1
ATOM 9215 O O . VAL B 1 433 ? 4.352 22.172 22.109 1 97.31 433 VAL B O 1
ATOM 9218 N N . ILE B 1 434 ? 2.504 23.344 22.031 1 97.5 434 ILE B N 1
ATOM 9219 C CA . ILE B 1 434 ? 2.838 24.016 20.781 1 97.5 434 ILE B CA 1
ATOM 9220 C C . ILE B 1 434 ? 4.121 24.812 20.953 1 97.5 434 ILE B C 1
ATOM 9222 O O . ILE B 1 434 ? 5.012 24.766 20.109 1 97.5 434 ILE B O 1
ATOM 9226 N N . ALA B 1 435 ? 4.246 25.484 22.078 1 97.5 435 ALA B N 1
ATOM 9227 C CA . ALA B 1 435 ? 5.418 26.312 22.328 1 97.5 435 ALA B CA 1
ATOM 9228 C C . ALA B 1 435 ? 6.68 25.453 22.469 1 97.5 435 ALA B C 1
ATOM 9230 O O . ALA B 1 435 ? 7.738 25.828 21.953 1 97.5 435 ALA B O 1
ATOM 9231 N N . LEU B 1 436 ? 6.566 24.422 23.156 1 97 436 LEU B N 1
ATOM 9232 C CA . LEU B 1 436 ? 7.715 23.547 23.328 1 97 436 LEU B CA 1
ATOM 9233 C C . LEU B 1 436 ? 8.133 22.922 22 1 97 436 LEU B C 1
ATOM 9235 O O . LEU B 1 436 ? 9.312 22.953 21.641 1 97 436 LEU B O 1
ATOM 9239 N N . VAL B 1 437 ? 7.191 22.375 21.266 1 96.31 437 VAL B N 1
ATOM 9240 C CA . VAL B 1 437 ? 7.484 21.672 20.016 1 96.31 437 VAL B CA 1
ATOM 9241 C C . VAL B 1 437 ? 8.07 22.656 19 1 96.31 437 VAL B C 1
ATOM 9243 O O . VAL B 1 437 ? 8.938 22.281 18.203 1 96.31 437 VAL B O 1
ATOM 9246 N N . ALA B 1 438 ? 7.641 23.875 19.062 1 96.56 438 ALA B N 1
ATOM 9247 C CA . ALA B 1 438 ? 8.148 24.891 18.156 1 96.56 438 ALA B CA 1
ATOM 9248 C C . ALA B 1 438 ? 9.648 25.094 18.328 1 96.56 438 ALA B C 1
ATOM 9250 O O . ALA B 1 438 ? 10.344 25.469 17.375 1 96.56 438 ALA B O 1
ATOM 9251 N N . THR B 1 439 ? 10.188 24.812 19.453 1 95.06 439 THR B N 1
ATOM 9252 C CA . THR B 1 439 ? 11.602 25.031 19.719 1 95.06 439 THR B CA 1
ATOM 9253 C C . THR B 1 439 ? 12.461 23.969 19.062 1 95.06 439 THR B C 1
ATOM 9255 O O . THR B 1 439 ? 13.68 24.125 18.938 1 95.06 439 THR B O 1
ATOM 9258 N N . LEU B 1 440 ? 11.828 22.922 18.672 1 94.31 440 LEU B N 1
ATOM 9259 C CA . LEU B 1 440 ? 12.555 21.812 18.047 1 94.31 440 LEU B CA 1
ATOM 9260 C C . LEU B 1 440 ? 12.875 22.125 16.594 1 94.31 440 LEU B C 1
ATOM 9262 O O . LEU B 1 440 ? 13.695 21.453 15.969 1 94.31 440 LEU B O 1
ATOM 9266 N N . SER B 1 441 ? 12.18 23.062 16.047 1 92.94 441 SER B N 1
ATOM 9267 C CA . SER B 1 441 ? 12.336 23.438 14.648 1 92.94 441 SER B CA 1
ATOM 9268 C C . SER B 1 441 ? 13.336 24.578 14.492 1 92.94 441 SER B C 1
ATOM 9270 O O . SER B 1 441 ? 13.812 25.141 15.484 1 92.94 441 SER B O 1
ATOM 9272 N N . ASP B 1 442 ? 13.562 24.891 13.25 1 82.19 442 ASP B N 1
ATOM 9273 C CA . ASP B 1 442 ? 14.445 26.016 12.961 1 82.19 442 ASP B CA 1
ATOM 9274 C C . ASP B 1 442 ? 13.766 27.344 13.273 1 82.19 442 ASP B C 1
ATOM 9276 O O . ASP B 1 442 ? 12.625 27.375 13.742 1 82.19 442 ASP B O 1
ATOM 9280 N N . THR B 1 443 ? 14.391 28.344 13.109 1 74.25 443 THR B N 1
ATOM 9281 C CA . THR B 1 443 ? 13.984 29.656 13.586 1 74.25 443 THR B CA 1
ATOM 9282 C C . THR B 1 443 ? 12.805 30.188 12.773 1 74.25 443 THR B C 1
ATOM 9284 O O . THR B 1 443 ? 12.164 31.156 13.164 1 74.25 443 THR B O 1
ATOM 9287 N N . GLN B 1 444 ? 12.398 29.469 11.844 1 83.75 444 GLN B N 1
ATOM 9288 C CA . GLN B 1 444 ? 11.359 30.016 10.977 1 83.75 444 GLN B CA 1
ATOM 9289 C C . GLN B 1 444 ? 10.008 29.359 11.266 1 83.75 444 GLN B C 1
ATOM 9291 O O . GLN B 1 444 ? 9.062 29.516 10.492 1 83.75 444 GLN B O 1
ATOM 9296 N N . PHE B 1 445 ? 9.875 28.734 12.398 1 93.75 445 PHE B N 1
ATOM 9297 C CA . PHE B 1 445 ? 8.648 28.016 12.727 1 93.75 445 PHE B CA 1
ATOM 9298 C C . PHE B 1 445 ? 7.453 28.969 12.742 1 93.75 445 PHE B C 1
ATOM 9300 O O . PHE B 1 445 ? 6.383 28.641 12.227 1 93.75 445 PHE B O 1
ATOM 9307 N N . TRP B 1 446 ? 7.652 30.125 13.25 1 94.25 446 TRP B N 1
ATOM 9308 C CA . TRP B 1 446 ? 6.523 31.016 13.492 1 94.25 446 TRP B CA 1
ATOM 9309 C C . TRP B 1 446 ? 6.254 31.891 12.273 1 94.25 446 TRP B C 1
ATOM 9311 O O . TRP B 1 446 ? 5.301 32.688 12.266 1 94.25 446 TRP B O 1
ATOM 9321 N N . ASN B 1 447 ? 6.961 31.719 11.18 1 92.12 447 ASN B N 1
ATOM 9322 C CA . ASN B 1 447 ? 6.785 32.531 9.977 1 92.12 447 ASN B CA 1
ATOM 9323 C C . ASN B 1 447 ? 5.938 31.797 8.938 1 92.12 447 ASN B C 1
ATOM 9325 O O . ASN B 1 447 ? 5.719 32.312 7.84 1 92.12 447 ASN B O 1
ATOM 9329 N N . VAL B 1 448 ? 5.539 30.672 9.312 1 93.69 448 VAL B N 1
ATOM 9330 C CA . VAL B 1 448 ? 4.766 29.875 8.359 1 93.69 448 VAL B CA 1
ATOM 9331 C C . VAL B 1 448 ? 3.402 29.531 8.953 1 93.69 448 VAL B C 1
ATOM 9333 O O . VAL B 1 448 ? 3.17 29.75 10.148 1 93.69 448 VAL B O 1
ATOM 9336 N N . ARG B 1 449 ? 2.574 29.047 8.125 1 92.12 449 ARG B N 1
ATOM 9337 C CA . ARG B 1 449 ? 1.278 28.547 8.57 1 92.12 449 ARG B CA 1
ATOM 9338 C C . ARG B 1 449 ? 1.388 27.109 9.055 1 92.12 449 ARG B C 1
ATOM 9340 O O . ARG B 1 449 ? 2.27 26.359 8.617 1 92.12 449 ARG B O 1
ATOM 9347 N N . HIS B 1 450 ? 0.467 26.734 9.938 1 94.62 450 HIS B N 1
ATOM 9348 C CA . HIS B 1 450 ? 0.472 25.391 10.539 1 94.62 450 HIS B CA 1
ATOM 9349 C C . HIS B 1 450 ? -0.917 24.766 10.492 1 94.62 450 HIS B C 1
ATOM 9351 O O . HIS B 1 450 ? -1.909 25.453 10.25 1 94.62 450 HIS B O 1
ATOM 9357 N N . CYS B 1 451 ? -0.896 23.547 10.617 1 92.19 451 CYS B N 1
ATOM 9358 C CA . CYS B 1 451 ? -2.129 22.781 10.734 1 92.19 451 CYS B CA 1
ATOM 9359 C C . CYS B 1 451 ? -2.027 21.75 11.852 1 92.19 451 CYS B C 1
ATOM 9361 O O . CYS B 1 451 ? -0.976 21.141 12.047 1 92.19 451 CYS B O 1
ATOM 9363 N N . ILE B 1 452 ? -3.068 21.578 12.672 1 91.56 452 ILE B N 1
ATOM 9364 C CA . ILE B 1 452 ? -3.057 20.641 13.797 1 91.56 452 ILE B CA 1
ATOM 9365 C C . ILE B 1 452 ? -4.391 19.906 13.859 1 91.56 452 ILE B C 1
ATOM 9367 O O . ILE B 1 452 ? -5.445 20.484 13.586 1 91.56 452 ILE B O 1
ATOM 9371 N N . SER B 1 453 ? -4.312 18.625 14.109 1 88.62 453 SER B N 1
ATOM 9372 C CA . SER B 1 453 ? -5.5 17.812 14.352 1 88.62 453 SER B CA 1
ATOM 9373 C C . SER B 1 453 ? -5.637 17.453 15.828 1 88.62 453 SER B C 1
ATOM 9375 O O . SER B 1 453 ? -4.98 16.531 16.312 1 88.62 453 SER B O 1
ATOM 9377 N N . VAL B 1 454 ? -6.457 18.188 16.531 1 89.06 454 VAL B N 1
ATOM 9378 C CA . VAL B 1 454 ? -6.598 17.984 17.984 1 89.06 454 VAL B CA 1
ATOM 9379 C C . VAL B 1 454 ? -8.055 18.203 18.391 1 89.06 454 VAL B C 1
ATOM 9381 O O . VAL B 1 454 ? -8.773 19 17.766 1 89.06 454 VAL B O 1
ATOM 9384 N N . ASP B 1 455 ? -8.477 17.375 19.328 1 83.12 455 ASP B N 1
ATOM 9385 C CA . ASP B 1 455 ? -9.797 17.531 19.938 1 83.12 455 ASP B CA 1
ATOM 9386 C C . ASP B 1 455 ? -9.672 17.75 21.453 1 83.12 455 ASP B C 1
ATOM 9388 O O . ASP B 1 455 ? -9.5 16.797 22.203 1 83.12 455 ASP B O 1
ATOM 9392 N N . LEU B 1 456 ? -9.867 19 21.875 1 89.44 456 LEU B N 1
ATOM 9393 C CA . LEU B 1 456 ? -9.695 19.328 23.297 1 89.44 456 LEU B CA 1
ATOM 9394 C C . LEU B 1 456 ? -10.969 19.062 24.078 1 89.44 456 LEU B C 1
ATOM 9396 O O . LEU B 1 456 ? -11 19.219 25.297 1 89.44 456 LEU B O 1
ATOM 9400 N N . ALA B 1 457 ? -11.953 18.578 23.312 1 82.62 457 ALA B N 1
ATOM 9401 C CA . ALA B 1 457 ? -13.156 18.141 24.016 1 82.62 457 ALA B CA 1
ATOM 9402 C C . ALA B 1 457 ? -12.875 16.859 24.828 1 82.62 457 ALA B C 1
ATOM 9404 O O . ALA B 1 457 ? -13.602 16.547 25.766 1 82.62 457 ALA B O 1
ATOM 9405 N N . GLN B 1 458 ? -11.828 16.25 24.375 1 83.44 458 GLN B N 1
ATOM 9406 C CA . GLN B 1 458 ? -11.398 15.031 25.062 1 83.44 458 GLN B CA 1
ATOM 9407 C C . GLN B 1 458 ? -9.969 15.156 25.562 1 83.44 458 GLN B C 1
ATOM 9409 O O . GLN B 1 458 ? -9.195 15.977 25.062 1 83.44 458 GLN B O 1
ATOM 9414 N N . GLU B 1 459 ? -9.664 14.305 26.516 1 87.62 459 GLU B N 1
ATOM 9415 C CA . GLU B 1 459 ? -8.367 14.422 27.172 1 87.62 459 GLU B CA 1
ATOM 9416 C C . GLU B 1 459 ? -7.324 13.539 26.484 1 87.62 459 GLU B C 1
ATOM 9418 O O . GLU B 1 459 ? -6.125 13.781 26.609 1 87.62 459 GLU B O 1
ATOM 9423 N N . ALA B 1 460 ? -7.758 12.609 25.734 1 83.25 460 ALA B N 1
ATOM 9424 C CA . ALA B 1 460 ? -6.902 11.523 25.25 1 83.25 460 ALA B CA 1
ATOM 9425 C C . ALA B 1 460 ? -5.719 12.062 24.453 1 83.25 460 ALA B C 1
ATOM 9427 O O . ALA B 1 460 ? -4.586 11.617 24.641 1 83.25 460 ALA B O 1
ATOM 9428 N N . TRP B 1 461 ? -5.961 12.961 23.578 1 86.12 461 TRP B N 1
ATOM 9429 C CA . TRP B 1 461 ? -4.902 13.523 22.75 1 86.12 461 TRP B CA 1
ATOM 9430 C C . TRP B 1 461 ? -3.854 14.227 23.594 1 86.12 461 TRP B C 1
ATOM 9432 O O . TRP B 1 461 ? -2.65 14.047 23.391 1 86.12 461 TRP B O 1
ATOM 9442 N N . LEU B 1 462 ? -4.234 14.969 24.562 1 90.38 462 LEU B N 1
ATOM 9443 C CA . LEU B 1 462 ? -3.332 15.727 25.422 1 90.38 462 LEU B CA 1
ATOM 9444 C C . LEU B 1 462 ? -2.498 14.797 26.297 1 90.38 462 LEU B C 1
ATOM 9446 O O . LEU B 1 462 ? -1.305 15.031 26.5 1 90.38 462 LEU B O 1
ATOM 9450 N N . GLU B 1 463 ? -3.195 13.844 26.781 1 89.88 463 GLU B N 1
ATOM 9451 C CA . GLU B 1 463 ? -2.494 12.898 27.656 1 89.88 463 GLU B CA 1
ATOM 9452 C C . GLU B 1 463 ? -1.337 12.234 26.906 1 89.88 463 GLU B C 1
ATOM 9454 O O . GLU B 1 463 ? -0.222 12.164 27.438 1 89.88 463 GLU B O 1
ATOM 9459 N N . GLU B 1 464 ? -1.638 11.859 25.75 1 87.62 464 GLU B N 1
ATOM 9460 C CA . GLU B 1 464 ? -0.622 11.172 24.969 1 87.62 464 GLU B CA 1
ATOM 9461 C C . GLU B 1 464 ? 0.505 12.117 24.562 1 87.62 464 GLU B C 1
ATOM 9463 O O . GLU B 1 464 ? 1.684 11.781 24.703 1 87.62 464 GLU B O 1
ATOM 9468 N N . MET B 1 465 ? 0.19 13.266 24.062 1 91.62 465 MET B N 1
ATOM 9469 C CA . MET B 1 465 ? 1.179 14.242 23.625 1 91.62 465 MET B CA 1
ATOM 9470 C C . MET B 1 465 ? 2.035 14.719 24.797 1 91.62 465 MET B C 1
ATOM 9472 O O . MET B 1 465 ? 3.254 14.844 24.656 1 91.62 465 MET B O 1
ATOM 9476 N N . CYS B 1 466 ? 1.389 14.938 25.859 1 94.56 466 CYS B N 1
ATOM 9477 C CA . CYS B 1 466 ? 2.115 15.445 27.016 1 94.56 466 CYS B CA 1
ATOM 9478 C C . CYS B 1 466 ? 3.039 14.383 27.594 1 94.56 466 CYS B C 1
ATOM 9480 O O . CYS B 1 466 ? 4.125 14.688 28.078 1 94.56 466 CYS B O 1
ATOM 9482 N N . ALA B 1 467 ? 2.598 13.164 27.547 1 91.75 467 ALA B N 1
ATOM 9483 C CA . ALA B 1 467 ? 3.465 12.078 28.016 1 91.75 467 ALA B CA 1
ATOM 9484 C C . ALA B 1 467 ? 4.75 12.023 27.188 1 91.75 467 ALA B C 1
ATOM 9486 O O . ALA B 1 467 ? 5.84 11.859 27.75 1 91.75 467 ALA B O 1
ATOM 9487 N N . THR B 1 468 ? 4.629 12.18 25.969 1 89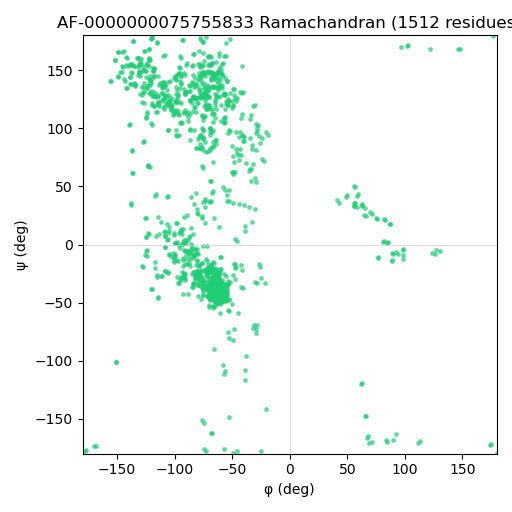.69 468 THR B N 1
ATOM 9488 C CA . THR B 1 468 ? 5.785 12.172 25.078 1 89.69 468 THR B CA 1
ATOM 9489 C C . THR B 1 468 ? 6.676 13.383 25.328 1 89.69 468 THR B C 1
ATOM 9491 O O . THR B 1 468 ? 7.898 13.242 25.438 1 89.69 468 THR B O 1
ATOM 9494 N N . ILE B 1 469 ? 6.078 14.5 25.438 1 94.44 469 ILE B N 1
ATOM 9495 C CA . ILE B 1 469 ? 6.805 15.742 25.656 1 94.44 469 ILE B CA 1
ATOM 9496 C C . ILE B 1 469 ? 7.535 15.688 27 1 94.44 469 ILE B C 1
ATOM 9498 O O . ILE B 1 469 ? 8.695 16.094 27.109 1 94.44 469 ILE B O 1
ATOM 9502 N N . ASN B 1 470 ? 6.848 15.156 27.969 1 93.94 470 ASN B N 1
ATOM 9503 C CA . ASN B 1 470 ? 7.438 15.039 29.297 1 93.94 470 ASN B CA 1
ATOM 9504 C C . ASN B 1 470 ? 8.734 14.234 29.266 1 93.94 470 ASN B C 1
ATOM 9506 O O . ASN B 1 470 ? 9.719 14.617 29.906 1 93.94 470 ASN B O 1
ATOM 9510 N N . ARG B 1 471 ? 8.719 13.258 28.547 1 90.81 471 ARG B N 1
ATOM 9511 C CA . ARG B 1 471 ? 9.891 12.391 28.438 1 90.81 471 ARG B CA 1
ATOM 9512 C C . ARG B 1 471 ? 10.969 13.039 27.578 1 90.81 471 ARG B C 1
ATOM 9514 O O . ARG B 1 471 ? 12.141 13.07 27.953 1 90.81 471 ARG B O 1
ATOM 9521 N N . THR B 1 472 ? 10.578 13.609 26.5 1 89.88 472 THR B N 1
ATOM 9522 C CA . THR B 1 472 ? 11.492 14.086 25.469 1 89.88 472 THR B CA 1
ATOM 9523 C C . THR B 1 472 ? 12.18 15.367 25.906 1 89.88 472 THR B C 1
ATOM 9525 O O . THR B 1 472 ? 13.367 15.562 25.641 1 89.88 472 THR B O 1
ATOM 9528 N N . PHE B 1 473 ? 11.586 16.219 26.578 1 94.19 473 PHE B N 1
ATOM 9529 C CA . PHE B 1 473 ? 12.133 17.531 26.906 1 94.19 473 PHE B CA 1
ATOM 9530 C C . PHE B 1 473 ? 12.852 17.5 28.25 1 94.19 473 PHE B C 1
ATOM 9532 O O . PHE B 1 473 ? 13.398 18.516 28.703 1 94.19 473 PHE B O 1
ATOM 9539 N N . ALA B 1 474 ? 12.867 16.312 28.859 1 91.56 474 ALA B N 1
ATOM 9540 C CA . ALA B 1 474 ? 13.578 16.172 30.125 1 91.56 474 ALA B CA 1
ATOM 9541 C C . ALA B 1 474 ? 15.07 15.953 29.891 1 91.56 474 ALA B C 1
ATOM 9543 O O . ALA B 1 474 ? 15.883 16.188 30.797 1 91.56 474 ALA B O 1
ATOM 9544 N N . SER B 1 475 ? 15.461 15.43 28.797 1 87.94 475 SER B N 1
ATOM 9545 C CA . SER B 1 475 ? 16.859 15.141 28.531 1 87.94 475 SER B CA 1
ATOM 9546 C C . SER B 1 475 ? 17.172 15.219 27.031 1 87.94 475 SER B C 1
ATOM 9548 O O . SER B 1 475 ? 17.344 16.312 26.484 1 87.94 475 SER B O 1
ATOM 9550 N N . SER B 1 476 ? 17.25 14.094 26.406 1 86.25 476 SER B N 1
ATOM 9551 C CA . SER B 1 476 ? 17.531 14.047 24.969 1 86.25 476 SER B CA 1
ATOM 9552 C C . SER B 1 476 ? 16.391 13.398 24.203 1 86.25 476 SER B C 1
ATOM 9554 O O . SER B 1 476 ? 15.609 12.633 24.766 1 86.25 476 SER B O 1
ATOM 9556 N N . VAL B 1 477 ? 16.297 13.875 23.031 1 89.25 477 VAL B N 1
ATOM 9557 C CA . VAL B 1 477 ? 15.195 13.398 22.172 1 89.25 477 VAL B CA 1
ATOM 9558 C C . VAL B 1 477 ? 15.758 12.852 20.875 1 89.25 477 VAL B C 1
ATOM 9560 O O . VAL B 1 477 ? 16.625 13.477 20.25 1 89.25 477 VAL B O 1
ATOM 9563 N N . GLU B 1 478 ? 15.234 11.672 20.484 1 87.81 478 GLU B N 1
ATOM 9564 C CA . GLU B 1 478 ? 15.664 11.07 19.234 1 87.81 478 GLU B CA 1
ATOM 9565 C C . GLU B 1 478 ? 15.172 11.875 18.031 1 87.81 478 GLU B C 1
ATOM 9567 O O . GLU B 1 478 ? 14.094 12.477 18.094 1 87.81 478 GLU B O 1
ATOM 9572 N N . TYR B 1 479 ? 15.859 11.75 17 1 90.5 479 TYR B N 1
ATOM 9573 C CA . TYR B 1 479 ? 15.57 12.523 15.797 1 90.5 479 TYR B CA 1
ATOM 9574 C C . TYR B 1 479 ? 14.18 12.203 15.258 1 90.5 479 TYR B C 1
ATOM 9576 O O . TYR B 1 479 ? 13.43 13.102 14.883 1 90.5 479 TYR B O 1
ATOM 9584 N N . SER B 1 480 ? 13.828 10.914 15.156 1 88.88 480 SER B N 1
ATOM 9585 C CA . SER B 1 480 ? 12.539 10.5 14.625 1 88.88 480 SER B CA 1
ATOM 9586 C C . SER B 1 480 ? 11.391 11 15.5 1 88.88 480 SER B C 1
ATOM 9588 O O . SER B 1 480 ? 10.32 11.328 15 1 88.88 480 SER B O 1
ATOM 9590 N N . GLU B 1 481 ? 11.648 11.109 16.797 1 89.62 481 GLU B N 1
ATOM 9591 C CA . GLU B 1 481 ? 10.633 11.617 17.719 1 89.62 481 GLU B CA 1
ATOM 9592 C C . GLU B 1 481 ? 10.422 13.117 17.531 1 89.62 481 GLU B C 1
ATOM 9594 O O . GLU B 1 481 ? 9.297 13.609 17.656 1 89.62 481 GLU B O 1
ATOM 9599 N N . ILE B 1 482 ? 11.477 13.812 17.281 1 93.12 482 ILE B N 1
ATOM 9600 C CA . ILE B 1 482 ? 11.359 15.242 16.984 1 93.12 482 ILE B CA 1
ATOM 9601 C C . ILE B 1 482 ? 10.5 15.445 15.742 1 93.12 482 ILE B C 1
ATOM 9603 O O . ILE B 1 482 ? 9.633 16.328 15.719 1 93.12 482 ILE B O 1
ATOM 9607 N N . VAL B 1 483 ? 10.781 14.648 14.766 1 93.44 483 VAL B N 1
ATOM 9608 C CA . VAL B 1 483 ? 10.023 14.734 13.523 1 93.44 483 VAL B CA 1
ATOM 9609 C C . VAL B 1 483 ? 8.539 14.5 13.805 1 93.44 483 VAL B C 1
ATOM 9611 O O . VAL B 1 483 ? 7.684 15.234 13.305 1 93.44 483 VAL B O 1
ATOM 9614 N N . ASP B 1 484 ? 8.25 13.562 14.641 1 91.81 484 ASP B N 1
ATOM 9615 C CA . ASP B 1 484 ? 6.867 13.211 14.953 1 91.81 484 ASP B CA 1
ATOM 9616 C C . ASP B 1 484 ? 6.164 14.344 15.695 1 91.81 484 ASP B C 1
ATOM 9618 O O . ASP B 1 484 ? 5.004 14.648 15.414 1 91.81 484 ASP B O 1
ATOM 9622 N N . LEU B 1 485 ? 6.82 14.891 16.594 1 93.94 485 LEU B N 1
ATOM 9623 C CA . LEU B 1 485 ? 6.25 15.984 17.359 1 93.94 485 LEU B CA 1
ATOM 9624 C C . LEU B 1 485 ? 5.965 17.188 16.469 1 93.94 485 LEU B C 1
ATOM 9626 O O . LEU B 1 485 ? 4.879 17.781 16.547 1 93.94 485 LEU B O 1
ATOM 9630 N N . LEU B 1 486 ? 6.902 17.469 15.664 1 95.69 486 LEU B N 1
ATOM 9631 C CA . LEU B 1 486 ? 6.711 18.594 14.742 1 95.69 486 LEU B CA 1
ATOM 9632 C C . LEU B 1 486 ? 5.586 18.297 13.758 1 95.69 486 LEU B C 1
ATOM 9634 O O . LEU B 1 486 ? 4.82 19.188 13.398 1 95.69 486 LEU B O 1
ATOM 9638 N N . ALA B 1 487 ? 5.562 17.109 13.32 1 94.81 487 ALA B N 1
ATOM 9639 C CA . ALA B 1 487 ? 4.512 16.734 12.383 1 94.81 487 ALA B CA 1
ATOM 9640 C C . ALA B 1 487 ? 3.131 16.891 13.016 1 94.81 487 ALA B C 1
ATOM 9642 O O . ALA B 1 487 ? 2.184 17.312 12.352 1 94.81 487 ALA B O 1
ATOM 9643 N N . ALA B 1 488 ? 2.998 16.578 14.25 1 93.25 488 ALA B N 1
ATOM 9644 C CA . ALA B 1 488 ? 1.724 16.688 14.961 1 93.25 488 ALA B CA 1
ATOM 9645 C C . ALA B 1 488 ? 1.248 18.125 15.039 1 93.25 488 ALA B C 1
ATOM 9647 O O . ALA B 1 488 ? 0.054 18.406 14.898 1 93.25 488 ALA B O 1
ATOM 9648 N N . VAL B 1 489 ? 2.18 19.062 15.203 1 95.56 489 VAL B N 1
ATOM 9649 C CA . VAL B 1 489 ? 1.79 20.438 15.484 1 95.56 489 VAL B CA 1
ATOM 9650 C C . VAL B 1 489 ? 1.858 21.266 14.195 1 95.56 489 VAL B C 1
ATOM 9652 O O . VAL B 1 489 ? 1.332 22.375 14.141 1 95.56 489 VAL B O 1
ATOM 9655 N N . HIS B 1 490 ? 2.416 20.734 13.133 1 95.69 490 HIS B N 1
ATOM 9656 C CA . HIS B 1 490 ? 2.613 21.547 11.93 1 95.69 490 HIS B CA 1
ATOM 9657 C C . HIS B 1 490 ? 1.873 20.938 10.742 1 95.69 490 HIS B C 1
ATOM 9659 O O . HIS B 1 490 ? 1.393 21.672 9.875 1 95.69 490 HIS B O 1
ATOM 9665 N N . VAL B 1 491 ? 1.881 19.625 10.664 1 92.69 491 VAL B N 1
ATOM 9666 C CA . VAL B 1 491 ? 1.38 18.984 9.453 1 92.69 491 VAL B CA 1
ATOM 9667 C C . VAL B 1 491 ? -0.004 18.391 9.719 1 92.69 491 VAL B C 1
ATOM 9669 O O . VAL B 1 491 ? -0.711 18 8.781 1 92.69 491 VAL B O 1
ATOM 9672 N N . GLY B 1 492 ? -0.443 18.375 10.938 1 88.31 492 GLY B N 1
ATOM 9673 C CA . GLY B 1 492 ? -1.78 17.906 11.266 1 88.31 492 GLY B CA 1
ATOM 9674 C C . GLY B 1 492 ? -1.875 16.391 11.383 1 88.31 492 GLY B C 1
ATOM 9675 O O . GLY B 1 492 ? -2.93 15.812 11.117 1 88.31 492 GLY B O 1
ATOM 9676 N N . VAL B 1 493 ? -0.785 15.703 11.602 1 83.69 493 VAL B N 1
ATOM 9677 C CA . VAL B 1 493 ? -0.777 14.258 11.797 1 83.69 493 VAL B CA 1
ATOM 9678 C C . VAL B 1 493 ? -1.39 13.914 13.156 1 83.69 493 VAL B C 1
ATOM 9680 O O . VAL B 1 493 ? -1.172 14.633 14.141 1 83.69 493 VAL B O 1
ATOM 9683 N N . ASP B 1 494 ? -2.221 12.875 13.078 1 73.88 494 ASP B N 1
ATOM 9684 C CA . ASP B 1 494 ? -2.84 12.453 14.336 1 73.88 494 ASP B CA 1
ATOM 9685 C C . ASP B 1 494 ? -1.84 11.703 15.219 1 73.88 494 ASP B C 1
ATOM 9687 O O . ASP B 1 494 ? -1.368 10.625 14.852 1 73.88 494 ASP B O 1
ATOM 9691 N N . ALA B 1 495 ? -1.47 12.344 16.172 1 61.94 495 ALA B N 1
ATOM 9692 C CA . ALA B 1 495 ? -0.476 11.797 17.094 1 61.94 495 ALA B CA 1
ATOM 9693 C C . ALA B 1 495 ? -1.004 10.555 17.797 1 61.94 495 ALA B C 1
ATOM 9695 O O . ALA B 1 495 ? -0.226 9.742 18.312 1 61.94 495 ALA B O 1
ATOM 9696 N N . SER B 1 496 ? -2.377 10.508 17.891 1 56.78 496 SER B N 1
ATOM 9697 C CA . SER B 1 496 ? -2.945 9.383 18.625 1 56.78 496 SER B CA 1
ATOM 9698 C C . SER B 1 496 ? -2.67 8.062 17.906 1 56.78 496 SER B C 1
ATOM 9700 O O . SER B 1 496 ? -2.562 7.016 18.547 1 56.78 496 SER B O 1
ATOM 9702 N N . ASP B 1 497 ? -2.723 8.117 16.594 1 51.5 497 ASP B N 1
ATOM 9703 C CA . ASP B 1 497 ? -2.521 6.91 15.797 1 51.5 497 ASP B CA 1
ATOM 9704 C C . ASP B 1 497 ? -1.039 6.566 15.68 1 51.5 497 ASP B C 1
ATOM 9706 O O . ASP B 1 497 ? -0.684 5.426 15.383 1 51.5 497 ASP B O 1
ATOM 9710 N N . SER B 1 498 ? -0.227 7.578 15.625 1 46.38 498 SER B N 1
ATOM 9711 C CA . SER B 1 498 ? 1.217 7.461 15.453 1 46.38 498 SER B CA 1
ATOM 9712 C C . SER B 1 498 ? 1.851 6.723 16.625 1 46.38 498 SER B C 1
ATOM 9714 O O . SER B 1 498 ? 3.004 6.293 16.547 1 46.38 498 SER B O 1
ATOM 9716 N N . ALA B 1 499 ? 1.253 6.926 17.766 1 39.34 499 ALA B N 1
ATOM 9717 C CA . ALA B 1 499 ? 1.704 6.227 18.969 1 39.34 499 ALA B CA 1
ATOM 9718 C C . ALA B 1 499 ? 1.703 4.715 18.75 1 39.34 499 ALA B C 1
ATOM 9720 O O . ALA B 1 499 ? 2.363 3.979 19.5 1 39.34 499 ALA B O 1
ATOM 9721 N N . GLY B 1 500 ? 0.785 4.289 18.094 1 35.66 500 GLY B N 1
ATOM 9722 C CA . GLY B 1 500 ? 0.862 2.877 17.766 1 35.66 500 GLY B CA 1
ATOM 9723 C C . GLY B 1 500 ? 2.078 2.523 16.938 1 35.66 500 GLY B C 1
ATOM 9724 O O . GLY B 1 500 ? 2.303 1.354 16.609 1 35.66 500 GLY B O 1
ATOM 9725 N N . VAL B 1 501 ? 2.496 3.451 16.141 1 36.72 501 VAL B N 1
ATOM 9726 C CA . VAL B 1 501 ? 3.805 3.33 15.508 1 36.72 501 VAL B CA 1
ATOM 9727 C C . VAL B 1 501 ? 4.891 3.23 16.578 1 36.72 501 VAL B C 1
ATOM 9729 O O . VAL B 1 501 ? 6.059 2.984 16.266 1 36.72 501 VAL B O 1
ATOM 9732 N N . THR B 1 502 ? 4.727 3.812 17.719 1 36.25 502 THR B N 1
ATOM 9733 C CA . THR B 1 502 ? 5.797 3.771 18.703 1 36.25 502 THR B CA 1
ATOM 9734 C C . THR B 1 502 ? 6.238 2.332 18.969 1 36.25 502 THR B C 1
ATOM 9736 O O . THR B 1 502 ? 7.426 2.068 19.172 1 36.25 502 THR B O 1
ATOM 9739 N N . LYS B 1 503 ? 5.332 1.708 19.719 1 37.56 503 LYS B N 1
ATOM 9740 C CA . LYS B 1 503 ? 5.973 0.62 20.453 1 37.56 503 LYS B CA 1
ATOM 9741 C C . LYS B 1 503 ? 6.836 -0.234 19.531 1 37.56 503 LYS B C 1
ATOM 9743 O O . LYS B 1 503 ? 7.934 -0.648 19.906 1 37.56 503 LYS B O 1
ATOM 9748 N N . GLU B 1 504 ? 6.277 -1.046 18.672 1 36.97 504 GLU B N 1
ATOM 9749 C CA . GLU B 1 504 ? 7.285 -1.845 17.969 1 36.97 504 GLU B CA 1
ATOM 9750 C C . GLU B 1 504 ? 8 -1.023 16.906 1 36.97 504 GLU B C 1
ATOM 9752 O O . GLU B 1 504 ? 7.738 -1.188 15.711 1 36.97 504 GLU B O 1
ATOM 9757 N N . LYS B 1 505 ? 8.07 0.291 17 1 46.66 505 LYS B N 1
ATOM 9758 C CA . LYS B 1 505 ? 8.922 1.156 16.188 1 46.66 505 LYS B CA 1
ATOM 9759 C C . LYS B 1 505 ? 10.227 0.459 15.836 1 46.66 505 LYS B C 1
ATOM 9761 O O . LYS B 1 505 ? 11.148 0.386 16.656 1 46.66 505 LYS B O 1
ATOM 9766 N N . GLY B 1 506 ? 10.031 -0.448 15.383 1 48.56 506 GLY B N 1
ATOM 9767 C CA . GLY B 1 506 ? 11.078 -1.29 14.828 1 48.56 506 GLY B CA 1
ATOM 9768 C C . GLY B 1 506 ? 12.078 -0.518 13.992 1 48.56 506 GLY B C 1
ATOM 9769 O O . GLY B 1 506 ? 12.102 0.714 14.016 1 48.56 506 GLY B O 1
ATOM 9770 N N . ILE B 1 507 ? 12.867 -0.936 13.484 1 50.34 507 ILE B N 1
ATOM 9771 C CA . ILE B 1 507 ? 14 -0.52 12.656 1 50.34 507 ILE B CA 1
ATOM 9772 C C . ILE B 1 507 ? 13.516 0.453 11.578 1 50.34 507 ILE B C 1
ATOM 9774 O O . ILE B 1 507 ? 14.211 1.422 11.258 1 50.34 507 ILE B O 1
ATOM 9778 N N . LEU B 1 508 ? 12.172 0.495 11.328 1 52.72 508 LEU B N 1
ATOM 9779 C CA . LEU B 1 508 ? 11.672 1.29 10.211 1 52.72 508 LEU B CA 1
ATOM 9780 C C . LEU B 1 508 ? 11.328 2.707 10.656 1 52.72 508 LEU B C 1
ATOM 9782 O O . LEU B 1 508 ? 11.492 3.66 9.891 1 52.72 508 LEU B O 1
ATOM 9786 N N . SER B 1 509 ? 10.961 2.844 11.898 1 68.38 509 SER B N 1
ATOM 9787 C CA . SER B 1 509 ? 10.617 4.172 12.398 1 68.38 509 SER B CA 1
ATOM 9788 C C . SER B 1 509 ? 11.859 5.051 12.523 1 68.38 509 SER B C 1
ATOM 9790 O O . SER B 1 509 ? 11.766 6.277 12.445 1 68.38 509 SER B O 1
ATOM 9792 N N . ARG B 1 510 ? 12.898 4.438 12.516 1 75.25 510 ARG B N 1
ATOM 9793 C CA . ARG B 1 510 ? 14.133 5.207 12.688 1 75.25 510 ARG B CA 1
ATOM 9794 C C . ARG B 1 510 ? 14.594 5.797 11.359 1 75.25 510 ARG B C 1
ATOM 9796 O O . ARG B 1 510 ? 15.453 6.684 11.336 1 75.25 510 ARG B O 1
ATOM 9803 N N . GLN B 1 511 ? 13.938 5.367 10.359 1 86.44 511 GLN B N 1
ATOM 9804 C CA . GLN B 1 511 ? 14.297 5.871 9.039 1 86.44 511 GLN B CA 1
ATOM 9805 C C . GLN B 1 511 ? 13.477 7.105 8.68 1 86.44 511 GLN B C 1
ATOM 9807 O O . GLN B 1 511 ? 13.711 7.73 7.641 1 86.44 511 GLN B O 1
ATOM 9812 N N . ILE B 1 512 ? 12.617 7.527 9.625 1 88.75 512 ILE B N 1
ATOM 9813 C CA . ILE B 1 512 ? 11.805 8.711 9.367 1 88.75 512 ILE B CA 1
ATOM 9814 C C . ILE B 1 512 ? 12.672 9.961 9.477 1 88.75 512 ILE B C 1
ATOM 9816 O O . ILE B 1 512 ? 13.336 10.18 10.492 1 88.75 512 ILE B O 1
ATOM 9820 N N . ILE B 1 513 ? 12.625 10.789 8.453 1 93.56 513 ILE B N 1
ATOM 9821 C CA . ILE B 1 513 ? 13.43 12.008 8.469 1 93.56 513 ILE B CA 1
ATOM 9822 C C . ILE B 1 513 ? 12.523 13.227 8.266 1 93.56 513 ILE B C 1
ATOM 9824 O O . ILE B 1 513 ? 12.992 14.367 8.281 1 93.56 513 ILE B O 1
ATOM 9828 N N . GLY B 1 514 ? 11.242 12.992 8.016 1 94.19 514 GLY B N 1
ATOM 9829 C CA . GLY B 1 514 ? 10.328 14.094 7.777 1 94.19 514 GLY B CA 1
ATOM 9830 C C . GLY B 1 514 ? 8.891 13.648 7.574 1 94.19 514 GLY B C 1
ATOM 9831 O O . GLY B 1 514 ? 8.57 12.477 7.754 1 94.19 514 GLY B O 1
ATOM 9832 N N . TRP B 1 515 ? 8.039 14.656 7.281 1 92.81 515 TRP B N 1
ATOM 9833 C CA . TRP B 1 515 ? 6.621 14.438 7.02 1 92.81 515 TRP B CA 1
ATOM 9834 C C . TRP B 1 515 ? 6.098 15.445 6 1 92.81 515 TRP B C 1
ATOM 9836 O O . TRP B 1 515 ? 6.605 16.562 5.902 1 92.81 515 TRP B O 1
ATOM 9846 N N . ARG B 1 516 ? 5.168 14.984 5.27 1 89.56 516 ARG B N 1
ATOM 9847 C CA . ARG B 1 516 ? 4.449 15.898 4.391 1 89.56 516 ARG B CA 1
ATOM 9848 C C . ARG B 1 516 ? 2.967 15.547 4.328 1 89.56 516 ARG B C 1
ATOM 9850 O O . ARG B 1 516 ? 2.604 14.375 4.254 1 89.56 516 ARG B O 1
ATOM 9857 N N . ASN B 1 517 ? 2.17 16.5 4.426 1 84.56 517 ASN B N 1
ATOM 9858 C CA . ASN B 1 517 ? 0.723 16.422 4.254 1 84.56 517 ASN B CA 1
ATOM 9859 C C . ASN B 1 517 ? 0.183 17.625 3.488 1 84.56 517 ASN B C 1
ATOM 9861 O O . ASN B 1 517 ? 0.07 18.719 4.043 1 84.56 517 ASN B O 1
ATOM 9865 N N . GLY B 1 518 ? -0.118 17.375 2.211 1 81.81 518 GLY B N 1
ATOM 9866 C CA . GLY B 1 518 ? -0.519 18.5 1.38 1 81.81 518 GLY B CA 1
ATOM 9867 C C . GLY B 1 518 ? 0.564 19.547 1.238 1 81.81 518 GLY B C 1
ATOM 9868 O O . GLY B 1 518 ? 1.691 19.234 0.848 1 81.81 518 GLY B O 1
ATOM 9869 N N . ARG B 1 519 ? 0.226 20.75 1.68 1 86.44 519 ARG B N 1
ATOM 9870 C CA . ARG B 1 519 ? 1.147 21.859 1.5 1 86.44 519 ARG B CA 1
ATOM 9871 C C . ARG B 1 519 ? 2.143 21.938 2.652 1 86.44 519 ARG B C 1
ATOM 9873 O O . ARG B 1 519 ? 3.154 22.641 2.559 1 86.44 519 ARG B O 1
ATOM 9880 N N . TYR B 1 520 ? 1.907 21.234 3.693 1 91.31 520 TYR B N 1
ATOM 9881 C CA . TYR B 1 520 ? 2.771 21.359 4.859 1 91.31 520 TYR B CA 1
ATOM 9882 C C . TYR B 1 520 ? 3.811 20.234 4.887 1 91.31 520 TYR B C 1
ATOM 9884 O O . TYR B 1 520 ? 3.518 19.109 4.508 1 91.31 520 TYR B O 1
ATOM 9892 N N . SER B 1 521 ? 4.961 20.578 5.285 1 93.69 521 SER B N 1
ATOM 9893 C CA . SER B 1 521 ? 6.004 19.562 5.375 1 93.69 521 SER B CA 1
ATOM 9894 C C . SER B 1 521 ? 6.992 19.891 6.492 1 93.69 521 SER B C 1
ATOM 9896 O O . SER B 1 521 ? 7.172 21.047 6.848 1 93.69 521 SER B O 1
ATOM 9898 N N . VAL B 1 522 ? 7.48 18.859 7.152 1 96.19 522 VAL B N 1
ATOM 9899 C CA . VAL B 1 522 ? 8.633 18.875 8.039 1 96.19 522 VAL B CA 1
ATOM 9900 C C . VAL B 1 522 ? 9.805 18.141 7.398 1 96.19 522 VAL B C 1
ATOM 9902 O O . VAL B 1 522 ? 9.688 16.953 7.074 1 96.19 522 VAL B O 1
ATOM 9905 N N . ILE B 1 523 ? 10.883 18.812 7.133 1 95.44 523 ILE B N 1
ATOM 9906 C CA . ILE B 1 523 ? 12 18.172 6.453 1 95.44 523 ILE B CA 1
ATOM 9907 C C . ILE B 1 523 ? 13.312 18.656 7.051 1 95.44 523 ILE B C 1
ATOM 9909 O O . ILE B 1 523 ? 13.375 19.75 7.617 1 95.44 523 ILE B O 1
ATOM 9913 N N . PRO B 1 524 ? 14.375 17.828 6.953 1 95.38 524 PRO B N 1
ATOM 9914 C CA . PRO B 1 524 ? 15.688 18.359 7.371 1 95.38 524 PRO B CA 1
ATOM 9915 C C . PRO B 1 524 ? 16.125 19.562 6.551 1 95.38 524 PRO B C 1
ATOM 9917 O O . PRO B 1 524 ? 15.914 19.609 5.34 1 95.38 524 PRO B O 1
ATOM 9920 N N . SER B 1 525 ? 16.734 20.5 7.219 1 93.62 525 SER B N 1
ATOM 9921 C CA . SER B 1 525 ? 17.234 21.688 6.547 1 93.62 525 SER B CA 1
ATOM 9922 C C . SER B 1 525 ? 18.266 21.328 5.484 1 93.62 525 SER B C 1
ATOM 9924 O O . SER B 1 525 ? 18.469 22.078 4.527 1 93.62 525 SER B O 1
ATOM 9926 N N . LEU B 1 526 ? 18.859 20.203 5.68 1 93.44 526 LEU B N 1
ATOM 9927 C CA . LEU B 1 526 ? 19.828 19.719 4.703 1 93.44 526 LEU B CA 1
ATOM 9928 C C . LEU B 1 526 ? 19.219 19.656 3.311 1 93.44 526 LEU B C 1
ATOM 9930 O O . LEU B 1 526 ? 19.859 20 2.322 1 93.44 526 LEU B O 1
ATOM 9934 N N . LEU B 1 527 ? 18 19.234 3.195 1 93.12 527 LEU B N 1
ATOM 9935 C CA . LEU B 1 527 ? 17.344 19.062 1.906 1 93.12 527 LEU B CA 1
ATOM 9936 C C . LEU B 1 527 ? 17.047 20.406 1.259 1 93.12 527 LEU B C 1
ATOM 9938 O O . LEU B 1 527 ? 16.891 20.5 0.038 1 93.12 527 LEU B O 1
ATOM 9942 N N . LEU B 1 528 ? 16.953 21.422 2.082 1 90.81 528 LEU B N 1
ATOM 9943 C CA . LEU B 1 528 ? 16.672 22.75 1.577 1 90.81 528 LEU B CA 1
ATOM 9944 C C . LEU B 1 528 ? 17.953 23.453 1.113 1 90.81 528 LEU B C 1
ATOM 9946 O O . LEU B 1 528 ? 17.953 24.125 0.079 1 90.81 528 LEU B O 1
ATOM 9950 N N . GLU B 1 529 ? 19 23.188 1.868 1 86.06 529 GLU B N 1
ATOM 9951 C CA . GLU B 1 529 ? 20.234 23.906 1.603 1 86.06 529 GLU B CA 1
ATOM 9952 C C . GLU B 1 529 ? 21.172 23.078 0.714 1 86.06 529 GLU B C 1
ATOM 9954 O O . GLU B 1 529 ? 21.922 23.641 -0.094 1 86.06 529 GLU B O 1
ATOM 9959 N N . MET B 1 530 ? 21.172 21.875 0.826 1 86.56 530 MET B N 1
ATOM 9960 C CA . MET B 1 530 ? 22.016 20.922 0.103 1 86.56 530 MET B CA 1
ATOM 9961 C C . MET B 1 530 ? 23.484 21.234 0.306 1 86.56 530 MET B C 1
ATOM 9963 O O . MET B 1 530 ? 24.266 21.188 -0.644 1 86.56 530 MET B O 1
ATOM 9967 N N . LYS B 1 531 ? 23.781 21.672 1.478 1 85.12 531 LYS B N 1
ATOM 9968 C CA . LYS B 1 531 ? 25.141 21.953 1.909 1 85.12 531 LYS B CA 1
ATOM 9969 C C . LYS B 1 531 ? 25.375 21.484 3.342 1 85.12 531 LYS B C 1
ATOM 9971 O O . LYS B 1 531 ? 24.469 21.547 4.176 1 85.12 531 LYS B O 1
ATOM 9976 N N . PRO B 1 532 ? 26.578 21.016 3.502 1 85.81 532 PRO B N 1
ATOM 9977 C CA . PRO B 1 532 ? 26.875 20.656 4.891 1 85.81 532 PRO B CA 1
ATOM 9978 C C . PRO B 1 532 ? 27 21.891 5.801 1 85.81 532 PRO B C 1
ATOM 9980 O O . PRO B 1 532 ? 27.734 22.812 5.492 1 85.81 532 PRO B O 1
ATOM 9983 N N . SER B 1 533 ? 26.172 22 6.793 1 80.5 533 SER B N 1
ATOM 9984 C CA . SER B 1 533 ? 26.234 23.047 7.805 1 80.5 533 SER B CA 1
ATOM 9985 C C . SER B 1 533 ? 25.703 22.547 9.148 1 80.5 533 SER B C 1
ATOM 9987 O O . SER B 1 533 ? 25.078 21.5 9.219 1 80.5 533 SER B O 1
ATOM 9989 N N . MET B 1 534 ? 26.016 23.344 10.109 1 75.5 534 MET B N 1
ATOM 9990 C CA . MET B 1 534 ? 25.516 23 11.438 1 75.5 534 MET B CA 1
ATOM 9991 C C . MET B 1 534 ? 23.984 23.031 11.469 1 75.5 534 MET B C 1
ATOM 9993 O O . MET B 1 534 ? 23.359 22.297 12.234 1 75.5 534 MET B O 1
ATOM 9997 N N . HIS B 1 535 ? 23.469 23.797 10.617 1 84 535 HIS B N 1
ATOM 9998 C CA . HIS B 1 535 ? 22.031 23.984 10.57 1 84 535 HIS B CA 1
ATOM 9999 C C . HIS B 1 535 ? 21.359 22.875 9.75 1 84 535 HIS B C 1
ATOM 10001 O O . HIS B 1 535 ? 20.141 22.672 9.844 1 84 535 HIS B O 1
ATOM 10007 N N . ALA B 1 536 ? 22.188 22.156 9.086 1 87.19 536 ALA B N 1
ATOM 10008 C CA . ALA B 1 536 ? 21.672 21.188 8.125 1 87.19 536 ALA B CA 1
ATOM 10009 C C . ALA B 1 536 ? 20.922 20.047 8.836 1 87.19 536 ALA B C 1
ATOM 10011 O O . ALA B 1 536 ? 20.016 19.453 8.266 1 87.19 536 ALA B O 1
ATOM 10012 N N . VAL B 1 537 ? 21.234 19.828 10.109 1 89.69 537 VAL B N 1
ATOM 10013 C CA . VAL B 1 537 ? 20.688 18.688 10.82 1 89.69 537 VAL B CA 1
ATOM 10014 C C . VAL B 1 537 ? 19.359 19.078 11.461 1 89.69 537 VAL B C 1
ATOM 10016 O O . VAL B 1 537 ? 18.547 18.203 11.812 1 89.69 537 VAL B O 1
ATOM 10019 N N . ARG B 1 538 ? 19.141 20.344 11.555 1 92.38 538 ARG B N 1
ATOM 10020 C CA . ARG B 1 538 ? 17.891 20.812 12.148 1 92.38 538 ARG B CA 1
ATOM 10021 C C . ARG B 1 538 ? 16.703 20.547 11.219 1 92.38 538 ARG B C 1
ATOM 10023 O O . ARG B 1 538 ? 16.891 20.281 10.031 1 92.38 538 ARG B O 1
ATOM 10030 N N . LEU B 1 539 ? 15.547 20.594 11.836 1 95.44 539 LEU B N 1
ATOM 10031 C CA . LEU B 1 539 ? 14.336 20.375 11.047 1 95.44 539 LEU B CA 1
ATOM 10032 C C . LEU B 1 539 ? 13.664 21.703 10.711 1 95.44 539 LEU B C 1
ATOM 10034 O O . LEU B 1 539 ? 13.711 22.641 11.516 1 95.44 539 LEU B O 1
ATOM 10038 N N . ALA B 1 540 ? 13.117 21.766 9.547 1 95.81 540 ALA B N 1
ATOM 10039 C CA . ALA B 1 540 ? 12.398 22.953 9.086 1 95.81 540 ALA B CA 1
ATOM 10040 C C . ALA B 1 540 ? 10.938 22.641 8.805 1 95.81 540 ALA B C 1
ATOM 10042 O O . ALA B 1 540 ? 10.625 21.609 8.195 1 95.81 540 ALA B O 1
ATOM 10043 N N . CYS B 1 541 ? 10.07 23.438 9.32 1 96.69 541 CYS B N 1
ATOM 10044 C CA . CYS B 1 541 ? 8.648 23.391 8.977 1 96.69 541 CYS B CA 1
ATOM 10045 C C . CYS B 1 541 ? 8.344 24.297 7.789 1 96.69 541 CYS B C 1
ATOM 10047 O O . CYS B 1 541 ? 8.781 25.453 7.754 1 96.69 541 CYS B O 1
ATOM 10049 N N . ARG B 1 542 ? 7.637 23.781 6.797 1 94.12 542 ARG B N 1
ATOM 10050 C CA . ARG B 1 542 ? 7.367 24.516 5.566 1 94.12 542 ARG B CA 1
ATOM 10051 C C . ARG B 1 542 ? 5.883 24.469 5.211 1 94.12 542 ARG B C 1
ATOM 10053 O O . ARG B 1 542 ? 5.195 23.5 5.539 1 94.12 542 ARG B O 1
ATOM 10060 N N . ASP B 1 543 ? 5.398 25.516 4.582 1 92.19 543 ASP B N 1
ATOM 10061 C CA . ASP B 1 543 ? 4.016 25.594 4.113 1 92.19 543 ASP B CA 1
ATOM 10062 C C . ASP B 1 543 ? 3.963 25.703 2.59 1 92.19 543 ASP B C 1
ATOM 10064 O O . ASP B 1 543 ? 3.293 26.578 2.041 1 92.19 543 ASP B O 1
ATOM 10068 N N . SER B 1 544 ? 4.824 24.906 1.939 1 86.81 544 SER B N 1
ATOM 10069 C CA . SER B 1 544 ? 4.871 24.734 0.49 1 86.81 544 SER B CA 1
ATOM 10070 C C . SER B 1 544 ? 4.844 23.266 0.095 1 86.81 544 SER B C 1
ATOM 10072 O O . SER B 1 544 ? 5.312 22.406 0.844 1 86.81 544 SER B O 1
ATOM 10074 N N . PHE B 1 545 ? 4.352 23.109 -1.093 1 86.5 545 PHE B N 1
ATOM 10075 C CA . PHE B 1 545 ? 4.27 21.734 -1.577 1 86.5 545 PHE B CA 1
ATOM 10076 C C . PHE B 1 545 ? 5.559 21.328 -2.289 1 86.5 545 PHE B C 1
ATOM 10078 O O . PHE B 1 545 ? 5.875 21.859 -3.355 1 86.5 545 PHE B O 1
ATOM 10085 N N . TYR B 1 546 ? 6.316 20.359 -1.735 1 86.75 546 TYR B N 1
ATOM 10086 C CA . TYR B 1 546 ? 7.539 19.828 -2.338 1 86.75 546 TYR B CA 1
ATOM 10087 C C . TYR B 1 546 ? 7.27 18.547 -3.102 1 86.75 546 TYR B C 1
ATOM 10089 O O . TYR B 1 546 ? 7.047 17.5 -2.496 1 86.75 546 TYR B O 1
ATOM 10097 N N . ALA B 1 547 ? 7.445 18.594 -4.363 1 80.06 547 ALA B N 1
ATOM 10098 C CA . ALA B 1 547 ? 6.934 17.562 -5.254 1 80.06 547 ALA B CA 1
ATOM 10099 C C . ALA B 1 547 ? 7.875 16.359 -5.297 1 80.06 547 ALA B C 1
ATOM 10101 O O . ALA B 1 547 ? 7.441 15.227 -5.527 1 80.06 547 ALA B O 1
ATOM 10102 N N . ASN B 1 548 ? 9.164 16.516 -5.117 1 81.19 548 ASN B N 1
ATOM 10103 C CA . ASN B 1 548 ? 10.086 15.398 -5.309 1 81.19 548 ASN B CA 1
ATOM 10104 C C . ASN B 1 548 ? 10.391 14.695 -3.992 1 81.19 548 ASN B C 1
ATOM 10106 O O . ASN B 1 548 ? 11.336 13.914 -3.904 1 81.19 548 ASN B O 1
ATOM 10110 N N . LEU B 1 549 ? 9.641 15.031 -2.977 1 85.5 549 LEU B N 1
ATOM 10111 C CA . LEU B 1 549 ? 9.719 14.281 -1.732 1 85.5 549 LEU B CA 1
ATOM 10112 C C . LEU B 1 549 ? 8.648 13.188 -1.695 1 85.5 549 LEU B C 1
ATOM 10114 O O . LEU B 1 549 ? 7.48 13.469 -1.426 1 85.5 549 LEU B O 1
ATOM 10118 N N . ARG B 1 550 ? 9.078 12.047 -1.867 1 82.56 550 ARG B N 1
ATOM 10119 C CA . ARG B 1 550 ? 8.156 10.922 -1.809 1 82.56 550 ARG B CA 1
ATOM 10120 C C . ARG B 1 550 ? 7.801 10.578 -0.365 1 82.56 550 ARG B C 1
ATOM 10122 O O . ARG B 1 550 ? 8.641 10.688 0.528 1 82.56 550 ARG B O 1
ATOM 10129 N N . VAL B 1 551 ? 6.57 10.195 -0.215 1 83.94 551 VAL B N 1
ATOM 10130 C CA . VAL B 1 551 ? 6.105 9.914 1.139 1 83.94 551 VAL B CA 1
ATOM 10131 C C . VAL B 1 551 ? 5.434 8.547 1.18 1 83.94 551 VAL B C 1
ATOM 10133 O O . VAL B 1 551 ? 4.984 8.039 0.151 1 83.94 551 VAL B O 1
ATOM 10136 N N . HIS B 1 552 ? 5.406 7.977 2.32 1 81.12 552 HIS B N 1
ATOM 10137 C CA . HIS B 1 552 ? 4.594 6.793 2.586 1 81.12 552 HIS B CA 1
ATOM 10138 C C . HIS B 1 552 ? 3.119 7.156 2.723 1 81.12 552 HIS B C 1
ATOM 10140 O O . HIS B 1 552 ? 2.77 8.336 2.781 1 81.12 552 HIS B O 1
ATOM 10146 N N . GLN B 1 553 ? 2.229 6.285 2.844 1 72.38 553 GLN B N 1
ATOM 10147 C CA . GLN B 1 553 ? 0.785 6.492 2.865 1 72.38 553 GLN B CA 1
ATOM 10148 C C . GLN B 1 553 ? 0.374 7.375 4.043 1 72.38 553 GLN B C 1
ATOM 10150 O O . GLN B 1 553 ? -0.594 8.133 3.947 1 72.38 553 GLN B O 1
ATOM 10155 N N . ASP B 1 554 ? 1.177 7.25 5.094 1 75.44 554 ASP B N 1
ATOM 10156 C CA . ASP B 1 554 ? 0.822 8.039 6.27 1 75.44 554 ASP B CA 1
ATOM 10157 C C . ASP B 1 554 ? 1.399 9.445 6.184 1 75.44 554 ASP B C 1
ATOM 10159 O O . ASP B 1 554 ? 1.185 10.266 7.078 1 75.44 554 ASP B O 1
ATOM 10163 N N . GLY B 1 555 ? 2.166 9.688 5.145 1 82.5 555 GLY B N 1
ATOM 10164 C CA . GLY B 1 555 ? 2.746 11.008 4.953 1 82.5 555 GLY B CA 1
ATOM 10165 C C . GLY B 1 555 ? 4.18 11.109 5.438 1 82.5 555 GLY B C 1
ATOM 10166 O O . GLY B 1 555 ? 4.84 12.133 5.242 1 82.5 555 GLY B O 1
ATOM 10167 N N . SER B 1 556 ? 4.66 10.047 6.035 1 89.19 556 SER B N 1
ATOM 10168 C CA . SER B 1 556 ? 6.023 10.07 6.551 1 89.19 556 SER B CA 1
ATOM 10169 C C . SER B 1 556 ? 7.043 9.977 5.422 1 89.19 556 SER B C 1
ATOM 10171 O O . SER B 1 556 ? 6.785 9.336 4.402 1 89.19 556 SER B O 1
ATOM 10173 N N . ILE B 1 557 ? 8.141 10.617 5.594 1 90.38 557 ILE B N 1
ATOM 10174 C CA . ILE B 1 557 ? 9.273 10.547 4.68 1 90.38 557 ILE B CA 1
ATOM 10175 C C . ILE B 1 557 ? 10.375 9.688 5.293 1 90.38 557 ILE B C 1
ATOM 10177 O O . ILE B 1 557 ? 10.906 10.016 6.359 1 90.38 557 ILE B O 1
ATOM 10181 N N . HIS B 1 558 ? 10.711 8.602 4.609 1 91.12 558 HIS B N 1
ATOM 10182 C CA . HIS B 1 558 ? 11.734 7.691 5.109 1 91.12 558 HIS B CA 1
ATOM 10183 C C . HIS B 1 558 ? 13.016 7.785 4.281 1 91.12 558 HIS B C 1
ATOM 10185 O O . HIS B 1 558 ? 12.953 7.922 3.059 1 91.12 558 HIS B O 1
ATOM 10191 N N . SER B 1 559 ? 14.062 7.785 5.008 1 92.5 559 SER B N 1
ATOM 10192 C CA . SER B 1 559 ? 15.352 7.637 4.34 1 92.5 559 SER B CA 1
ATOM 10193 C C . SER B 1 559 ? 15.609 6.18 3.963 1 92.5 559 SER B C 1
ATOM 10195 O O . SER B 1 559 ? 15.367 5.273 4.762 1 92.5 559 SER B O 1
ATOM 10197 N N . SER B 1 560 ? 16.062 6 2.715 1 88.5 560 SER B N 1
ATOM 10198 C CA . SER B 1 560 ? 16.484 4.664 2.303 1 88.5 560 SER B CA 1
ATOM 10199 C C . SER B 1 560 ? 17.766 4.242 3.018 1 88.5 560 SER B C 1
ATOM 10201 O O . SER B 1 560 ? 18.5 5.086 3.541 1 88.5 560 SER B O 1
ATOM 10203 N N . TYR B 1 561 ? 17.953 2.953 2.965 1 80.75 561 TYR B N 1
ATOM 10204 C CA . TYR B 1 561 ? 19.234 2.459 3.445 1 80.75 561 TYR B CA 1
ATOM 10205 C C . TYR B 1 561 ? 20.328 2.686 2.408 1 80.75 561 TYR B C 1
ATOM 10207 O O . TYR B 1 561 ? 20.047 2.791 1.213 1 80.75 561 TYR B O 1
ATOM 10215 N N . GLY B 1 562 ? 21.406 3 2.924 1 74 562 GLY B N 1
ATOM 10216 C CA . GLY B 1 562 ? 22.531 3.16 2.008 1 74 562 GLY B CA 1
ATOM 10217 C C . GLY B 1 562 ? 22.906 1.873 1.304 1 74 562 GLY B C 1
ATOM 10218 O O . GLY B 1 562 ? 22.531 0.785 1.734 1 74 562 GLY B O 1
ATOM 10219 N N . GLY B 1 563 ? 23.312 2.016 0.046 1 64.81 563 GLY B N 1
ATOM 10220 C CA . GLY B 1 563 ? 23.844 0.854 -0.646 1 64.81 563 GLY B CA 1
ATOM 10221 C C . GLY B 1 563 ? 25.078 0.276 0.028 1 64.81 563 GLY B C 1
ATOM 10222 O O . GLY B 1 563 ? 25.734 0.959 0.809 1 64.81 563 GLY B O 1
ATOM 10223 N N . ALA B 1 564 ? 25.312 -0.993 -0.147 1 58.72 564 ALA B N 1
ATOM 10224 C CA . ALA B 1 564 ? 26.516 -1.632 0.393 1 58.72 564 ALA B CA 1
ATOM 10225 C C . ALA B 1 564 ? 27.781 -1.119 -0.305 1 58.72 564 ALA B C 1
ATOM 10227 O O . ALA B 1 564 ? 27.828 -1.043 -1.535 1 58.72 564 ALA B O 1
ATOM 10228 N N . ILE B 1 565 ? 28.594 -0.395 0.45 1 68.81 565 ILE B N 1
ATOM 10229 C CA . ILE B 1 565 ? 29.906 0.012 -0.05 1 68.81 565 ILE B CA 1
ATOM 10230 C C . ILE B 1 565 ? 31 -0.819 0.621 1 68.81 565 ILE B C 1
ATOM 10232 O O . ILE B 1 565 ? 31 -0.986 1.843 1 68.81 565 ILE B O 1
ATOM 10236 N N . TYR B 1 566 ? 31.781 -1.489 -0.256 1 62.34 566 TYR B N 1
ATOM 10237 C CA . TYR B 1 566 ? 32.844 -2.348 0.248 1 62.34 566 TYR B CA 1
ATOM 10238 C C . TYR B 1 566 ? 34.188 -1.64 0.187 1 62.34 566 TYR B C 1
ATOM 10240 O O . TYR B 1 566 ? 34.406 -0.758 -0.651 1 62.34 566 TYR B O 1
ATOM 10248 N N . THR B 1 567 ? 35 -1.928 1.22 1 63.03 567 THR B N 1
ATOM 10249 C CA . THR B 1 567 ? 36.344 -1.385 1.251 1 63.03 567 THR B CA 1
ATOM 10250 C C . THR B 1 567 ? 37.312 -2.287 0.483 1 63.03 567 THR B C 1
ATOM 10252 O O . THR B 1 567 ? 37.25 -3.514 0.603 1 63.03 567 THR B O 1
ATOM 10255 N N . ASP B 1 568 ? 37.969 -1.727 -0.461 1 57.94 568 ASP B N 1
ATOM 10256 C CA . ASP B 1 568 ? 39.031 -2.459 -1.122 1 57.94 568 ASP B CA 1
ATOM 10257 C C . ASP B 1 568 ? 40.188 -2.727 -0.16 1 57.94 568 ASP B C 1
ATOM 10259 O O . ASP B 1 568 ? 41.062 -1.873 0.026 1 57.94 568 ASP B O 1
ATOM 10263 N N . ARG B 1 569 ? 40.188 -3.713 0.61 1 52.75 569 ARG B N 1
ATOM 10264 C CA . ARG B 1 569 ? 41.219 -3.967 1.607 1 52.75 569 ARG B CA 1
ATOM 10265 C C . ARG B 1 569 ? 42.531 -4.309 0.942 1 52.75 569 ARG B C 1
ATOM 10267 O O . ARG B 1 569 ? 43.594 -3.979 1.465 1 52.75 569 ARG B O 1
ATOM 10274 N N . ASP B 1 570 ? 42.5 -5.152 -0.085 1 51.03 570 ASP B N 1
ATOM 10275 C CA . ASP B 1 570 ? 43.719 -5.762 -0.624 1 51.03 570 ASP B CA 1
ATOM 10276 C C . ASP B 1 570 ? 44.469 -4.781 -1.521 1 51.03 570 ASP B C 1
ATOM 10278 O O . ASP B 1 570 ? 45.656 -4.918 -1.721 1 51.03 570 ASP B O 1
ATOM 10282 N N . ARG B 1 571 ? 43.719 -3.973 -2.055 1 50.25 571 ARG B N 1
ATOM 10283 C CA . ARG B 1 571 ? 44.375 -3.197 -3.092 1 50.25 571 ARG B CA 1
ATOM 10284 C C . ARG B 1 571 ? 45.375 -2.219 -2.486 1 50.25 571 ARG B C 1
ATOM 10286 O O . ARG B 1 571 ? 46.375 -1.834 -3.137 1 50.25 571 ARG B O 1
ATOM 10293 N N . PHE B 1 572 ? 44.969 -1.783 -1.285 1 49.06 572 PHE B N 1
ATOM 10294 C CA . PHE B 1 572 ? 45.875 -0.755 -0.772 1 49.06 572 PHE B CA 1
ATOM 10295 C C . PHE B 1 572 ? 46.594 -1.247 0.47 1 49.06 572 PHE B C 1
ATOM 10297 O O . PHE B 1 572 ? 46.812 -0.486 1.418 1 49.06 572 PHE B O 1
ATOM 10304 N N . SER B 1 573 ? 46.688 -2.576 0.6 1 41.75 573 SER B N 1
ATOM 10305 C CA . SER B 1 573 ? 47.562 -3.01 1.676 1 41.75 573 SER B CA 1
ATOM 10306 C C . SER B 1 573 ? 48.969 -2.438 1.502 1 41.75 573 SER B C 1
ATOM 10308 O O . SER B 1 573 ? 49.594 -2.592 0.442 1 41.75 573 SER B O 1
ATOM 10310 N N . VAL B 1 574 ? 49.281 -1.502 2.248 1 40.94 574 VAL B N 1
ATOM 10311 C CA . VAL B 1 574 ? 50.656 -1.111 2.357 1 40.94 574 VAL B CA 1
ATOM 10312 C C . VAL B 1 574 ? 51.531 -2.33 2.713 1 40.94 574 VAL B C 1
ATOM 10314 O O . VAL B 1 574 ? 51.25 -3.027 3.689 1 40.94 574 VAL B O 1
ATOM 10317 N N . PRO B 1 575 ? 52.156 -3.016 1.866 1 36.44 575 PRO B N 1
ATOM 10318 C CA . PRO B 1 575 ? 53 -4.102 2.342 1 36.44 575 PRO B CA 1
ATOM 10319 C C . PRO B 1 575 ? 53.625 -3.811 3.707 1 36.44 575 PRO B C 1
ATOM 10321 O O . PRO B 1 575 ? 53.969 -2.662 4.004 1 36.44 575 PRO B O 1
ATOM 10324 N N . ALA B 1 576 ? 53.312 -4.652 4.703 1 35.09 576 ALA B N 1
ATOM 10325 C CA . ALA B 1 576 ? 53.906 -4.551 6.039 1 35.09 576 ALA B CA 1
ATOM 10326 C C . ALA B 1 576 ? 55.312 -3.943 5.992 1 35.09 576 ALA B C 1
ATOM 10328 O O . ALA B 1 576 ? 55.688 -3.164 6.871 1 35.09 576 ALA B O 1
ATOM 10329 N N . GLN B 1 577 ? 56.312 -4.766 5.398 1 34.62 577 GLN B N 1
ATOM 10330 C CA . GLN B 1 577 ? 57.75 -4.516 5.512 1 34.62 577 GLN B CA 1
ATOM 10331 C C . GLN B 1 577 ? 58.094 -3.131 4.98 1 34.62 577 GLN B C 1
ATOM 10333 O O . GLN B 1 577 ? 59.25 -2.699 5.082 1 34.62 577 GLN B O 1
ATOM 10338 N N . VAL B 1 578 ? 57.594 -2.73 3.934 1 34.41 578 VAL B N 1
ATOM 10339 C CA . VAL B 1 578 ? 58.094 -1.442 3.465 1 34.41 578 VAL B CA 1
ATOM 10340 C C . VAL B 1 578 ? 57.594 -0.331 4.398 1 34.41 578 VAL B C 1
ATOM 10342 O O . VAL B 1 578 ? 56.469 0.15 4.27 1 34.41 578 VAL B O 1
ATOM 10345 N N . SER B 1 579 ? 57.5 -0.5 5.684 1 32.56 579 SER B N 1
ATOM 10346 C CA . SER B 1 579 ? 57.375 0.454 6.777 1 32.56 579 SER B CA 1
ATOM 10347 C C . SER B 1 579 ? 58.094 1.763 6.469 1 32.56 579 SER B C 1
ATOM 10349 O O . SER B 1 579 ? 57.688 2.826 6.938 1 32.56 579 SER B O 1
ATOM 10351 N N . GLN B 1 580 ? 59.5 1.673 6.508 1 32.81 580 GLN B N 1
ATOM 10352 C CA . GLN B 1 580 ? 60.406 2.812 6.57 1 32.81 580 GLN B CA 1
ATOM 10353 C C . GLN B 1 580 ? 60.344 3.641 5.289 1 32.81 580 GLN B C 1
ATOM 10355 O O . GLN B 1 580 ? 60.906 4.734 5.219 1 32.81 580 GLN B O 1
ATOM 10360 N N . GLN B 1 581 ? 60.562 2.963 4.098 1 29.67 581 GLN B N 1
ATOM 10361 C CA . GLN B 1 581 ? 60.688 3.869 2.961 1 29.67 581 GLN B CA 1
ATOM 10362 C C . GLN B 1 581 ? 59.344 4.496 2.605 1 29.67 581 GLN B C 1
ATOM 10364 O O . GLN B 1 581 ? 58.312 3.82 2.635 1 29.67 581 GLN B O 1
ATOM 10369 N N . PRO B 1 582 ? 59.344 5.859 2.723 1 31.84 582 PRO B N 1
ATOM 10370 C CA . PRO B 1 582 ? 58.188 6.617 2.236 1 31.84 582 PRO B CA 1
ATOM 10371 C C . PRO B 1 582 ? 57.531 5.977 1.017 1 31.84 582 PRO B C 1
ATOM 10373 O O . PRO B 1 582 ? 58.219 5.461 0.136 1 31.84 582 PRO B O 1
ATOM 10376 N N . TYR B 1 583 ? 56.656 5.074 1.192 1 34.22 583 TYR B N 1
ATOM 10377 C CA . TYR B 1 583 ? 55.906 4.691 -0.002 1 34.22 583 TYR B CA 1
ATOM 10378 C C . TYR B 1 583 ? 55.938 5.801 -1.045 1 34.22 583 TYR B C 1
ATOM 10380 O O . TYR B 1 583 ? 55.531 6.926 -0.774 1 34.22 583 TYR B O 1
ATOM 10388 N N . THR B 1 584 ? 57.156 5.949 -1.653 1 31.41 584 THR B N 1
ATOM 10389 C CA . THR B 1 584 ? 57.156 6.895 -2.764 1 31.41 584 THR B CA 1
ATOM 10390 C C . THR B 1 584 ? 56.094 6.535 -3.791 1 31.41 584 THR B C 1
ATOM 10392 O O . THR B 1 584 ? 56.219 5.562 -4.535 1 31.41 584 THR B O 1
ATOM 10395 N N . ILE B 1 585 ? 54.875 6.16 -3.385 1 36.91 585 ILE B N 1
ATOM 10396 C CA . ILE B 1 585 ? 54 6.391 -4.539 1 36.91 585 ILE B CA 1
ATOM 10397 C C . ILE B 1 585 ? 54.562 7.547 -5.371 1 36.91 585 ILE B C 1
ATOM 10399 O O . ILE B 1 585 ? 54.969 8.57 -4.828 1 36.91 585 ILE B O 1
ATOM 10403 N N . SER B 1 586 ? 55.219 7.18 -6.539 1 31.78 586 SER B N 1
ATOM 10404 C CA . SER B 1 586 ? 55.844 8.242 -7.324 1 31.78 586 SER B CA 1
ATOM 10405 C C . SER B 1 586 ? 55.25 9.602 -6.984 1 31.78 586 SER B C 1
ATOM 10407 O O . SER B 1 586 ? 54.031 9.75 -6.891 1 31.78 586 SER B O 1
ATOM 10409 N N . SER B 1 587 ? 55.938 10.281 -6.113 1 34.16 587 SER B N 1
ATOM 10410 C CA . SER B 1 587 ? 55.844 11.695 -5.77 1 34.16 587 SER B CA 1
ATOM 10411 C C . SER B 1 587 ? 55.312 12.523 -6.934 1 34.16 587 SER B C 1
ATOM 10413 O O . SER B 1 587 ? 55.375 13.75 -6.91 1 34.16 587 SER B O 1
ATOM 10415 N N . GLY B 1 588 ? 55.375 11.875 -8.148 1 36.16 588 GLY B N 1
ATOM 10416 C CA . GLY B 1 588 ? 54.969 12.891 -9.102 1 36.16 588 GLY B CA 1
ATOM 10417 C C . GLY B 1 588 ? 53.531 13.406 -8.867 1 36.16 588 GLY B C 1
ATOM 10418 O O . GLY B 1 588 ? 52.812 12.859 -8.039 1 36.16 588 GLY B O 1
ATOM 10419 N N . PRO B 1 589 ? 53.156 14.469 -9.359 1 43.66 589 PRO B N 1
ATOM 10420 C CA . PRO B 1 589 ? 51.844 15.141 -9.359 1 43.66 589 PRO B CA 1
ATOM 10421 C C . PRO B 1 589 ? 50.688 14.195 -9.68 1 43.66 589 PRO B C 1
ATOM 10423 O O . PRO B 1 589 ? 49.562 14.633 -9.828 1 43.66 589 PRO B O 1
ATOM 10426 N N . HIS B 1 590 ? 50.906 12.797 -9.883 1 53.44 590 HIS B N 1
ATOM 10427 C CA . HIS B 1 590 ? 49.812 12.086 -10.531 1 53.44 590 HIS B CA 1
ATOM 10428 C C . HIS B 1 590 ? 48.938 11.367 -9.516 1 53.44 590 HIS B C 1
ATOM 10430 O O . HIS B 1 590 ? 49.438 10.812 -8.539 1 53.44 590 HIS B O 1
ATOM 10436 N N . ASP B 1 591 ? 47.594 11.336 -9.148 1 62 591 ASP B N 1
ATOM 10437 C CA . ASP B 1 591 ? 46.469 10.789 -8.398 1 62 591 ASP B CA 1
ATOM 10438 C C . ASP B 1 591 ? 46.375 9.273 -8.547 1 62 591 ASP B C 1
ATOM 10440 O O . ASP B 1 591 ? 46.5 8.742 -9.656 1 62 591 ASP B O 1
ATOM 10444 N N . PRO B 1 592 ? 46.531 8.312 -7.227 1 76.25 592 PRO B N 1
ATOM 10445 C CA . PRO B 1 592 ? 46.531 8.641 -5.801 1 76.25 592 PRO B CA 1
ATOM 10446 C C . PRO B 1 592 ? 47.938 8.797 -5.234 1 76.25 592 PRO B C 1
ATOM 10448 O O . PRO B 1 592 ? 48.906 8.242 -5.789 1 76.25 592 PRO B O 1
ATOM 10451 N N . TRP B 1 593 ? 48.25 9.594 -4.156 1 76.81 593 TRP B N 1
ATOM 10452 C CA . TRP B 1 593 ? 49.562 9.789 -3.557 1 76.81 593 TRP B CA 1
ATOM 10453 C C . TRP B 1 593 ? 49.469 9.953 -2.045 1 76.81 593 TRP B C 1
ATOM 10455 O O . TRP B 1 593 ? 48.438 10.422 -1.537 1 76.81 593 TRP B O 1
ATOM 10465 N N . VAL B 1 594 ? 50.469 9.617 -1.287 1 77.56 594 VAL B N 1
ATOM 10466 C CA . VAL B 1 594 ? 50.5 9.711 0.168 1 77.56 594 VAL B CA 1
ATOM 10467 C C . VAL B 1 594 ? 51.25 10.977 0.583 1 77.56 594 VAL B C 1
ATOM 10469 O O . VAL B 1 594 ? 52.344 11.242 0.105 1 77.56 594 VAL B O 1
ATOM 10472 N N . GLY B 1 595 ? 50.719 11.82 1.285 1 72.56 595 GLY B N 1
ATOM 10473 C CA . GLY B 1 595 ? 51.281 13.078 1.768 1 72.56 595 GLY B CA 1
ATOM 10474 C C . GLY B 1 595 ? 50.281 13.93 2.518 1 72.56 595 GLY B C 1
ATOM 10475 O O . GLY B 1 595 ? 49.219 13.438 2.936 1 72.56 595 GLY B O 1
ATOM 10476 N N . PRO B 1 596 ? 50.719 15.062 2.779 1 71.31 596 PRO B N 1
ATOM 10477 C CA . PRO B 1 596 ? 49.75 15.953 3.412 1 71.31 596 PRO B CA 1
ATOM 10478 C C . PRO B 1 596 ? 48.5 16.156 2.561 1 71.31 596 PRO B C 1
ATOM 10480 O O . PRO B 1 596 ? 48.562 16.141 1.329 1 71.31 596 PRO B O 1
ATOM 10483 N N . ALA B 1 597 ? 47.375 16.281 3.242 1 74.88 597 ALA B N 1
ATOM 10484 C CA . ALA B 1 597 ? 46.125 16.469 2.545 1 74.88 597 ALA B CA 1
ATOM 10485 C C . ALA B 1 597 ? 46.156 17.703 1.643 1 74.88 597 ALA B C 1
ATOM 10487 O O . ALA B 1 597 ? 46.562 18.781 2.074 1 74.88 597 ALA B O 1
ATOM 10488 N N . ARG B 1 598 ? 45.781 17.594 0.394 1 72.94 598 ARG B N 1
ATOM 10489 C CA . ARG B 1 598 ? 45.75 18.688 -0.573 1 72.94 598 ARG B CA 1
ATOM 10490 C C . ARG B 1 598 ? 44.312 19 -0.992 1 72.94 598 ARG B C 1
ATOM 10492 O O . ARG B 1 598 ? 43.594 18.125 -1.462 1 72.94 598 ARG B O 1
ATOM 10499 N N . PRO B 1 599 ? 43.844 20.25 -0.739 1 78 599 PRO B N 1
ATOM 10500 C CA . PRO B 1 599 ? 42.5 20.625 -1.113 1 78 599 PRO B CA 1
ATOM 10501 C C . PRO B 1 599 ? 42.344 20.938 -2.602 1 78 599 PRO B C 1
ATOM 10503 O O . PRO B 1 599 ? 42.656 22.062 -3.035 1 78 599 PRO B O 1
ATOM 10506 N N . ASN B 1 600 ? 41.969 20.031 -3.389 1 77.38 600 ASN B N 1
ATOM 10507 C CA . ASN B 1 600 ? 41.75 20.203 -4.816 1 77.38 600 ASN B CA 1
ATOM 10508 C C . ASN B 1 600 ? 40.25 20.109 -5.164 1 77.38 600 ASN B C 1
ATOM 10510 O O . ASN B 1 600 ? 39.531 19.344 -4.531 1 77.38 600 ASN B O 1
ATOM 10514 N N . PRO B 1 601 ? 39.875 20.984 -6.066 1 84.06 601 PRO B N 1
ATOM 10515 C CA . PRO B 1 601 ? 38.5 20.75 -6.574 1 84.06 601 PRO B CA 1
ATOM 10516 C C . PRO B 1 601 ? 38.375 19.406 -7.285 1 84.06 601 PRO B C 1
ATOM 10518 O O . PRO B 1 601 ? 39.344 18.859 -7.793 1 84.06 601 PRO B O 1
ATOM 10521 N N . PRO B 1 602 ? 37.25 18.828 -7.215 1 87.69 602 PRO B N 1
ATOM 10522 C CA . PRO B 1 602 ? 37.094 17.562 -7.926 1 87.69 602 PRO B CA 1
ATOM 10523 C C . PRO B 1 602 ? 37.281 17.703 -9.438 1 87.69 602 PRO B C 1
ATOM 10525 O O . PRO B 1 602 ? 36.906 18.734 -10.008 1 87.69 602 PRO B O 1
ATOM 10528 N N . SER B 1 603 ? 37.719 16.688 -10.062 1 87.25 603 SER B N 1
ATOM 10529 C CA . SER B 1 603 ? 37.969 16.688 -11.5 1 87.25 603 SER B CA 1
ATOM 10530 C C . SER B 1 603 ? 36.688 16.641 -12.281 1 87.25 603 SER B C 1
ATOM 10532 O O . SER B 1 603 ? 36.625 17.031 -13.453 1 87.25 603 SER B O 1
ATOM 10534 N N . LYS B 1 604 ? 35.625 16.156 -11.672 1 87.5 604 LYS B N 1
ATOM 10535 C CA . LYS B 1 604 ? 34.281 16.109 -12.266 1 87.5 604 LYS B CA 1
ATOM 10536 C C . LYS B 1 604 ? 33.219 16.594 -11.281 1 87.5 604 LYS B C 1
ATOM 10538 O O . LYS B 1 604 ? 33.281 16.266 -10.102 1 87.5 604 LYS B O 1
ATOM 10543 N N . PRO B 1 605 ? 32.344 17.359 -11.836 1 83.88 605 PRO B N 1
ATOM 10544 C CA . PRO B 1 605 ? 31.266 17.781 -10.945 1 83.88 605 PRO B CA 1
ATOM 10545 C C . PRO B 1 605 ? 30.25 16.672 -10.695 1 83.88 605 PRO B C 1
ATOM 10547 O O . PRO B 1 605 ? 30.047 15.805 -11.547 1 83.88 605 PRO B O 1
ATOM 10550 N N . LEU B 1 606 ? 29.703 16.719 -9.523 1 87.81 606 LEU B N 1
ATOM 10551 C CA . LEU B 1 606 ? 28.656 15.773 -9.141 1 87.81 606 LEU B CA 1
ATOM 10552 C C . LEU B 1 606 ? 27.312 16.484 -9.008 1 87.81 606 LEU B C 1
ATOM 10554 O O . LEU B 1 606 ? 27.234 17.594 -8.469 1 87.81 606 LEU B O 1
ATOM 10558 N N . TYR B 1 607 ? 26.328 15.906 -9.641 1 84.56 607 TYR B N 1
ATOM 10559 C CA . TYR B 1 607 ? 24.969 16.344 -9.398 1 84.56 607 TYR B CA 1
ATOM 10560 C C . TYR B 1 607 ? 24.25 15.43 -8.422 1 84.56 607 TYR B C 1
ATOM 10562 O O . TYR B 1 607 ? 24.203 14.211 -8.625 1 84.56 607 TYR B O 1
ATOM 10570 N N . LEU B 1 608 ? 23.781 16.047 -7.375 1 88.5 608 LEU B N 1
ATOM 10571 C CA . LEU B 1 608 ? 23.078 15.305 -6.34 1 88.5 608 LEU B CA 1
ATOM 10572 C C . LEU B 1 608 ? 21.578 15.508 -6.449 1 88.5 608 LEU B C 1
ATOM 10574 O O . LEU B 1 608 ? 21.094 16.641 -6.449 1 88.5 608 LEU B O 1
ATOM 10578 N N . SER B 1 609 ? 20.875 14.414 -6.641 1 85.19 609 SER B N 1
ATOM 10579 C CA . SER B 1 609 ? 19.422 14.508 -6.734 1 85.19 609 SER B CA 1
ATOM 10580 C C . SER B 1 609 ? 18.75 13.711 -5.621 1 85.19 609 SER B C 1
ATOM 10582 O O . SER B 1 609 ? 19.328 12.766 -5.086 1 85.19 609 SER B O 1
ATOM 10584 N N . ILE B 1 610 ? 17.547 14.133 -5.211 1 87.31 610 ILE B N 1
ATOM 10585 C CA . ILE B 1 610 ? 16.719 13.398 -4.273 1 87.31 610 ILE B CA 1
ATOM 10586 C C . ILE B 1 610 ? 15.773 12.469 -5.039 1 87.31 610 ILE B C 1
ATOM 10588 O O . ILE B 1 610 ? 14.93 12.922 -5.809 1 87.31 610 ILE B O 1
ATOM 10592 N N . GLU B 1 611 ? 16 11.195 -4.859 1 83 611 GLU B N 1
ATOM 10593 C CA . GLU B 1 611 ? 15.227 10.195 -5.598 1 83 611 GLU B CA 1
ATOM 10594 C C . GLU B 1 611 ? 14.797 9.047 -4.695 1 83 611 GLU B C 1
ATOM 10596 O O . GLU B 1 611 ? 15.039 9.078 -3.484 1 83 611 GLU B O 1
ATOM 10601 N N . ARG B 1 612 ? 14.062 8.203 -5.215 1 80.44 612 ARG B N 1
ATOM 10602 C CA . ARG B 1 612 ? 13.812 6.918 -4.57 1 80.44 612 ARG B CA 1
ATOM 10603 C C . ARG B 1 612 ? 14.836 5.875 -5.016 1 80.44 612 ARG B C 1
ATOM 10605 O O . ARG B 1 612 ? 15.359 5.949 -6.125 1 80.44 612 ARG B O 1
ATOM 10612 N N . GLN B 1 613 ? 14.992 4.93 -4.102 1 75.62 613 GLN B N 1
ATOM 10613 C CA . GLN B 1 613 ? 15.867 3.83 -4.496 1 75.62 613 GLN B CA 1
ATOM 10614 C C . GLN B 1 613 ? 15.203 2.951 -5.555 1 75.62 613 GLN B C 1
ATOM 10616 O O . GLN B 1 613 ? 14.094 2.443 -5.34 1 75.62 613 GLN B O 1
ATOM 10621 N N . ALA B 1 614 ? 15.742 2.809 -6.691 1 64.81 614 ALA B N 1
ATOM 10622 C CA . ALA B 1 614 ? 15.141 2.154 -7.852 1 64.81 614 ALA B CA 1
ATOM 10623 C C . ALA B 1 614 ? 14.891 0.675 -7.578 1 64.81 614 ALA B C 1
ATOM 10625 O O . ALA B 1 614 ? 13.977 0.077 -8.156 1 64.81 614 ALA B O 1
ATOM 10626 N N . ARG B 1 615 ? 15.688 0.086 -6.727 1 64.62 615 ARG B N 1
ATOM 10627 C CA . ARG B 1 615 ? 15.641 -1.366 -6.586 1 64.62 615 ARG B CA 1
ATOM 10628 C C . ARG B 1 615 ? 14.633 -1.783 -5.523 1 64.62 615 ARG B C 1
ATOM 10630 O O . ARG B 1 615 ? 14.32 -2.969 -5.391 1 64.62 615 ARG B O 1
ATOM 10637 N N . TYR B 1 616 ? 14.148 -0.741 -4.812 1 67.12 616 TYR B N 1
ATOM 10638 C CA . TYR B 1 616 ? 13.195 -1.067 -3.756 1 67.12 616 TYR B CA 1
ATOM 10639 C C . TYR B 1 616 ? 11.844 -0.419 -4.02 1 67.12 616 TYR B C 1
ATOM 10641 O O . TYR B 1 616 ? 11.773 0.671 -4.59 1 67.12 616 TYR B O 1
ATOM 10649 N N . ASN B 1 617 ? 10.797 -1.073 -3.666 1 65.81 617 ASN B N 1
ATOM 10650 C CA . ASN B 1 617 ? 9.445 -0.623 -3.945 1 65.81 617 ASN B CA 1
ATOM 10651 C C . ASN B 1 617 ? 8.969 0.394 -2.912 1 65.81 617 ASN B C 1
ATOM 10653 O O . ASN B 1 617 ? 7.91 1.008 -3.078 1 65.81 617 ASN B O 1
ATOM 10657 N N . SER B 1 618 ? 9.758 0.64 -1.94 1 73.62 618 SER B N 1
ATOM 10658 C CA . SER B 1 618 ? 9.336 1.602 -0.927 1 73.62 618 SER B CA 1
ATOM 10659 C C . SER B 1 618 ? 9.648 3.031 -1.356 1 73.62 618 SER B C 1
ATOM 10661 O O . SER B 1 618 ? 10.688 3.285 -1.968 1 73.62 618 SER B O 1
ATOM 10663 N N . PRO B 1 619 ? 8.719 3.934 -1.086 1 80.12 619 PRO B N 1
ATOM 10664 C CA . PRO B 1 619 ? 8.945 5.328 -1.479 1 80.12 619 PRO B CA 1
ATOM 10665 C C . PRO B 1 619 ? 9.969 6.035 -0.595 1 80.12 619 PRO B C 1
ATOM 10667 O O . PRO B 1 619 ? 9.781 7.207 -0.249 1 80.12 619 PRO B O 1
ATOM 10670 N N . ASP B 1 620 ? 10.992 5.324 -0.237 1 86 620 ASP B N 1
ATOM 10671 C CA . ASP B 1 620 ? 12.062 5.918 0.559 1 86 620 ASP B CA 1
ATOM 10672 C C . ASP B 1 620 ? 12.922 6.848 -0.289 1 86 620 ASP B C 1
ATOM 10674 O O . ASP B 1 620 ? 13.148 6.586 -1.472 1 86 620 ASP B O 1
ATOM 10678 N N . VAL B 1 621 ? 13.352 7.883 0.369 1 88.94 621 VAL B N 1
ATOM 10679 C CA . VAL B 1 621 ? 14.141 8.875 -0.36 1 88.94 621 VAL B CA 1
ATOM 10680 C C . VAL B 1 621 ? 15.625 8.609 -0.138 1 88.94 621 VAL B C 1
ATOM 10682 O O . VAL B 1 621 ? 16.031 8.156 0.936 1 88.94 621 VAL B O 1
ATOM 10685 N N . CYS B 1 622 ? 16.422 8.883 -1.141 1 91.19 622 CYS B N 1
ATOM 10686 C CA . CYS B 1 622 ? 17.875 8.82 -1.078 1 91.19 622 CYS B CA 1
ATOM 10687 C C . CYS B 1 622 ? 18.516 9.898 -1.94 1 91.19 622 CYS B C 1
ATOM 10689 O O . CYS B 1 622 ? 17.828 10.57 -2.713 1 91.19 622 CYS B O 1
ATOM 10691 N N . PHE B 1 623 ? 19.75 10.078 -1.697 1 90.88 623 PHE B N 1
ATOM 10692 C CA . PHE B 1 623 ? 20.547 10.891 -2.611 1 90.88 623 PHE B CA 1
ATOM 10693 C C . PHE B 1 623 ? 21.156 10.023 -3.707 1 90.88 623 PHE B C 1
ATOM 10695 O O . PHE B 1 623 ? 21.703 8.953 -3.428 1 90.88 623 PHE B O 1
ATOM 10702 N N . VAL B 1 624 ? 20.984 10.484 -4.891 1 87.44 624 VAL B N 1
ATOM 10703 C CA . VAL B 1 624 ? 21.609 9.805 -6.016 1 87.44 624 VAL B CA 1
ATOM 10704 C C . VAL B 1 624 ? 22.656 10.719 -6.645 1 87.44 624 VAL B C 1
ATOM 10706 O O . VAL B 1 624 ? 22.359 11.867 -6.992 1 87.44 624 VAL B O 1
ATOM 10709 N N . GLY B 1 625 ? 23.922 10.172 -6.637 1 87.56 625 GLY B N 1
ATOM 10710 C CA . GLY B 1 625 ? 24.984 10.914 -7.309 1 87.56 625 GLY B CA 1
ATOM 10711 C C . GLY B 1 625 ? 25.078 10.594 -8.789 1 87.56 625 GLY B C 1
ATOM 10712 O O . GLY B 1 625 ? 25.047 9.43 -9.188 1 87.56 625 GLY B O 1
ATOM 10713 N N . ARG B 1 626 ? 25.156 11.664 -9.531 1 83.56 626 ARG B N 1
ATOM 10714 C CA . ARG B 1 626 ? 25.281 11.492 -10.977 1 83.56 626 ARG B CA 1
ATOM 10715 C C . ARG B 1 626 ? 26.469 12.273 -11.516 1 83.56 626 ARG B C 1
ATOM 10717 O O . ARG B 1 626 ? 26.688 13.422 -11.141 1 83.56 626 ARG B O 1
ATOM 10724 N N . VAL B 1 627 ? 27.281 11.609 -12.305 1 84.12 627 VAL B N 1
ATOM 10725 C CA . VAL B 1 627 ? 28.391 12.219 -13.023 1 84.12 627 VAL B CA 1
ATOM 10726 C C . VAL B 1 627 ? 28.203 12.047 -14.523 1 84.12 627 VAL B C 1
ATOM 10728 O O . VAL B 1 627 ? 28.031 10.93 -15.008 1 84.12 627 VAL B O 1
ATOM 10731 N N . ASP B 1 628 ? 28.125 13.07 -15.234 1 74.94 628 ASP B N 1
ATOM 10732 C CA . ASP B 1 628 ? 27.859 13.055 -16.672 1 74.94 628 ASP B CA 1
ATOM 10733 C C . ASP B 1 628 ? 26.531 12.359 -16.984 1 74.94 628 ASP B C 1
ATOM 10735 O O . ASP B 1 628 ? 26.438 11.586 -17.938 1 74.94 628 ASP B O 1
ATOM 10739 N N . GLY B 1 629 ? 25.625 12.547 -15.992 1 72 629 GLY B N 1
ATOM 10740 C CA . GLY B 1 629 ? 24.297 11.977 -16.203 1 72 629 GLY B CA 1
ATOM 10741 C C . GLY B 1 629 ? 24.188 10.547 -15.711 1 72 629 GLY B C 1
ATOM 10742 O O . GLY B 1 629 ? 23.078 10.023 -15.547 1 72 629 GLY B O 1
ATOM 10743 N N . ASP B 1 630 ? 25.312 9.867 -15.414 1 75.69 630 ASP B N 1
ATOM 10744 C CA . ASP B 1 630 ? 25.312 8.469 -15 1 75.69 630 ASP B CA 1
ATOM 10745 C C . ASP B 1 630 ? 25.141 8.344 -13.492 1 75.69 630 ASP B C 1
ATOM 10747 O O . ASP B 1 630 ? 25.734 9.117 -12.727 1 75.69 630 ASP B O 1
ATOM 10751 N N . ASN B 1 631 ? 24.312 7.391 -13.164 1 82.12 631 ASN B N 1
ATOM 10752 C CA . ASN B 1 631 ? 24.125 7.066 -11.75 1 82.12 631 ASN B CA 1
ATOM 10753 C C . ASN B 1 631 ? 25.344 6.348 -11.188 1 82.12 631 ASN B C 1
ATOM 10755 O O . ASN B 1 631 ? 25.703 5.258 -11.633 1 82.12 631 ASN B O 1
ATOM 10759 N N . ILE B 1 632 ? 26 6.902 -10.18 1 83.81 632 ILE B N 1
ATOM 10760 C CA . ILE B 1 632 ? 27.219 6.305 -9.656 1 83.81 632 ILE B CA 1
ATOM 10761 C C . ILE B 1 632 ? 26.938 5.699 -8.281 1 83.81 632 ILE B C 1
ATOM 10763 O O . ILE B 1 632 ? 27.859 5.207 -7.617 1 83.81 632 ILE B O 1
ATOM 10767 N N . GLY B 1 633 ? 25.703 5.855 -7.812 1 83.06 633 GLY B N 1
ATOM 10768 C CA . GLY B 1 633 ? 25.344 5.266 -6.531 1 83.06 633 GLY B CA 1
ATOM 10769 C C . GLY B 1 633 ? 24.312 6.078 -5.77 1 83.06 633 GLY B C 1
ATOM 10770 O O . GLY B 1 633 ? 23.984 7.199 -6.168 1 83.06 633 GLY B O 1
ATOM 10771 N N . HIS B 1 634 ? 23.797 5.508 -4.785 1 87.5 634 HIS B N 1
ATOM 10772 C CA . HIS B 1 634 ? 22.859 6.191 -3.904 1 87.5 634 HIS B CA 1
ATOM 10773 C C . HIS B 1 634 ? 23.312 6.125 -2.451 1 87.5 634 HIS B C 1
ATOM 10775 O O . HIS B 1 634 ? 24.047 5.215 -2.07 1 87.5 634 HIS B O 1
ATOM 10781 N N . VAL B 1 635 ? 22.984 7.105 -1.702 1 90.94 635 VAL B N 1
ATOM 10782 C CA . VAL B 1 635 ? 23.328 7.137 -0.284 1 90.94 635 VAL B CA 1
ATOM 10783 C C . VAL B 1 635 ? 22.094 7.516 0.538 1 90.94 635 VAL B C 1
ATOM 10785 O O . VAL B 1 635 ? 21.219 8.234 0.055 1 90.94 635 VAL B O 1
ATOM 10788 N N . SER B 1 636 ? 22.109 7.035 1.778 1 92.19 636 SER B N 1
ATOM 10789 C CA . SER B 1 636 ? 21.047 7.348 2.715 1 92.19 636 SER B CA 1
ATOM 10790 C C . SER B 1 636 ? 21.094 8.805 3.152 1 92.19 636 SER B C 1
ATOM 10792 O O . SER B 1 636 ? 22.172 9.32 3.475 1 92.19 636 SER B O 1
ATOM 10794 N N . VAL B 1 637 ? 19.922 9.453 3.135 1 93 637 VAL B N 1
ATOM 10795 C CA . VAL B 1 637 ? 19.859 10.82 3.629 1 93 637 VAL B CA 1
ATOM 10796 C C . VAL B 1 637 ? 20.234 10.859 5.105 1 93 637 VAL B C 1
ATOM 10798 O O . VAL B 1 637 ? 20.953 11.758 5.547 1 93 637 VAL B O 1
ATOM 10801 N N . LYS B 1 638 ? 19.797 9.883 5.816 1 91.94 638 LYS B N 1
ATOM 10802 C CA . LYS B 1 638 ? 20.078 9.812 7.246 1 91.94 638 LYS B CA 1
ATOM 10803 C C . LYS B 1 638 ? 21.578 9.617 7.492 1 91.94 638 LYS B C 1
ATOM 10805 O O . LYS B 1 638 ? 22.141 10.172 8.445 1 91.94 638 LYS B O 1
ATOM 10810 N N . ALA B 1 639 ? 22.234 8.82 6.648 1 90.31 639 ALA B N 1
ATOM 10811 C CA . ALA B 1 639 ? 23.672 8.641 6.758 1 90.31 639 ALA B CA 1
ATOM 10812 C C . ALA B 1 639 ? 24.406 9.953 6.527 1 90.31 639 ALA B C 1
ATOM 10814 O O . ALA B 1 639 ? 25.391 10.25 7.215 1 90.31 639 ALA B O 1
ATOM 10815 N N . VAL B 1 640 ? 23.922 10.688 5.609 1 91.44 640 VAL B N 1
ATOM 10816 C CA . VAL B 1 640 ? 24.531 11.984 5.328 1 91.44 640 VAL B CA 1
ATOM 10817 C C . VAL B 1 640 ? 24.344 12.914 6.523 1 91.44 640 VAL B C 1
ATOM 10819 O O . VAL B 1 640 ? 25.281 13.594 6.941 1 91.44 640 VAL B O 1
ATOM 10822 N N . LEU B 1 641 ? 23.172 12.938 7.094 1 91.75 641 LEU B N 1
ATOM 10823 C CA . LEU B 1 641 ? 22.891 13.773 8.258 1 91.75 641 LEU B CA 1
ATOM 10824 C C . LEU B 1 641 ? 23.828 13.414 9.414 1 91.75 641 LEU B C 1
ATOM 10826 O O . LEU B 1 641 ? 24.375 14.305 10.07 1 91.75 641 LEU B O 1
ATOM 10830 N N . ARG B 1 642 ? 24.031 12.18 9.617 1 88.75 642 ARG B N 1
ATOM 10831 C CA . ARG B 1 642 ? 24.906 11.727 10.695 1 88.75 642 ARG B CA 1
ATOM 10832 C C . ARG B 1 642 ? 26.344 12.148 10.438 1 88.75 642 ARG B C 1
ATOM 10834 O O . ARG B 1 642 ? 27.031 12.609 11.352 1 88.75 642 ARG B O 1
ATOM 10841 N N . ALA B 1 643 ? 26.703 11.945 9.203 1 86.38 643 ALA B N 1
ATOM 10842 C CA . ALA B 1 643 ? 28.078 12.312 8.844 1 86.38 643 ALA B CA 1
ATOM 10843 C C . ALA B 1 643 ? 28.297 13.82 9.008 1 86.38 643 ALA B C 1
ATOM 10845 O O . ALA B 1 643 ? 29.359 14.25 9.445 1 86.38 643 ALA B O 1
ATOM 10846 N N . VAL B 1 644 ? 27.312 14.562 8.617 1 86.62 644 VAL B N 1
ATOM 10847 C CA . VAL B 1 644 ? 27.391 16.016 8.758 1 86.62 644 VAL B CA 1
ATOM 10848 C C . VAL B 1 644 ? 27.438 16.391 10.234 1 86.62 644 VAL B C 1
ATOM 10850 O O . VAL B 1 644 ? 28.266 17.219 10.648 1 86.62 644 VAL B O 1
ATOM 10853 N N . ALA B 1 645 ? 26.594 15.852 11.008 1 86.38 645 ALA B N 1
ATOM 10854 C CA . ALA B 1 645 ? 26.578 16.125 12.445 1 86.38 645 ALA B CA 1
ATOM 10855 C C . ALA B 1 645 ? 27.938 15.781 13.07 1 86.38 645 ALA B C 1
ATOM 10857 O O . ALA B 1 645 ? 28.469 16.547 13.875 1 86.38 645 ALA B O 1
ATOM 10858 N N . ARG B 1 646 ? 28.453 14.672 12.672 1 81.94 646 ARG B N 1
ATOM 10859 C CA . ARG B 1 646 ? 29.75 14.234 13.18 1 81.94 646 ARG B CA 1
ATOM 10860 C C . ARG B 1 646 ? 30.844 15.227 12.805 1 81.94 646 ARG B C 1
ATOM 10862 O O . ARG B 1 646 ? 31.734 15.508 13.617 1 81.94 646 ARG B O 1
ATOM 10869 N N . SER B 1 647 ? 30.75 15.688 11.688 1 79.5 647 SER B N 1
ATOM 10870 C CA . SER B 1 647 ? 31.781 16.578 11.156 1 79.5 647 SER B CA 1
ATOM 10871 C C . SER B 1 647 ? 31.844 17.875 11.961 1 79.5 647 SER B C 1
ATOM 10873 O O . SER B 1 647 ? 32.906 18.5 12.055 1 79.5 647 SER B O 1
ATOM 10875 N N . PHE B 1 648 ? 30.812 18.281 12.586 1 76.12 648 PHE B N 1
ATOM 10876 C CA . PHE B 1 648 ? 30.797 19.547 13.297 1 76.12 648 PHE B CA 1
ATOM 10877 C C . PHE B 1 648 ? 30.984 19.328 14.789 1 76.12 648 PHE B C 1
ATOM 10879 O O . PHE B 1 648 ? 31.125 20.297 15.547 1 76.12 648 PHE B O 1
ATOM 10886 N N . GLU B 1 649 ? 30.859 18.188 15.211 1 69.88 649 GLU B N 1
ATOM 10887 C CA . GLU B 1 649 ? 31.188 17.891 16.609 1 69.88 649 GLU B CA 1
ATOM 10888 C C . GLU B 1 649 ? 32.688 17.781 16.812 1 69.88 649 GLU B C 1
ATOM 10890 O O . GLU B 1 649 ? 33.188 17.984 17.922 1 69.88 649 GLU B O 1
ATOM 10895 N N . VAL B 1 650 ? 33.281 17.375 15.828 1 55.91 650 VAL B N 1
ATOM 10896 C CA . VAL B 1 650 ? 34.75 17.234 15.922 1 55.91 650 VAL B CA 1
ATOM 10897 C C . VAL B 1 650 ? 35.406 18.594 16.062 1 55.91 650 VAL B C 1
ATOM 10899 O O . VAL B 1 650 ? 35.344 19.406 15.133 1 55.91 650 VAL B O 1
ATOM 10902 N N . THR B 1 651 ? 34.938 19.609 16.969 1 46.5 651 THR B N 1
ATOM 10903 C CA . THR B 1 651 ? 35.312 20.984 17.203 1 46.5 651 THR B CA 1
ATOM 10904 C C . THR B 1 651 ? 36.844 21.141 17.094 1 46.5 651 THR B C 1
ATOM 10906 O O . THR B 1 651 ? 37.344 21.984 16.359 1 46.5 651 THR B O 1
ATOM 10909 N N . GLU B 1 652 ? 37.562 21.391 18.516 1 38.25 652 GLU B N 1
ATOM 10910 C CA . GLU B 1 652 ? 38.531 22.438 18.906 1 38.25 652 GLU B CA 1
ATOM 10911 C C . GLU B 1 652 ? 39.844 22.266 18.156 1 38.25 652 GLU B C 1
ATOM 10913 O O . GLU B 1 652 ? 40.406 23.219 17.641 1 38.25 652 GLU B O 1
ATOM 10918 N N . ASN B 1 653 ? 40.781 21.422 18.859 1 33.84 653 ASN B N 1
ATOM 10919 C CA . ASN B 1 653 ? 42.25 21.484 18.828 1 33.84 653 ASN B CA 1
ATOM 10920 C C . ASN B 1 653 ? 42.812 20.953 17.5 1 33.84 653 ASN B C 1
ATOM 10922 O O . ASN B 1 653 ? 43.875 20.359 17.469 1 33.84 653 ASN B O 1
ATOM 10926 N N . CYS B 1 654 ? 42.062 20.891 16.578 1 36.94 654 CYS B N 1
ATOM 10927 C CA . CYS B 1 654 ? 42.719 20.375 15.383 1 36.94 654 CYS B CA 1
ATOM 10928 C C . CYS B 1 654 ? 43.625 21.438 14.75 1 36.94 654 CYS B C 1
ATOM 10930 O O . CYS B 1 654 ? 43.125 22.391 14.164 1 36.94 654 CYS B O 1
ATOM 10932 N N . ASP B 1 655 ? 44.688 21.844 15.422 1 32.44 655 ASP B N 1
ATOM 10933 C CA . ASP B 1 655 ? 45.719 22.672 14.836 1 32.44 655 ASP B CA 1
ATOM 10934 C C . ASP B 1 655 ? 46.156 22.141 13.477 1 32.44 655 ASP B C 1
ATOM 10936 O O . ASP B 1 655 ? 46.906 21.141 13.398 1 32.44 655 ASP B O 1
ATOM 10940 N N . HIS B 1 656 ? 45.469 22.062 12.609 1 34.5 656 HIS B N 1
ATOM 10941 C CA . HIS B 1 656 ? 45.844 21.641 11.266 1 34.5 656 HIS B CA 1
ATOM 10942 C C . HIS B 1 656 ? 47.125 22.375 10.797 1 34.5 656 HIS B C 1
ATOM 10944 O O . HIS B 1 656 ? 47.625 22.094 9.719 1 34.5 656 HIS B O 1
ATOM 10950 N N . ARG B 1 657 ? 47.375 23.531 11.219 1 35.66 657 ARG B N 1
ATOM 10951 C CA . ARG B 1 657 ? 48.625 24.203 10.852 1 35.66 657 ARG B CA 1
ATOM 10952 C C . ARG B 1 657 ? 49.844 23.438 11.359 1 35.66 657 ARG B C 1
ATOM 10954 O O . ARG B 1 657 ? 50.969 23.781 11.055 1 35.66 657 ARG B O 1
ATOM 10961 N N . ASP B 1 658 ? 49.688 22.875 12.555 1 35.19 658 ASP B N 1
ATOM 10962 C CA . ASP B 1 658 ? 50.938 22.328 13.008 1 35.19 658 ASP B CA 1
ATOM 10963 C C . ASP B 1 658 ? 51.406 21.172 12.117 1 35.19 658 ASP B C 1
ATOM 10965 O O . ASP B 1 658 ? 50.594 20.391 11.648 1 35.19 658 ASP B O 1
ATOM 10969 N N . ALA B 1 659 ? 52.5 21.219 11.508 1 37.62 659 ALA B N 1
ATOM 10970 C CA . ALA B 1 659 ? 53.438 20.516 10.648 1 37.62 659 ALA B CA 1
ATOM 10971 C C . ALA B 1 659 ? 53.312 19.016 10.781 1 37.62 659 ALA B C 1
ATOM 10973 O O . ALA B 1 659 ? 53.875 18.25 9.984 1 37.62 659 ALA B O 1
ATOM 10974 N N . ASP B 1 660 ? 52.906 18.469 11.898 1 39.5 660 ASP B N 1
ATOM 10975 C CA . ASP B 1 660 ? 53 17.016 12.062 1 39.5 660 ASP B CA 1
ATOM 10976 C C . ASP B 1 660 ? 51.812 16.312 11.422 1 39.5 660 ASP B C 1
ATOM 10978 O O . ASP B 1 660 ? 50.875 15.898 12.109 1 39.5 660 ASP B O 1
ATOM 10982 N N . THR B 1 661 ? 51.281 16.719 10.391 1 47.59 661 THR B N 1
ATOM 10983 C CA . THR B 1 661 ? 50.125 16.328 9.57 1 47.59 661 THR B CA 1
ATOM 10984 C C . THR B 1 661 ? 50.25 14.875 9.133 1 47.59 661 THR B C 1
ATOM 10986 O O . THR B 1 661 ? 51.25 14.5 8.492 1 47.59 661 THR B O 1
ATOM 10989 N N . LYS B 1 662 ? 49.438 13.953 9.648 1 55.22 662 LYS B N 1
ATOM 10990 C CA . LYS B 1 662 ? 49.438 12.547 9.25 1 55.22 662 LYS B CA 1
ATOM 10991 C C . LYS B 1 662 ? 49.281 12.406 7.738 1 55.22 662 LYS B C 1
ATOM 10993 O O . LYS B 1 662 ? 48.594 13.219 7.098 1 55.22 662 LYS B O 1
ATOM 10998 N N . HIS B 1 663 ? 50.125 11.773 7.23 1 66.38 663 HIS B N 1
ATOM 10999 C CA . HIS B 1 663 ? 50.062 11.383 5.824 1 66.38 663 HIS B CA 1
ATOM 11000 C C . HIS B 1 663 ? 48.75 10.664 5.508 1 66.38 663 HIS B C 1
ATOM 11002 O O . HIS B 1 663 ? 48.25 9.875 6.316 1 66.38 663 HIS B O 1
ATOM 11008 N N . VAL B 1 664 ? 48.062 11.297 4.598 1 74.75 664 VAL B N 1
ATOM 11009 C CA . VAL B 1 664 ? 46.844 10.664 4.121 1 74.75 664 VAL B CA 1
ATOM 11010 C C . VAL B 1 664 ? 47.062 10.164 2.691 1 74.75 664 VAL B C 1
ATOM 11012 O O . VAL B 1 664 ? 48.031 10.539 2.029 1 74.75 664 VAL B O 1
ATOM 11015 N N . LEU B 1 665 ? 46.156 9.281 2.334 1 78.12 665 LEU B N 1
ATOM 11016 C CA . LEU B 1 665 ? 46.094 8.852 0.942 1 78.12 665 LEU B CA 1
ATOM 11017 C C . LEU B 1 665 ? 45.219 9.797 0.126 1 78.12 665 LEU B C 1
ATOM 11019 O O . LEU B 1 665 ? 44 9.688 0.141 1 78.12 665 LEU B O 1
ATOM 11023 N N . ASN B 1 666 ? 45.906 10.703 -0.569 1 79.44 666 ASN B N 1
ATOM 11024 C CA . ASN B 1 666 ? 45.188 11.672 -1.388 1 79.44 666 ASN B CA 1
ATOM 11025 C C . ASN B 1 666 ? 44.625 11.039 -2.66 1 79.44 666 ASN B C 1
ATOM 11027 O O . ASN B 1 666 ? 45.344 10.32 -3.363 1 79.44 666 ASN B O 1
ATOM 11031 N N . MET B 1 667 ? 43.344 11.312 -2.885 1 81.88 667 MET B N 1
ATOM 11032 C CA . MET B 1 667 ? 42.688 10.758 -4.078 1 81.88 667 MET B CA 1
ATOM 11033 C C . MET B 1 667 ? 41.812 11.797 -4.758 1 81.88 667 MET B C 1
ATOM 11035 O O . MET B 1 667 ? 41.25 12.648 -4.09 1 81.88 667 MET B O 1
ATOM 11039 N N . ASP B 1 668 ? 41.781 11.633 -6.078 1 82.31 668 ASP B N 1
ATOM 11040 C CA . ASP B 1 668 ? 40.844 12.406 -6.879 1 82.31 668 ASP B CA 1
ATOM 11041 C C . ASP B 1 668 ? 39.562 11.617 -7.133 1 82.31 668 ASP B C 1
ATOM 11043 O O . ASP B 1 668 ? 39.531 10.398 -6.949 1 82.31 668 ASP B O 1
ATOM 11047 N N . VAL B 1 669 ? 38.531 12.312 -7.516 1 87.06 669 VAL B N 1
ATOM 11048 C CA . VAL B 1 669 ? 37.219 11.68 -7.711 1 87.06 669 VAL B CA 1
ATOM 11049 C C . VAL B 1 669 ? 37.312 10.656 -8.836 1 87.06 669 VAL B C 1
ATOM 11051 O O . VAL B 1 669 ? 36.531 9.703 -8.883 1 87.06 669 VAL B O 1
ATOM 11054 N N . LYS B 1 670 ? 38.25 10.844 -9.773 1 83.5 670 LYS B N 1
ATOM 11055 C CA . LYS B 1 670 ? 38.438 9.891 -10.867 1 83.5 670 LYS B CA 1
ATOM 11056 C C . LYS B 1 670 ? 38.719 8.492 -10.336 1 83.5 670 LYS B C 1
ATOM 11058 O O . LYS B 1 670 ? 38.219 7.504 -10.883 1 83.5 670 LYS B O 1
ATOM 11063 N N . TYR B 1 671 ? 39.469 8.484 -9.305 1 80.44 671 TYR B N 1
ATOM 11064 C CA . TYR B 1 671 ? 39.812 7.199 -8.703 1 80.44 671 TYR B CA 1
ATOM 11065 C C . TYR B 1 671 ? 38.625 6.645 -7.914 1 80.44 671 TYR B C 1
ATOM 11067 O O . TYR B 1 671 ? 38.406 5.43 -7.883 1 80.44 671 TYR B O 1
ATOM 11075 N N . TRP B 1 672 ? 37.938 7.523 -7.32 1 82.69 672 TRP B N 1
ATOM 11076 C CA . TRP B 1 672 ? 36.75 7.141 -6.551 1 82.69 672 TRP B CA 1
ATOM 11077 C C . TRP B 1 672 ? 35.688 6.516 -7.453 1 82.69 672 TRP B C 1
ATOM 11079 O O . TRP B 1 672 ? 34.938 5.637 -7.02 1 82.69 672 TRP B O 1
ATOM 11089 N N . LEU B 1 673 ? 35.625 6.863 -8.719 1 87.19 673 LEU B N 1
ATOM 11090 C CA . LEU B 1 673 ? 34.594 6.469 -9.672 1 87.19 673 LEU B CA 1
ATOM 11091 C C . LEU B 1 673 ? 34.969 5.168 -10.375 1 87.19 673 LEU B C 1
ATOM 11093 O O . LEU B 1 673 ? 34.188 4.602 -11.117 1 87.19 673 LEU B O 1
ATOM 11097 N N . GLN B 1 674 ? 36.094 4.684 -10.148 1 78.56 674 GLN B N 1
ATOM 11098 C CA . GLN B 1 674 ? 36.594 3.52 -10.883 1 78.56 674 GLN B CA 1
ATOM 11099 C C . GLN B 1 674 ? 35.719 2.287 -10.586 1 78.56 674 GLN B C 1
ATOM 11101 O O . GLN B 1 674 ? 35.469 1.478 -11.484 1 78.56 674 GLN B O 1
ATOM 11106 N N . ASP B 1 675 ? 35.344 2.201 -9.352 1 71.94 675 ASP B N 1
ATOM 11107 C CA . ASP B 1 675 ? 34.5 1.082 -8.953 1 71.94 675 ASP B CA 1
ATOM 11108 C C . ASP B 1 675 ? 33.25 1.571 -8.219 1 71.94 675 ASP B C 1
ATOM 11110 O O . ASP B 1 675 ? 33.344 2.414 -7.328 1 71.94 675 ASP B O 1
ATOM 11114 N N . ARG B 1 676 ? 32.188 0.99 -8.609 1 70.06 676 ARG B N 1
ATOM 11115 C CA . ARG B 1 676 ? 30.922 1.431 -8.047 1 70.06 676 ARG B CA 1
ATOM 11116 C C . ARG B 1 676 ? 30.75 0.921 -6.621 1 70.06 676 ARG B C 1
ATOM 11118 O O . ARG B 1 676 ? 30.125 1.583 -5.793 1 70.06 676 ARG B O 1
ATOM 11125 N N . TYR B 1 677 ? 31.328 -0.181 -6.379 1 68.75 677 TYR B N 1
ATOM 11126 C CA . TYR B 1 677 ? 30.969 -0.833 -5.121 1 68.75 677 TYR B CA 1
ATOM 11127 C C . TYR B 1 677 ? 32.188 -0.889 -4.188 1 68.75 677 TYR B C 1
ATOM 11129 O O . TYR B 1 677 ? 32.031 -1.008 -2.969 1 68.75 677 TYR B O 1
ATOM 11137 N N . VAL B 1 678 ? 33.312 -0.888 -4.766 1 72 678 VAL B N 1
ATOM 11138 C CA . VAL B 1 678 ? 34.531 -0.942 -3.957 1 72 678 VAL B CA 1
ATOM 11139 C C . VAL B 1 678 ? 35.25 0.415 -3.984 1 72 678 VAL B C 1
ATOM 11141 O O . VAL B 1 678 ? 35.594 0.92 -5.055 1 72 678 VAL B O 1
ATOM 11144 N N . LYS B 1 679 ? 35.375 1.004 -2.783 1 77.31 679 LYS B N 1
ATOM 11145 C CA . LYS B 1 679 ? 35.969 2.336 -2.689 1 77.31 679 LYS B CA 1
ATOM 11146 C C . LYS B 1 679 ? 37.281 2.297 -1.925 1 77.31 679 LYS B C 1
ATOM 11148 O O . LYS B 1 679 ? 37.469 1.509 -0.991 1 77.31 679 LYS B O 1
ATOM 11153 N N . PRO B 1 680 ? 38.156 3.049 -2.277 1 74.44 680 PRO B N 1
ATOM 11154 C CA . PRO B 1 680 ? 39.438 3.098 -1.606 1 74.44 680 PRO B CA 1
ATOM 11155 C C . PRO B 1 680 ? 39.406 3.93 -0.327 1 74.44 680 PRO B C 1
ATOM 11157 O O . PRO B 1 680 ? 39.938 5.055 -0.307 1 74.44 680 PRO B O 1
ATOM 11160 N N . PHE B 1 681 ? 39 3.451 0.773 1 72.62 681 PHE B N 1
ATOM 11161 C CA . PHE B 1 681 ? 38.812 4.172 2.027 1 72.62 681 PHE B CA 1
ATOM 11162 C C . PHE B 1 681 ? 40.156 4.332 2.756 1 72.62 681 PHE B C 1
ATOM 11164 O O . PHE B 1 681 ? 40.281 5.168 3.65 1 72.62 681 PHE B O 1
ATOM 11171 N N . GLY B 1 682 ? 41.156 3.754 2.354 1 69.19 682 GLY B N 1
ATOM 11172 C CA . GLY B 1 682 ? 42.406 3.746 3.104 1 69.19 682 GLY B CA 1
ATOM 11173 C C . GLY B 1 682 ? 42.344 2.887 4.352 1 69.19 682 GLY B C 1
ATOM 11174 O O . GLY B 1 682 ? 41.531 1.984 4.453 1 69.19 682 GLY B O 1
ATOM 11175 N N . THR B 1 683 ? 43.344 2.977 5.199 1 64.88 683 THR B N 1
ATOM 11176 C CA . THR B 1 683 ? 43.438 2.25 6.461 1 64.88 683 THR B CA 1
ATOM 11177 C C . THR B 1 683 ? 43.406 3.215 7.645 1 64.88 683 THR B C 1
ATOM 11179 O O . THR B 1 683 ? 43.406 4.434 7.461 1 64.88 683 THR B O 1
ATOM 11182 N N . VAL B 1 684 ? 43.344 2.668 8.781 1 63.81 684 VAL B N 1
ATOM 11183 C CA . VAL B 1 684 ? 43.344 3.475 10 1 63.81 684 VAL B CA 1
ATOM 11184 C C . VAL B 1 684 ? 44.625 4.293 10.086 1 63.81 684 VAL B C 1
ATOM 11186 O O . VAL B 1 684 ? 44.594 5.461 10.484 1 63.81 684 VAL B O 1
ATOM 11189 N N . ASP B 1 685 ? 45.75 3.68 9.672 1 62.78 685 ASP B N 1
ATOM 11190 C CA . ASP B 1 685 ? 47.062 4.316 9.758 1 62.78 685 ASP B CA 1
ATOM 11191 C C . ASP B 1 685 ? 47.25 5.305 8.609 1 62.78 685 ASP B C 1
ATOM 11193 O O . ASP B 1 685 ? 48.031 6.262 8.734 1 62.78 685 ASP B O 1
ATOM 11197 N N . MET B 1 686 ? 46.5 5.012 7.543 1 71.12 686 MET B N 1
ATOM 11198 C CA . MET B 1 686 ? 46.594 5.859 6.355 1 71.12 686 MET B CA 1
ATOM 11199 C C . MET B 1 686 ? 45.188 6.129 5.801 1 71.12 686 MET B C 1
ATOM 11201 O O . MET B 1 686 ? 44.781 5.559 4.781 1 71.12 686 MET B O 1
ATOM 11205 N N . PRO B 1 687 ? 44.594 7.051 6.441 1 73.5 687 PRO B N 1
ATOM 11206 C CA . PRO B 1 687 ? 43.219 7.301 6.008 1 73.5 687 PRO B CA 1
ATOM 11207 C C . PRO B 1 687 ? 43.156 7.855 4.586 1 73.5 687 PRO B C 1
ATOM 11209 O O . PRO B 1 687 ? 44.031 8.617 4.168 1 73.5 687 PRO B O 1
ATOM 11212 N N . GLY B 1 688 ? 42.125 7.484 3.934 1 77.06 688 GLY B N 1
ATOM 11213 C CA . GLY B 1 688 ? 41.844 8.023 2.611 1 77.06 688 GLY B CA 1
ATOM 11214 C C . GLY B 1 688 ? 41.344 9.453 2.646 1 77.06 688 GLY B C 1
ATOM 11215 O O . GLY B 1 688 ? 40.531 9.805 3.529 1 77.06 688 GLY B O 1
ATOM 11216 N N . TYR B 1 689 ? 41.875 10.297 1.76 1 80.75 689 TYR B N 1
ATOM 11217 C CA . TYR B 1 689 ? 41.438 11.688 1.624 1 80.75 689 TYR B CA 1
ATOM 11218 C C . TYR B 1 689 ? 41 11.984 0.199 1 80.75 689 TYR B C 1
ATOM 11220 O O . TYR B 1 689 ? 41.812 11.945 -0.733 1 80.75 689 TYR B O 1
ATOM 11228 N N . LEU B 1 690 ? 39.688 12.211 0.112 1 83.88 690 LEU B N 1
ATOM 11229 C CA . LEU B 1 690 ? 39.125 12.602 -1.177 1 83.88 690 LEU B CA 1
ATOM 11230 C C . LEU B 1 690 ? 38.906 14.117 -1.238 1 83.88 690 LEU B C 1
ATOM 11232 O O . LEU B 1 690 ? 38.062 14.656 -0.536 1 83.88 690 LEU B O 1
ATOM 11236 N N . ALA B 1 691 ? 39.656 14.773 -2.086 1 81.44 691 ALA B N 1
ATOM 11237 C CA . ALA B 1 691 ? 39.562 16.234 -2.189 1 81.44 691 ALA B CA 1
ATOM 11238 C C . ALA B 1 691 ? 38.406 16.656 -3.061 1 81.44 691 ALA B C 1
ATOM 11240 O O . ALA B 1 691 ? 38.312 16.281 -4.234 1 81.44 691 ALA B O 1
ATOM 11241 N N . VAL B 1 692 ? 37.469 17.375 -2.449 1 87.38 692 VAL B N 1
ATOM 11242 C CA . VAL B 1 692 ? 36.344 17.891 -3.186 1 87.38 692 VAL B CA 1
ATOM 11243 C C . VAL B 1 692 ? 36.062 19.344 -2.793 1 87.38 692 VAL B C 1
ATOM 11245 O O . VAL B 1 692 ? 34.938 19.703 -2.438 1 87.38 692 VAL B O 1
ATOM 11248 N N . LEU B 1 693 ? 37.062 20.188 -3.053 1 80.12 693 LEU B N 1
ATOM 11249 C CA . LEU B 1 693 ? 37.031 21.578 -2.627 1 80.12 693 LEU B CA 1
ATOM 11250 C C . LEU B 1 693 ? 35.906 22.328 -3.324 1 80.12 693 LEU B C 1
ATOM 11252 O O . LEU B 1 693 ? 35.75 22.25 -4.547 1 80.12 693 LEU B O 1
ATOM 11256 N N . ASP B 1 694 ? 35.062 23.047 -2.551 1 78.06 694 ASP B N 1
ATOM 11257 C CA . ASP B 1 694 ? 34 23.938 -2.984 1 78.06 694 ASP B CA 1
ATOM 11258 C C . ASP B 1 694 ? 32.906 23.188 -3.732 1 78.06 694 ASP B C 1
ATOM 11260 O O . ASP B 1 694 ? 32.25 23.75 -4.609 1 78.06 694 ASP B O 1
ATOM 11264 N N . ASP B 1 695 ? 32.781 21.938 -3.453 1 84.88 695 ASP B N 1
ATOM 11265 C CA . ASP B 1 695 ? 31.719 21.125 -4.047 1 84.88 695 ASP B CA 1
ATOM 11266 C C . ASP B 1 695 ? 30.906 20.406 -2.969 1 84.88 695 ASP B C 1
ATOM 11268 O O . ASP B 1 695 ? 31.203 19.25 -2.627 1 84.88 695 ASP B O 1
ATOM 11272 N N . PRO B 1 696 ? 29.891 21.078 -2.504 1 87.06 696 PRO B N 1
ATOM 11273 C CA . PRO B 1 696 ? 29.094 20.484 -1.424 1 87.06 696 PRO B CA 1
ATOM 11274 C C . PRO B 1 696 ? 28.422 19.188 -1.837 1 87.06 696 PRO B C 1
ATOM 11276 O O . PRO B 1 696 ? 28.172 18.328 -0.994 1 87.06 696 PRO B O 1
ATOM 11279 N N . GLN B 1 697 ? 28.172 19.016 -3.102 1 87.19 697 GLN B N 1
ATOM 11280 C CA . GLN B 1 697 ? 27.484 17.828 -3.564 1 87.19 697 GLN B CA 1
ATOM 11281 C C . GLN B 1 697 ? 28.359 16.578 -3.41 1 87.19 697 GLN B C 1
ATOM 11283 O O . GLN B 1 697 ? 27.922 15.562 -2.879 1 87.19 697 GLN B O 1
ATOM 11288 N N . TRP B 1 698 ? 29.531 16.75 -3.824 1 89.56 698 TRP B N 1
ATOM 11289 C CA . TRP B 1 698 ? 30.484 15.672 -3.605 1 89.56 698 TRP B CA 1
ATOM 11290 C C . TRP B 1 698 ? 30.656 15.398 -2.115 1 89.56 698 TRP B C 1
ATOM 11292 O O . TRP B 1 698 ? 30.734 14.242 -1.694 1 89.56 698 TRP B O 1
ATOM 11302 N N . ALA B 1 699 ? 30.75 16.422 -1.363 1 88.12 699 ALA B N 1
ATOM 11303 C CA . ALA B 1 699 ? 30.969 16.266 0.073 1 88.12 699 ALA B CA 1
ATOM 11304 C C . ALA B 1 699 ? 29.844 15.469 0.719 1 88.12 699 ALA B C 1
ATOM 11306 O O . ALA B 1 699 ? 30.094 14.547 1.494 1 88.12 699 ALA B O 1
ATOM 11307 N N . LEU B 1 700 ? 28.672 15.844 0.371 1 90.88 700 LEU B N 1
ATOM 11308 C CA . LEU B 1 700 ? 27.516 15.172 0.943 1 90.88 700 LEU B CA 1
ATOM 11309 C C . LEU B 1 700 ? 27.453 13.719 0.481 1 90.88 700 LEU B C 1
ATOM 11311 O O . LEU B 1 700 ? 27.203 12.812 1.284 1 90.88 700 LEU B O 1
ATOM 11315 N N . PHE B 1 701 ? 27.703 13.523 -0.795 1 91.06 701 PHE B N 1
ATOM 11316 C CA . PHE B 1 701 ? 27.609 12.18 -1.371 1 91.06 701 PHE B CA 1
ATOM 11317 C C . PHE B 1 701 ? 28.641 11.25 -0.736 1 91.06 701 PHE B C 1
ATOM 11319 O O . PHE B 1 701 ? 28.297 10.141 -0.311 1 91.06 701 PHE B O 1
ATOM 11326 N N . VAL B 1 702 ? 29.781 11.703 -0.6 1 88.69 702 VAL B N 1
ATOM 11327 C CA . VAL B 1 702 ? 30.859 10.891 -0.05 1 88.69 702 VAL B CA 1
ATOM 11328 C C . VAL B 1 702 ? 30.641 10.68 1.447 1 88.69 702 VAL B C 1
ATOM 11330 O O . VAL B 1 702 ? 30.922 9.602 1.98 1 88.69 702 VAL B O 1
ATOM 11333 N N . ALA B 1 703 ? 30.172 11.695 2.055 1 86.94 703 ALA B N 1
ATOM 11334 C CA . ALA B 1 703 ? 29.859 11.57 3.477 1 86.94 703 ALA B CA 1
ATOM 11335 C C . ALA B 1 703 ? 28.891 10.422 3.727 1 86.94 703 ALA B C 1
ATOM 11337 O O . ALA B 1 703 ? 29.031 9.68 4.699 1 86.94 703 ALA B O 1
ATOM 11338 N N . GLY B 1 704 ? 27.906 10.32 2.889 1 88.94 704 GLY B N 1
ATOM 11339 C CA . GLY B 1 704 ? 26.953 9.234 3.014 1 88.94 704 GLY B CA 1
ATOM 11340 C C . GLY B 1 704 ? 27.562 7.867 2.738 1 88.94 704 GLY B C 1
ATOM 11341 O O . GLY B 1 704 ? 27.188 6.879 3.369 1 88.94 704 GLY B O 1
ATOM 11342 N N . GLN B 1 705 ? 28.469 7.832 1.831 1 85.5 705 GLN B N 1
ATOM 11343 C CA . GLN B 1 705 ? 29.078 6.562 1.446 1 85.5 705 GLN B CA 1
ATOM 11344 C C . GLN B 1 705 ? 30.016 6.043 2.545 1 85.5 705 GLN B C 1
ATOM 11346 O O . GLN B 1 705 ? 30.141 4.828 2.725 1 85.5 705 GLN B O 1
ATOM 11351 N N . VAL B 1 706 ? 30.531 6.945 3.295 1 79 706 VAL B N 1
ATOM 11352 C CA . VAL B 1 706 ? 31.578 6.539 4.227 1 79 706 VAL B CA 1
ATOM 11353 C C . VAL B 1 706 ? 31.016 6.508 5.648 1 79 706 VAL B C 1
ATOM 11355 O O . VAL B 1 706 ? 31.766 6.305 6.609 1 79 706 VAL B O 1
ATOM 11358 N N . GLU B 1 707 ? 29.812 6.727 5.812 1 77.94 707 GLU B N 1
ATOM 11359 C CA . GLU B 1 707 ? 29.219 6.816 7.141 1 77.94 707 GLU B CA 1
ATOM 11360 C C . GLU B 1 707 ? 29.484 5.559 7.957 1 77.94 707 GLU B C 1
ATOM 11362 O O . GLU B 1 707 ? 29.766 5.637 9.156 1 77.94 707 GLU B O 1
ATOM 11367 N N . HIS B 1 708 ? 29.5 4.453 7.273 1 72.12 708 HIS B N 1
ATOM 11368 C CA . HIS B 1 708 ? 29.703 3.191 7.977 1 72.12 708 HIS B CA 1
ATOM 11369 C C . HIS B 1 708 ? 31.125 3.07 8.492 1 72.12 708 HIS B C 1
ATOM 11371 O O . HIS B 1 708 ? 31.391 2.309 9.43 1 72.12 708 HIS B O 1
ATOM 11377 N N . SER B 1 709 ? 32.031 3.828 7.887 1 70.94 709 SER B N 1
ATOM 11378 C CA . SER B 1 709 ? 33.438 3.809 8.297 1 70.94 709 SER B CA 1
ATOM 11379 C C . SER B 1 709 ? 33.75 5.016 9.172 1 70.94 709 SER B C 1
ATOM 11381 O O . SER B 1 709 ? 34.938 5.359 9.336 1 70.94 709 SER B O 1
ATOM 11383 N N . HIS B 1 710 ? 32.781 5.75 9.602 1 71.94 710 HIS B N 1
ATOM 11384 C CA . HIS B 1 710 ? 32.906 6.906 10.484 1 71.94 710 HIS B CA 1
ATOM 11385 C C . HIS B 1 710 ? 33.719 8.023 9.82 1 71.94 710 HIS B C 1
ATOM 11387 O O . HIS B 1 710 ? 34.5 8.695 10.469 1 71.94 710 HIS B O 1
ATOM 11393 N N . GLY B 1 711 ? 33.469 7.996 8.477 1 71.5 711 GLY B N 1
ATOM 11394 C CA . GLY B 1 711 ? 34.062 9.102 7.738 1 71.5 711 GLY B CA 1
ATOM 11395 C C . GLY B 1 711 ? 33.438 10.445 8.062 1 71.5 711 GLY B C 1
ATOM 11396 O O . GLY B 1 711 ? 32.312 10.492 8.594 1 71.5 711 GLY B O 1
ATOM 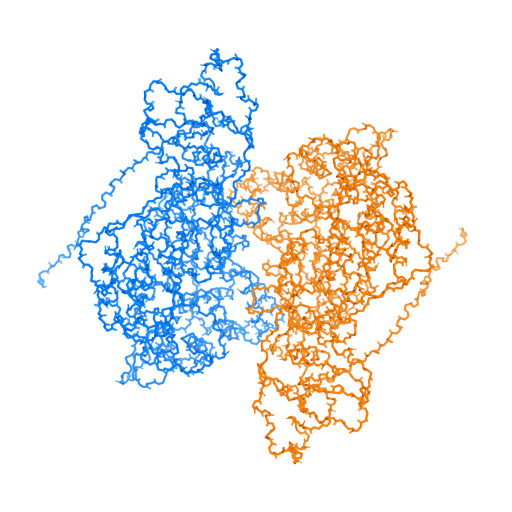11397 N N . CYS B 1 712 ? 34.188 11.594 7.844 1 75.62 712 CYS B N 1
ATOM 11398 C CA . CYS B 1 712 ? 33.688 12.93 8.125 1 75.62 712 CYS B CA 1
ATOM 11399 C C . CYS B 1 712 ? 34.062 13.906 7.02 1 75.62 712 CYS B C 1
ATOM 11401 O O . CYS B 1 712 ? 34.969 13.625 6.223 1 75.62 712 CYS B O 1
ATOM 11403 N N . ILE B 1 713 ? 33.281 14.906 6.922 1 75.94 713 ILE B N 1
ATOM 11404 C CA . ILE B 1 713 ? 33.594 16.031 6.047 1 75.94 713 ILE B CA 1
ATOM 11405 C C . ILE B 1 713 ? 34.562 16.969 6.758 1 75.94 713 ILE B C 1
ATOM 11407 O O . ILE B 1 713 ? 34.312 17.391 7.895 1 75.94 713 ILE B O 1
ATOM 11411 N N . VAL B 1 714 ? 35.656 17.219 6.055 1 71.75 714 VAL B N 1
ATOM 11412 C CA . VAL B 1 714 ? 36.625 18.156 6.613 1 71.75 714 VAL B CA 1
ATOM 11413 C C . VAL B 1 714 ? 36.438 19.531 5.977 1 71.75 714 VAL B C 1
ATOM 11415 O O . VAL B 1 714 ? 36.625 19.703 4.77 1 71.75 714 VAL B O 1
ATOM 11418 N N . ALA B 1 715 ? 35.719 20.469 6.648 1 59.66 715 ALA B N 1
ATOM 11419 C CA . ALA B 1 715 ? 35.5 21.828 6.148 1 59.66 715 ALA B CA 1
ATOM 11420 C C . ALA B 1 715 ? 36.75 22.672 6.328 1 59.66 715 ALA B C 1
ATOM 11422 O O . ALA B 1 715 ? 37.594 22.375 7.18 1 59.66 715 ALA B O 1
ATOM 11423 N N . ARG B 1 716 ? 37.25 23.531 5.434 1 50.47 716 ARG B N 1
ATOM 11424 C CA . ARG B 1 716 ? 38.406 24.406 5.621 1 50.47 716 ARG B CA 1
ATOM 11425 C C . ARG B 1 716 ? 38.562 24.812 7.082 1 50.47 716 ARG B C 1
ATOM 11427 O O . ARG B 1 716 ? 37.875 25.703 7.555 1 50.47 716 ARG B O 1
ATOM 11434 N N . CYS B 1 717 ? 38.688 23.953 7.984 1 35.97 717 CYS B N 1
ATOM 11435 C CA . CYS B 1 717 ? 39.469 24.516 9.07 1 35.97 717 CYS B CA 1
ATOM 11436 C C . CYS B 1 717 ? 40.875 24.953 8.578 1 35.97 717 CYS B C 1
ATOM 11438 O O . CYS B 1 717 ? 41.469 24.281 7.723 1 35.97 717 CYS B O 1
ATOM 11440 N N . LEU B 1 718 ? 41.5 26.219 8.586 1 29.28 718 LEU B N 1
ATOM 11441 C CA . LEU B 1 718 ? 42.844 26.406 9.109 1 29.28 718 LEU B CA 1
ATOM 11442 C C . LEU B 1 718 ? 43.156 25.391 10.203 1 29.28 718 LEU B C 1
ATOM 11444 O O . LEU B 1 718 ? 44.312 25.094 10.477 1 29.28 718 LEU B O 1
ATOM 11448 N N . GLY B 1 719 ? 42.719 25.219 11.625 1 26.81 719 GLY B N 1
ATOM 11449 C CA . GLY B 1 719 ? 43.531 24.406 12.5 1 26.81 719 GLY B CA 1
ATOM 11450 C C . GLY B 1 719 ? 43.406 22.906 12.242 1 26.81 719 GLY B C 1
ATOM 11451 O O . GLY B 1 719 ? 42.5 22.484 11.516 1 26.81 719 GLY B O 1
ATOM 11452 N N . PRO B 1 720 ? 44.281 21.891 13.344 1 25.8 720 PRO B N 1
ATOM 11453 C CA . PRO B 1 720 ? 44.875 20.562 13.273 1 25.8 720 PRO B CA 1
ATOM 11454 C C . PRO B 1 720 ? 43.875 19.469 12.898 1 25.8 720 PRO B C 1
ATOM 11456 O O . PRO B 1 720 ? 43.875 19.016 11.75 1 25.8 720 PRO B O 1
ATOM 11459 N N . ARG B 1 721 ? 43.406 18.234 14.094 1 28.09 721 ARG B N 1
ATOM 11460 C CA . ARG B 1 721 ? 43.812 16.828 14.133 1 28.09 721 ARG B CA 1
ATOM 11461 C C . ARG B 1 721 ? 42.719 15.945 13.516 1 28.09 721 ARG B C 1
ATOM 11463 O O . ARG B 1 721 ? 43 14.828 13.078 1 28.09 721 ARG B O 1
ATOM 11470 N N . ILE B 1 722 ? 41.625 15.945 13.375 1 27.86 722 ILE B N 1
ATOM 11471 C CA . ILE B 1 722 ? 40.844 14.75 13.695 1 27.86 722 ILE B CA 1
ATOM 11472 C C . ILE B 1 722 ? 41.188 13.641 12.695 1 27.86 722 ILE B C 1
ATOM 11474 O O . ILE B 1 722 ? 40.812 12.484 12.898 1 27.86 722 ILE B O 1
ATOM 11478 N N . PHE B 1 723 ? 42.562 13.312 12.078 1 30.05 723 PHE B N 1
ATOM 11479 C CA . PHE B 1 723 ? 42.219 12.453 10.953 1 30.05 723 PHE B CA 1
ATOM 11480 C C . PHE B 1 723 ? 42.094 11 11.398 1 30.05 723 PHE B C 1
ATOM 11482 O O . PHE B 1 723 ? 41.938 10.102 10.57 1 30.05 723 PHE B O 1
ATOM 11489 N N . GLY B 1 724 ? 42 10.406 12.516 1 26.38 724 GLY B N 1
ATOM 11490 C CA . GLY B 1 724 ? 42.344 8.992 12.492 1 26.38 724 GLY B CA 1
ATOM 11491 C C . GLY B 1 724 ? 41.531 8.195 11.5 1 26.38 724 GLY B C 1
ATOM 11492 O O . GLY B 1 724 ? 42.062 7.52 10.625 1 26.38 724 GLY B O 1
ATOM 11493 N N . ALA B 1 725 ? 40.562 7.301 11.891 1 29.69 725 ALA B N 1
ATOM 11494 C CA . ALA B 1 725 ? 40.25 6.125 11.094 1 29.69 725 ALA B CA 1
ATOM 11495 C C . ALA B 1 725 ? 39.844 6.523 9.68 1 29.69 725 ALA B C 1
ATOM 11497 O O . ALA B 1 725 ? 39.656 7.711 9.383 1 29.69 725 ALA B O 1
ATOM 11498 N N . THR B 1 726 ? 39.344 5.359 8.594 1 33.78 726 THR B N 1
ATOM 11499 C CA . THR B 1 726 ? 39.219 5.344 7.141 1 33.78 726 THR B CA 1
ATOM 11500 C C . THR B 1 726 ? 38.281 6.473 6.668 1 33.78 726 THR B C 1
ATOM 11502 O O . THR B 1 726 ? 37.062 6.316 6.641 1 33.78 726 THR B O 1
ATOM 11505 N N . THR B 1 727 ? 38.562 7.777 7.195 1 36.47 727 THR B N 1
ATOM 11506 C CA . THR B 1 727 ? 37.688 8.945 7.023 1 36.47 727 THR B CA 1
ATOM 11507 C C . THR B 1 727 ? 37.812 9.5 5.605 1 36.47 727 THR B C 1
ATOM 11509 O O . THR B 1 727 ? 38.906 9.836 5.156 1 36.47 727 THR B O 1
ATOM 11512 N N . VAL B 1 728 ? 37.219 8.992 4.805 1 40.91 728 VAL B N 1
ATOM 11513 C CA . VAL B 1 728 ? 37.062 9.75 3.561 1 40.91 728 VAL B CA 1
ATOM 11514 C C . VAL B 1 728 ? 36.719 11.203 3.873 1 40.91 728 VAL B C 1
ATOM 11516 O O . VAL B 1 728 ? 35.719 11.469 4.547 1 40.91 728 VAL B O 1
ATOM 11519 N N . LEU B 1 729 ? 37.844 12.188 3.973 1 42.41 729 LEU B N 1
ATOM 11520 C CA . LEU B 1 729 ? 37.656 13.617 4.227 1 42.41 729 LEU B CA 1
ATOM 11521 C C . LEU B 1 729 ? 37.25 14.352 2.949 1 42.41 729 LEU B C 1
ATOM 11523 O O . LEU B 1 729 ? 37.969 14.258 1.939 1 42.41 729 LEU B O 1
ATOM 11527 N N . GLY B 1 730 ? 36.062 14.492 2.662 1 41.03 730 GLY B N 1
ATOM 11528 C CA . GLY B 1 730 ? 35.719 15.484 1.664 1 41.03 730 GLY B CA 1
ATOM 11529 C C . GLY B 1 730 ? 35.781 16.906 2.178 1 41.03 730 GLY B C 1
ATOM 11530 O O . GLY B 1 730 ? 35.25 17.234 3.23 1 41.03 730 GLY B O 1
ATOM 11531 N N . LEU B 1 731 ? 36.969 17.734 1.86 1 38.31 731 LEU B N 1
ATOM 11532 C CA . LEU B 1 731 ? 37.094 19.141 2.264 1 38.31 731 LEU B CA 1
ATOM 11533 C C . LEU B 1 731 ? 36.125 20.016 1.49 1 38.31 731 LEU B C 1
ATOM 11535 O O . LEU B 1 731 ? 36.062 19.953 0.26 1 38.31 731 LEU B O 1
ATOM 11539 N N . CYS B 1 732 ? 35.031 20.297 2.043 1 40.31 732 CYS B N 1
ATOM 11540 C CA . CYS B 1 732 ? 34.156 21.281 1.429 1 40.31 732 CYS B CA 1
ATOM 11541 C C . CYS B 1 732 ? 34.375 22.672 2.037 1 40.31 732 CYS B C 1
ATOM 11543 O O . CYS B 1 732 ? 34.469 22.812 3.258 1 40.31 732 CYS B O 1
ATOM 11545 N N . HIS B 1 733 ? 35.062 23.641 1.342 1 35.59 733 HIS B N 1
ATOM 11546 C CA . HIS B 1 733 ? 35 25.031 1.772 1 35.59 733 HIS B CA 1
ATOM 11547 C C . HIS B 1 733 ? 33.594 25.594 1.595 1 35.59 733 HIS B C 1
ATOM 11549 O O . HIS B 1 733 ? 33.062 25.641 0.477 1 35.59 733 HIS B O 1
ATOM 11555 N N . VAL B 1 734 ? 32.875 25.438 2.486 1 32.22 734 VAL B N 1
ATOM 11556 C CA . VAL B 1 734 ? 31.609 26.172 2.41 1 32.22 734 VAL B CA 1
ATOM 11557 C C . VAL B 1 734 ? 31.844 27.641 2.791 1 32.22 734 VAL B C 1
ATOM 11559 O O . VAL B 1 734 ? 32.312 27.938 3.889 1 32.22 734 VAL B O 1
ATOM 11562 N N . THR B 1 735 ? 32.25 28.688 1.936 1 29.25 735 THR B N 1
ATOM 11563 C CA . THR B 1 735 ? 32.188 30.094 2.307 1 29.25 735 THR B CA 1
ATOM 11564 C C . THR B 1 735 ? 30.891 30.422 3.016 1 29.25 735 THR B C 1
ATOM 11566 O O . THR B 1 735 ? 29.812 30.156 2.486 1 29.25 735 THR B O 1
ATOM 11569 N N . ALA B 1 736 ? 30.953 30.422 4.281 1 28.08 736 ALA B N 1
ATOM 11570 C CA . ALA B 1 736 ? 29.906 31.047 5.082 1 28.08 736 ALA B CA 1
ATOM 11571 C C . ALA B 1 736 ? 29.688 32.5 4.656 1 28.08 736 ALA B C 1
ATOM 11573 O O . ALA B 1 736 ? 30.469 33.375 5.012 1 28.08 736 ALA B O 1
ATOM 11574 N N . ARG B 1 737 ? 29.703 33.062 3.537 1 25.75 737 ARG B N 1
ATOM 11575 C CA . ARG B 1 737 ? 29.234 34.438 3.494 1 25.75 737 ARG B CA 1
ATOM 11576 C C . ARG B 1 737 ? 28.016 34.625 4.387 1 25.75 737 ARG B C 1
ATOM 11578 O O . ARG B 1 737 ? 26.984 33.969 4.199 1 25.75 737 ARG B O 1
ATOM 11585 N N . SER B 1 738 ? 28.328 34.969 5.688 1 22.73 738 SER B N 1
ATOM 11586 C CA . SER B 1 738 ? 27.406 35.719 6.551 1 22.73 738 SER B CA 1
ATOM 11587 C C . SER B 1 738 ? 26.766 36.875 5.809 1 22.73 738 SER B C 1
ATOM 11589 O O . SER B 1 738 ? 27.391 37.906 5.586 1 22.73 738 SER B O 1
ATOM 11591 N N . ARG B 1 739 ? 26.422 36.969 4.621 1 23.09 739 ARG B N 1
ATOM 11592 C CA . ARG B 1 739 ? 25.594 38.156 4.438 1 23.09 739 ARG B CA 1
ATOM 11593 C C . ARG B 1 739 ? 24.609 38.312 5.586 1 23.09 739 ARG B C 1
ATOM 11595 O O . ARG B 1 739 ? 23.812 37.406 5.863 1 23.09 739 ARG B O 1
ATOM 11602 N N . ASN B 1 740 ? 25.062 39.156 6.637 1 19.5 740 ASN B N 1
ATOM 11603 C CA . ASN B 1 740 ? 24.234 40 7.496 1 19.5 740 ASN B CA 1
ATOM 11604 C C . ASN B 1 740 ? 23.047 40.594 6.734 1 19.5 740 ASN B C 1
ATOM 11606 O O . ASN B 1 740 ? 23.203 41.562 6.016 1 19.5 740 ASN B O 1
ATOM 11610 N N . ILE B 1 741 ? 22.516 40.031 5.852 1 19.34 741 ILE B N 1
ATOM 11611 C CA . ILE B 1 741 ? 21.266 40.719 5.562 1 19.34 741 ILE B CA 1
ATOM 11612 C C . ILE B 1 741 ? 20.5 40.969 6.859 1 19.34 741 ILE B C 1
ATOM 11614 O O . ILE B 1 741 ? 20.031 40.031 7.496 1 19.34 741 ILE B O 1
ATOM 11618 N N . VAL B 1 742 ? 21.125 41.938 7.605 1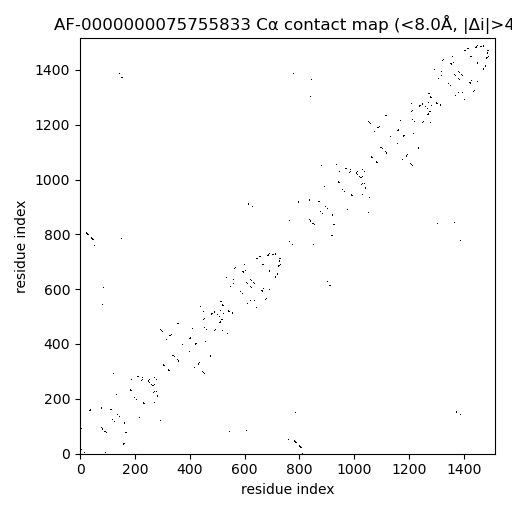 18.55 742 VAL B N 1
ATOM 11619 C CA . VAL B 1 742 ? 20.344 42.719 8.562 1 18.55 742 VAL B CA 1
ATOM 11620 C C . VAL B 1 742 ? 19.016 43.094 7.926 1 18.55 742 VAL B C 1
ATOM 11622 O O . VAL B 1 742 ? 18.984 43.812 6.926 1 18.55 742 VAL B O 1
ATOM 11625 N N . ILE B 1 743 ? 18.219 42.188 7.895 1 18.27 743 ILE B N 1
ATOM 11626 C CA . ILE B 1 743 ? 16.875 42.719 7.719 1 18.27 743 ILE B CA 1
ATOM 11627 C C . ILE B 1 743 ? 16.625 43.844 8.719 1 18.27 743 ILE B C 1
ATOM 11629 O O . ILE B 1 743 ? 16.578 43.625 9.93 1 18.27 743 ILE B O 1
ATOM 11633 N N . THR B 1 744 ? 17.5 44.875 8.547 1 18.38 744 THR B N 1
ATOM 11634 C CA . THR B 1 744 ? 17 46.094 9.172 1 18.38 744 THR B CA 1
ATOM 11635 C C . THR B 1 744 ? 15.516 46.25 8.898 1 18.38 744 THR B C 1
ATOM 11637 O O . THR B 1 744 ? 15.047 46 7.789 1 18.38 744 THR B O 1
ATOM 11640 N N . ASN B 1 745 ? 14.859 46.031 10.008 1 17.86 745 ASN B N 1
ATOM 11641 C CA . ASN B 1 745 ? 13.477 46.469 10.156 1 17.86 745 ASN B CA 1
ATOM 11642 C C . ASN B 1 745 ? 13.25 47.844 9.492 1 17.86 745 ASN B C 1
ATOM 11644 O O . ASN B 1 745 ? 13.164 48.844 10.18 1 17.86 745 ASN B O 1
ATOM 11648 N N . SER B 1 746 ? 14.234 48.219 8.633 1 18.41 746 SER B N 1
ATOM 11649 C CA . SER B 1 746 ? 13.836 49.531 8.188 1 18.41 746 SER B CA 1
ATOM 11650 C C . SER B 1 746 ? 12.383 49.562 7.73 1 18.41 746 SER B C 1
ATOM 11652 O O . SER B 1 746 ? 11.898 48.594 7.133 1 18.41 746 SER B O 1
ATOM 11654 N N . LEU B 1 747 ? 11.695 50.438 8.484 1 18.52 747 LEU B N 1
ATOM 11655 C CA . LEU B 1 747 ? 10.375 51.062 8.312 1 18.52 747 LEU B CA 1
ATOM 11656 C C . LEU B 1 747 ? 10.094 51.344 6.844 1 18.52 747 LEU B C 1
ATOM 11658 O O . LEU B 1 747 ? 10.852 52.062 6.188 1 18.52 747 LEU B O 1
ATOM 11662 N N . ILE B 1 748 ? 10.039 50.188 6.094 1 19.19 748 ILE B N 1
ATOM 11663 C CA . ILE B 1 748 ? 9.531 50.625 4.801 1 19.19 748 ILE B CA 1
ATOM 11664 C C . ILE B 1 748 ? 8.695 51.906 4.984 1 19.19 748 ILE B C 1
ATOM 11666 O O . ILE B 1 748 ? 7.734 51.906 5.758 1 19.19 748 ILE B O 1
ATOM 11670 N N . PRO B 1 749 ? 9.438 52.969 4.926 1 20.73 749 PRO B N 1
ATOM 11671 C CA . PRO B 1 749 ? 8.672 54.219 4.945 1 20.73 749 PRO B CA 1
ATOM 11672 C C . PRO B 1 749 ? 7.332 54.125 4.23 1 20.73 749 PRO B C 1
ATOM 11674 O O . PRO B 1 749 ? 7.18 53.281 3.324 1 20.73 749 PRO B O 1
ATOM 11677 N N . GLY B 1 750 ? 6.281 54.125 5.137 1 18.12 750 GLY B N 1
ATOM 11678 C CA . GLY B 1 750 ? 4.934 54.438 4.695 1 18.12 750 GLY B CA 1
ATOM 11679 C C . GLY B 1 750 ? 4.906 55.375 3.488 1 18.12 750 GLY B C 1
ATOM 11680 O O . GLY B 1 750 ? 5.859 56.125 3.246 1 18.12 750 GLY B O 1
ATOM 11681 N N . PRO B 1 751 ? 4.75 54.656 2.258 1 20.42 751 PRO B N 1
ATOM 11682 C CA . PRO B 1 751 ? 4.516 55.719 1.281 1 20.42 751 PR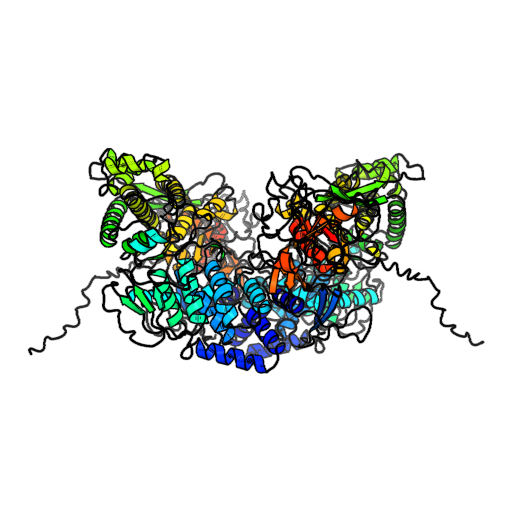O B CA 1
ATOM 11683 C C . PRO B 1 751 ? 3.9 56.969 1.908 1 20.42 751 PRO B C 1
ATOM 11685 O O . PRO B 1 751 ? 3.123 56.875 2.861 1 20.42 751 PRO B O 1
ATOM 11688 N N . ASN B 1 752 ? 4.812 57.938 2.301 1 18.67 752 ASN B N 1
ATOM 11689 C CA . ASN B 1 752 ? 4.32 59.312 2.52 1 18.67 752 ASN B CA 1
ATOM 11690 C C . ASN B 1 752 ? 3.154 59.625 1.594 1 18.67 752 ASN B C 1
ATOM 11692 O O . ASN B 1 752 ? 3.324 59.719 0.375 1 18.67 752 ASN B O 1
ATOM 11696 N N . VAL B 1 753 ? 1.939 58.906 1.903 1 18.98 753 VAL B N 1
ATOM 11697 C CA . VAL B 1 753 ? 0.776 59.656 1.486 1 18.98 753 VAL B CA 1
ATOM 11698 C C . VAL B 1 753 ? 0.95 61.125 1.907 1 18.98 753 VAL B C 1
ATOM 11700 O O . VAL B 1 753 ? 1.188 61.406 3.082 1 18.98 753 VAL B O 1
ATOM 11703 N N . SER B 1 754 ? 1.754 61.812 1.141 1 17.5 754 SER B N 1
ATOM 11704 C CA . SER B 1 754 ? 1.57 63.281 1.119 1 17.5 754 SER B CA 1
ATOM 11705 C C . SER B 1 754 ? 0.116 63.656 1.382 1 17.5 754 SER B C 1
ATOM 11707 O O . SER B 1 754 ? -0.798 63.031 0.812 1 17.5 754 SER B O 1
ATOM 11709 N N . GLY B 1 755 ? -0.211 64 2.758 1 17.09 755 GLY B N 1
ATOM 11710 C CA . GLY B 1 755 ? -1.289 64.938 3.088 1 17.09 755 GLY B CA 1
ATOM 11711 C C . GLY B 1 755 ? -1.438 66.062 2.088 1 17.09 755 GLY B C 1
ATOM 11712 O O . GLY B 1 755 ? -0.517 66.875 1.908 1 17.09 755 GLY B O 1
ATOM 11713 N N . LYS B 1 756 ? -1.795 65.875 0.822 1 21.59 756 LYS B N 1
ATOM 11714 C CA . LYS B 1 756 ? -2.461 67.125 0.492 1 21.59 756 LYS B CA 1
ATOM 11715 C C . LYS B 1 756 ? -3.453 67.5 1.581 1 21.59 756 LYS B C 1
ATOM 11717 O O . LYS B 1 756 ? -4.086 66.688 2.197 1 21.59 756 LYS B O 1
ATOM 11722 N N . SER B 1 757 ? -3.379 68.75 2.178 1 18.06 757 SER B N 1
ATOM 11723 C CA . SER B 1 757 ? -4.145 69.812 2.797 1 18.06 757 SER B CA 1
ATOM 11724 C C . SER B 1 757 ? -5.555 69.875 2.221 1 18.06 757 SER B C 1
ATOM 11726 O O . SER B 1 757 ? -6.445 70.5 2.822 1 18.06 757 SER B O 1
ATOM 11728 N N . LYS B 1 758 ? -6.461 69.062 1.702 1 20.05 758 LYS B N 1
ATOM 11729 C CA . LYS B 1 758 ? -7.734 69.625 2.18 1 20.05 758 LYS B CA 1
ATOM 11730 C C . LYS B 1 758 ? -8.164 68.938 3.471 1 20.05 758 LYS B C 1
ATOM 11732 O O . LYS B 1 758 ? -7.996 67.688 3.619 1 20.05 758 LYS B O 1
#

Organism: Penicillium rubens (strain ATCC 28089 / DSM 1075 / NRRL 1951 / Wisconsin 54-1255) (NCBI:txid500485)

Secondary structure (DSSP, 8-state):
-----B--TT-S---B---HHHHHHHHHHHHSTT--S--THHHHHHHHHHHHHS-THHHHHHHHHHHHHB-SPPP-PPEEEEEEETTTEEEEEEE--GGGGGGS-HHHHHHHHHHHHHHHHH-HHHHHHHIIIIIHHHHTTT-HHHHHHHHHHHHGGGHHHHHHHHHHHTTHHHHHHHHHHHHT---B-HHHHHHHH--TT-SS---HHHHHHHHHHHHHHT--SPEEESBHHHHHHHHHHHHTTB----EEEE-SPSSPPPPSSTT-EEEE-SSS----TTPPPGGGS-S-----EEE-GGGHHHHHHHHTGGG----HHHHHHHHHHHHHHHHTTEEEEEEEEE-TT-SSEEEEEEEEEPPPSSPPPHHHHHHHHHH-TTTHHHHGGGGGGG--HHHHHHHH-HHHHT--TTTSPPPHHHHHHHHHHHHHHHHHHHTTB-TTGGGS-EEE---TTSSHHHHHHHHHHHHHTTSEEEHHHHHHHHHHHHB---HHHHHHHHTT--TTGGGEEEEEETTEEEEEHHHHH-S--GGGGSEEEE-S-BTT----TTSEEEBPPPP--EE-TTTT---SSTTSS---S--SSSSSEEES------SS--EEEEEE-TTSSS--EEEEEEETTEEEEEEEHHHHHHHHHHHHH--TT--SSSS-PPPEEEE-HHHHTS-SSEE--B-SSSBEEE--TT-HHHHHHHHHHTGGGT---EETTSS-----SS--EEEE--------------------------/-----B--TTSS-------HHHHHHHHHHHHSTT-SS--THHHHHHHHHHHHHS-THHHHHHHHHHHHHB-SPPP-PPEEEEEEETTTEEEEEEE--STTGGGS-HHHHHHHHHHHHHHHHH-HHHHHHHIIIIIHHHHTTT-HHHHHHHHHHHTGGGHHHHHHHHHHHTTHHHHHHHHHHHHT---B-HHHHHHHH--TT-SS---HHHHHHHHHHHHHHT--SPEEESBHHHHHHHHHHHHTTB----EEEE-SPSSPPPPSSTT-EEEE-SSS----TTPPPGGGS-S-----EEE-GGGHHHHHHHHTGGG----HHHHHHHHHHHHHHHHTTEEEEEEEEE-TT-SSEEEEEEEEEPPPSSPPPHHHHHHHHHH-GGGHHHHGGGGGGG--HHHHHHHH-HHHHT--TTTSPPPHHHHHHHHHHHHHHHHHHHTTB-TTGGGS-EEE---TTSSHHHHHHHHHHHHHTTSEEEHHHHHHHHHHHHB---HHHHTTTTTT--TTGGGEEEEEETTEEEEEHHHHH-S--GGGGSEEEE-S-BTT----TTSEEEBPPPP--EE-TTTT---SSTTSS------SSPSSEEES------SS--EEEEEE-TT-SS--EEEEEEETTEEEEEEEHHHHHHHHHHHHHS-S-B-TTSS----EEEE-HHHHTS-SSEE--B-SSSBEEE--TT-HHHHHHHHHHTGGGT-EEEE--SSB----SS--EEEE--------------------------

Foldseek 3Di:
DPQQQFAFPPDDDDSDRADPVQVVQLVVLCPDLLQQAAQCVVVVVLVVVVCVVDDVVQVVVLVVLCPLFFADDFFFAFFWAWAAFQPAFTIIGTDPCRCCQNNNDPVSLLVLLQQLLQCLWWNRLLSLLLCLQQAVCLSNPPPNVSSVVSSVSCVPSLNSLSSNQSCLRRCLSVVLVVQCVVVVQAQFQLVVCLVPQLPAPDPFTRDCSLLLSLVSNCSSVSAFDEAEDRGSSNLSSLSSSVNRTTDADAEEEAQQDDDDDDAPGTNYYYGYRDHDDDHSPRGHDRVSDDPPTFTKDKDFLQQLLVSLQPLQGSQDDDDSVVLSVLLVVQLVLQVVFKAKAWFWDDDPPDPDTAIKIWIGGHADPDDADPQLLLLQCVLQVLCSRSNSVSCVVLRDPVLSVQCVPPCNLQDQSSNDRNDPSNSVSLSSLVSNLLSLLLNQADPCSNVAMFMAGHRSSGCQQSNQSSNLVNVPNNTMGGQLSSQLSCCRTGVHQRNNVCVVCPPCVDPFSNQFAKFHRRQWIKHFCCSRNVFQDSRRLGIHIGRGHHSSQRADSSGTAGWDAFDAAAAPCPVPPPPPPVVPPQPCPVPDPDFWGWDQEDADAAPFAWTWYWRADPVDPDRHIWIFIDTPNDTLGTFTPSLLSNQSSLQVVVADAQQQVPPVGQIETEGHVVQQSPDSRYGHLAFQSHGHEYHNEQHRNVQSRLSRSCSVVSAHAHEPPPHGNDDTGSHHHYHYPPPPPPPPPVPPPPDPPDPPPPPDDD/DPQQQFAFPPDDGPSDRADPVQVVQLVVQQPDLLHLAAQCVVVVVLVVVVCVVDPVVQVVVLVVLCPLFFAPDFFFAFFWAWAQFQPAFTTIGTDPCRCCHQHNDPVSLLVLLQQLLQCLWWNRLLSLLLCLQQAVCLSNPPCNVSSVVSSVSCPPSLNSSSSNQSCLRRCLSVVLVVQCVVVVQAQFQLVVCLVPQLPAPDPFTDDCSLLLSLVSNCSSVSAFDEAEDRGSSNLSSLSSSVNRTTPADAEEEDQQDDDDDDAPGTNYYYGHRDHDDDHSPRGHDRVSGDPPTFTKDKDFLQQLLVSLQPLQGSQDDDDSVVLSVLLVVQLVLQVVFKAKAWFWDDDPPDPDTAIKIWIGGHADPDDADPQLLLLQCVLQVLCSRSNSVSCVVLRDPVLSVQCVDPCNLQDQSSNDRNDPSNSVSLSSLVSNLLSLLLNQADPCSNVAMFMAGHHSSGCQQSNQSSNLCNVPNNTMGGQLSSQLSCCRTGVHQRNNVCVVCPPCVDPFSNQFAKFHRRQKIKHFCCSRNVFQDSSRLGIHIGRGHHSSQRADSSGTAGWDAFDAAAAPCPVPPPPPPVVPPQPCPVPPPDFWHWDFEDADAAPFAWTWGWRADPVDPDRYIWIFIDTPNDTLGTFTPSLLSNQSSLQPVVDDAAQCVPPPGQIETEGHVVQQSPDSRYGHLDFQSHAHEYHNEQHRNVQSRVSRSCSVFSAHAAEPDNGHDDPGGSHHHHHYPPPPPPPCPVPPPPPPPDPPPPPPDD

Solvent-accessible surface area (backbone atoms only — not comparable to full-atom values): 79031 Å² total; per-residue (Å²): 121,62,67,61,66,25,47,35,76,94,54,85,76,64,63,46,72,68,56,68,62,50,52,48,41,23,52,45,42,30,47,29,74,77,25,41,38,42,69,38,54,42,55,45,49,52,50,55,49,45,53,63,39,38,62,77,70,49,59,56,51,38,52,52,45,45,56,66,42,34,46,68,84,73,80,63,51,44,36,42,34,28,38,57,35,47,88,69,12,62,33,27,34,62,45,92,43,33,73,50,41,44,62,45,38,71,69,37,31,48,52,43,45,49,37,40,29,38,21,68,61,40,27,64,72,48,17,52,51,50,38,45,72,37,35,40,52,54,59,43,58,91,37,58,56,54,40,48,45,48,38,31,50,46,42,28,73,54,31,48,56,7,38,39,29,38,36,39,27,38,43,45,61,58,51,44,51,52,50,47,59,71,66,60,71,62,76,42,17,39,70,58,45,35,63,64,35,42,48,67,85,48,91,54,68,47,55,70,65,28,43,36,46,10,51,36,42,44,54,49,67,57,53,55,61,65,46,44,29,44,44,19,65,40,52,51,43,48,52,31,38,31,73,61,21,35,61,50,41,61,78,44,81,40,66,38,60,82,70,77,79,74,69,93,50,61,25,16,36,36,38,31,51,39,68,80,73,86,50,49,84,55,38,49,59,45,86,75,54,83,84,76,71,60,50,54,43,70,31,37,72,89,33,46,13,50,42,49,41,56,32,31,42,48,49,57,91,63,63,34,66,59,43,33,52,50,37,54,52,34,38,52,61,47,62,75,28,53,46,70,46,80,42,74,34,80,39,86,97,40,98,52,71,39,52,24,36,40,45,45,75,50,81,72,90,63,91,73,51,73,57,18,34,53,57,28,34,72,57,19,62,76,35,12,82,76,50,11,64,63,36,56,90,63,52,42,70,68,33,48,59,49,53,68,35,60,73,60,47,60,35,38,35,64,74,34,86,56,47,68,48,54,52,50,49,53,48,51,50,51,42,49,49,53,41,56,47,46,58,67,36,41,92,52,48,68,78,34,61,30,24,27,40,58,54,62,35,37,40,66,57,54,55,54,53,33,49,51,47,26,57,34,65,59,37,58,26,51,47,41,56,51,42,50,50,42,26,26,59,35,39,31,40,53,59,75,64,48,51,69,55,49,68,80,45,45,81,68,50,70,28,36,58,26,32,44,44,61,34,19,28,34,37,38,31,27,60,46,54,40,40,78,47,87,60,22,70,37,34,34,60,40,67,51,39,53,57,45,62,48,39,45,95,87,19,41,21,33,36,31,78,53,61,83,68,41,70,47,62,75,80,68,53,68,60,76,83,63,66,79,57,72,73,62,44,64,77,56,97,58,82,59,34,69,32,66,82,64,85,36,58,45,85,61,74,54,46,43,36,60,34,58,48,44,92,46,54,55,51,21,30,22,36,35,38,24,48,96,64,38,79,61,49,53,23,11,47,60,35,24,44,48,13,45,48,51,32,65,66,67,47,79,84,3,59,61,76,50,83,85,57,70,50,19,35,33,32,44,50,70,66,51,63,71,34,79,42,47,35,75,31,53,38,61,87,34,19,12,30,35,23,18,35,66,29,40,42,48,20,45,51,45,16,18,63,22,32,90,51,67,9,30,43,42,52,55,87,56,66,16,59,71,76,68,31,34,14,34,22,21,29,19,48,65,79,73,77,72,74,74,70,68,74,62,80,66,67,72,71,64,75,76,72,72,75,68,85,123,120,62,67,58,60,22,48,38,80,93,58,83,80,64,62,45,75,68,57,69,60,47,52,48,39,24,53,47,42,28,49,36,80,72,17,40,45,44,68,36,54,41,55,44,50,53,49,53,48,46,50,65,37,38,62,78,70,49,57,56,51,37,52,52,46,44,56,65,41,33,46,69,84,72,81,61,52,44,36,41,36,28,38,58,35,45,88,70,13,62,32,26,35,62,46,93,44,33,72,51,41,43,62,45,39,72,70,35,31,49,52,42,46,49,37,42,30,40,23,67,59,37,28,64,71,48,16,51,51,51,38,47,72,37,36,40,51,55,57,45,60,91,35,60,57,54,42,49,45,48,39,31,50,46,42,30,70,55,31,48,56,12,38,39,27,37,35,36,27,38,43,46,62,58,51,43,53,52,52,47,58,70,66,60,70,61,76,40,17,39,70,57,43,36,62,62,36,38,50,68,84,49,93,54,69,47,53,70,66,30,43,36,46,10,50,37,42,44,54,50,68,55,53,55,62,65,45,44,29,45,45,20,64,40,52,52,42,50,50,30,38,31,73,60,21,36,64,52,41,62,79,44,81,39,67,38,61,83,70,77,78,75,72,93,50,62,26,16,35,36,38,31,50,39,69,82,73,87,49,50,85,55,38,48,59,44,84,75,52,81,86,75,70,57,50,50,43,69,34,38,71,90,33,44,14,52,42,48,42,56,32,33,41,44,50,56,92,63,63,35,66,58,44,33,51,52,37,54,51,34,36,52,61,45,60,77,27,54,47,69,46,78,41,74,35,81,39,86,97,40,95,52,71,37,51,26,37,40,48,44,76,50,82,72,90,65,90,72,50,72,58,17,34,53,59,26,35,71,56,19,63,75,35,12,84,77,50,10,65,62,37,57,88,65,51,42,72,69,34,47,57,49,52,70,34,60,74,60,47,57,37,37,35,64,74,31,86,56,46,67,51,52,52,51,50,53,49,50,50,50,42,48,51,53,41,56,45,47,59,68,37,40,92,53,47,68,78,38,62,29,23,29,39,62,55,63,35,37,39,64,57,54,53,54,52,33,49,51,47,26,57,34,64,58,38,60,26,50,48,39,55,52,41,50,50,41,28,26,58,34,39,32,42,54,57,77,65,49,50,69,52,48,75,81,44,45,80,67,49,67,29,36,58,26,32,43,44,58,35,18,28,35,36,38,32,27,62,47,58,40,40,84,47,88,61,21,68,37,34,33,62,41,66,51,39,55,53,42,61,49,37,44,97,88,19,41,21,31,33,32,77,54,61,84,67,42,70,49,63,76,80,64,53,68,61,76,82,64,67,78,57,71,73,64,46,65,80,56,95,58,83,62,36,70,34,66,80,63,86,35,59,45,86,62,72,53,46,44,34,59,34,58,49,43,91,46,55,56,50,21,30,22,35,34,39,23,48,95,65,37,79,63,48,54,22,10,48,59,36,25,44,46,14,44,47,51,34,65,63,68,65,84,81,22,48,42,66,53,83,84,58,69,48,21,34,34,33,44,50,71,65,53,62,72,35,80,43,46,36,74,36,56,38,56,88,35,15,11,30,36,24,20,34,67,29,41,42,48,24,47,52,48,19,19,63,26,33,90,52,66,10,27,43,38,52,73,58,73,54,30,51,86,67,50,53,29,19,40,28,22,31,24,48,68,82,71,75,72,72,73,71,66,74,62,79,63,68,70,67,64,76,75,71,69,75,71,82,125

Nearest PDB structures (foldseek):
  4d1q-assembly1_B  TM=2.698E-01  e=9.576E+00  Musca domestica
  4d1q-assembly1_A-2  TM=2.658E-01  e=7.239E+00  Musca domestica
  4d1q-assembly1_B  TM=2.702E-01  e=9.253E+00  Musca domestica

Sequence (1516 aa):
MATLVFTTTAGPLQQVQIGPADVISTLSAAYTAAGWLGGLDGVKYILSRYVGLLRPSSNHVLSNRLATLLGPSISFNNSQVHILTSDHGPVRCEIPNAEEAFSGDQSTQLVGLTLCALAHECTGLTAVRLFANFLAPAIFKGANLLVDSLLSQLTDDGLYERILNEGATRGLPELFTESTERLGLPVGDASWLRRQMHVKGSEVPVTEIHMVAGLLRWIAKGDTQPYFTRSGLVARTANCLKLVGYFIGPIEVWDGAPPRPKPPGPRCIVLVLGGSEETDLLMAAAEEITQDCNQVYHYTRSTVGPMLYHSLGPHYLIDPECLQEDFEYIRHSIATRIRVSYHLENVRDVIKEDICGIIEWEDSQRQVSAVERSLAAIYFPLLADHVAPCYSRIATRSILTEVRNPRRRMADAYDDDLTEGLARFRTTTLAIVIALVATLSDTQFWNVRHCISVDLAQEAWLEEMCATINRTFASSVEYSEIVDLLAAVHVGVDASDSAGVTKEKGILSRQIIGWRNGRYSVIPSLLLEMKPSMHAVRLACRDSFYANLRVHQDGSIHSSYGGAIYTDRDRFSVPAQVSQQPYTISSGPHDPWVGPARPNPPSKPLYLSIERQARYNSPDVCFVGRVDGDNIGHVSVKAVLRAVARSFEVTENCDHRDADTKHVLNMDVKYWLQDRYVKPFGTVDMPGYLAVLDDPQWALFVAGQVEHSHGCIVARCLGPRIFGATTVLGLCHVTARSRNIVITNSLIPGPNVSGKSKMATLVFTTTAGPLQQVQIGPADVISTLSAAYTAAGWLGGLDGVKYILSRYVGLLRPSSNHVLSNRLATLLGPSISFNNSQVHILTSDHGPVRCEIPNAEEAFSGDQSTQLVGLTLCALAHECTGLTAVRLFANFLAPAIFKGANLLVDSLLSQLTDDGLYERILNEGATRGLPELFTESTERLGLPVGDASWLRRQMHVKGSEVPVTEIHMVAGLLRWIAKGDTQPYFTRSGLVARTANCLKLVGYFIGPIEVWDGAPPRPKPPGPRCIVLVLGGSEETDLLMAAAEEITQDCNQVYHYTRSTVGPMLYHSLGPHYLIDPECLQEDFEYIRHSIATRIRVSYHLENVRDVIKEDICGIIEWEDSQRQVSAVERSLAAIYFPLLADHVAPCYSRIATRSILTEVRNPRRRMADAYDDDLTEGLARFRTTTLAIVIALVATLSDTQFWNVRHCISVDLAQEAWLEEMCATINRTFASSVEYSEIVDLLAAVHVGVDASDSAGVTKEKGILSRQIIGWRNGRYSVIPSLLLEMKPSMHAVRLACRDSFYANLRVHQDGSIHSSYGGAIYTDRDRFSVPAQVSQQPYTISSGPHDPWVGPARPNPPSKPLYLSIERQARYNSPDVCFVGRVDGDNIGHVSVKAVLRAVARSFEVTENCDHRDADTKHVLNMDVKYWLQDRYVKPFGTVDMPGYLAVLDDPQWALFVAGQVEHSHGCIVARCLGPRIFGATTVLGLCHVTARSRNIVITNSLIPGPNVSGKSK